Protein AF-0000000072881449 (afdb_homodimer)

Organism: NCBI:txid35525

Secondary structure (DSSP, 8-state):
--------------------------------------------S----GGGTT-----THHHHHHHHHHHT-GGGGGGBBTTTSSB--EE-SSBSSEE-HHHHHHHHHHTT-B-TTSSBSSBTTT----SSEEE--STT---EEEHHHHHHH-S-HHHHHHS--TT---TTTS--TTSSS-B-TTHHHHHHHHTS-GGG-SS---------EEEEEET-TTTHHHHHHHHTT--EEEEEEE--BHHHHHHHHHHH-TTEEEEE-GGG--HHHHHHH---SEEEE----TTT-TT-SSPPPTT-TTSTHHHHHHHHHHHHHHHHHHGGG---EEEEEEETTS-HHHHHHHHHHHTSPPEEEEGGGTSSB--EEEEEE--TTTTTHHHHTTTS-GGGG-GGGGSPTTS-EEESSSSB----SSGGGGSSS-GGG--SHHHHHTT-SEEE---TTT---B-SS-SS----------TT--S--TTS--PPPB-TTTSPEEEPPPHHHHHHHTTPPTTTT--TT--HHHHHHHHHHSPPHHHHHHHHGGGGGG--/--------------------------------------------S----GGGTT-----THHHHHHHHHHHT-GGGGGGBBTTTSSB--EE-SSBSSEE-HHHHHHHHHHTT-B-TTSSBSSBTTT----SSEEE--STT---EEEHHHHHHH-S-HHHHHHS--TT---TTTS--TTSSS-B-TTHHHHHHHHTS-TTT-SS---------EEEEEET-TTTHHHHHHHHTT--EEEEEEE--BHHHHHHHHHHH-TTEEEEE-GGG--HHHHHHH---SEEEE----TTT-TT-SSPPPTT-TTSTHHHHHHHHHHHHHHHHHHGGG---EEEEEEETTS-HHHHHHHHHHHTSPPEEEEGGGTSSB--EEEEEE--TTTTTHHHHTTTS-GGGG-GGGGSPTTS-EEESSSSB----SSGGGGSSS-GGG--SHHHHHTT-SEEE---TTS---B-SS-SS----------TT--S--TTS--PPPB-TTTSPEEEPPPHHHHHHHTTPPTTTT--TT--HHHHHHHHHHSPPHHHHHHHHGGGGGG--

Sequence (1104 aa):
MFLSLLLSRSFSLSKMTTYDREDFYDSDATQFSESDDDNFEGNFGVDPIDDLDQWIPPLFYLAKGSLQCIQNNKSSLENLCLACWEKGMHPHPFFNGGLCHPCKERLLHTMFSKSADGFHLYCTVCGSRSNACVNCTSSNCIKKYCVNCLNIWTDYSDKLVNNKSNDWICFLCLPEPNLLLQANHDWAQKVLFFHEPLSVYGPRALYWKKQPLRVLSLFDGIGTGLVALRKLGIQVEVYYASEVLTAAATVSRTRLGGVLQHIGSVGEVTERRLEEIAPIHLLIGGSPCNDFSAINRFPKDFYDPRGYSRYFFDFVRVLNLMRKINGQYQHLLWLFENVASMPQHYRDTISRHLDCQPAVIDAKNFSPQLRRRLFWGNIPGLFTVHAEQMTMDGELLTLDKSLMPNSGRSAAQAKIRTLTTNTNSLLQGRTENCKSRKDLASLFPVRFSFQQDELRNADVENDVARHSKKGKRDSTSGINATDKPPRTVADEDDNQQTDVLWLQEIEHVFGLPRHFTDVGNMSRTDRQKLLGHAWSVPVIVSIFSNLKSYTVMFLSLLLSRSFSLSKMTTYDREDFYDSDATQFSESDDDNFEGNFGVDPIDDLDQWIPPLFYLAKGSLQCIQNNKSSLENLCLACWEKGMHPHPFFNGGLCHPCKERLLHTMFSKSADGFHLYCTVCGSRSNACVNCTSSNCIKKYCVNCLNIWTDYSDKLVNNKSNDWICFLCLPEPNLLLQANHDWAQKVLFFHEPLSVYGPRALYWKKQPLRVLSLFDGIGTGLVALRKLGIQVEVYYASEVLTAAATVSRTRLGGVLQHIGSVGEVTERRLEEIAPIHLLIGGSPCNDFSAINRFPKDFYDPRGYSRYFFDFVRVLNLMRKINGQYQHLLWLFENVASMPQHYRDTISRHLDCQPAVIDAKNFSPQLRRRLFWGNIPGLFTVHAEQMTMDGELLTLDKSLMPNSGRSAAQAKIRTLTTNTNSLLQGRTENCKSRKDLASLFPVRFSFQQDELRNADVENDVARHSKKGKRDSTSGINATDKPPRTVADEDDNQQTDVLWLQEIEHVFGLPRHFTDVGNMSRTDRQKLLGHAWSVPVIVSIFSNLKSYTV

Nearest PDB structures (foldseek):
  8tdr-assembly2_C  TM=9.293E-01  e=2.393E-29  Homo sapiens
  8eih-assembly1_A  TM=6.155E-01  e=1.174E-37  Homo sapiens
  8eik-assembly1_B  TM=5.943E-01  e=9.498E-36  Homo sapiens
  6pa7-assembly1_P  TM=9.358E-01  e=5.269E-25  Homo sapiens
  8eik-assembly1_E  TM=6.457E-01  e=4.698E-31  Homo sapiens

Radius of gyration: 39.99 Å; Cα contacts (8 Å, |Δi|>4): 1891; chains: 2; bounding box: 77×127×116 Å

InterPro domains:
  IPR001525 C-5 cytosine methyltransferase [PF00145] (214-548)
  IPR001525 C-5 cytosine methyltransferase [PS51679] (213-552)
  IPR025766 ADD domain [PS51533] (69-200)
  IPR029063 S-adenosyl-L-methionine-dependent methyltransferase superfamily [G3DSA:3.40.50.150] (203-436)
  IPR029063 S-adenosyl-L-methionine-dependent methyltransferase superfamily [SSF53335] (212-548)
  IPR040552 DNMT3, cysteine rich ADD domain, GATA1-like zinc finger [PF17980] (70-112)
  IPR050390 DNA Cytosine-5 Methyltransferase [PTHR23068] (80-325)

Foldseek 3Di:
DDDDDDDDDDDDDDDDDDDDDDDPDDDDPPDPPPPPVVPCVVCVVPPPVPCLQVDDQPDPPVLVVVVVVCVVPLVVQQQAALQRRDGFDAAQLWWGHGHDDVQLVLCLQQCCAADPVGAGQAANRRNGRDPAWDAALPPPGRHIHHLSSCVRFHPCNVPVVPPPPSHHHDCRRDPDPVTSIHTDPVSVQSLLVSLAFPVPDDVQLADFAAEAFAEEEAQCFLPLLVVLCVVLVFHHQAYEYEHADPLSVQLNCVQPNDRYDYDYHLVSCDLVNLLVSDDGAEYEYEFDCLLFAPVNPDHDDCPPPVDSNVVLVSSLVNVVSNDVSNGSYHDHWYKYKYAPRGDPVVQVVSCVSSNHHWAWDFCVLQAQEGGIMTMDISQRCRSNLRNNSPPDPLVVHFLQVLADPPQQKGFPDRHAYQQALFLLSLFRDDPVPADDLQSVLSRFGMKGADPPPDDDDPDPPPPDPPDPPPDPPDPDDDPPPRPDRDDWRQDVPPNIIGDGGDLQSLCVRLVHHGCSSVPPVDDRSVSSNSSNSDHRSRSSSSSCNVCVVSYD/DDDDDPDDDDDDDDDDDDPDDDPPDDDDPPPPPPPPVVCCVVCVPPPPVPCLQVDDQPDPVVLVVVVVVCVVPLVVQQQAALQRRPGFDAAQLWWGHGHDPVQLVLCLQQVCAADPVGAGQAANRRNGRDPAWDAALPPPGRHIHHLSSCVRFFVCSVPVVPPPPSHHHDCNRDPDPPTSIHTDPVSVQSLLVSLAFDPDDDVQLADFAFEAFAEEEAQCFLPLLVVLCVVLVFHHQAYEYEHADPLSVQLNCVQVNDRYDYDYHLVSCDLVNLLVSDDGAEYEYEFDCLLFAPVNPDHDDCPPPVDSNVVLVSSLVNVVSNDVSNGSYHDHWYKYKYAPRGDPVVQVVSCVSSNHHWAWDFCVLQAQEGGIMTMDISQRCRSNLRNNSPPDPLVVHFLQVLADPPQQKGFPDRHAYQQALFLLSLFRDDPVPADDLQSVLSRFGMKGADPPPDDDDPDPPDPDPPDPPPDPPDPDDDPPPRPDRDDWRQDVPPNIIGDGGDLQSLCVRLVHHGCSSVPPVDDRSVSSNSSNSDHSSRSSSSSCNVCVVSYD

pLDDT: mean 73.48, std 25.51, range [15.44, 98.75]

Structure (mmCIF, N/CA/C/O backbone):
data_AF-0000000072881449-model_v1
#
loop_
_entity.id
_entity.type
_entity.pdbx_description
1 polymer 'DNA (cytosine-5-)-methyltransferase'
#
loop_
_atom_site.group_PDB
_atom_site.id
_atom_site.type_symbol
_atom_site.label_atom_id
_atom_site.label_alt_id
_atom_site.label_comp_id
_atom_site.label_asym_id
_atom_site.label_entity_id
_atom_site.label_seq_id
_atom_site.pdbx_PDB_ins_code
_atom_site.Cartn_x
_atom_site.Cartn_y
_atom_site.Cartn_z
_atom_site.occupancy
_atom_site.B_iso_or_equiv
_atom_site.auth_seq_id
_atom_site.auth_comp_id
_atom_site.auth_asym_id
_atom_site.auth_atom_id
_atom_site.pdbx_PDB_model_num
ATOM 1 N N . MET A 1 1 ? -39.219 49.5 39.188 1 17.72 1 MET A N 1
ATOM 2 C CA . MET A 1 1 ? -40.344 50.094 38.438 1 17.72 1 MET A CA 1
ATOM 3 C C . MET A 1 1 ? -40.156 49.875 36.938 1 17.72 1 MET A C 1
ATOM 5 O O . MET A 1 1 ? -39.094 50.156 36.406 1 17.72 1 MET A O 1
ATOM 9 N N . PHE A 1 2 ? -41.031 49.156 36.062 1 17.59 2 PHE A N 1
ATOM 10 C CA . PHE A 1 2 ? -41.25 48.219 35 1 17.59 2 PHE A CA 1
ATOM 11 C C . PHE A 1 2 ? -41.25 48.906 33.625 1 17.59 2 PHE A C 1
ATOM 13 O O . PHE A 1 2 ? -41.25 48.25 32.594 1 17.59 2 PHE A O 1
ATOM 20 N N . LEU A 1 3 ? -41.562 50.219 33.531 1 15.96 3 LEU A N 1
ATOM 21 C CA . LEU A 1 3 ? -42.5 50.625 32.5 1 15.96 3 LEU A CA 1
ATOM 22 C C . LEU A 1 3 ? -41.875 50.562 31.109 1 15.96 3 LEU A C 1
ATOM 24 O O . LEU A 1 3 ? -40.656 50.625 30.984 1 15.96 3 LEU A O 1
ATOM 28 N N . SER A 1 4 ? -42.375 51.281 29.953 1 15.72 4 SER A N 1
ATOM 29 C CA . SER A 1 4 ? -43.219 51.219 28.75 1 15.72 4 SER A CA 1
ATOM 30 C C . SER A 1 4 ? -42.438 51.594 27.5 1 15.72 4 SER A C 1
ATOM 32 O O . SER A 1 4 ? -42.688 51.094 26.422 1 15.72 4 SER A O 1
ATOM 34 N N . LEU A 1 5 ? -41.719 52.781 27.281 1 15.99 5 LEU A N 1
ATOM 35 C CA . LEU A 1 5 ? -42.156 53.625 26.172 1 15.99 5 LEU A CA 1
ATOM 36 C C . LEU A 1 5 ? -41.5 53.188 24.875 1 15.99 5 LEU A C 1
ATOM 38 O O . LEU A 1 5 ? -40.281 53.062 24.797 1 15.99 5 LEU A O 1
ATOM 42 N N . LEU A 1 6 ? -42.156 52.875 23.562 1 16.72 6 LEU A N 1
ATOM 43 C CA . LEU A 1 6 ? -42.406 52.188 22.297 1 16.72 6 LEU A CA 1
ATOM 44 C C . LEU A 1 6 ? -41.812 52.969 21.125 1 16.72 6 LEU A C 1
ATOM 46 O O . LEU A 1 6 ? -41.688 52.438 20.016 1 16.72 6 LEU A O 1
ATOM 50 N N . LEU A 1 7 ? -41.469 54.281 21.031 1 16.16 7 LEU A N 1
ATOM 51 C CA . LEU A 1 7 ? -42 55 19.891 1 16.16 7 LEU A CA 1
ATOM 52 C C . LEU A 1 7 ? -41.281 54.625 18.609 1 16.16 7 LEU A C 1
ATOM 54 O O . LEU A 1 7 ? -40.125 54.156 18.641 1 16.16 7 LEU A O 1
ATOM 58 N N . SER A 1 8 ? -41.625 55.156 17.172 1 16.08 8 SER A N 1
ATOM 59 C CA . SER A 1 8 ? -42.188 55.062 15.828 1 16.08 8 SER A CA 1
ATOM 60 C C . SER A 1 8 ? -41.156 55.469 14.781 1 16.08 8 SER A C 1
ATOM 62 O O . SER A 1 8 ? -41.469 55.594 13.594 1 16.08 8 SER A O 1
ATOM 64 N N . ARG A 1 9 ? -39.875 55.812 14.875 1 17.58 9 ARG A N 1
ATOM 65 C CA . ARG A 1 9 ? -39.375 56.781 13.898 1 17.58 9 ARG A CA 1
ATOM 66 C C . ARG A 1 9 ? -39.406 56.188 12.492 1 17.58 9 ARG A C 1
ATOM 68 O O . ARG A 1 9 ? -38.969 55.062 12.281 1 17.58 9 ARG A O 1
ATOM 75 N N . SER A 1 10 ? -39.906 56.875 11.352 1 16.53 10 SER A N 1
ATOM 76 C CA . SER A 1 10 ? -40.5 56.938 10.016 1 16.53 10 SER A CA 1
ATOM 77 C C . SER A 1 10 ? -39.438 56.656 8.938 1 16.53 10 SER A C 1
ATOM 79 O O . SER A 1 10 ? -38.25 56.938 9.133 1 16.53 10 SER A O 1
ATOM 81 N N . PHE A 1 11 ? -39.812 56.125 7.52 1 17.66 11 PHE A N 1
ATOM 82 C CA . PHE A 1 11 ? -39.594 55.281 6.359 1 17.66 11 PHE A CA 1
ATOM 83 C C . PHE A 1 11 ? -39 56.062 5.207 1 17.66 11 PHE A C 1
ATOM 85 O O . PHE A 1 11 ? -38.656 55.469 4.16 1 17.66 11 PHE A O 1
ATOM 92 N N . SER A 1 12 ? -38.469 57.281 5.109 1 16.59 12 SER A N 1
ATOM 93 C CA . SER A 1 12 ? -38.781 57.938 3.84 1 16.59 12 SER A CA 1
ATOM 94 C C . SER A 1 12 ? -38 57.312 2.688 1 16.59 12 SER A C 1
ATOM 96 O O . SER A 1 12 ? -36.781 57.094 2.809 1 16.59 12 SER A O 1
ATOM 98 N N . LEU A 1 13 ? -38.625 56.906 1.37 1 17.16 13 LEU A N 1
ATOM 99 C CA . LEU A 1 13 ? -38.625 56.094 0.159 1 17.16 13 LEU A CA 1
ATOM 100 C C . LEU A 1 13 ? -37.906 56.781 -0.974 1 17.16 13 LEU A C 1
ATOM 102 O O . LEU A 1 13 ? -38.375 56.812 -2.109 1 17.16 13 LEU A O 1
ATOM 106 N N . SER A 1 14 ? -37.062 57.781 -0.81 1 17 14 SER A N 1
ATOM 107 C CA . SER A 1 14 ? -37 58.625 -1.996 1 17 14 SER A CA 1
ATOM 108 C C . SER A 1 14 ? -36.531 57.844 -3.213 1 17 14 SER A C 1
ATOM 110 O O . SER A 1 14 ? -35.812 56.844 -3.076 1 17 14 SER A O 1
ATOM 112 N N . LYS A 1 15 ? -36.781 58.344 -4.574 1 18.14 15 LYS A N 1
ATOM 113 C CA . LYS A 1 15 ? -37.188 58.094 -5.949 1 18.14 15 LYS A CA 1
ATOM 114 C C . LYS A 1 15 ? -36.031 57.625 -6.805 1 18.14 15 LYS A C 1
ATOM 116 O O . LYS A 1 15 ? -34.875 57.906 -6.492 1 18.14 15 LYS A O 1
ATOM 121 N N . MET A 1 16 ? -36.219 57 -8.07 1 18.03 16 MET A N 1
ATOM 122 C CA . MET A 1 16 ? -35.906 56 -9.102 1 18.03 16 MET A CA 1
ATOM 123 C C . MET A 1 16 ? -35.031 56.594 -10.195 1 18.03 16 MET A C 1
ATOM 125 O O . MET A 1 16 ? -34.844 56 -11.242 1 18.03 16 MET A O 1
ATOM 129 N N . THR A 1 17 ? -34.312 57.719 -9.961 1 16.91 17 THR A N 1
ATOM 130 C CA . THR A 1 17 ? -34.094 58.469 -11.188 1 16.91 17 THR A CA 1
ATOM 131 C C . THR A 1 17 ? -33.375 57.625 -12.234 1 16.91 17 THR A C 1
ATOM 133 O O . THR A 1 17 ? -32.656 56.688 -11.891 1 16.91 17 THR A O 1
ATOM 136 N N . THR A 1 18 ? -33.375 58.062 -13.562 1 17.14 18 THR A N 1
ATOM 137 C CA . THR A 1 18 ? -33.469 57.781 -14.992 1 17.14 18 THR A CA 1
ATOM 138 C C . THR A 1 18 ? -32.156 57.281 -15.547 1 17.14 18 THR A C 1
ATOM 140 O O . THR A 1 18 ? -31.109 57.438 -14.914 1 17.14 18 THR A O 1
ATOM 143 N N . TYR A 1 19 ? -31.984 57.25 -16.969 1 17.02 19 TYR A N 1
ATOM 144 C CA . TYR A 1 19 ? -31.734 56.344 -18.078 1 17.02 19 TYR A CA 1
ATOM 145 C C . TYR A 1 19 ? -30.281 56.375 -18.5 1 17.02 19 TYR A C 1
ATOM 147 O O . TYR A 1 19 ? -29.672 55.312 -18.719 1 17.02 19 TYR A O 1
ATOM 155 N N . ASP A 1 20 ? -29.578 57.531 -18.797 1 18.03 20 ASP A N 1
ATOM 156 C CA . ASP A 1 20 ? -29.141 57.688 -20.188 1 18.03 20 ASP A CA 1
ATOM 157 C C . ASP A 1 20 ? -27.812 56.969 -20.438 1 18.03 20 ASP A C 1
ATOM 159 O O . ASP A 1 20 ? -26.906 57.031 -19.594 1 18.03 20 ASP A O 1
ATOM 163 N N . ARG A 1 21 ? -27.672 56.094 -21.547 1 18.45 21 ARG A N 1
ATOM 164 C CA . ARG A 1 21 ? -26.891 55 -22.109 1 18.45 21 ARG A CA 1
ATOM 165 C C . ARG A 1 21 ? -25.578 55.5 -22.672 1 18.45 21 ARG A C 1
ATOM 167 O O . ARG A 1 21 ? -24.953 54.844 -23.5 1 18.45 21 ARG A O 1
ATOM 174 N N . GLU A 1 22 ? -25.078 56.688 -22.281 1 17.78 22 GLU A N 1
ATOM 175 C CA . GLU A 1 22 ? -24.172 57.188 -23.312 1 17.78 22 GLU A CA 1
ATOM 176 C C . GLU A 1 22 ? -23.047 56.188 -23.609 1 17.78 22 GLU A C 1
ATOM 178 O O . GLU A 1 22 ? -22.656 55.438 -22.734 1 17.78 22 GLU A O 1
ATOM 183 N N . ASP A 1 23 ? -22.547 56.125 -24.938 1 19.02 23 ASP A N 1
ATOM 184 C CA . ASP A 1 23 ? -21.859 55.344 -25.969 1 19.02 23 ASP A CA 1
ATOM 185 C C . ASP A 1 23 ? -20.359 55.25 -25.672 1 19.02 23 ASP A C 1
ATOM 187 O O . ASP A 1 23 ? -19.641 56.25 -25.859 1 19.02 23 ASP A O 1
ATOM 191 N N . PHE A 1 24 ? -19.922 54.906 -24.469 1 16.86 24 PHE A N 1
ATOM 192 C CA . PHE A 1 24 ? -18.516 55.094 -24.156 1 16.86 24 PHE A CA 1
ATOM 193 C C . PHE A 1 24 ? -17.641 54.281 -25.125 1 16.86 24 PHE A C 1
ATOM 195 O O . PHE A 1 24 ? -17.781 53.062 -25.234 1 16.86 24 PHE A O 1
ATOM 202 N N . TYR A 1 25 ? -17.203 54.969 -26.156 1 18.14 25 TYR A N 1
ATOM 203 C CA . TYR A 1 25 ? -16.391 54.594 -27.312 1 18.14 25 TYR A CA 1
ATOM 204 C C . TYR A 1 25 ? -15.18 53.781 -26.891 1 18.14 25 TYR A C 1
ATOM 206 O O . TYR A 1 25 ? -14.758 53.844 -25.734 1 18.14 25 TYR A O 1
ATOM 214 N N . ASP A 1 26 ? -14.422 53.094 -27.906 1 17.8 26 ASP A N 1
ATOM 215 C CA . ASP A 1 26 ? -13.664 51.906 -28.328 1 17.8 26 ASP A CA 1
ATOM 216 C C . ASP A 1 26 ? -12.211 52 -27.859 1 17.8 26 ASP A C 1
ATOM 218 O O . ASP A 1 26 ? -11.453 51.031 -27.953 1 17.8 26 ASP A O 1
ATOM 222 N N . SER A 1 27 ? -11.75 53.219 -27.547 1 16.73 27 SER A N 1
ATOM 223 C CA . SER A 1 27 ? -10.445 53.438 -28.156 1 16.73 27 SER A CA 1
ATOM 224 C C . SER A 1 27 ? -9.398 52.5 -27.578 1 16.73 27 SER A C 1
ATOM 226 O O . SER A 1 27 ? -8.703 51.781 -28.328 1 16.73 27 SER A O 1
ATOM 228 N N . ASP A 1 28 ? -8.461 53 -26.719 1 17.22 28 ASP A N 1
ATOM 229 C CA . ASP A 1 28 ? -7.012 53.062 -26.844 1 17.22 28 ASP A CA 1
ATOM 230 C C . ASP A 1 28 ? -6.355 51.812 -26.25 1 17.22 28 ASP A C 1
ATOM 232 O O . ASP A 1 28 ? -6.762 51.344 -25.188 1 17.22 28 ASP A O 1
ATOM 236 N N . ALA A 1 29 ? -5.609 50.969 -27.109 1 18.59 29 ALA A N 1
ATOM 237 C CA . ALA A 1 29 ? -4.785 49.75 -27.141 1 18.59 29 ALA A CA 1
ATOM 238 C C . ALA A 1 29 ? -3.684 49.812 -26.094 1 18.59 29 ALA A C 1
ATOM 240 O O . ALA A 1 29 ? -2.635 50.438 -26.312 1 18.59 29 ALA A O 1
ATOM 241 N N . THR A 1 30 ? -3.973 50.25 -24.844 1 17.83 30 THR A N 1
ATOM 242 C CA . THR A 1 30 ? -2.805 50.562 -24.016 1 17.83 30 THR A CA 1
ATOM 243 C C . THR A 1 30 ? -1.86 49.344 -23.969 1 17.83 30 THR A C 1
ATOM 245 O O . THR A 1 30 ? -2.305 48.219 -23.844 1 17.83 30 THR A O 1
ATOM 248 N N . GLN A 1 31 ? -0.618 49.5 -24.469 1 18.31 31 GLN A N 1
ATOM 249 C CA . GLN A 1 31 ? 0.66 48.812 -24.625 1 18.31 31 GLN A CA 1
ATOM 250 C C . GLN A 1 31 ? 1.118 48.219 -23.297 1 18.31 31 GLN A C 1
ATOM 252 O O . GLN A 1 31 ? 1.381 48.938 -22.344 1 18.31 31 GLN A O 1
ATOM 257 N N . PHE A 1 32 ? 0.524 47.125 -22.875 1 19.72 32 PHE A N 1
ATOM 258 C CA . PHE A 1 32 ? 0.928 46.469 -21.625 1 19.72 32 PHE A CA 1
ATOM 259 C C . PHE A 1 32 ? 2.426 46.188 -21.625 1 19.72 32 PHE A C 1
ATOM 261 O O . PHE A 1 32 ? 2.926 45.438 -22.469 1 19.72 32 PHE A O 1
ATOM 268 N N . SER A 1 33 ? 3.193 47.25 -21.375 1 18.83 33 SER A N 1
ATOM 269 C CA . SER A 1 33 ? 4.629 47.062 -21.172 1 18.83 33 SER A CA 1
ATOM 270 C C . SER A 1 33 ? 4.918 45.875 -20.281 1 18.83 33 SER A C 1
ATOM 272 O O . SER A 1 33 ? 4.172 45.594 -19.328 1 18.83 33 SER A O 1
ATOM 274 N N . GLU A 1 34 ? 5.688 44.906 -20.781 1 20.94 34 GLU A N 1
ATOM 275 C CA . GLU A 1 34 ? 6.223 43.594 -20.406 1 20.94 34 GLU A CA 1
ATOM 276 C C . GLU A 1 34 ? 6.973 43.688 -19.078 1 20.94 34 GLU A C 1
ATOM 278 O O . GLU A 1 34 ? 8.203 43.75 -19.062 1 20.94 34 GLU A O 1
ATOM 283 N N . SER A 1 35 ? 6.648 44.688 -18.141 1 21.67 35 SER A N 1
ATOM 284 C CA . SER A 1 35 ? 7.605 44.75 -17.031 1 21.67 35 SER A CA 1
ATOM 285 C C . SER A 1 35 ? 7.766 43.406 -16.359 1 21.67 35 SER A C 1
ATOM 287 O O . SER A 1 35 ? 6.773 42.719 -16.031 1 21.67 35 SER A O 1
ATOM 289 N N . ASP A 1 36 ? 8.883 42.688 -16.594 1 22.52 36 ASP A N 1
ATOM 290 C CA . ASP A 1 36 ? 9.602 41.531 -16.094 1 22.52 36 ASP A CA 1
ATOM 291 C C . ASP A 1 36 ? 9.625 41.531 -14.57 1 22.52 36 ASP A C 1
ATOM 293 O O . ASP A 1 36 ? 10.656 41.812 -13.953 1 22.52 36 ASP A O 1
ATOM 297 N N . ASP A 1 37 ? 8.648 42.188 -13.93 1 23.16 37 ASP A N 1
ATOM 298 C CA . ASP A 1 37 ? 8.781 42.344 -12.484 1 23.16 37 ASP A CA 1
ATOM 299 C C . ASP A 1 37 ? 8.836 40.969 -11.789 1 23.16 37 ASP A C 1
ATOM 301 O O . ASP A 1 37 ? 7.805 40.438 -11.398 1 23.16 37 ASP A O 1
ATOM 305 N N . ASP A 1 38 ? 9.547 40.031 -12.383 1 24.36 38 ASP A N 1
ATOM 306 C CA . ASP A 1 38 ? 9.828 38.75 -11.742 1 24.36 38 ASP A CA 1
ATOM 307 C C . ASP A 1 38 ? 10.344 38.938 -10.32 1 24.36 38 ASP A C 1
ATOM 309 O O . ASP A 1 38 ? 10.672 37.969 -9.633 1 24.36 38 ASP A O 1
ATOM 313 N N . ASN A 1 39 ? 10.977 40.156 -10.102 1 24.25 39 ASN A N 1
ATOM 314 C CA . ASN A 1 39 ? 11.742 40.25 -8.867 1 24.25 39 ASN A CA 1
ATOM 315 C C . ASN A 1 39 ? 10.828 40.188 -7.641 1 24.25 39 ASN A C 1
ATOM 317 O O . ASN A 1 39 ? 10.75 41.156 -6.879 1 24.25 39 ASN A O 1
ATOM 321 N N . PHE A 1 40 ? 9.664 39.781 -7.754 1 24.48 40 PHE A N 1
ATOM 322 C CA . PHE A 1 40 ? 8.961 39.906 -6.48 1 24.48 40 PHE A CA 1
ATOM 323 C C . PHE A 1 40 ? 9.703 39.125 -5.395 1 24.48 40 PHE A C 1
ATOM 325 O O . PHE A 1 40 ? 9.594 37.906 -5.309 1 24.48 40 PHE A O 1
ATOM 332 N N . GLU A 1 41 ? 11.023 39.469 -5.289 1 25.3 41 GLU A N 1
ATOM 333 C CA . GLU A 1 41 ? 11.727 39.156 -4.051 1 25.3 41 GLU A CA 1
ATOM 334 C C . GLU A 1 41 ? 10.883 39.5 -2.83 1 25.3 41 GLU A C 1
ATOM 336 O O . GLU A 1 41 ? 11.047 40.562 -2.23 1 25.3 41 GLU A O 1
ATOM 341 N N . GLY A 1 42 ? 9.562 39.562 -3.01 1 24.28 42 GLY A N 1
ATOM 342 C CA . GLY A 1 42 ? 8.914 39.969 -1.77 1 24.28 42 GLY A CA 1
ATOM 343 C C . GLY A 1 42 ? 9.406 39.188 -0.563 1 24.28 42 GLY A C 1
ATOM 344 O O . GLY A 1 42 ? 9.352 37.969 -0.539 1 24.28 42 GLY A O 1
ATOM 345 N N . ASN A 1 43 ? 10.562 39.688 -0.063 1 24.98 43 ASN A N 1
ATOM 346 C CA . ASN A 1 43 ? 11.109 39.375 1.256 1 24.98 43 ASN A CA 1
ATOM 347 C C . ASN A 1 43 ? 10 39.219 2.293 1 24.98 43 ASN A C 1
ATOM 349 O O . ASN A 1 43 ? 9.648 40.188 2.98 1 24.98 43 ASN A O 1
ATOM 353 N N . PHE A 1 44 ? 8.977 38.688 1.789 1 26.64 44 PHE A N 1
ATOM 354 C CA . PHE A 1 44 ? 7.891 38.562 2.758 1 26.64 44 PHE A CA 1
ATOM 355 C C . PHE A 1 44 ? 8.359 37.812 4.004 1 26.64 44 PHE A C 1
ATOM 357 O O . PHE A 1 44 ? 7.578 37.094 4.645 1 26.64 44 PHE A O 1
ATOM 364 N N . GLY A 1 45 ? 9.695 37.469 3.936 1 27.17 45 GLY A N 1
ATOM 365 C CA . GLY A 1 45 ? 10.156 36.844 5.16 1 27.17 45 GLY A CA 1
ATOM 366 C C . GLY A 1 45 ? 9.805 37.625 6.41 1 27.17 45 GLY A C 1
ATOM 367 O O . GLY A 1 45 ? 9.805 38.875 6.395 1 27.17 45 GLY A O 1
ATOM 368 N N . VAL A 1 46 ? 8.805 37.281 7 1 28.88 46 VAL A N 1
ATOM 369 C CA . VAL A 1 46 ? 8.828 37.875 8.328 1 28.88 46 VAL A CA 1
ATOM 370 C C . VAL A 1 46 ? 10.273 38.094 8.773 1 28.88 46 VAL A C 1
ATOM 372 O O . VAL A 1 46 ? 11.117 37.219 8.609 1 28.88 46 VAL A O 1
ATOM 375 N N . ASP A 1 47 ? 10.812 39.312 8.586 1 29.3 47 ASP A N 1
ATOM 376 C CA . ASP A 1 47 ? 12.125 39.656 9.109 1 29.3 47 ASP A CA 1
ATOM 377 C C . ASP A 1 47 ? 12.438 38.875 10.383 1 29.3 47 ASP A C 1
ATOM 379 O O . ASP A 1 47 ? 11.633 38.844 11.312 1 29.3 47 ASP A O 1
ATOM 383 N N . PRO A 1 48 ? 13.086 37.75 10.289 1 31.53 48 PRO A N 1
ATOM 384 C CA . PRO A 1 48 ? 13.547 37.375 11.625 1 31.53 48 PRO A CA 1
ATOM 385 C C . PRO A 1 48 ? 13.766 38.562 12.539 1 31.53 48 PRO A C 1
ATOM 387 O O . PRO A 1 48 ? 14.117 39.656 12.062 1 31.53 48 PRO A O 1
ATOM 390 N N . ILE A 1 49 ? 12.945 38.844 13.453 1 34.62 49 ILE A N 1
ATOM 391 C CA . ILE A 1 49 ? 13.477 39.844 14.367 1 34.62 49 ILE A CA 1
ATOM 392 C C . ILE A 1 49 ? 15 39.781 14.375 1 34.62 49 ILE A C 1
ATOM 394 O O . ILE A 1 49 ? 15.586 38.844 14.906 1 34.62 49 ILE A O 1
ATOM 398 N N . ASP A 1 50 ? 15.672 39.906 13.297 1 36.53 50 ASP A N 1
ATOM 399 C CA . ASP A 1 50 ? 17.125 40.062 13.18 1 36.53 50 ASP A CA 1
ATOM 400 C C . ASP A 1 50 ? 17.719 40.594 14.469 1 36.53 50 ASP A C 1
ATOM 402 O O . ASP A 1 50 ? 18.906 40.406 14.75 1 36.53 50 ASP A O 1
ATOM 406 N N . ASP A 1 51 ? 16.891 41.469 15.086 1 38.16 51 ASP A N 1
ATOM 407 C CA . ASP A 1 51 ? 17.422 42.281 16.188 1 38.16 51 ASP A CA 1
ATOM 408 C C . ASP A 1 51 ? 17.406 41.5 17.5 1 38.16 51 ASP A C 1
ATOM 410 O O . ASP A 1 51 ? 17.562 42.062 18.578 1 38.16 51 ASP A O 1
ATOM 414 N N . LEU A 1 52 ? 16.875 40.344 17.391 1 41.84 52 LEU A N 1
ATOM 415 C CA . LEU A 1 52 ? 16.906 39.625 18.656 1 41.84 52 LEU A CA 1
ATOM 416 C C . LEU A 1 52 ? 18.328 39.5 19.188 1 41.84 52 LEU A C 1
ATOM 418 O O . LEU A 1 52 ? 18.547 39.375 20.391 1 41.84 52 LEU A O 1
ATOM 422 N N . ASP A 1 53 ? 19.25 39.375 18.203 1 40.06 53 ASP A N 1
ATOM 423 C CA . ASP A 1 53 ? 20.625 39.219 18.656 1 40.06 53 ASP A CA 1
ATOM 424 C C . ASP A 1 53 ? 21.141 40.469 19.344 1 40.06 53 ASP A C 1
ATOM 426 O O . ASP A 1 53 ? 22.172 40.469 20.016 1 40.06 53 ASP A O 1
ATOM 430 N N . GLN A 1 54 ? 20.562 41.594 18.922 1 40.81 54 GLN A N 1
ATOM 431 C CA . GLN A 1 54 ? 21.219 42.781 19.391 1 40.81 54 GLN A CA 1
ATOM 432 C C . GLN A 1 54 ? 20.703 43.219 20.766 1 40.81 54 GLN A C 1
ATOM 434 O O . GLN A 1 54 ? 20.969 44.312 21.234 1 40.81 54 GLN A O 1
ATOM 439 N N . TRP A 1 55 ? 19.828 42.469 21.219 1 41.56 55 TRP A N 1
ATOM 440 C CA . TRP A 1 55 ? 19.391 43 22.516 1 41.56 55 TRP A CA 1
ATOM 441 C C . TRP A 1 55 ? 20.5 42.875 23.547 1 41.56 55 TRP A C 1
ATOM 443 O O . TRP A 1 55 ? 21.062 41.781 23.75 1 41.56 55 TRP A O 1
ATOM 453 N N . ILE A 1 56 ? 21.219 43.969 23.828 1 42.97 56 ILE A N 1
ATOM 454 C CA . ILE A 1 56 ? 22.125 44.031 24.969 1 42.97 56 ILE A CA 1
ATOM 455 C C . ILE A 1 56 ? 21.344 44.281 26.25 1 42.97 56 ILE A C 1
ATOM 457 O O . ILE A 1 56 ? 20.594 45.281 26.344 1 42.97 56 ILE A O 1
ATOM 461 N N . PRO A 1 57 ? 21.172 43.312 27 1 45.47 57 PRO A N 1
ATOM 462 C CA . PRO A 1 57 ? 20.531 43.594 28.281 1 45.47 57 PRO A CA 1
ATOM 463 C C . PRO A 1 57 ? 21 44.906 28.906 1 45.47 57 PRO A C 1
ATOM 465 O O . PRO A 1 57 ? 22.141 45.312 28.688 1 45.47 57 PRO A O 1
ATOM 468 N N . PRO A 1 58 ? 20.172 45.812 29.219 1 41.72 58 PRO A N 1
ATOM 469 C CA . PRO A 1 58 ? 20.703 46.969 29.938 1 41.72 58 PRO A CA 1
ATOM 470 C C . PRO A 1 58 ? 21.781 46.594 30.938 1 41.72 58 PRO A C 1
ATOM 472 O O . PRO A 1 58 ? 21.812 45.469 31.438 1 41.72 58 PRO A O 1
ATOM 475 N N . LEU A 1 59 ? 22.844 47.438 31.141 1 39.25 59 LEU A N 1
ATOM 476 C CA . LEU A 1 59 ? 24.078 47.375 31.922 1 39.25 59 LEU A CA 1
ATOM 477 C C . LEU A 1 59 ? 23.781 46.906 33.344 1 39.25 59 LEU A C 1
ATOM 479 O O . LEU A 1 59 ? 22.75 47.25 33.906 1 39.25 59 LEU A O 1
ATOM 483 N N . PHE A 1 60 ? 24.484 45.938 33.875 1 41.5 60 PHE A N 1
ATOM 484 C CA . PHE A 1 60 ? 24.656 45.281 35.156 1 41.5 60 PHE A CA 1
ATOM 485 C C . PHE A 1 60 ? 24.438 46.219 36.312 1 41.5 60 PHE A C 1
ATOM 487 O O . PHE A 1 60 ? 23.875 45.844 37.344 1 41.5 60 PHE A O 1
ATOM 494 N N . TYR A 1 61 ? 24.969 47.344 36.188 1 39.25 61 TYR A N 1
ATOM 495 C CA . TYR A 1 61 ? 25.156 48.188 37.344 1 39.25 61 TYR A CA 1
ATOM 496 C C . TYR A 1 61 ? 23.828 48.688 37.875 1 39.25 61 TYR A C 1
ATOM 498 O O . TYR A 1 61 ? 23.688 49 39.062 1 39.25 61 TYR A O 1
ATOM 506 N N . LEU A 1 62 ? 22.953 48.906 37 1 42.91 62 LEU A N 1
ATOM 507 C CA . LEU A 1 62 ? 21.703 49.469 37.5 1 42.91 62 LEU A CA 1
ATOM 508 C C . LEU A 1 62 ? 20.891 48.438 38.25 1 42.91 62 LEU A C 1
ATOM 510 O O . LEU A 1 62 ? 19.953 48.781 38.969 1 42.91 62 LEU A O 1
ATOM 514 N N . ALA A 1 63 ? 21.109 47.188 38 1 46.38 63 ALA A N 1
ATOM 515 C CA . ALA A 1 63 ? 20.328 46.125 38.594 1 46.38 63 ALA A CA 1
ATOM 516 C C . ALA A 1 63 ? 20.625 45.938 40.062 1 46.38 63 ALA A C 1
ATOM 518 O O . ALA A 1 63 ? 19.734 45.625 40.875 1 46.38 63 ALA A O 1
ATOM 519 N N . LYS A 1 64 ? 21.891 46.156 40.406 1 46.91 64 LYS A N 1
ATOM 520 C CA . LYS A 1 64 ? 22.219 45.906 41.781 1 46.91 64 LYS A CA 1
ATOM 521 C C . LYS A 1 64 ? 21.453 46.844 42.719 1 46.91 64 LYS A C 1
ATOM 523 O O . LYS A 1 64 ? 20.984 46.406 43.781 1 46.91 64 LYS A O 1
ATOM 528 N N . GLY A 1 65 ? 21.484 48.062 42.344 1 47.78 65 GLY A N 1
ATOM 529 C CA . GLY A 1 65 ? 20.75 48.969 43.25 1 47.78 65 GLY A CA 1
ATOM 530 C C . GLY A 1 65 ? 19.266 48.656 43.312 1 47.78 65 GLY A C 1
ATOM 531 O O . GLY A 1 65 ? 18.688 48.656 44.406 1 47.78 65 GLY A O 1
ATOM 532 N N . SER A 1 66 ? 18.719 48.344 42.281 1 50 66 SER A N 1
ATOM 533 C CA . SER A 1 66 ? 17.281 48.062 42.25 1 50 66 SER A CA 1
ATOM 534 C C . SER A 1 66 ? 16.984 46.688 42.875 1 50 66 SER A C 1
ATOM 536 O O . SER A 1 66 ? 15.898 46.5 43.438 1 50 66 SER A O 1
ATOM 538 N N . LEU A 1 67 ? 17.906 45.844 42.812 1 54.62 67 LEU A N 1
ATOM 539 C CA . LEU A 1 67 ? 17.719 44.531 43.406 1 54.62 67 LEU A CA 1
ATOM 540 C C . LEU A 1 67 ? 17.625 44.625 44.938 1 54.62 67 LEU A C 1
ATOM 542 O O . LEU A 1 67 ? 16.859 43.906 45.562 1 54.62 67 LEU A O 1
ATOM 546 N N . GLN A 1 68 ? 18.422 45.531 45.469 1 52.75 68 GLN A N 1
ATOM 547 C CA . GLN A 1 68 ? 18.297 45.719 46.906 1 52.75 68 GLN A CA 1
ATOM 548 C C . GLN A 1 68 ? 16.906 46.188 47.281 1 52.75 68 GLN A C 1
ATOM 550 O O . GLN A 1 68 ? 16.359 45.75 48.312 1 52.75 68 GLN A O 1
ATOM 555 N N . CYS A 1 69 ? 16.375 46.969 46.469 1 49.56 69 CYS A N 1
ATOM 556 C CA . CYS A 1 69 ? 15.039 47.469 46.781 1 49.56 69 CYS A CA 1
ATOM 557 C C . CYS A 1 69 ? 14 46.375 46.562 1 49.56 69 CYS A C 1
ATOM 559 O O . CYS A 1 69 ? 13.031 46.25 47.344 1 49.56 69 CYS A O 1
ATOM 561 N N . ILE A 1 70 ? 14.188 45.531 45.625 1 57.06 70 ILE A N 1
ATOM 562 C CA . ILE A 1 70 ? 13.242 44.438 45.312 1 57.06 70 ILE A CA 1
ATOM 563 C C . ILE A 1 70 ? 13.328 43.344 46.344 1 57.06 70 ILE A C 1
ATOM 565 O O . ILE A 1 70 ? 12.305 42.781 46.75 1 57.06 70 ILE A O 1
ATOM 569 N N . GLN A 1 71 ? 14.523 43.031 46.875 1 53.66 71 GLN A N 1
ATOM 570 C CA . GLN A 1 71 ? 14.688 42.031 47.906 1 53.66 71 GLN A CA 1
ATOM 571 C C . GLN A 1 71 ? 13.812 42.312 49.125 1 53.66 71 GLN A C 1
ATOM 573 O O . GLN A 1 71 ? 13.352 41.406 49.812 1 53.66 71 GLN A O 1
ATOM 578 N N . ASN A 1 72 ? 13.586 43.562 49.312 1 51.94 72 ASN A N 1
ATOM 579 C CA . ASN A 1 72 ? 12.836 43.938 50.5 1 51.94 72 ASN A CA 1
ATOM 580 C C . ASN A 1 72 ? 11.328 43.844 50.25 1 51.94 72 ASN A C 1
ATOM 582 O O . ASN A 1 72 ? 10.547 43.875 51.219 1 51.94 72 ASN A O 1
ATOM 586 N N . ASN A 1 73 ? 10.852 43.812 48.875 1 52.97 73 ASN A N 1
ATOM 587 C CA . ASN A 1 73 ? 9.414 43.719 48.625 1 52.97 73 ASN A CA 1
ATOM 588 C C . ASN A 1 73 ? 9.109 42.719 47.531 1 52.97 73 ASN A C 1
ATOM 590 O O . ASN A 1 73 ? 9.117 43.062 46.344 1 52.97 73 ASN A O 1
ATOM 594 N N . LYS A 1 74 ? 8.922 41.469 47.812 1 55.31 74 LYS A N 1
ATOM 595 C CA . LYS A 1 74 ? 8.602 40.375 46.906 1 55.31 74 LYS A CA 1
ATOM 596 C C . LYS A 1 74 ? 7.473 40.75 45.938 1 55.31 74 LYS A C 1
ATOM 598 O O . LYS A 1 74 ? 7.453 40.312 44.812 1 55.31 74 LYS A O 1
ATOM 603 N N . SER A 1 75 ? 6.43 41.344 46.469 1 56.69 75 SER A N 1
ATOM 604 C CA . SER A 1 75 ? 5.285 41.781 45.656 1 56.69 75 SER A CA 1
ATOM 605 C C . SER A 1 75 ? 5.719 42.656 44.5 1 56.69 75 SER A C 1
ATOM 607 O O . SER A 1 75 ? 5.023 42.75 43.5 1 56.69 75 SER A O 1
ATOM 609 N N . SER A 1 76 ? 6.922 43.031 44.594 1 64.75 76 SER A N 1
ATOM 610 C CA . SER A 1 76 ? 7.449 44 43.625 1 64.75 76 SER A CA 1
ATOM 611 C C . SER A 1 76 ? 7.953 43.312 42.375 1 64.75 76 SER A C 1
ATOM 613 O O . SER A 1 76 ? 7.945 43.906 41.281 1 64.75 76 SER A O 1
ATOM 615 N N . LEU A 1 77 ? 8.102 41.969 42.5 1 76.12 77 LEU A N 1
ATOM 616 C CA . LEU A 1 77 ? 8.664 41.281 41.344 1 76.12 77 LEU A CA 1
ATOM 617 C C . LEU A 1 77 ? 7.609 41.094 40.25 1 76.12 77 LEU A C 1
ATOM 619 O O . LEU A 1 77 ? 7.93 41.062 39.062 1 76.12 77 LEU A O 1
ATOM 623 N N . GLU A 1 78 ? 6.387 41.062 40.656 1 78.5 78 GLU A N 1
ATOM 624 C CA . GLU A 1 78 ? 5.305 40.812 39.719 1 78.5 78 GLU A CA 1
ATOM 625 C C . GLU A 1 78 ? 5.156 41.969 38.75 1 78.5 78 GLU A C 1
ATOM 627 O O . GLU A 1 78 ? 4.695 41.812 37.594 1 78.5 78 GLU A O 1
ATOM 632 N N . ASN A 1 79 ? 5.598 43.062 39.188 1 84.31 79 ASN A N 1
ATOM 633 C CA . ASN A 1 79 ? 5.453 44.25 38.344 1 84.31 79 ASN A CA 1
ATOM 634 C C . ASN A 1 79 ? 6.766 44.625 37.688 1 84.31 79 ASN A C 1
ATOM 636 O O . ASN A 1 79 ? 6.898 45.719 37.125 1 84.31 79 ASN A O 1
ATOM 640 N N . LEU A 1 80 ? 7.637 43.688 37.781 1 87.81 80 LEU A N 1
ATOM 641 C CA . LEU A 1 80 ? 8.945 43.938 37.188 1 87.81 80 LEU A CA 1
ATOM 642 C C . LEU A 1 80 ? 9.219 42.906 36.094 1 87.81 80 LEU A C 1
ATOM 644 O O . LEU A 1 80 ? 8.977 41.719 36.25 1 87.81 80 LEU A O 1
ATOM 648 N N . CYS A 1 81 ? 9.656 43.406 34.969 1 91.44 81 CYS A N 1
ATOM 649 C CA . CYS A 1 81 ? 10.062 42.5 33.906 1 91.44 81 CYS A CA 1
ATOM 650 C C . CYS A 1 81 ? 11.367 41.812 34.25 1 91.44 81 CYS A C 1
ATOM 652 O O . CYS A 1 81 ? 12.406 42.438 34.406 1 91.44 81 CYS A O 1
ATOM 654 N N . LEU A 1 82 ? 11.336 40.562 34.312 1 90 82 LEU A N 1
ATOM 655 C CA . LEU A 1 82 ? 12.484 39.75 34.719 1 90 82 LEU A CA 1
ATOM 656 C C . LEU A 1 82 ? 13.57 39.781 33.625 1 90 82 LEU A C 1
ATOM 658 O O . LEU A 1 82 ? 14.727 39.438 33.906 1 90 82 LEU A O 1
ATOM 662 N N . ALA A 1 83 ? 13.227 40.156 32.406 1 90.31 83 ALA A N 1
ATOM 663 C CA . ALA A 1 83 ? 14.164 40.125 31.297 1 90.31 83 ALA A CA 1
ATOM 664 C C . ALA A 1 83 ? 14.906 41.438 31.156 1 90.31 83 ALA A C 1
ATOM 666 O O . ALA A 1 83 ? 16.109 41.469 30.906 1 90.31 83 ALA A O 1
ATOM 667 N N . CYS A 1 84 ? 14.188 42.594 31.344 1 87.19 84 CYS A N 1
ATOM 668 C CA . CYS A 1 84 ? 14.836 43.875 31.062 1 87.19 84 CYS A CA 1
ATOM 669 C C . CYS A 1 84 ? 14.68 44.844 32.25 1 87.19 84 CYS A C 1
ATOM 671 O O . CYS A 1 84 ? 15.164 45.969 32.219 1 87.19 84 CYS A O 1
ATOM 673 N N . TRP A 1 85 ? 13.891 44.531 33.219 1 82.44 85 TRP A N 1
ATOM 674 C CA . TRP A 1 85 ? 13.766 45.25 34.469 1 82.44 85 TRP A CA 1
ATOM 675 C C . TRP A 1 85 ? 12.828 46.438 34.312 1 82.44 85 TRP A C 1
ATOM 677 O O . TRP A 1 85 ? 12.727 47.281 35.219 1 82.44 85 TRP A O 1
ATOM 687 N N . GLU A 1 86 ? 12.219 46.469 33.188 1 86.12 86 GLU A N 1
ATOM 688 C CA . GLU A 1 86 ? 11.164 47.469 33.031 1 86.12 86 GLU A CA 1
ATOM 689 C C . GLU A 1 86 ? 9.867 47.031 33.688 1 86.12 86 GLU A C 1
ATOM 691 O O . GLU A 1 86 ? 9.844 46 34.375 1 86.12 86 GLU A O 1
ATOM 696 N N . LYS A 1 87 ? 8.914 47.844 33.531 1 87.12 87 LYS A N 1
ATOM 697 C CA . LYS A 1 87 ? 7.629 47.5 34.125 1 87.12 87 LYS A CA 1
ATOM 698 C C . LYS A 1 87 ? 7.074 46.219 33.5 1 87.12 87 LYS A C 1
ATOM 700 O O . LYS A 1 87 ? 7.012 46.094 32.281 1 87.12 87 LYS A O 1
ATOM 705 N N . GLY A 1 88 ? 6.762 45.312 34.375 1 88.88 88 GLY A N 1
ATOM 706 C CA . GLY A 1 88 ? 6.152 44.062 33.906 1 88.88 88 GLY A CA 1
ATOM 707 C C . GLY A 1 88 ? 4.648 44.188 33.719 1 88.88 88 GLY A C 1
ATOM 708 O O . GLY A 1 88 ? 3.947 44.719 34.594 1 88.88 88 GLY A O 1
ATOM 709 N N . MET A 1 89 ? 4.172 43.719 32.562 1 86.62 89 MET A N 1
ATOM 710 C CA . MET A 1 89 ? 2.748 43.812 32.281 1 86.62 89 MET A CA 1
ATOM 711 C C . MET A 1 89 ? 2.135 42.438 32.125 1 86.62 89 MET A C 1
ATOM 713 O O . MET A 1 89 ? 0.919 42.25 32.25 1 86.62 89 MET A O 1
ATOM 717 N N . HIS A 1 90 ? 2.955 41.469 31.859 1 89.5 90 HIS A N 1
ATOM 718 C CA . HIS A 1 90 ? 2.527 40.094 31.688 1 89.5 90 HIS A CA 1
ATOM 719 C C . HIS A 1 90 ? 3.27 39.156 32.625 1 89.5 90 HIS A C 1
ATOM 721 O O . HIS A 1 90 ? 4.438 39.375 32.969 1 89.5 90 HIS A O 1
ATOM 727 N N . PRO A 1 91 ? 2.631 38.188 33.062 1 89.81 91 PRO A N 1
ATOM 728 C CA . PRO A 1 91 ? 3.338 37.25 33.938 1 89.81 91 PRO A CA 1
ATOM 729 C C . PRO A 1 91 ? 4.363 36.406 33.188 1 89.81 91 PRO A C 1
ATOM 731 O O . PRO A 1 91 ? 4.113 36 32.062 1 89.81 91 PRO A O 1
ATOM 734 N N . HIS A 1 92 ? 5.477 36.25 33.75 1 92.88 92 HIS A N 1
ATOM 735 C CA . HIS A 1 92 ? 6.438 35.312 33.219 1 92.88 92 HIS A CA 1
ATOM 736 C C . HIS A 1 92 ? 5.926 33.875 33.344 1 92.88 92 HIS A C 1
ATOM 738 O O . HIS A 1 92 ? 5.41 33.5 34.406 1 92.88 92 HIS A O 1
ATOM 744 N N . PRO A 1 93 ? 6.066 33.062 32.344 1 92.81 93 PRO A N 1
ATOM 745 C CA . PRO A 1 93 ? 5.445 31.734 32.375 1 92.81 93 PRO A CA 1
ATOM 746 C C . PRO A 1 93 ? 6.188 30.766 33.312 1 92.81 93 PRO A C 1
ATOM 748 O O . PRO A 1 93 ? 5.566 29.922 33.938 1 92.81 93 PRO A O 1
ATOM 751 N N . PHE A 1 94 ? 7.492 30.875 33.469 1 93.19 94 PHE A N 1
ATOM 752 C CA . PHE A 1 94 ? 8.281 29.922 34.219 1 93.19 94 PHE A CA 1
ATOM 753 C C . PHE A 1 94 ? 8.523 30.422 35.625 1 93.19 94 PHE A C 1
ATOM 755 O O . PHE A 1 94 ? 8.641 29.625 36.562 1 93.19 94 PHE A O 1
ATOM 762 N N . PHE A 1 95 ? 8.602 31.734 35.781 1 92.06 95 PHE A N 1
ATOM 763 C CA . PHE A 1 95 ? 9.062 32.25 37.062 1 92.06 95 PHE A CA 1
ATOM 764 C C . PHE A 1 95 ? 8.086 33.312 37.625 1 92.06 95 PHE A C 1
ATOM 766 O O . PHE A 1 95 ? 7.348 33.906 36.844 1 92.06 95 PHE A O 1
ATOM 773 N N . ASN A 1 96 ? 8.188 33.375 38.938 1 89.62 96 ASN A N 1
ATOM 774 C CA . ASN A 1 96 ? 7.414 34.438 39.562 1 89.62 96 ASN A CA 1
ATOM 775 C C . ASN A 1 96 ? 7.949 35.812 39.219 1 89.62 96 ASN A C 1
ATOM 777 O O . ASN A 1 96 ? 9.047 36.188 39.625 1 89.62 96 ASN A O 1
ATOM 781 N N . GLY A 1 97 ? 7.184 36.5 38.438 1 90.19 97 GLY A N 1
ATOM 782 C CA . GLY A 1 97 ? 7.57 37.812 37.938 1 90.19 97 GLY A CA 1
ATOM 783 C C . GLY A 1 97 ? 6.879 38.188 36.625 1 90.19 97 GLY A C 1
ATOM 784 O O . GLY A 1 97 ? 6.008 37.469 36.156 1 90.19 97 GLY A O 1
ATOM 785 N N . GLY A 1 98 ? 7.27 39.344 36.156 1 89.88 98 GLY A N 1
ATOM 786 C CA . GLY A 1 98 ? 6.574 39.844 35 1 89.88 98 GLY A CA 1
ATOM 787 C C . GLY A 1 98 ? 7.465 39.906 33.75 1 89.88 98 GLY A C 1
ATOM 788 O O . GLY A 1 98 ? 8.633 39.5 33.812 1 89.88 98 GLY A O 1
ATOM 789 N N . LEU A 1 99 ? 6.836 40.25 32.656 1 92.69 99 LEU A N 1
ATOM 790 C CA . LEU A 1 99 ? 7.469 40.562 31.391 1 92.69 99 LEU A CA 1
ATOM 791 C C . LEU A 1 99 ? 6.832 41.812 30.766 1 92.69 99 LEU A C 1
ATOM 793 O O . LEU A 1 99 ? 5.613 42 30.828 1 92.69 99 LEU A O 1
ATOM 797 N N . CYS A 1 100 ? 7.68 42.688 30.281 1 91.06 100 CYS A N 1
ATOM 798 C CA . CYS A 1 100 ? 7.125 43.719 29.438 1 91.06 100 CYS A CA 1
ATOM 799 C C . CYS A 1 100 ? 6.707 43.188 28.078 1 91.06 100 CYS A C 1
ATOM 801 O O . CYS A 1 100 ? 6.977 42 27.781 1 91.06 100 CYS A O 1
ATOM 803 N N . HIS A 1 101 ? 6.043 43.969 27.312 1 89.25 101 HIS A N 1
ATOM 804 C CA . HIS A 1 101 ? 5.445 43.469 26.078 1 89.25 101 HIS A CA 1
ATOM 805 C C . HIS A 1 101 ? 6.512 43 25.094 1 89.25 101 HIS A C 1
ATOM 807 O O . HIS A 1 101 ? 6.441 41.875 24.578 1 89.25 101 HIS A O 1
ATOM 813 N N . PRO A 1 102 ? 7.539 43.719 24.828 1 90.81 102 PRO A N 1
ATOM 814 C CA . PRO A 1 102 ? 8.57 43.281 23.891 1 90.81 102 PRO A CA 1
ATOM 815 C C . PRO A 1 102 ? 9.258 42 24.359 1 90.81 102 PRO A C 1
ATOM 817 O O . PRO A 1 102 ? 9.555 41.125 23.547 1 90.81 102 PRO A O 1
ATOM 820 N N . CYS A 1 103 ? 9.492 41.938 25.672 1 92.25 103 CYS A N 1
ATOM 821 C CA . CYS A 1 103 ? 10.164 40.75 26.203 1 92.25 103 CYS A CA 1
ATOM 822 C C . CYS A 1 103 ? 9.25 39.531 26.141 1 92.25 103 CYS A C 1
ATOM 824 O O . CYS A 1 103 ? 9.719 38.406 25.938 1 92.25 103 CYS A O 1
ATOM 826 N N . LYS A 1 104 ? 8.016 39.781 26.297 1 91.38 104 LYS A N 1
ATOM 827 C CA . LYS A 1 104 ? 7.051 38.688 26.125 1 91.38 104 LYS A CA 1
ATOM 828 C C . LYS A 1 104 ? 7.105 38.125 24.703 1 91.38 104 LYS A C 1
ATOM 830 O O . LYS A 1 104 ? 7.137 36.906 24.516 1 91.38 104 LYS A O 1
ATOM 835 N N . GLU A 1 105 ? 7.074 39.031 23.734 1 88.56 105 GLU A N 1
ATOM 836 C CA . GLU A 1 105 ? 7.129 38.594 22.344 1 88.56 105 GLU A CA 1
ATOM 837 C C . GLU A 1 105 ? 8.406 37.844 22.047 1 88.56 105 GLU A C 1
ATOM 839 O O . GLU A 1 105 ? 8.383 36.844 21.328 1 88.56 105 GLU A O 1
ATOM 844 N N . ARG A 1 106 ? 9.438 38.25 22.578 1 89.81 106 ARG A N 1
ATOM 845 C CA . ARG A 1 106 ? 10.711 37.562 22.375 1 89.81 106 ARG A CA 1
ATOM 846 C C . ARG A 1 106 ? 10.656 36.156 22.953 1 89.81 106 ARG A C 1
ATOM 848 O O . ARG A 1 106 ? 11.07 35.188 22.297 1 89.81 106 ARG A O 1
ATOM 855 N N . LEU A 1 107 ? 10.203 36.062 24.141 1 91.5 107 LEU A N 1
ATOM 856 C CA . LEU A 1 107 ? 10.141 34.75 24.781 1 91.5 107 LEU A CA 1
ATOM 857 C C . LEU A 1 107 ? 9.195 33.812 24.031 1 91.5 107 LEU A C 1
ATOM 859 O O . LEU A 1 107 ? 9.469 32.625 23.891 1 91.5 107 LEU A O 1
ATOM 863 N N . LEU A 1 108 ? 8.117 34.344 23.547 1 88.69 108 LEU A N 1
ATOM 864 C CA . LEU A 1 108 ? 7.145 33.594 22.781 1 88.69 108 LEU A CA 1
ATOM 865 C C . LEU A 1 108 ? 7.789 32.969 21.547 1 88.69 108 LEU A C 1
ATOM 867 O O . LEU A 1 108 ? 7.457 31.844 21.156 1 88.69 108 LEU A O 1
ATOM 871 N N . HIS A 1 109 ? 8.734 33.625 20.969 1 88.56 109 HIS A N 1
ATOM 872 C CA . HIS A 1 109 ? 9.344 33.219 19.703 1 88.56 109 HIS A CA 1
ATOM 873 C C . HIS A 1 109 ? 10.586 32.375 19.938 1 88.56 109 HIS A C 1
ATOM 875 O O . HIS A 1 109 ? 11.156 31.812 19 1 88.56 109 HIS A O 1
ATOM 881 N N . THR A 1 110 ? 10.977 32.219 21.297 1 88.56 110 THR A N 1
ATOM 882 C CA . THR A 1 110 ? 12.281 31.594 21.5 1 88.56 110 THR A CA 1
ATOM 883 C C . THR A 1 110 ? 12.195 30.469 22.516 1 88.56 110 THR A C 1
ATOM 885 O O . THR A 1 110 ? 13.078 29.609 22.578 1 88.56 110 THR A O 1
ATOM 888 N N . MET A 1 111 ? 11.234 30.422 23.281 1 88.69 111 MET A N 1
ATOM 889 C CA . MET A 1 111 ? 11.219 29.594 24.484 1 88.69 111 MET A CA 1
ATOM 890 C C . MET A 1 111 ? 11.289 28.109 24.125 1 88.69 111 MET A C 1
ATOM 892 O O . MET A 1 111 ? 11.703 27.281 24.938 1 88.69 111 MET A O 1
ATOM 896 N N . PHE A 1 112 ? 10.898 27.75 22.859 1 87.88 112 PHE A N 1
ATOM 897 C CA . PHE A 1 112 ? 10.922 26.344 22.5 1 87.88 112 PHE A CA 1
ATOM 898 C C . PHE A 1 112 ? 11.969 26.078 21.422 1 87.88 112 PHE A C 1
ATOM 900 O O . PHE A 1 112 ? 12 25 20.828 1 87.88 112 PHE A O 1
ATOM 907 N N . SER A 1 113 ? 12.75 26.969 21.156 1 83.44 113 SER A N 1
ATOM 908 C CA . SER A 1 113 ? 13.797 26.797 20.156 1 83.44 113 SER A CA 1
ATOM 909 C C . SER A 1 113 ? 14.906 25.891 20.656 1 83.44 113 SER A C 1
ATOM 911 O O . SER A 1 113 ? 15.422 26.078 21.766 1 83.44 113 SER A O 1
ATOM 913 N N . LYS A 1 114 ? 15.219 24.891 19.828 1 79 114 LYS A N 1
ATOM 914 C CA . LYS A 1 114 ? 16.234 23.906 20.234 1 79 114 LYS A CA 1
ATOM 915 C C . LYS A 1 114 ? 17.406 23.891 19.266 1 79 114 LYS A C 1
ATOM 917 O O . LYS A 1 114 ? 17.234 24.188 18.078 1 79 114 LYS A O 1
ATOM 922 N N . SER A 1 115 ? 18.5 23.547 19.875 1 72 115 SER A N 1
ATOM 923 C CA . SER A 1 115 ? 19.688 23.312 19.062 1 72 115 SER A CA 1
ATOM 924 C C . SER A 1 115 ? 19.703 21.891 18.5 1 72 115 SER A C 1
ATOM 926 O O . SER A 1 115 ? 18.812 21.078 18.812 1 72 115 SER A O 1
ATOM 928 N N . ALA A 1 116 ? 20.688 21.625 17.609 1 67.06 116 ALA A N 1
ATOM 929 C CA . ALA A 1 116 ? 20.844 20.312 16.984 1 67.06 116 ALA A CA 1
ATOM 930 C C . ALA A 1 116 ? 21.062 19.234 18.031 1 67.06 116 ALA A C 1
ATOM 932 O O . ALA A 1 116 ? 20.641 18.094 17.844 1 67.06 116 ALA A O 1
ATOM 933 N N . ASP A 1 117 ? 21.609 19.672 19.172 1 66.25 117 ASP A N 1
ATOM 934 C CA . ASP A 1 117 ? 21.906 18.719 20.234 1 66.25 117 ASP A CA 1
ATOM 935 C C . ASP A 1 117 ? 20.688 18.484 21.125 1 66.25 117 ASP A C 1
ATOM 937 O O . ASP A 1 117 ? 20.719 17.641 22.016 1 66.25 117 ASP A O 1
ATOM 941 N N . GLY A 1 118 ? 19.656 19.281 20.875 1 72.81 118 GLY A N 1
ATOM 942 C CA . GLY A 1 118 ? 18.406 19.031 21.578 1 72.81 118 GLY A CA 1
ATOM 943 C C . GLY A 1 118 ? 18.172 19.984 22.75 1 72.81 118 GLY A C 1
ATOM 944 O O . GLY A 1 118 ? 17.141 19.922 23.406 1 72.81 118 GLY A O 1
ATOM 945 N N . PHE A 1 119 ? 19.109 20.844 23.031 1 75.56 119 PHE A N 1
ATOM 946 C CA . PHE A 1 119 ? 18.969 21.781 24.141 1 75.56 119 PHE A CA 1
ATOM 947 C C . PHE A 1 119 ? 18.359 23.094 23.656 1 75.56 119 PHE A C 1
ATOM 949 O O . PHE A 1 119 ? 18.391 23.391 22.469 1 75.56 119 PHE A O 1
ATOM 956 N N . HIS A 1 120 ? 17.875 23.828 24.672 1 83.69 120 HIS A N 1
ATOM 957 C CA . HIS A 1 120 ? 17.328 25.125 24.328 1 83.69 120 HIS A CA 1
ATOM 958 C C . HIS A 1 120 ? 18.406 26.047 23.766 1 83.69 120 HIS A C 1
ATOM 960 O O . HIS A 1 120 ? 19.562 25.984 24.203 1 83.69 120 HIS A O 1
ATOM 966 N N . LEU A 1 121 ? 18.094 26.875 22.891 1 82.62 121 LEU A N 1
ATOM 967 C CA . LEU A 1 121 ? 19.016 27.812 22.266 1 82.62 121 LEU A CA 1
ATOM 968 C C . LEU A 1 121 ? 19.031 29.141 23.031 1 82.62 121 LEU A C 1
ATOM 970 O O . LEU A 1 121 ? 20.016 29.875 22.984 1 82.62 121 LEU A O 1
ATOM 974 N N . TYR A 1 122 ? 17.953 29.375 23.766 1 88.69 122 TYR A N 1
ATOM 975 C CA . TYR A 1 122 ? 17.781 30.688 24.391 1 88.69 122 TYR A CA 1
ATOM 976 C C . TYR A 1 122 ? 17.578 30.562 25.891 1 88.69 122 TYR A C 1
ATOM 978 O O . TYR A 1 122 ? 17.219 29.5 26.391 1 88.69 122 TYR A O 1
ATOM 986 N N . CYS A 1 123 ? 17.906 31.672 26.547 1 90.75 123 CYS A N 1
ATOM 987 C CA . CYS A 1 123 ? 17.75 31.734 28 1 90.75 123 CYS A CA 1
ATOM 988 C C . CYS A 1 123 ? 16.297 31.547 28.406 1 90.75 123 CYS A C 1
ATOM 990 O O . CYS A 1 123 ? 15.406 32.188 27.844 1 90.75 123 CYS A O 1
ATOM 992 N N . THR A 1 124 ? 16.062 30.766 29.406 1 92.75 124 THR A N 1
ATOM 993 C CA . THR A 1 124 ? 14.719 30.438 29.875 1 92.75 124 THR A CA 1
ATOM 994 C C . THR A 1 124 ? 14.094 31.641 30.578 1 92.75 124 THR A C 1
ATOM 996 O O . THR A 1 124 ? 12.867 31.766 30.656 1 92.75 124 THR A O 1
ATOM 999 N N . VAL A 1 125 ? 14.883 32.562 31.031 1 91.44 125 VAL A N 1
ATOM 1000 C CA . VAL A 1 125 ? 14.398 33.688 31.797 1 91.44 125 VAL A CA 1
ATOM 1001 C C . VAL A 1 125 ? 14.094 34.844 30.844 1 91.44 125 VAL A C 1
ATOM 1003 O O . VAL A 1 125 ? 12.961 35.312 30.781 1 91.44 125 VAL A O 1
ATOM 1006 N N . CYS A 1 126 ? 15.039 35.219 30.109 1 91.31 126 CYS A N 1
ATOM 1007 C CA . CYS A 1 126 ? 14.914 36.469 29.359 1 91.31 126 CYS A CA 1
ATOM 1008 C C . CYS A 1 126 ? 14.664 36.188 27.875 1 91.31 126 CYS A C 1
ATOM 1010 O O . CYS A 1 126 ? 14.367 37.094 27.109 1 91.31 126 CYS A O 1
ATOM 1012 N N . GLY A 1 127 ? 14.844 35 27.375 1 91.12 127 GLY A N 1
ATOM 1013 C CA . GLY A 1 127 ? 14.594 34.656 25.984 1 91.12 127 GLY A CA 1
ATOM 1014 C C . GLY A 1 127 ? 15.68 35.156 25.047 1 91.12 127 GLY A C 1
ATOM 1015 O O . GLY A 1 127 ? 15.516 35.094 23.812 1 91.12 127 GLY A O 1
ATOM 1016 N N . SER A 1 128 ? 16.797 35.562 25.562 1 87.56 128 SER A N 1
ATOM 1017 C CA . SER A 1 128 ? 17.875 36.062 24.719 1 87.56 128 SER A CA 1
ATOM 1018 C C . SER A 1 128 ? 18.891 34.969 24.406 1 87.56 128 SER A C 1
ATOM 1020 O O . SER A 1 128 ? 19.031 34 25.156 1 87.56 128 SER A O 1
ATOM 1022 N N . ARG A 1 129 ? 19.453 35.25 23.172 1 84.25 129 ARG A N 1
ATOM 1023 C CA . ARG A 1 129 ? 20.562 34.375 22.797 1 84.25 129 ARG A CA 1
ATOM 1024 C C . ARG A 1 129 ? 21.875 34.875 23.391 1 84.25 129 ARG A C 1
ATOM 1026 O O . ARG A 1 129 ? 22.172 36.062 23.312 1 84.25 129 ARG A O 1
ATOM 1033 N N . SER A 1 130 ? 22.391 34.156 24.328 1 74.75 130 SER A N 1
ATOM 1034 C CA . SER A 1 130 ? 23.656 34.562 24.938 1 74.75 130 SER A CA 1
ATOM 1035 C C . SER A 1 130 ? 24.766 33.531 24.641 1 74.75 130 SER A C 1
ATOM 1037 O O . SER A 1 130 ? 24.484 32.344 24.469 1 74.75 130 SER A O 1
ATOM 1039 N N . ASN A 1 131 ? 25.891 34.156 24.375 1 71.19 131 ASN A N 1
ATOM 1040 C CA . ASN A 1 131 ? 27.047 33.281 24.172 1 71.19 131 ASN A CA 1
ATOM 1041 C C . ASN A 1 131 ? 27.484 32.594 25.453 1 71.19 131 ASN A C 1
ATOM 1043 O O . ASN A 1 131 ? 28.188 31.578 25.406 1 71.19 131 ASN A O 1
ATOM 1047 N N . ALA A 1 132 ? 27.156 33.156 26.531 1 79.81 132 ALA A N 1
ATOM 1048 C CA . ALA A 1 132 ? 27.5 32.562 27.828 1 79.81 132 ALA A CA 1
ATOM 1049 C C . ALA A 1 132 ? 26.266 32.031 28.531 1 79.81 132 ALA A C 1
ATOM 1051 O O . ALA A 1 132 ? 25.516 32.781 29.141 1 79.81 132 ALA A O 1
ATOM 1052 N N . CYS A 1 133 ? 26.016 30.766 28.312 1 83.81 133 CYS A N 1
ATOM 1053 C CA . CYS A 1 133 ? 24.844 30.141 28.922 1 83.81 133 CYS A CA 1
ATOM 1054 C C . CYS A 1 133 ? 25.25 28.891 29.703 1 83.81 133 CYS A C 1
ATOM 1056 O O . CYS A 1 133 ? 26.312 28.328 29.484 1 83.81 133 CYS A O 1
ATOM 1058 N N . VAL A 1 134 ? 24.469 28.594 30.688 1 83.25 134 VAL A N 1
ATOM 1059 C CA . VAL A 1 134 ? 24.625 27.391 31.484 1 83.25 134 VAL A CA 1
ATOM 1060 C C . VAL A 1 134 ? 23.422 26.469 31.25 1 83.25 134 VAL A C 1
ATOM 1062 O O . VAL A 1 134 ? 22.281 26.922 31.188 1 83.25 134 VAL A O 1
ATOM 1065 N N . ASN A 1 135 ? 23.703 25.141 31.109 1 85.88 135 ASN A N 1
ATOM 1066 C CA . ASN A 1 135 ? 22.656 24.141 30.922 1 85.88 135 ASN A CA 1
ATOM 1067 C C . ASN A 1 135 ? 22.328 23.422 32.219 1 85.88 135 ASN A C 1
ATOM 1069 O O . ASN A 1 135 ? 23.219 23.172 33.031 1 85.88 135 ASN A O 1
ATOM 1073 N N . CYS A 1 136 ? 21.078 23.188 32.344 1 86.38 136 CYS A N 1
ATOM 1074 C CA . CYS A 1 136 ? 20.688 22.312 33.469 1 86.38 136 CYS A CA 1
ATOM 1075 C C . CYS A 1 136 ? 21.234 20.906 33.281 1 86.38 136 CYS A C 1
ATOM 1077 O O . CYS A 1 136 ? 21.203 20.375 32.156 1 86.38 136 CYS A O 1
ATOM 1079 N N . THR A 1 137 ? 21.703 20.172 34.281 1 81.62 137 THR A N 1
ATOM 1080 C CA . THR A 1 137 ? 22.328 18.859 34.156 1 81.62 137 THR A CA 1
ATOM 1081 C C . THR A 1 137 ? 21.328 17.766 34.531 1 81.62 137 THR A C 1
ATOM 1083 O O . THR A 1 137 ? 21.656 16.578 34.438 1 81.62 137 THR A O 1
ATOM 1086 N N . SER A 1 138 ? 20.156 18.188 34.938 1 84.19 138 SER A N 1
ATOM 1087 C CA . SER A 1 138 ? 19.141 17.172 35.188 1 84.19 138 SER A CA 1
ATOM 1088 C C . SER A 1 138 ? 18.828 16.359 33.938 1 84.19 138 SER A C 1
ATOM 1090 O O . SER A 1 138 ? 18.797 16.906 32.844 1 84.19 138 SER A O 1
ATOM 1092 N N . SER A 1 139 ? 18.703 15.07 34.031 1 79.75 139 SER A N 1
ATOM 1093 C CA . SER A 1 139 ? 18.609 14.125 32.906 1 79.75 139 SER A CA 1
ATOM 1094 C C . SER A 1 139 ? 17.406 14.43 32.031 1 79.75 139 SER A C 1
ATOM 1096 O O . SER A 1 139 ? 17.438 14.211 30.812 1 79.75 139 SER A O 1
ATOM 1098 N N . ASN A 1 140 ? 16.359 15.039 32.531 1 80.06 140 ASN A N 1
ATOM 1099 C CA . ASN A 1 140 ? 15.164 15.234 31.703 1 80.06 140 ASN A CA 1
ATOM 1100 C C . ASN A 1 140 ? 14.906 16.719 31.438 1 80.06 140 ASN A C 1
ATOM 1102 O O . ASN A 1 140 ? 13.812 17.094 31.016 1 80.06 140 ASN A O 1
ATOM 1106 N N . CYS A 1 141 ? 16.031 17.484 31.656 1 87.25 141 CYS A N 1
ATOM 1107 C CA . CYS A 1 141 ? 15.836 18.922 31.469 1 87.25 141 CYS A CA 1
ATOM 1108 C C . CYS A 1 141 ? 16.719 19.453 30.344 1 87.25 141 CYS A C 1
ATOM 1110 O O . CYS A 1 141 ? 17.891 19.062 30.25 1 87.25 141 CYS A O 1
ATOM 1112 N N . ILE A 1 142 ? 16.078 20.328 29.469 1 86.19 142 ILE A N 1
ATOM 1113 C CA . ILE A 1 142 ? 16.844 20.828 28.328 1 86.19 142 ILE A CA 1
ATOM 1114 C C . ILE A 1 142 ? 16.938 22.359 28.406 1 86.19 142 ILE A C 1
ATOM 1116 O O . ILE A 1 142 ? 17.297 23.016 27.422 1 86.19 142 ILE A O 1
ATOM 1120 N N . LYS A 1 143 ? 16.734 22.938 29.531 1 89.12 143 LYS A N 1
ATOM 1121 C CA . LYS A 1 143 ? 16.656 24.391 29.672 1 89.12 143 LYS A CA 1
ATOM 1122 C C . LYS A 1 143 ? 18.047 25 29.812 1 89.12 143 LYS A C 1
ATOM 1124 O O . LYS A 1 143 ? 18.953 24.359 30.344 1 89.12 143 LYS A O 1
ATOM 1129 N N . LYS A 1 144 ? 18.109 26.234 29.359 1 88 144 LYS A N 1
ATOM 1130 C CA . LYS A 1 144 ? 19.344 27.016 29.391 1 88 144 LYS A CA 1
ATOM 1131 C C . LYS A 1 144 ? 19.125 28.375 30.031 1 88 144 LYS A C 1
ATOM 1133 O O . LYS A 1 144 ? 18.047 28.953 29.922 1 88 144 LYS A O 1
ATOM 1138 N N . TYR A 1 145 ? 20.203 28.859 30.688 1 89.38 145 TYR A N 1
ATOM 1139 C CA . TYR A 1 145 ? 20.156 30.156 31.359 1 89.38 145 TYR A CA 1
ATOM 1140 C C . TYR A 1 145 ? 21.391 30.984 31.031 1 89.38 145 TYR A C 1
ATOM 1142 O O . TYR A 1 145 ? 22.516 30.484 31.078 1 89.38 145 TYR A O 1
ATOM 1150 N N . CYS A 1 146 ? 21.156 32.219 30.656 1 87.5 146 CYS A N 1
ATOM 1151 C CA . CYS A 1 146 ? 22.312 33.062 30.375 1 87.5 146 CYS A CA 1
ATOM 1152 C C . CYS A 1 146 ? 22.969 33.531 31.672 1 87.5 146 CYS A C 1
ATOM 1154 O O . CYS A 1 146 ? 22.297 33.719 32.688 1 87.5 146 CYS A O 1
ATOM 1156 N N . VAL A 1 147 ? 24.25 33.781 31.625 1 83 147 VAL A N 1
ATOM 1157 C CA . VAL A 1 147 ? 25.031 34.125 32.781 1 83 147 VAL A CA 1
ATOM 1158 C C . VAL A 1 147 ? 24.531 35.469 33.344 1 83 147 VAL A C 1
ATOM 1160 O O . VAL A 1 147 ? 24.531 35.688 34.562 1 83 147 VAL A O 1
ATOM 1163 N N . ASN A 1 148 ? 24.094 36.281 32.531 1 83.06 148 ASN A N 1
ATOM 1164 C CA . ASN A 1 148 ? 23.578 37.562 32.969 1 83.06 148 ASN A CA 1
ATOM 1165 C C . ASN A 1 148 ? 22.359 37.406 33.875 1 83.06 148 ASN A C 1
ATOM 1167 O O . ASN A 1 148 ? 22.297 38 34.938 1 83.06 148 ASN A O 1
ATOM 1171 N N . CYS A 1 149 ? 21.422 36.625 33.469 1 86.56 149 CYS A N 1
ATOM 1172 C CA . CYS A 1 149 ? 20.234 36.375 34.281 1 86.56 149 CYS A CA 1
ATOM 1173 C C . CYS A 1 149 ? 20.609 35.688 35.562 1 86.56 149 CYS A C 1
ATOM 1175 O O . CYS A 1 149 ? 20.047 35.969 36.625 1 86.56 149 CYS A O 1
ATOM 1177 N N . LEU A 1 150 ? 21.516 34.812 35.5 1 83.38 150 LEU A N 1
ATOM 1178 C CA . LEU A 1 150 ? 21.953 34.094 36.688 1 83.38 150 LEU A CA 1
ATOM 1179 C C . LEU A 1 150 ? 22.609 35.062 37.688 1 83.38 150 LEU A C 1
ATOM 1181 O O . LEU A 1 150 ? 22.406 34.938 38.906 1 83.38 150 LEU A O 1
ATOM 1185 N N . ASN A 1 151 ? 23.406 35.875 37.188 1 77.31 151 ASN A N 1
ATOM 1186 C CA . ASN A 1 151 ? 24.078 36.844 38.031 1 77.31 151 ASN A CA 1
ATOM 1187 C C . ASN A 1 151 ? 23.094 37.781 38.688 1 77.31 151 ASN A C 1
ATOM 1189 O O . ASN A 1 151 ? 23.281 38.156 39.875 1 77.31 151 ASN A O 1
ATOM 1193 N N . ILE A 1 152 ? 22.141 38.031 38.031 1 78.06 152 ILE A N 1
ATOM 1194 C CA . ILE A 1 152 ? 21.203 39.031 38.531 1 78.06 152 ILE A CA 1
ATOM 1195 C C . ILE A 1 152 ? 20.25 38.375 39.531 1 78.06 152 ILE A C 1
ATOM 1197 O O . ILE A 1 152 ? 19.984 38.969 40.594 1 78.06 152 ILE A O 1
ATOM 1201 N N . TRP A 1 153 ? 19.828 37.281 39.219 1 77.75 153 TRP A N 1
ATOM 1202 C CA . TRP A 1 153 ? 18.703 36.781 39.969 1 77.75 153 TRP A CA 1
ATOM 1203 C C . TRP A 1 153 ? 19.156 35.719 41 1 77.75 153 TRP A C 1
ATOM 1205 O O . TRP A 1 153 ? 18.359 35.281 41.812 1 77.75 153 TRP A O 1
ATOM 1215 N N . THR A 1 154 ? 20.375 35.406 40.844 1 71.31 154 THR A N 1
ATOM 1216 C CA . THR A 1 154 ? 20.859 34.406 41.781 1 71.31 154 THR A CA 1
ATOM 1217 C C . THR A 1 154 ? 22.172 34.875 42.406 1 71.31 154 THR A C 1
ATOM 1219 O O . THR A 1 154 ? 22.781 35.844 41.969 1 71.31 154 THR A O 1
ATOM 1222 N N . ASP A 1 155 ? 22.375 34.344 43.594 1 61.25 155 ASP A N 1
ATOM 1223 C CA . ASP A 1 155 ? 23.672 34.625 44.219 1 61.25 155 ASP A CA 1
ATOM 1224 C C . ASP A 1 155 ? 24.75 33.688 43.688 1 61.25 155 ASP A C 1
ATOM 1226 O O . ASP A 1 155 ? 25.875 33.688 44.156 1 61.25 155 ASP A O 1
ATOM 1230 N N . TYR A 1 156 ? 24.359 32.844 42.688 1 55.91 156 TYR A N 1
ATOM 1231 C CA . TYR A 1 156 ? 25.203 31.719 42.312 1 55.91 156 TYR A CA 1
ATOM 1232 C C . TYR A 1 156 ? 26.203 32.125 41.25 1 55.91 156 TYR A C 1
ATOM 1234 O O . TYR A 1 156 ? 27.078 31.359 40.844 1 55.91 156 TYR A O 1
ATOM 1242 N N . SER A 1 157 ? 26.188 33.344 40.688 1 52.41 157 SER A N 1
ATOM 1243 C CA . SER A 1 157 ? 26.922 33.594 39.438 1 52.41 157 SER A CA 1
ATOM 1244 C C . SER A 1 157 ? 28.391 33.219 39.594 1 52.41 157 SER A C 1
ATOM 1246 O O . SER A 1 157 ? 28.969 32.594 38.719 1 52.41 157 SER A O 1
ATOM 1248 N N . ASP A 1 158 ? 28.953 33.781 40.594 1 51.03 158 ASP A N 1
ATOM 1249 C CA . ASP A 1 158 ? 30.406 33.594 40.688 1 51.03 158 ASP A CA 1
ATOM 1250 C C . ASP A 1 158 ? 30.75 32.125 40.812 1 51.03 158 ASP A C 1
ATOM 1252 O O . ASP A 1 158 ? 31.766 31.672 40.25 1 51.03 158 ASP A O 1
ATOM 1256 N N . LYS A 1 159 ? 29.922 31.375 41.438 1 50.66 159 LYS A N 1
ATOM 1257 C CA . LYS A 1 159 ? 30.25 29.969 41.656 1 50.66 159 LYS A CA 1
ATOM 1258 C C . LYS A 1 159 ? 29.938 29.141 40.438 1 50.66 159 LYS A C 1
ATOM 1260 O O . LYS A 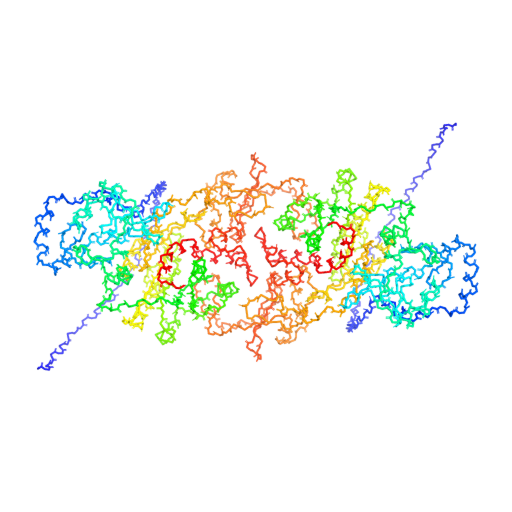1 159 ? 30.641 28.172 40.125 1 50.66 159 LYS A O 1
ATOM 1265 N N . LEU A 1 160 ? 28.906 29.469 39.75 1 53.56 160 LEU A N 1
ATOM 1266 C CA . LEU A 1 160 ? 28.438 28.625 38.656 1 53.56 160 LEU A CA 1
ATOM 1267 C C . LEU A 1 160 ? 29.328 28.797 37.406 1 53.56 160 LEU A C 1
ATOM 1269 O O . LEU A 1 160 ? 29.578 27.828 36.688 1 53.56 160 LEU A O 1
ATOM 1273 N N . VAL A 1 161 ? 29.719 30.062 37.188 1 50.84 161 VAL A N 1
ATOM 1274 C CA . VAL A 1 161 ? 30.609 30.328 36.062 1 50.84 161 VAL A CA 1
ATOM 1275 C C . VAL A 1 161 ? 32 29.797 36.344 1 50.84 161 VAL A C 1
ATOM 1277 O O . VAL A 1 161 ? 32.688 29.281 35.469 1 50.84 161 VAL A O 1
ATOM 1280 N N . ASN A 1 162 ? 32.5 30.172 37.5 1 46.81 162 ASN A N 1
ATOM 1281 C CA . ASN A 1 162 ? 33.844 29.766 37.844 1 46.81 162 ASN A CA 1
ATOM 1282 C C . ASN A 1 162 ? 33.938 28.266 38.094 1 46.81 162 ASN A C 1
ATOM 1284 O O . ASN A 1 162 ? 35.031 27.672 38 1 46.81 162 ASN A O 1
ATOM 1288 N N . ASN A 1 163 ? 33.031 27.781 39 1 44.03 163 ASN A N 1
ATOM 1289 C CA . ASN A 1 163 ? 33.188 26.344 39.281 1 44.03 163 ASN A CA 1
ATOM 1290 C C . ASN A 1 163 ? 32.625 25.5 38.156 1 44.03 163 ASN A C 1
ATOM 1292 O O . ASN A 1 163 ? 31.484 25.688 37.719 1 44.03 163 ASN A O 1
ATOM 1296 N N . LYS A 1 164 ? 33.344 25.172 37.188 1 43.91 164 LYS A N 1
ATOM 1297 C CA . LYS A 1 164 ? 33.125 24.078 36.25 1 43.91 164 LYS A CA 1
ATOM 1298 C C . LYS A 1 164 ? 32.156 23.047 36.812 1 43.91 164 LYS A C 1
ATOM 1300 O O . LYS A 1 164 ? 32.281 21.844 36.594 1 43.91 164 LYS A O 1
ATOM 1305 N N . SER A 1 165 ? 31.438 23.281 37.812 1 47.59 165 SER A N 1
ATOM 1306 C CA . SER A 1 165 ? 30.719 22.172 38.406 1 47.59 165 SER A CA 1
ATOM 1307 C C . SER A 1 165 ? 29.625 21.641 37.5 1 47.59 165 SER A C 1
ATOM 1309 O O . SER A 1 165 ? 28.75 22.391 37.062 1 47.59 165 SER A O 1
ATOM 1311 N N . ASN A 1 166 ? 29.891 20.719 36.688 1 57 166 ASN A N 1
ATOM 1312 C CA . ASN A 1 166 ? 29.234 19.75 35.812 1 57 166 ASN A CA 1
ATOM 1313 C C . ASN A 1 166 ? 27.891 19.297 36.406 1 57 166 ASN A C 1
ATOM 1315 O O . ASN A 1 166 ? 27.172 18.531 35.75 1 57 166 ASN A O 1
ATOM 1319 N N . ASP A 1 167 ? 27.484 19.797 37.594 1 69.62 167 ASP A N 1
ATOM 1320 C CA . ASP A 1 167 ? 26.297 19.156 38.156 1 69.62 167 ASP A CA 1
ATOM 1321 C C . ASP A 1 167 ? 25.25 20.188 38.531 1 69.62 167 ASP A C 1
ATOM 1323 O O . ASP A 1 167 ? 24.578 20.062 39.562 1 69.62 167 ASP A O 1
ATOM 1327 N N . TRP A 1 168 ? 25.016 21.281 37.781 1 78.31 168 TRP A N 1
ATOM 1328 C CA . TRP A 1 168 ? 24.031 22.297 38.156 1 78.31 168 TRP A CA 1
ATOM 1329 C C . TRP A 1 168 ? 22.625 21.906 37.719 1 78.31 168 TRP A C 1
ATOM 1331 O O . TRP A 1 168 ? 22.422 21.5 36.594 1 78.31 168 TRP A O 1
ATOM 1341 N N . ILE A 1 169 ? 21.656 22.062 38.75 1 84.38 169 ILE A N 1
ATOM 1342 C CA . ILE A 1 169 ? 20.25 21.812 38.469 1 84.38 169 ILE A CA 1
ATOM 1343 C C . ILE A 1 169 ? 19.469 23.125 38.5 1 84.38 169 ILE A C 1
ATOM 1345 O O . ILE A 1 169 ? 19.625 23.938 39.406 1 84.38 169 ILE A O 1
ATOM 1349 N N . CYS A 1 170 ? 18.703 23.375 37.5 1 86.12 170 CYS A N 1
ATOM 1350 C CA . CYS A 1 170 ? 18.094 24.672 37.312 1 86.12 170 CYS A CA 1
ATOM 1351 C C . CYS A 1 170 ? 16.938 24.891 38.281 1 86.12 170 CYS A C 1
ATOM 1353 O O . CYS A 1 170 ? 16.531 23.969 38.969 1 86.12 170 CYS A O 1
ATOM 1355 N N . PHE A 1 171 ? 16.312 26.094 38.188 1 86 171 PHE A N 1
ATOM 1356 C CA . PHE A 1 171 ? 15.32 26.578 39.125 1 86 171 PHE A CA 1
ATOM 1357 C C . PHE A 1 171 ? 14 25.828 38.969 1 86 171 PHE A C 1
ATOM 1359 O O . PHE A 1 171 ? 13.203 25.734 39.906 1 86 171 PHE A O 1
ATOM 1366 N N . LEU A 1 172 ? 13.812 25.312 37.812 1 87.94 172 LEU A N 1
ATOM 1367 C CA . LEU A 1 172 ? 12.562 24.609 37.531 1 87.94 172 LEU A CA 1
ATOM 1368 C C . LEU A 1 172 ? 12.641 23.172 38.031 1 87.94 172 LEU A C 1
ATOM 1370 O O . LEU A 1 172 ? 11.633 22.609 38.469 1 87.94 172 LEU A O 1
ATOM 1374 N 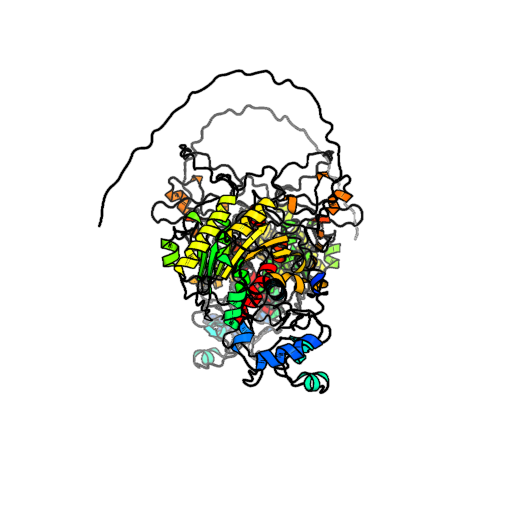N . CYS A 1 173 ? 13.82 22.609 38 1 87.31 173 CYS A N 1
ATOM 1375 C CA . CYS A 1 173 ? 14.031 21.219 38.406 1 87.31 173 CYS A CA 1
ATOM 1376 C C . CYS A 1 173 ? 14.203 21.125 39.906 1 87.31 173 CYS A C 1
ATOM 1378 O O . CYS A 1 173 ? 13.797 20.125 40.531 1 87.31 173 CYS A O 1
ATOM 1380 N N . LEU A 1 174 ? 14.875 22.047 40.406 1 81.38 174 LEU A N 1
ATOM 1381 C CA . LEU A 1 174 ? 15.078 22.094 41.875 1 81.38 174 LEU A CA 1
ATOM 1382 C C . LEU A 1 174 ? 14.758 23.484 42.406 1 81.38 174 LEU A C 1
ATOM 1384 O O . LEU A 1 174 ? 15.656 24.312 42.562 1 81.38 174 LEU A O 1
ATOM 1388 N N . PRO A 1 175 ? 13.438 23.594 42.719 1 79.19 175 PRO A N 1
ATOM 1389 C CA . PRO A 1 175 ? 13.047 24.906 43.25 1 79.19 175 PRO A CA 1
ATOM 1390 C C . PRO A 1 175 ? 13.633 25.188 44.625 1 79.19 175 PRO A C 1
ATOM 1392 O O . PRO A 1 175 ? 13.625 24.312 45.5 1 79.19 175 PRO A O 1
ATOM 1395 N N . GLU A 1 176 ? 14.352 26.297 44.75 1 74.25 176 GLU A N 1
ATOM 1396 C CA . GLU A 1 176 ? 14.891 26.75 46.031 1 74.25 176 GLU A CA 1
ATOM 1397 C C . GLU A 1 176 ? 14.133 27.969 46.562 1 74.25 176 GLU A C 1
ATOM 1399 O O . GLU A 1 176 ? 14.141 29.031 45.938 1 74.25 176 GLU A O 1
ATOM 1404 N N . PRO A 1 177 ? 13.562 27.828 47.688 1 70.62 177 PRO A N 1
ATOM 1405 C CA . PRO A 1 177 ? 12.695 28.891 48.188 1 70.62 177 PRO A CA 1
ATOM 1406 C C . PRO A 1 177 ? 13.469 30.156 48.562 1 70.62 177 PRO A C 1
ATOM 1408 O O . PRO A 1 177 ? 12.883 31.25 48.594 1 70.62 177 PRO A O 1
ATOM 1411 N N . ASN A 1 178 ? 14.734 30.047 48.812 1 70.75 178 ASN A N 1
ATOM 1412 C CA . ASN A 1 178 ? 15.453 31.203 49.312 1 70.75 178 ASN A CA 1
ATOM 1413 C C . ASN A 1 178 ? 16.031 32.062 48.188 1 70.75 178 ASN A C 1
ATOM 1415 O O . ASN A 1 178 ? 16.625 33.094 48.406 1 70.75 178 ASN A O 1
ATOM 1419 N N . LEU A 1 179 ? 15.711 31.656 47 1 75.19 179 LEU A N 1
ATOM 1420 C CA . LEU A 1 179 ? 16.234 32.406 45.875 1 75.19 179 LEU A CA 1
ATOM 1421 C C . LEU A 1 179 ? 15.25 33.5 45.469 1 75.19 179 LEU A C 1
ATOM 1423 O O . LEU A 1 179 ? 14.047 33.375 45.688 1 75.19 179 LEU A O 1
ATOM 1427 N N . LEU A 1 180 ? 15.789 34.562 44.906 1 75.5 180 LEU A N 1
ATOM 1428 C CA . LEU A 1 180 ? 14.945 35.625 44.406 1 75.5 180 LEU A CA 1
ATOM 1429 C C . LEU A 1 180 ? 14.094 35.156 43.219 1 75.5 180 LEU A C 1
ATOM 1431 O O . LEU A 1 180 ? 12.891 35.438 43.156 1 75.5 180 LEU A O 1
ATOM 1435 N N . LEU A 1 181 ? 14.812 34.5 42.375 1 83.31 181 LEU A N 1
ATOM 1436 C CA . LEU A 1 181 ? 14.094 33.906 41.25 1 83.31 181 LEU A CA 1
ATOM 1437 C C . LEU A 1 181 ? 13.375 32.625 41.656 1 83.31 181 LEU A C 1
ATOM 1439 O O . LEU A 1 181 ? 14.023 31.641 41.969 1 83.31 181 LEU A O 1
ATOM 1443 N N . GLN A 1 182 ? 12.109 32.719 41.656 1 86.06 182 GLN A N 1
ATOM 1444 C CA . GLN A 1 182 ? 11.32 31.562 42.062 1 86.06 182 GLN A CA 1
ATOM 1445 C C . GLN A 1 182 ? 10.516 31 40.875 1 86.06 182 GLN A C 1
ATOM 1447 O O . GLN A 1 182 ? 9.859 31.766 40.156 1 86.06 182 GLN A O 1
ATOM 1452 N N . ALA A 1 183 ? 10.617 29.734 40.781 1 90 183 ALA A N 1
ATOM 1453 C CA . ALA A 1 183 ? 9.859 29.062 39.719 1 90 183 ALA A CA 1
ATOM 1454 C C . ALA A 1 183 ? 8.367 29.031 40.031 1 90 183 ALA A C 1
ATOM 1456 O O . ALA A 1 183 ? 7.988 28.844 41.219 1 90 183 ALA A O 1
ATOM 1457 N N . ASN A 1 184 ? 7.574 29.219 39.031 1 89.31 184 ASN A N 1
ATOM 1458 C CA . ASN A 1 184 ? 6.145 28.984 39.188 1 89.31 184 ASN A CA 1
ATOM 1459 C C . ASN A 1 184 ? 5.855 27.5 39.438 1 89.31 184 ASN A C 1
ATOM 1461 O O . ASN A 1 184 ? 6.383 26.641 38.719 1 89.31 184 ASN A O 1
ATOM 1465 N N . HIS A 1 185 ? 5.031 27.172 40.375 1 85.94 185 HIS A N 1
ATOM 1466 C CA . HIS A 1 185 ? 4.695 25.781 40.688 1 85.94 185 HIS A CA 1
ATOM 1467 C C . HIS A 1 185 ? 3.863 25.188 39.562 1 85.94 185 HIS A C 1
ATOM 1469 O O . HIS A 1 185 ? 3.9 23.969 39.344 1 85.94 185 HIS A O 1
ATOM 1475 N N . ASP A 1 186 ? 3.123 25.984 38.844 1 87.44 186 ASP A N 1
ATOM 1476 C CA . ASP A 1 186 ? 2.275 25.516 37.75 1 87.44 186 ASP A CA 1
ATOM 1477 C C . ASP A 1 186 ? 2.762 26.062 36.406 1 87.44 186 ASP A C 1
ATOM 1479 O O . ASP A 1 186 ? 1.956 26.453 35.562 1 87.44 186 ASP A O 1
ATOM 1483 N N . TRP A 1 187 ? 4.105 26.125 36.25 1 87.75 187 TRP A N 1
ATOM 1484 C CA . TRP A 1 187 ? 4.668 26.766 35.062 1 87.75 187 TRP A CA 1
ATOM 1485 C C . TRP A 1 187 ? 4.191 26.062 33.781 1 87.75 187 TRP A C 1
ATOM 1487 O O . TRP A 1 187 ? 4.008 26.703 32.75 1 87.75 187 TRP A O 1
ATOM 1497 N N . ALA A 1 188 ? 3.924 24.781 33.875 1 84.62 188 ALA A N 1
ATOM 1498 C CA . ALA A 1 188 ? 3.465 24.062 32.719 1 84.62 188 ALA A CA 1
ATOM 1499 C C . ALA A 1 188 ? 2.119 24.594 32.219 1 84.62 188 ALA A C 1
ATOM 1501 O O . ALA A 1 188 ? 1.904 24.75 31.016 1 84.62 188 ALA A O 1
ATOM 1502 N N . GLN A 1 189 ? 1.308 24.891 33.156 1 85.31 189 GLN A N 1
ATOM 1503 C CA . GLN A 1 189 ? 0.009 25.484 32.812 1 85.31 189 GLN A CA 1
ATOM 1504 C C . GLN A 1 189 ? 0.153 26.922 32.344 1 85.31 189 GLN A C 1
ATOM 1506 O O . GLN A 1 189 ? -0.513 27.328 31.391 1 85.31 189 GLN A O 1
ATOM 1511 N N . LYS A 1 190 ? 1.011 27.594 32.969 1 87.94 190 LYS A N 1
ATOM 1512 C CA . LYS A 1 190 ? 1.205 29 32.625 1 87.94 190 LYS A CA 1
ATOM 1513 C C . LYS A 1 190 ? 1.792 29.156 31.234 1 87.94 190 LYS A C 1
ATOM 1515 O O . LYS A 1 190 ? 1.503 30.141 30.547 1 87.94 190 LYS A O 1
ATOM 1520 N N . VAL A 1 191 ? 2.545 28.188 30.859 1 89.38 191 VAL A N 1
ATOM 1521 C CA . VAL A 1 191 ? 3.104 28.219 29.516 1 89.38 191 VAL A CA 1
ATOM 1522 C C . VAL A 1 191 ? 1.978 28.141 28.484 1 89.38 191 VAL A C 1
ATOM 1524 O O . VAL A 1 191 ? 2.006 28.844 27.469 1 89.38 191 VAL A O 1
ATOM 1527 N N . LEU A 1 192 ? 0.965 27.312 28.703 1 87.56 192 LEU A N 1
ATOM 1528 C CA . LEU A 1 192 ? -0.173 27.219 27.797 1 87.56 192 LEU A CA 1
ATOM 1529 C C . LEU A 1 192 ? -0.912 28.547 27.719 1 87.56 192 LEU A C 1
ATOM 1531 O O . LEU A 1 192 ? -1.241 29.016 26.609 1 87.56 192 LEU A O 1
ATOM 1535 N N . PHE A 1 193 ? -0.989 29.156 28.812 1 83.88 193 PHE A N 1
ATOM 1536 C CA . PHE A 1 193 ? -1.688 30.438 28.875 1 83.88 193 PHE A CA 1
ATOM 1537 C C . PHE A 1 193 ? -0.882 31.531 28.188 1 83.88 193 PHE A C 1
ATOM 1539 O O . PHE A 1 193 ? -1.452 32.438 27.594 1 83.88 193 PHE A O 1
ATOM 1546 N N . PHE A 1 194 ? 0.391 31.391 28.328 1 88.25 194 PHE A N 1
ATOM 1547 C CA . PHE A 1 194 ? 1.319 32.344 27.75 1 88.25 194 PHE A CA 1
ATOM 1548 C C . PHE A 1 194 ? 1.146 32.438 26.234 1 88.25 194 PHE A C 1
ATOM 1550 O O . PHE A 1 194 ? 1.41 33.469 25.641 1 88.25 194 PHE A O 1
ATOM 1557 N N . HIS A 1 195 ? 0.584 31.406 25.641 1 89.25 195 HIS A N 1
ATOM 1558 C CA . HIS A 1 195 ? 0.454 31.344 24.188 1 89.25 195 HIS A CA 1
ATOM 1559 C C . HIS A 1 195 ? -0.943 31.75 23.75 1 89.25 195 HIS A C 1
ATOM 1561 O O . HIS A 1 195 ? -1.214 31.844 22.547 1 89.25 195 HIS A O 1
ATOM 1567 N N . GLU A 1 196 ? -1.804 32.031 24.672 1 86.12 196 GLU A N 1
ATOM 1568 C CA . GLU A 1 196 ? -3.146 32.5 24.344 1 86.12 196 GLU A CA 1
ATOM 1569 C C . GLU A 1 196 ? -3.127 33.938 23.844 1 86.12 196 GLU A C 1
ATOM 1571 O O . GLU A 1 196 ? -2.449 34.781 24.422 1 86.12 196 GLU A O 1
ATOM 1576 N N . PRO A 1 197 ? -3.924 34.125 22.734 1 78 197 PRO A N 1
ATOM 1577 C CA . PRO A 1 197 ? -4.012 35.5 22.297 1 78 197 PRO A CA 1
ATOM 1578 C C . PRO A 1 197 ? -4.672 36.406 23.328 1 78 197 PRO A C 1
ATOM 1580 O O . PRO A 1 197 ? -5.453 35.938 24.156 1 78 197 PRO A O 1
ATOM 1583 N N . LEU A 1 198 ? -4.258 37.625 23.484 1 61.22 198 LEU A N 1
ATOM 1584 C CA . LEU A 1 198 ? -4.547 38.625 24.531 1 61.22 198 LEU A CA 1
ATOM 1585 C C . LEU A 1 198 ? -6.051 38.781 24.719 1 61.22 198 LEU A C 1
ATOM 1587 O O . LEU A 1 198 ? -6.52 39 25.844 1 61.22 198 LEU A O 1
ATOM 1591 N N . SER A 1 199 ? -6.793 38.875 23.594 1 52.78 199 SER A N 1
ATOM 1592 C CA . SER A 1 199 ? -8.18 39.312 23.734 1 52.78 199 SER A CA 1
ATOM 1593 C C . SER A 1 199 ? -9.008 38.281 24.484 1 52.78 199 SER A C 1
ATOM 1595 O O . SER A 1 199 ? -10.125 38.562 24.938 1 52.78 199 SER A O 1
ATOM 1597 N N . VAL A 1 200 ? -8.578 37.062 24.422 1 54.47 200 VAL A N 1
ATOM 1598 C CA . VAL A 1 200 ? -9.484 36.031 24.875 1 54.47 200 VAL A CA 1
ATOM 1599 C C . VAL A 1 200 ? -9.477 35.969 26.406 1 54.47 200 VAL A C 1
ATOM 1601 O O . VAL A 1 200 ? -10.25 35.219 27.016 1 54.47 200 VAL A O 1
ATOM 1604 N N . TYR A 1 201 ? -8.352 36.438 27.172 1 50.88 201 TYR A N 1
ATOM 1605 C CA . TYR A 1 201 ? -8.023 35.938 28.5 1 50.88 201 TYR A CA 1
ATOM 1606 C C . TYR A 1 201 ? -8.875 36.594 29.562 1 50.88 201 TYR A C 1
ATOM 1608 O O . TYR A 1 201 ? -8.57 37.719 30 1 50.88 201 TYR A O 1
ATOM 1616 N N . GLY A 1 202 ? -10.055 36.75 29.484 1 48.72 202 GLY A N 1
ATOM 1617 C CA . GLY A 1 202 ? -10.383 36.969 30.875 1 48.72 202 GLY A CA 1
ATOM 1618 C C . GLY A 1 202 ? -9.742 35.969 31.812 1 48.72 202 GLY A C 1
ATOM 1619 O O . GLY A 1 202 ? -9.273 34.906 31.391 1 48.72 202 GLY A O 1
ATOM 1620 N N . PRO A 1 203 ? -9.305 36.312 33.094 1 48.94 203 PRO A N 1
ATOM 1621 C CA . PRO A 1 203 ? -8.656 35.469 34.125 1 48.94 203 PRO A CA 1
ATOM 1622 C C . PRO A 1 203 ? -9.18 34.031 34.125 1 48.94 203 PRO A C 1
ATOM 1624 O O . PRO A 1 203 ? -9.711 33.594 35.156 1 48.94 203 PRO A O 1
ATOM 1627 N N . ARG A 1 204 ? -9.336 33.438 33.031 1 53.66 204 ARG A N 1
ATOM 1628 C CA . ARG A 1 204 ? -9.875 32.094 33.094 1 53.66 204 ARG A CA 1
ATOM 1629 C C . ARG A 1 204 ? -8.828 31.109 33.594 1 53.66 204 ARG A C 1
ATOM 1631 O O . ARG A 1 204 ? -7.637 31.281 33.344 1 53.66 204 ARG A O 1
ATOM 1638 N N . ALA A 1 205 ? -9.133 30.531 34.875 1 53.78 205 ALA A N 1
ATOM 1639 C CA . ALA A 1 205 ? -8.32 29.453 35.406 1 53.78 205 ALA A CA 1
ATOM 1640 C C . ALA A 1 205 ? -8.211 28.297 34.406 1 53.78 205 ALA A C 1
ATOM 1642 O O . ALA A 1 205 ? -8.977 27.344 34.469 1 53.78 205 ALA A O 1
ATOM 1643 N N . LEU A 1 206 ? -7.457 28.5 33.25 1 62 206 LEU A N 1
ATOM 1644 C CA . LEU A 1 206 ? -7.348 27.438 32.281 1 62 206 LEU A CA 1
ATOM 1645 C C . LEU A 1 206 ? -6.48 26.297 32.812 1 62 206 LEU A C 1
ATOM 1647 O O . LEU A 1 206 ? -5.398 26.531 33.344 1 62 206 LEU A O 1
ATOM 1651 N N . TYR A 1 207 ? -7.207 25.25 33.156 1 70.19 207 TYR A N 1
ATOM 1652 C CA . TYR A 1 207 ? -6.543 24.031 33.625 1 70.19 207 TYR A CA 1
ATOM 1653 C C . TYR A 1 207 ? -6.367 23.031 32.5 1 70.19 207 TYR A C 1
ATOM 1655 O O . TYR A 1 207 ? -7.23 22.922 31.609 1 70.19 207 TYR A O 1
ATOM 1663 N N . TRP A 1 208 ? -5.117 22.531 32.344 1 82.06 208 TRP A N 1
ATOM 1664 C CA . TRP A 1 208 ? -4.816 21.469 31.406 1 82.06 208 TRP A CA 1
ATOM 1665 C C . TRP A 1 208 ? -4.457 20.172 32.125 1 82.06 208 TRP A C 1
ATOM 1667 O O . TRP A 1 208 ? -3.574 20.156 33 1 82.06 208 TRP A O 1
ATOM 1677 N N . LYS A 1 209 ? -5.285 19.203 31.875 1 82.5 209 LYS A N 1
ATOM 1678 C CA . LYS A 1 209 ? -5.008 17.875 32.406 1 82.5 209 LYS A CA 1
ATOM 1679 C C . LYS A 1 209 ? -4.43 16.969 31.328 1 82.5 209 LYS A C 1
ATOM 1681 O O . LYS A 1 209 ? -4.922 16.938 30.203 1 82.5 209 LYS A O 1
ATOM 1686 N N . LYS A 1 210 ? -3.348 16.266 31.734 1 87.5 210 LYS A N 1
ATOM 1687 C CA . LYS A 1 210 ? -2.773 15.297 30.812 1 87.5 210 LYS A CA 1
ATOM 1688 C C . LYS A 1 210 ? -3.715 14.117 30.594 1 87.5 210 LYS A C 1
ATOM 1690 O O . LYS A 1 210 ? -4 13.367 31.531 1 87.5 210 LYS A O 1
ATOM 1695 N N . GLN A 1 211 ? -4.238 14.008 29.438 1 91.19 211 GLN A N 1
ATOM 1696 C CA . GLN A 1 211 ? -5.219 12.992 29.047 1 91.19 211 GLN A CA 1
ATOM 1697 C C . GLN A 1 211 ? -5.25 12.805 27.547 1 91.19 211 GLN A C 1
ATOM 1699 O O . GLN A 1 211 ? -4.672 13.594 26.797 1 91.19 211 GLN A O 1
ATOM 1704 N N . PRO A 1 212 ? -5.867 11.695 27.109 1 94.62 212 PRO A N 1
ATOM 1705 C CA . PRO A 1 212 ? -6.035 11.57 25.656 1 94.62 212 PRO A CA 1
ATOM 1706 C C . PRO A 1 212 ? -6.836 12.719 25.062 1 94.62 212 PRO A C 1
ATOM 1708 O O . PRO A 1 212 ? -7.797 13.195 25.672 1 94.62 212 PRO A O 1
ATOM 1711 N N . LEU A 1 213 ? -6.488 13.109 23.953 1 96.56 213 LEU A N 1
ATOM 1712 C CA . LEU A 1 213 ? -7.043 14.328 23.375 1 96.56 213 LEU A CA 1
ATOM 1713 C C . LEU A 1 213 ? -8.391 14.047 22.703 1 96.56 213 LEU A C 1
ATOM 1715 O O . LEU A 1 213 ? -8.562 13.016 22.047 1 96.56 213 LEU A O 1
ATOM 1719 N N . ARG A 1 214 ? -9.273 14.859 22.953 1 97.31 214 ARG A N 1
ATOM 1720 C CA . ARG A 1 214 ? -10.469 15 22.125 1 97.31 214 ARG A CA 1
ATOM 1721 C C . ARG A 1 214 ? -10.297 16.109 21.109 1 97.31 214 ARG A C 1
ATOM 1723 O O . ARG A 1 214 ? -10.203 17.281 21.469 1 97.31 214 ARG A O 1
ATOM 1730 N N . VAL A 1 215 ? -10.273 15.711 19.797 1 98.38 215 VAL A N 1
ATOM 1731 C CA . VAL A 1 215 ? -9.875 16.625 18.734 1 98.38 215 VAL A CA 1
ATOM 1732 C C . VAL A 1 215 ? -11.07 16.922 17.828 1 98.38 215 VAL A C 1
ATOM 1734 O O . VAL A 1 215 ? -11.844 16.016 17.5 1 98.38 215 VAL A O 1
ATOM 1737 N N . LEU A 1 216 ? -11.258 18.172 17.531 1 98.56 216 LEU A N 1
ATOM 1738 C CA . LEU A 1 216 ? -12.195 18.594 16.5 1 98.56 216 LEU A CA 1
ATOM 1739 C C . LEU A 1 216 ? -11.453 19.203 15.305 1 98.56 216 LEU A C 1
ATOM 1741 O O . LEU A 1 216 ? -10.781 20.234 15.438 1 98.56 216 LEU A O 1
ATOM 1745 N N . SER A 1 217 ? -11.5 18.5 14.18 1 98.56 217 SER A N 1
ATOM 1746 C CA . SER A 1 217 ? -10.844 18.953 12.961 1 98.56 217 SER A CA 1
ATOM 1747 C C . SER A 1 217 ? -11.859 19.453 11.938 1 98.56 217 SER A C 1
ATOM 1749 O O . SER A 1 217 ? -12.641 18.656 11.398 1 98.56 217 SER A O 1
ATOM 1751 N N . LEU A 1 218 ? -11.828 20.766 11.727 1 97.75 218 LEU A N 1
ATOM 1752 C CA . LEU A 1 218 ? -12.672 21.344 10.688 1 97.75 218 LEU A CA 1
ATOM 1753 C C . LEU A 1 218 ? -11.969 21.328 9.336 1 97.75 218 LEU A C 1
ATOM 1755 O O . LEU A 1 218 ? -10.758 21.547 9.258 1 97.75 218 LEU A O 1
ATOM 1759 N N . PHE A 1 219 ? -12.758 21.078 8.18 1 96.25 219 PHE A N 1
ATOM 1760 C CA . PHE A 1 219 ? -12.156 20.938 6.859 1 96.25 219 PHE A CA 1
ATOM 1761 C C . PHE A 1 219 ? -11.047 19.891 6.883 1 96.25 219 PHE A C 1
ATOM 1763 O O . PHE A 1 219 ? -9.938 20.156 6.406 1 96.25 219 PHE A O 1
ATOM 1770 N N . ASP A 1 220 ? -11.297 18.734 7.352 1 97.06 220 ASP A N 1
ATOM 1771 C CA . ASP A 1 220 ? -10.312 17.766 7.812 1 97.06 220 ASP A CA 1
ATOM 1772 C C . ASP A 1 220 ? -9.508 17.219 6.641 1 97.06 220 ASP A C 1
ATOM 1774 O O . ASP A 1 220 ? -8.336 16.859 6.801 1 97.06 220 ASP A O 1
ATOM 1778 N N . GLY A 1 221 ? -10.133 17.172 5.488 1 96.31 221 GLY A N 1
ATOM 1779 C CA . GLY A 1 221 ? -9.461 16.547 4.363 1 96.31 221 GLY A CA 1
ATOM 1780 C C . GLY A 1 221 ? -9.211 15.055 4.566 1 96.31 221 GLY A C 1
ATOM 1781 O O . GLY A 1 221 ? -10.141 14.305 4.891 1 96.31 221 GLY A O 1
ATOM 1782 N N . ILE A 1 222 ? -7.977 14.656 4.348 1 97.5 222 ILE A N 1
ATOM 1783 C CA . ILE A 1 222 ? -7.691 13.227 4.395 1 97.5 222 ILE A CA 1
ATOM 1784 C C . ILE A 1 222 ? -7.141 12.859 5.773 1 97.5 222 ILE A C 1
ATOM 1786 O O . ILE A 1 222 ? -6.473 11.836 5.926 1 97.5 222 ILE A O 1
ATOM 1790 N N . GLY A 1 223 ? -7.32 13.711 6.801 1 97.88 223 GLY A N 1
ATOM 1791 C CA . GLY A 1 223 ? -7.027 13.367 8.18 1 97.88 223 GLY A CA 1
ATOM 1792 C C . GLY A 1 223 ? -5.566 13.562 8.547 1 97.88 223 GLY A C 1
ATOM 1793 O O . GLY A 1 223 ? -5.043 12.859 9.414 1 97.88 223 GLY A O 1
ATOM 1794 N N . THR A 1 224 ? -4.848 14.484 7.902 1 98.38 224 THR A N 1
ATOM 1795 C CA . THR A 1 224 ? -3.422 14.695 8.133 1 98.38 224 THR A CA 1
ATOM 1796 C C . THR A 1 224 ? -3.164 15.094 9.586 1 98.38 224 THR A C 1
ATOM 1798 O O . THR A 1 224 ? -2.113 14.781 10.141 1 98.38 224 THR A O 1
ATOM 1801 N N . GLY A 1 225 ? -4.121 15.812 10.195 1 98.25 225 GLY A N 1
ATOM 1802 C CA . GLY A 1 225 ? -3.975 16.125 11.602 1 98.25 225 GLY A CA 1
ATOM 1803 C C . GLY A 1 225 ? -3.867 14.906 12.492 1 98.25 225 GLY A C 1
ATOM 1804 O O . GLY A 1 225 ? -2.998 14.836 13.359 1 98.25 225 GLY A O 1
ATOM 1805 N N . LEU A 1 226 ? -4.73 13.945 12.273 1 98.44 226 LEU A N 1
ATOM 1806 C CA . LEU A 1 226 ? -4.711 12.711 13.047 1 98.44 226 LEU A CA 1
ATOM 1807 C C . LEU A 1 226 ? -3.445 11.906 12.766 1 98.44 226 LEU A C 1
ATOM 1809 O O . LEU A 1 226 ? -2.855 11.328 13.68 1 98.44 226 LEU A O 1
ATOM 1813 N N . VAL A 1 227 ? -3.016 11.906 11.477 1 98.06 227 VAL A N 1
ATOM 1814 C CA . VAL A 1 227 ? -1.781 11.211 11.117 1 98.06 227 VAL A CA 1
ATOM 1815 C C . VAL A 1 227 ? -0.614 11.789 11.914 1 98.06 227 VAL A C 1
ATOM 1817 O O . VAL A 1 227 ? 0.208 11.039 12.453 1 98.06 227 VAL A O 1
ATOM 1820 N N . ALA A 1 228 ? -0.558 13.125 12.039 1 97.38 228 ALA A N 1
ATOM 1821 C CA . ALA A 1 228 ? 0.529 13.781 12.758 1 97.38 228 ALA A CA 1
ATOM 1822 C C . ALA A 1 228 ? 0.502 13.422 14.242 1 97.38 228 ALA A C 1
ATOM 1824 O O . ALA A 1 228 ? 1.544 13.133 14.836 1 97.38 228 ALA A O 1
ATOM 1825 N N . LEU A 1 229 ? -0.666 13.422 14.844 1 97.81 229 LEU A N 1
ATOM 1826 C CA . LEU A 1 229 ? -0.793 13.086 16.266 1 97.81 229 LEU A CA 1
ATOM 1827 C C . LEU A 1 229 ? -0.353 11.648 16.516 1 97.81 229 LEU A C 1
ATOM 1829 O O . LEU A 1 229 ? 0.352 11.375 17.484 1 97.81 229 LEU A O 1
ATOM 1833 N N . ARG A 1 230 ? -0.7 10.766 15.625 1 97.12 230 ARG A N 1
ATOM 1834 C CA . ARG A 1 230 ? -0.325 9.367 15.766 1 97.12 230 ARG A CA 1
ATOM 1835 C C . ARG A 1 230 ? 1.182 9.18 15.617 1 97.12 230 ARG A C 1
ATOM 1837 O O . ARG A 1 230 ? 1.796 8.414 16.359 1 97.12 230 ARG A O 1
ATOM 1844 N N . LYS A 1 231 ? 1.734 9.875 14.703 1 95.38 231 LYS A N 1
ATOM 1845 C CA . LYS A 1 231 ? 3.178 9.789 14.5 1 95.38 231 LYS A CA 1
ATOM 1846 C C . LYS A 1 231 ? 3.938 10.242 15.742 1 95.38 231 LYS A C 1
ATOM 1848 O O . LYS A 1 231 ? 5.031 9.742 16.016 1 95.38 231 LYS A O 1
ATOM 1853 N N . LEU A 1 232 ? 3.328 11.148 16.469 1 95.12 232 LEU A N 1
ATOM 1854 C CA . LEU A 1 232 ? 3.961 11.68 17.672 1 95.12 232 LEU A CA 1
ATOM 1855 C C . LEU A 1 232 ? 3.686 10.781 18.875 1 95.12 232 LEU A C 1
ATOM 1857 O O . LEU A 1 232 ? 4.211 11.016 19.969 1 95.12 232 LEU A O 1
ATOM 1861 N N . GLY A 1 233 ? 2.826 9.797 18.672 1 95.12 233 GLY A N 1
ATOM 1862 C CA . GLY A 1 233 ? 2.467 8.906 19.766 1 95.12 233 GLY A CA 1
ATOM 1863 C C . GLY A 1 233 ? 1.511 9.547 20.75 1 95.12 233 GLY A C 1
ATOM 1864 O O . GLY A 1 233 ? 1.431 9.117 21.906 1 95.12 233 GLY A O 1
ATOM 1865 N N . ILE A 1 234 ? 0.837 10.609 20.375 1 96.5 234 ILE A N 1
ATOM 1866 C CA . ILE A 1 234 ? -0.127 11.266 21.25 1 96.5 234 ILE A CA 1
ATOM 1867 C C . ILE A 1 234 ? -1.453 10.516 21.219 1 96.5 234 ILE A C 1
ATOM 1869 O O . ILE A 1 234 ? -2.002 10.25 20.141 1 96.5 234 ILE A O 1
ATOM 1873 N N . GLN A 1 235 ? -1.945 10.172 22.328 1 96.38 235 GLN A N 1
ATOM 1874 C CA . GLN A 1 235 ? -3.188 9.414 22.406 1 96.38 235 GLN A CA 1
ATOM 1875 C C . GLN A 1 235 ? -4.395 10.297 22.125 1 96.38 235 GLN A C 1
ATOM 1877 O O . GLN A 1 235 ? -4.52 11.391 22.688 1 96.38 235 GLN A O 1
ATOM 1882 N N . VAL A 1 236 ? -5.191 9.812 21.234 1 97.5 236 VAL A N 1
ATOM 1883 C CA . VAL A 1 236 ? -6.422 10.508 20.875 1 97.5 236 VAL A CA 1
ATOM 1884 C C . VAL A 1 236 ? -7.629 9.672 21.281 1 97.5 236 VAL A C 1
ATOM 1886 O O . VAL A 1 236 ? -7.766 8.516 20.891 1 97.5 236 VAL A O 1
ATOM 1889 N N . GLU A 1 237 ? -8.414 10.234 22.156 1 97.12 237 GLU A N 1
ATOM 1890 C CA . GLU A 1 237 ? -9.633 9.547 22.578 1 97.12 237 GLU A CA 1
ATOM 1891 C C . GLU A 1 237 ? -10.664 9.516 21.453 1 97.12 237 GLU A C 1
ATOM 1893 O O . GLU A 1 237 ? -11.281 8.477 21.188 1 97.12 237 GLU A O 1
ATOM 1898 N N . VAL A 1 238 ? -10.867 10.633 20.859 1 97.75 238 VAL A N 1
ATOM 1899 C CA . VAL A 1 238 ? -11.805 10.758 19.75 1 97.75 238 VAL A CA 1
ATOM 1900 C C . VAL A 1 238 ? -11.352 11.875 18.812 1 97.75 238 VAL A C 1
ATOM 1902 O O . VAL A 1 238 ? -10.797 12.883 19.266 1 97.75 238 VAL A O 1
ATOM 1905 N N . TYR A 1 239 ? -11.492 11.633 17.562 1 98 239 TYR A N 1
ATOM 1906 C CA . TYR A 1 239 ? -11.18 12.586 16.516 1 98 239 TYR A CA 1
ATOM 1907 C C . TYR A 1 239 ? -12.406 12.891 15.664 1 98 239 TYR A C 1
ATOM 1909 O O . TYR A 1 239 ? -12.766 12.102 14.781 1 98 239 TYR A O 1
ATOM 1917 N N . TYR A 1 240 ? -13.062 14.023 15.945 1 97.44 240 TYR A N 1
ATOM 1918 C CA . TYR A 1 240 ? -14.211 14.453 15.148 1 97.44 240 TYR A CA 1
ATOM 1919 C C . TYR A 1 240 ? -13.75 15.188 13.891 1 97.44 240 TYR A C 1
ATOM 1921 O O . TYR A 1 240 ? -13.094 16.219 13.969 1 97.44 240 TYR A O 1
ATOM 1929 N N . ALA A 1 241 ? -14.102 14.625 12.734 1 96.81 241 ALA A N 1
ATOM 1930 C CA . ALA A 1 241 ? -13.672 15.195 11.453 1 96.81 241 ALA A CA 1
ATOM 1931 C C . ALA A 1 241 ? -14.859 15.797 10.703 1 96.81 241 ALA A C 1
ATOM 1933 O O . ALA A 1 241 ? -15.789 15.078 10.32 1 96.81 241 ALA A O 1
ATOM 1934 N N . SER A 1 242 ? -14.875 17.094 10.555 1 96.38 242 SER A N 1
ATOM 1935 C CA . SER A 1 242 ? -15.828 17.75 9.672 1 96.38 242 SER A CA 1
ATOM 1936 C C . SER A 1 242 ? -15.281 17.844 8.25 1 96.38 242 SER A C 1
ATOM 1938 O O . SER A 1 242 ? -14.305 18.547 8 1 96.38 242 SER A O 1
ATOM 1940 N N . GLU A 1 243 ? -15.812 17.125 7.355 1 93.94 243 GLU A N 1
ATOM 1941 C CA . GLU A 1 243 ? -15.391 17.031 5.961 1 93.94 243 GLU A CA 1
ATOM 1942 C C . GLU A 1 243 ? -16.578 16.75 5.043 1 93.94 243 GLU A C 1
ATOM 1944 O O . GLU A 1 243 ? -17.453 15.953 5.383 1 93.94 243 GLU A O 1
ATOM 1949 N N . VAL A 1 244 ? -16.531 17.438 3.875 1 89.25 244 VAL A N 1
ATOM 1950 C CA . VAL A 1 244 ? -17.703 17.312 3 1 89.25 244 VAL A CA 1
ATOM 1951 C C . VAL A 1 244 ? -17.344 16.438 1.8 1 89.25 244 VAL A C 1
ATOM 1953 O O . VAL A 1 244 ? -18.219 15.859 1.16 1 89.25 244 VAL A O 1
ATOM 1956 N N . LEU A 1 245 ? -16.062 16.422 1.439 1 88.56 245 LEU A N 1
ATOM 1957 C CA . LEU A 1 245 ? -15.656 15.609 0.296 1 88.56 245 LEU A CA 1
ATOM 1958 C C . LEU A 1 245 ? -15.703 14.125 0.637 1 88.56 245 LEU A C 1
ATOM 1960 O O . LEU A 1 245 ? -14.945 13.656 1.49 1 88.56 245 LEU A O 1
ATOM 1964 N N . THR A 1 246 ? -16.547 13.414 -0.045 1 86.94 246 THR A N 1
ATOM 1965 C CA . THR A 1 246 ? -16.703 11.984 0.214 1 86.94 246 THR A CA 1
ATOM 1966 C C . THR A 1 246 ? -15.406 11.234 -0.036 1 86.94 246 THR A C 1
ATOM 1968 O O . THR A 1 246 ? -15.07 10.305 0.698 1 86.94 246 THR A O 1
ATOM 1971 N N . ALA A 1 247 ? -14.695 11.617 -1.084 1 90 247 ALA A N 1
ATOM 1972 C CA . ALA A 1 247 ? -13.422 10.977 -1.403 1 90 247 ALA A CA 1
ATOM 1973 C C . ALA A 1 247 ? -12.43 11.133 -0.254 1 90 247 ALA A C 1
ATOM 1975 O O . ALA A 1 247 ? -11.766 10.164 0.133 1 90 247 ALA A O 1
ATOM 1976 N N . ALA A 1 248 ? -12.383 12.359 0.304 1 94.69 248 ALA A N 1
ATOM 1977 C CA . ALA A 1 248 ? -11.477 12.617 1.416 1 94.69 248 ALA A CA 1
ATOM 1978 C C . ALA A 1 248 ? -11.875 11.812 2.65 1 94.69 248 ALA A C 1
ATOM 1980 O O . ALA A 1 248 ? -11.031 11.195 3.299 1 94.69 248 ALA A O 1
ATOM 1981 N N . ALA A 1 249 ? -13.141 11.805 2.895 1 92 249 ALA A N 1
ATOM 1982 C CA . ALA A 1 249 ? -13.656 11.062 4.043 1 92 249 ALA A CA 1
ATOM 1983 C C . ALA A 1 249 ? -13.391 9.57 3.9 1 92 249 ALA A C 1
ATOM 1985 O O . ALA A 1 249 ? -13.086 8.891 4.883 1 92 249 ALA A O 1
ATOM 1986 N N . THR A 1 250 ? -13.508 9.047 2.707 1 90.75 250 THR A N 1
ATOM 1987 C CA . THR A 1 250 ? -13.25 7.637 2.451 1 90.75 250 THR A CA 1
ATOM 1988 C C . THR A 1 250 ? -11.797 7.285 2.768 1 90.75 250 THR A C 1
ATOM 1990 O O . THR A 1 250 ? -11.523 6.25 3.373 1 90.75 250 THR A O 1
ATOM 1993 N N . VAL A 1 251 ? -10.891 8.133 2.387 1 95.38 251 VAL A N 1
ATOM 1994 C CA . VAL A 1 251 ? -9.477 7.902 2.654 1 95.38 251 VAL A CA 1
ATOM 1995 C C . VAL A 1 251 ? -9.234 7.863 4.16 1 95.38 251 VAL A C 1
ATOM 1997 O O . VAL A 1 251 ? -8.664 6.902 4.68 1 95.38 251 VAL A O 1
ATOM 2000 N N . SER A 1 252 ? -9.711 8.922 4.867 1 95.31 252 SER A N 1
ATOM 2001 C CA . SER A 1 252 ? -9.43 9.008 6.297 1 95.31 252 SER A CA 1
ATOM 2002 C C . SER A 1 252 ? -10.102 7.871 7.062 1 95.31 252 SER A C 1
ATOM 2004 O O . SER A 1 252 ? -9.508 7.301 7.984 1 95.31 252 SER A O 1
ATOM 2006 N N . ARG A 1 253 ? -11.281 7.516 6.691 1 91.62 253 ARG A N 1
ATOM 2007 C CA . ARG A 1 253 ? -11.984 6.422 7.359 1 91.62 253 ARG A CA 1
ATOM 2008 C C . ARG A 1 253 ? -11.25 5.102 7.16 1 91.62 253 ARG A C 1
ATOM 2010 O O . ARG A 1 253 ? -11.062 4.336 8.109 1 91.62 253 ARG A O 1
ATOM 2017 N N . THR A 1 254 ? -10.859 4.832 5.926 1 91.69 254 THR A N 1
ATOM 2018 C CA . THR A 1 254 ? -10.242 3.555 5.574 1 91.69 254 THR A CA 1
ATOM 2019 C C . THR A 1 254 ? -8.852 3.441 6.184 1 91.69 254 THR A C 1
ATOM 2021 O O . THR A 1 254 ? -8.469 2.381 6.688 1 91.69 254 THR A O 1
ATOM 2024 N N . ARG A 1 255 ? -8.086 4.5 6.203 1 94.12 255 ARG A N 1
ATOM 2025 C CA . ARG A 1 255 ? -6.684 4.449 6.605 1 94.12 255 ARG A CA 1
ATOM 2026 C C . ARG A 1 255 ? -6.539 4.633 8.109 1 94.12 255 ARG A C 1
ATOM 2028 O O . ARG A 1 255 ? -5.625 4.078 8.727 1 94.12 255 ARG A O 1
ATOM 2035 N N . LEU A 1 256 ? -7.371 5.465 8.68 1 93.31 256 LEU A N 1
ATOM 2036 C CA . LEU A 1 256 ? -7.148 5.867 10.062 1 93.31 256 LEU A CA 1
ATOM 2037 C C . LEU A 1 256 ? -8.195 5.254 10.984 1 93.31 256 LEU A C 1
ATOM 2039 O O . LEU A 1 256 ? -7.922 4.973 12.156 1 93.31 256 LEU A O 1
ATOM 2043 N N . GLY A 1 257 ? -9.359 4.914 10.414 1 83.06 257 GLY A N 1
ATOM 2044 C CA . GLY A 1 257 ? -10.438 4.316 11.195 1 83.06 257 GLY A CA 1
ATOM 2045 C C . GLY A 1 257 ? -10.281 4.527 12.688 1 83.06 257 GLY A C 1
ATOM 2046 O O . GLY A 1 257 ? -9.672 5.508 13.125 1 83.06 257 GLY A O 1
ATOM 2047 N N . GLY A 1 258 ? -11.031 3.686 13.508 1 83.31 258 GLY A N 1
ATOM 2048 C CA . GLY A 1 258 ? -10.875 3.705 14.953 1 83.31 258 GLY A CA 1
ATOM 2049 C C . GLY A 1 258 ? -11.586 4.875 15.609 1 83.31 258 GLY A C 1
ATOM 2050 O O . GLY A 1 258 ? -12.812 4.973 15.555 1 83.31 258 GLY A O 1
ATOM 2051 N N . VAL A 1 259 ? -10.703 5.875 16.094 1 91.25 259 VAL A N 1
ATOM 2052 C CA . VAL A 1 259 ? -11.164 6.98 16.922 1 91.25 259 VAL A CA 1
ATOM 2053 C C . VAL A 1 259 ? -11.781 8.07 16.062 1 91.25 259 VAL A C 1
ATOM 2055 O O . VAL A 1 259 ? -12.344 9.039 16.562 1 91.25 259 VAL A O 1
ATOM 2058 N N . LEU A 1 260 ? -11.695 7.887 14.75 1 94.5 260 LEU A N 1
ATOM 2059 C CA . LEU A 1 260 ? -12.156 8.914 13.82 1 94.5 260 LEU A CA 1
ATOM 2060 C C . LEU A 1 260 ? -13.672 8.844 13.648 1 94.5 260 LEU A C 1
ATOM 2062 O O . LEU A 1 260 ? -14.227 7.77 13.43 1 94.5 260 LEU A O 1
ATOM 2066 N N . GLN A 1 261 ? -14.383 9.961 13.859 1 93.5 261 GLN A N 1
ATOM 2067 C CA . GLN A 1 261 ? -15.812 10.117 13.633 1 93.5 261 GLN A CA 1
ATOM 2068 C C . GLN A 1 261 ? -16.094 11.297 12.703 1 93.5 261 GLN A C 1
ATOM 2070 O O . GLN A 1 261 ? -15.805 12.445 13.039 1 93.5 261 GLN A O 1
ATOM 2075 N N . HIS A 1 262 ? -16.625 10.977 11.602 1 92.25 262 HIS A N 1
ATOM 2076 C CA . HIS A 1 262 ? -17 12.039 10.68 1 92.25 262 HIS A CA 1
ATOM 2077 C C . HIS A 1 262 ? -18.297 12.719 11.117 1 92.25 262 HIS A C 1
ATOM 2079 O O . HIS A 1 262 ? -19.281 12.039 11.43 1 92.25 262 HIS A O 1
ATOM 2085 N N . ILE A 1 263 ? -18.297 14.039 11.078 1 92.62 263 ILE A N 1
ATOM 2086 C CA . ILE A 1 263 ? -19.484 14.734 11.586 1 92.62 263 ILE A CA 1
ATOM 2087 C C . ILE A 1 263 ? -20.062 15.641 10.508 1 92.62 263 ILE A C 1
ATOM 2089 O O . ILE A 1 263 ? -20.812 16.578 10.805 1 92.62 263 ILE A O 1
ATOM 2093 N N . GLY A 1 264 ? -19.594 15.492 9.273 1 89.06 264 GLY A N 1
ATOM 2094 C CA . GLY A 1 264 ? -20.219 16.156 8.141 1 89.06 264 GLY A CA 1
ATOM 2095 C C . GLY A 1 264 ? -19.688 17.562 7.91 1 89.06 264 GLY A C 1
ATOM 2096 O O . GLY A 1 264 ? -18.5 17.828 8.156 1 89.06 264 GLY A O 1
ATOM 2097 N N . SER A 1 265 ? -20.547 18.438 7.395 1 90.19 265 SER A N 1
ATOM 2098 C CA . SER A 1 265 ? -20.156 19.797 7.008 1 90.19 265 SER A CA 1
ATOM 2099 C C . SER A 1 265 ? -20.016 20.703 8.227 1 90.19 265 SER A C 1
ATOM 2101 O O . SER A 1 265 ? -20.672 20.5 9.242 1 90.19 265 SER A O 1
ATOM 2103 N N . VAL A 1 266 ? -19.141 21.672 8.125 1 92.5 266 VAL A N 1
ATOM 2104 C CA . VAL A 1 266 ? -18.906 22.609 9.219 1 92.5 266 VAL A CA 1
ATOM 2105 C C . VAL A 1 266 ? -20.188 23.359 9.547 1 92.5 266 VAL A C 1
ATOM 2107 O O . VAL A 1 266 ? -20.406 23.766 10.695 1 92.5 266 VAL A O 1
ATOM 2110 N N . GLY A 1 267 ? -21.047 23.516 8.484 1 87.5 267 GLY A N 1
ATOM 2111 C CA . GLY A 1 267 ? -22.344 24.141 8.719 1 87.5 267 GLY A CA 1
ATOM 2112 C C . GLY A 1 267 ? -23.203 23.359 9.695 1 87.5 267 GLY A C 1
ATOM 2113 O O . GLY A 1 267 ? -24.078 23.953 10.352 1 87.5 267 GLY A O 1
ATOM 2114 N N . GLU A 1 268 ? -22.922 22.078 9.828 1 87.44 268 GLU A N 1
ATOM 2115 C CA . GLU A 1 268 ? -23.703 21.203 10.703 1 87.44 268 GLU A CA 1
ATOM 2116 C C . GLU A 1 268 ? -23.109 21.156 12.109 1 87.44 268 GLU A C 1
ATOM 2118 O O . GLU A 1 268 ? -23.688 20.562 13.016 1 87.44 268 GLU A O 1
ATOM 2123 N N . VAL A 1 269 ? -22.016 21.812 12.273 1 93.19 269 VAL A N 1
ATOM 2124 C CA . VAL A 1 269 ? -21.391 21.891 13.594 1 93.19 269 VAL A CA 1
ATOM 2125 C C . VAL A 1 269 ? -22.016 23.047 14.383 1 93.19 269 VAL A C 1
ATOM 2127 O O . VAL A 1 269 ? -21.391 24.109 14.539 1 93.19 269 VAL A O 1
ATOM 2130 N N . THR A 1 270 ? -23.172 22.75 14.945 1 92.62 270 THR A N 1
ATOM 2131 C CA . THR A 1 270 ? -23.953 23.734 15.68 1 92.62 270 THR A CA 1
ATOM 2132 C C . THR A 1 270 ? -23.531 23.766 17.156 1 92.62 270 THR A C 1
ATOM 2134 O O . THR A 1 270 ? -22.719 22.953 17.594 1 92.62 270 THR A O 1
ATOM 2137 N N . GLU A 1 271 ? -24.109 24.781 17.844 1 94.62 271 GLU A N 1
ATOM 2138 C CA . GLU A 1 271 ? -23.844 24.891 19.281 1 94.62 271 GLU A CA 1
ATOM 2139 C C . GLU A 1 271 ? -24.281 23.625 20.016 1 94.62 271 GLU A C 1
ATOM 2141 O O . GLU A 1 271 ? -23.562 23.125 20.875 1 94.62 271 GLU A O 1
ATOM 2146 N N . ARG A 1 272 ? -25.422 23.109 19.594 1 93.81 272 ARG A N 1
ATOM 2147 C CA . ARG A 1 272 ? -25.938 21.891 20.203 1 93.81 272 ARG A CA 1
ATOM 2148 C C . ARG A 1 272 ? -25 20.719 19.984 1 93.81 272 ARG A C 1
ATOM 2150 O O . ARG A 1 272 ? -24.703 19.953 20.906 1 93.81 272 ARG A O 1
ATOM 2157 N N . ARG A 1 273 ? -24.484 20.578 18.781 1 94.12 273 ARG A N 1
ATOM 2158 C CA . ARG A 1 273 ? -23.562 19.484 18.453 1 94.12 273 ARG A CA 1
ATOM 2159 C C . ARG A 1 273 ? -22.266 19.625 19.25 1 94.12 273 ARG A C 1
ATOM 2161 O O . ARG A 1 273 ? -21.719 18.625 19.734 1 94.12 273 ARG A O 1
ATOM 2168 N N . LEU A 1 274 ? -21.812 20.844 19.344 1 96.12 274 LEU A N 1
ATOM 2169 C CA . LEU A 1 274 ? -20.578 21.094 20.094 1 96.12 274 LEU A CA 1
ATOM 2170 C C . LEU A 1 274 ? -20.75 20.734 21.562 1 96.12 274 LEU A C 1
ATOM 2172 O O . LEU A 1 274 ? -19.812 20.219 22.188 1 96.12 274 LEU A O 1
ATOM 2176 N N . GLU A 1 275 ? -21.938 21.016 22.109 1 95.31 275 GLU A N 1
ATOM 2177 C CA . GLU A 1 275 ? -22.219 20.641 23.5 1 95.31 275 GLU A CA 1
ATOM 2178 C C . GLU A 1 275 ? -22.219 19.125 23.688 1 95.31 275 GLU A C 1
ATOM 2180 O O . GLU A 1 275 ? -21.766 18.625 24.719 1 95.31 275 GLU A O 1
ATOM 2185 N N . GLU A 1 276 ? -22.625 18.469 22.656 1 94.94 276 GLU A N 1
ATOM 2186 C CA . GLU A 1 276 ? -22.703 17.016 22.719 1 94.94 276 GLU A CA 1
ATOM 2187 C C . GLU A 1 276 ? -21.297 16.391 22.703 1 94.94 276 GLU A C 1
ATOM 2189 O O . GLU A 1 276 ? -21.078 15.359 23.344 1 94.94 276 GLU A O 1
ATOM 2194 N N . ILE A 1 277 ? -20.375 17.047 22.016 1 95.19 277 ILE A N 1
ATOM 2195 C CA . ILE A 1 277 ? -19.078 16.391 21.844 1 95.19 277 ILE A CA 1
ATOM 2196 C C . ILE A 1 277 ? -18.047 17 22.781 1 95.19 277 ILE A C 1
ATOM 2198 O O . ILE A 1 277 ? -16.891 16.547 22.828 1 95.19 277 ILE A O 1
ATOM 2202 N N . ALA A 1 278 ? -18.406 18.031 23.531 1 94.31 278 ALA A N 1
ATOM 2203 C CA . ALA A 1 278 ? -17.5 18.672 24.469 1 94.31 278 ALA A CA 1
ATOM 2204 C C . ALA A 1 278 ? -17.094 17.719 25.594 1 94.31 278 ALA A C 1
ATOM 2206 O O . ALA A 1 278 ? -17.844 16.781 25.922 1 94.31 278 ALA A O 1
ATOM 2207 N N . PRO A 1 279 ? -15.938 17.969 26.188 1 94.19 279 PRO A N 1
ATOM 2208 C CA . PRO A 1 279 ? -14.977 19.031 25.891 1 94.19 279 PRO A CA 1
ATOM 2209 C C . PRO A 1 279 ? -14.086 18.703 24.688 1 94.19 279 PRO A C 1
ATOM 2211 O O . PRO A 1 279 ? -13.945 17.531 24.312 1 94.19 279 PRO A O 1
ATOM 2214 N N . ILE A 1 280 ? -13.602 19.656 24.016 1 96.12 280 ILE A N 1
ATOM 2215 C CA . ILE A 1 280 ? -12.586 19.547 22.969 1 96.12 280 ILE A CA 1
ATOM 2216 C C . ILE A 1 280 ? -11.266 20.141 23.469 1 96.12 280 ILE A C 1
ATOM 2218 O O . ILE A 1 280 ? -11.25 21.219 24.078 1 96.12 280 ILE A O 1
ATOM 2222 N N . HIS A 1 281 ? -10.219 19.391 23.266 1 95.06 281 HIS A N 1
ATOM 2223 C CA . HIS A 1 281 ? -8.914 19.828 23.734 1 95.06 281 HIS A CA 1
ATOM 2224 C C . HIS A 1 281 ? -8.141 20.531 22.625 1 95.06 281 HIS A C 1
ATOM 2226 O O . HIS A 1 281 ? -7.312 21.406 22.891 1 95.06 281 HIS A O 1
ATOM 2232 N N . LEU A 1 282 ? -8.383 20.109 21.406 1 97.19 282 LEU A N 1
ATOM 2233 C CA . LEU A 1 282 ? -7.637 20.625 20.266 1 97.19 282 LEU A CA 1
ATOM 2234 C C . LEU A 1 282 ? -8.562 20.859 19.078 1 97.19 282 LEU A C 1
ATOM 2236 O O . LEU A 1 282 ? -9.195 19.922 18.578 1 97.19 282 LEU A O 1
ATOM 2240 N N . LEU A 1 283 ? -8.672 22.094 18.672 1 98 283 LEU A N 1
ATOM 2241 C CA . LEU A 1 283 ? -9.422 22.5 17.484 1 98 283 LEU A CA 1
ATOM 2242 C C . LEU A 1 283 ? -8.469 22.859 16.344 1 98 283 LEU A C 1
ATOM 2244 O O . LEU A 1 283 ? -7.629 23.75 16.5 1 98 283 LEU A O 1
ATOM 2248 N N . ILE A 1 284 ? -8.586 22.125 15.234 1 98.75 284 ILE A N 1
ATOM 2249 C CA . ILE A 1 284 ? -7.699 22.422 14.117 1 98.75 284 ILE A CA 1
ATOM 2250 C C . ILE A 1 284 ? -8.516 22.594 12.836 1 98.75 284 ILE A C 1
ATOM 2252 O O . ILE A 1 284 ? -9.633 22.078 12.727 1 98.75 284 ILE A O 1
ATOM 2256 N N . GLY A 1 285 ? -7.965 23.359 11.875 1 97.94 285 GLY A N 1
ATOM 2257 C CA . GLY A 1 285 ? -8.648 23.531 10.602 1 97.94 285 GLY A CA 1
ATOM 2258 C C . GLY A 1 285 ? -7.863 24.359 9.609 1 97.94 285 GLY A C 1
ATOM 2259 O O . GLY A 1 285 ? -7.102 25.234 9.992 1 97.94 285 GLY A O 1
ATOM 2260 N N . GLY A 1 286 ? -8 24.047 8.398 1 94.81 286 GLY A N 1
ATOM 2261 C CA . GLY A 1 286 ? -7.562 24.828 7.246 1 94.81 286 GLY A CA 1
ATOM 2262 C C . GLY A 1 286 ? -8.633 24.969 6.18 1 94.81 286 GLY A C 1
ATOM 2263 O O . GLY A 1 286 ? -8.906 24.016 5.434 1 94.81 286 GLY A O 1
ATOM 2264 N N . SER A 1 287 ? -9.219 26.109 6.117 1 90.69 287 SER A N 1
ATOM 2265 C CA . SER A 1 287 ? -10.336 26.312 5.195 1 90.69 287 SER A CA 1
ATOM 2266 C C . SER A 1 287 ? -9.859 26.359 3.748 1 90.69 287 SER A C 1
ATOM 2268 O O . SER A 1 287 ? -8.688 26.656 3.486 1 90.69 287 SER A O 1
ATOM 2270 N N . PRO A 1 288 ? -10.742 25.984 2.855 1 84.75 288 PRO A N 1
ATOM 2271 C CA . PRO A 1 288 ? -10.367 26.047 1.441 1 84.75 288 PRO A CA 1
ATOM 2272 C C . PRO A 1 288 ? -9.891 27.438 1.031 1 84.75 288 PRO A C 1
ATOM 2274 O O . PRO A 1 288 ? -10.438 28.453 1.489 1 84.75 288 PRO A O 1
ATOM 2277 N N . CYS A 1 289 ? -8.805 27.547 0.274 1 71.88 289 CYS A N 1
ATOM 2278 C CA . CYS A 1 289 ? -8.109 28.797 -0.003 1 71.88 289 CYS A CA 1
ATOM 2279 C C . CYS A 1 289 ? -8.266 29.188 -1.467 1 71.88 289 CYS A C 1
ATOM 2281 O O . CYS A 1 289 ? -7.605 30.125 -1.935 1 71.88 289 CYS A O 1
ATOM 2283 N N . ASN A 1 290 ? -9.094 28.594 -2.195 1 63.69 290 ASN A N 1
ATOM 2284 C CA . ASN A 1 290 ? -9.141 28.797 -3.639 1 63.69 290 ASN A CA 1
ATOM 2285 C C . ASN A 1 290 ? -9.367 30.266 -3.988 1 63.69 290 ASN A C 1
ATOM 2287 O O . ASN A 1 290 ? -8.906 30.734 -5.035 1 63.69 290 ASN A O 1
ATOM 2291 N N . ASP A 1 291 ? -10.031 30.953 -3.018 1 58.22 291 ASP A N 1
ATOM 2292 C CA . ASP A 1 291 ? -10.289 32.344 -3.297 1 58.22 291 ASP A CA 1
ATOM 2293 C C . ASP A 1 291 ? -9.117 33.219 -2.85 1 58.22 291 ASP A C 1
ATOM 2295 O O . ASP A 1 291 ? -9.023 34.406 -3.23 1 58.22 291 ASP A O 1
ATOM 2299 N N . PHE A 1 292 ? -8.219 32.625 -2.162 1 59.31 292 PHE A N 1
ATOM 2300 C CA . PHE A 1 292 ? -7.219 33.438 -1.496 1 59.31 292 PHE A CA 1
ATOM 2301 C C . PHE A 1 292 ? -5.875 33.344 -2.211 1 59.31 292 PHE A C 1
ATOM 2303 O O . PHE A 1 292 ? -4.953 34.125 -1.914 1 59.31 292 PHE A O 1
ATOM 2310 N N . SER A 1 293 ? -5.77 32.344 -3.139 1 55.78 293 SER A N 1
ATOM 2311 C CA . SER A 1 293 ? -4.457 32.062 -3.721 1 55.78 293 SER A CA 1
ATOM 2312 C C . SER A 1 293 ? -4.164 33 -4.891 1 55.78 293 SER A C 1
ATOM 2314 O O . SER A 1 293 ? -5.074 33.375 -5.629 1 55.78 293 SER A O 1
ATOM 2316 N N . ALA A 1 294 ? -3.006 33.531 -4.793 1 50.47 294 ALA A N 1
ATOM 2317 C CA . ALA A 1 294 ? -2.559 34.375 -5.883 1 50.47 294 ALA A CA 1
ATOM 2318 C C . ALA A 1 294 ? -2.688 33.688 -7.23 1 50.47 294 ALA A C 1
ATOM 2320 O O . ALA A 1 294 ? -2.768 34.344 -8.273 1 50.47 294 ALA A O 1
ATOM 2321 N N . ILE A 1 295 ? -2.738 32.344 -7.129 1 46.44 295 ILE A N 1
ATOM 2322 C CA . ILE A 1 295 ? -2.746 31.594 -8.375 1 46.44 295 ILE A CA 1
ATOM 2323 C C . ILE A 1 295 ? -4.16 31.547 -8.945 1 46.44 295 ILE A C 1
ATOM 2325 O O . ILE A 1 295 ? -4.348 31.312 -10.141 1 46.44 295 ILE A O 1
ATOM 2329 N N . ASN A 1 296 ? -5.09 32.031 -7.992 1 51.16 296 ASN A N 1
ATOM 2330 C CA . ASN A 1 296 ? -6.473 32 -8.461 1 51.16 296 ASN A CA 1
ATOM 2331 C C . ASN A 1 296 ? -6.762 33.094 -9.461 1 51.16 296 ASN A C 1
ATOM 2333 O O . ASN A 1 296 ? -6.582 34.281 -9.148 1 51.16 296 ASN A O 1
ATOM 2337 N N . ARG A 1 297 ? -7.055 32.844 -10.602 1 47.31 297 ARG A N 1
ATOM 2338 C CA . ARG A 1 297 ? -7.281 33.781 -11.703 1 47.31 297 ARG A CA 1
ATOM 2339 C C . ARG A 1 297 ? -8.492 34.656 -11.43 1 47.31 297 ARG A C 1
ATOM 2341 O O . ARG A 1 297 ? -8.602 35.75 -11.977 1 47.31 297 ARG A O 1
ATOM 2348 N N . PHE A 1 298 ? -9.453 34.156 -10.594 1 51.34 298 PHE A N 1
ATOM 2349 C CA . PHE A 1 298 ? -10.664 34.906 -10.344 1 51.34 298 PHE A CA 1
ATOM 2350 C C . PHE A 1 298 ? -10.898 35.094 -8.852 1 51.34 298 PHE A C 1
ATOM 2352 O O . PHE A 1 298 ? -11.789 34.469 -8.281 1 51.34 298 PHE A O 1
ATOM 2359 N N . PRO A 1 299 ? -10.148 35.938 -8.25 1 53.41 299 PRO A N 1
ATOM 2360 C CA . PRO A 1 299 ? -10.258 36.125 -6.801 1 53.41 299 PRO A CA 1
ATOM 2361 C C . PRO A 1 299 ? -11.555 36.812 -6.395 1 53.41 299 PRO A C 1
ATOM 2363 O O . PRO A 1 299 ? -12.039 37.688 -7.113 1 53.41 299 PRO A O 1
ATOM 2366 N N . LYS A 1 300 ? -12.367 36.125 -5.531 1 56.03 300 LYS A N 1
ATOM 2367 C CA . LYS A 1 300 ? -13.547 36.781 -4.977 1 56.03 300 LYS A CA 1
ATOM 2368 C C . LYS A 1 300 ? -13.195 37.594 -3.729 1 56.03 300 LYS A C 1
ATOM 2370 O O . LYS A 1 300 ? -12.141 37.375 -3.125 1 56.03 300 LYS A O 1
ATOM 2375 N N . ASP A 1 301 ? -14.016 38.625 -3.506 1 53.41 301 ASP A N 1
ATOM 2376 C CA . ASP A 1 301 ? -13.844 39.438 -2.309 1 53.41 301 ASP A CA 1
ATOM 2377 C C . ASP A 1 301 ? -13.984 38.594 -1.043 1 53.41 301 ASP A C 1
ATOM 2379 O O . ASP A 1 301 ? -14.711 37.594 -1.036 1 53.41 301 ASP A O 1
ATOM 2383 N N . PHE A 1 302 ? -13.219 38.906 0.01 1 54.88 302 PHE A N 1
ATOM 2384 C CA . PHE A 1 302 ? -13.148 38.156 1.27 1 54.88 302 PHE A CA 1
ATOM 2385 C C . PHE A 1 302 ? -14.539 38 1.873 1 54.88 302 PHE A C 1
ATOM 2387 O O . PHE A 1 302 ? -14.82 37 2.514 1 54.88 302 PHE A O 1
ATOM 2394 N N . TYR A 1 303 ? -15.359 39.031 1.589 1 54.06 303 TYR A N 1
ATOM 2395 C CA . TYR A 1 303 ? -16.672 39 2.23 1 54.06 303 TYR A CA 1
ATOM 2396 C C . TYR A 1 303 ? -17.75 38.562 1.241 1 54.06 303 TYR A C 1
ATOM 2398 O O . TYR A 1 303 ? -18.938 38.625 1.551 1 54.06 303 TYR A O 1
ATOM 2406 N N . ASP A 1 304 ? -17.25 38.156 0.103 1 58.31 304 ASP A N 1
ATOM 2407 C CA . ASP A 1 304 ? -18.188 37.625 -0.861 1 58.31 304 ASP A CA 1
ATOM 2408 C C . ASP A 1 304 ? -18.766 36.281 -0.364 1 58.31 304 ASP A C 1
ATOM 2410 O O . ASP A 1 304 ? -18.016 35.312 -0.157 1 58.31 304 ASP A O 1
ATOM 2414 N N . PRO A 1 305 ? -20.078 36.375 -0.008 1 54.03 305 PRO A N 1
ATOM 2415 C CA . PRO A 1 305 ? -20.703 35.156 0.546 1 54.03 305 PRO A CA 1
ATOM 2416 C C . PRO A 1 305 ? -20.562 33.938 -0.383 1 54.03 305 PRO A C 1
ATOM 2418 O O . PRO A 1 305 ? -20.766 32.812 0.046 1 54.03 305 PRO A O 1
ATOM 2421 N N . ARG A 1 306 ? -20.219 34.312 -1.64 1 54.34 306 ARG A N 1
ATOM 2422 C CA . ARG A 1 306 ? -20.109 33.219 -2.605 1 54.34 306 ARG A CA 1
ATOM 2423 C C . ARG A 1 306 ? -18.703 32.625 -2.598 1 54.34 306 ARG A C 1
ATOM 2425 O O . ARG A 1 306 ? -18.438 31.625 -3.264 1 54.34 306 ARG A O 1
ATOM 2432 N N . GLY A 1 307 ? -17.922 33.219 -1.67 1 63.12 307 GLY A N 1
ATOM 2433 C CA . GLY A 1 307 ? -16.531 32.844 -1.683 1 63.12 307 GLY A CA 1
ATOM 2434 C C . GLY A 1 307 ? -16.156 31.875 -0.569 1 63.12 307 GLY A C 1
ATOM 2435 O O . GLY A 1 307 ? -17 31.562 0.29 1 63.12 307 GLY A O 1
ATOM 2436 N N . TYR A 1 308 ? -14.961 31.344 -0.653 1 67 308 TYR A N 1
ATOM 2437 C CA . TYR A 1 308 ? -14.461 30.359 0.302 1 67 308 TYR A CA 1
ATOM 2438 C C . TYR A 1 308 ? -14.07 31.031 1.615 1 67 308 TYR A C 1
ATOM 2440 O O . TYR A 1 308 ? -13.844 30.344 2.619 1 67 308 TYR A O 1
ATOM 2448 N N . SER A 1 309 ? -14.195 32.375 1.679 1 74.94 309 SER A N 1
ATOM 2449 C CA . SER A 1 309 ? -13.875 33.094 2.904 1 74.94 309 SER A CA 1
ATOM 2450 C C . SER A 1 309 ? -14.875 32.781 4.012 1 74.94 309 SER A C 1
ATOM 2452 O O . SER A 1 309 ? -14.555 32.906 5.195 1 74.94 309 SER A O 1
ATOM 2454 N N . ARG A 1 310 ? -16.094 32.406 3.607 1 79 310 ARG A N 1
ATOM 2455 C CA . ARG A 1 310 ? -17.125 32.031 4.574 1 79 310 ARG A CA 1
ATOM 2456 C C . ARG A 1 310 ? -16.672 30.906 5.477 1 79 310 ARG A C 1
ATOM 2458 O O . ARG A 1 310 ? -17.031 30.844 6.656 1 79 310 ARG A O 1
ATOM 2465 N N . TYR A 1 311 ? -15.852 30.109 4.957 1 87.88 311 TYR A N 1
ATOM 2466 C CA . TYR A 1 311 ? -15.422 28.953 5.723 1 87.88 311 TYR A CA 1
ATOM 2467 C C . TYR A 1 311 ? -14.461 29.359 6.836 1 87.88 311 TYR A C 1
ATOM 2469 O O . TYR A 1 311 ? -14.438 28.734 7.902 1 87.88 311 TYR A O 1
ATOM 2477 N N . PHE A 1 312 ? -13.742 30.5 6.574 1 90.44 312 PHE A N 1
ATOM 2478 C CA . PHE A 1 312 ? -12.93 31.031 7.66 1 90.44 312 PHE A CA 1
ATOM 2479 C C . PHE A 1 312 ? -13.812 31.5 8.812 1 90.44 312 PHE A C 1
ATOM 2481 O O . PHE A 1 312 ? -13.516 31.219 9.977 1 90.44 312 PHE A O 1
ATOM 2488 N N . PHE A 1 313 ? -14.852 32.094 8.508 1 89.44 313 PHE A N 1
ATOM 2489 C CA . PHE A 1 313 ? -15.742 32.625 9.547 1 89.44 313 PHE A CA 1
ATOM 2490 C C . PHE A 1 313 ? -16.438 31.469 10.273 1 89.44 313 PHE A C 1
ATOM 2492 O O . PHE A 1 313 ? -16.75 31.594 11.461 1 89.44 313 PHE A O 1
ATOM 2499 N N . ASP A 1 314 ? -16.641 30.375 9.547 1 92.12 314 ASP A N 1
ATOM 2500 C CA . ASP A 1 314 ? -17.141 29.172 10.227 1 92.12 314 ASP A CA 1
ATOM 2501 C C . ASP A 1 314 ? -16.141 28.688 11.273 1 92.12 314 ASP A C 1
ATOM 2503 O O . ASP A 1 314 ? -16.547 28.25 12.352 1 92.12 314 ASP A O 1
ATOM 2507 N N . PHE A 1 315 ? -14.883 28.766 10.938 1 95.38 315 PHE A N 1
ATOM 2508 C CA . PHE A 1 315 ? -13.875 28.391 11.914 1 95.38 315 PHE A CA 1
ATOM 2509 C C . PHE A 1 315 ? -13.945 29.281 13.148 1 95.38 315 PHE A C 1
ATOM 2511 O O . PHE A 1 315 ? -13.938 28.797 14.281 1 95.38 315 PHE A O 1
ATOM 2518 N N . VAL A 1 316 ? -14.023 30.609 12.883 1 93.56 316 VAL A N 1
ATOM 2519 C CA . VAL A 1 316 ? -14.078 31.594 13.969 1 93.56 316 VAL A CA 1
ATOM 2520 C C . VAL A 1 316 ? -15.312 31.344 14.836 1 93.56 316 VAL A C 1
ATOM 2522 O O . VAL A 1 316 ? -15.227 31.359 16.062 1 93.56 316 VAL A O 1
ATOM 2525 N N . ARG A 1 317 ? 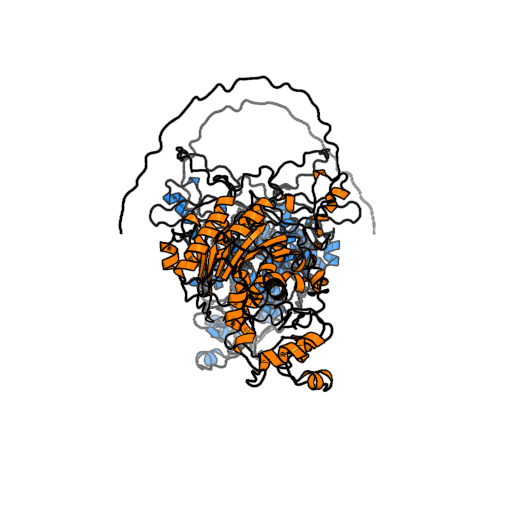-16.359 31.047 14.18 1 92.81 317 ARG A N 1
ATOM 2526 C CA . ARG A 1 317 ? -17.609 30.75 14.891 1 92.81 317 ARG A CA 1
ATOM 2527 C C . ARG A 1 317 ? -17.438 29.547 15.812 1 92.81 317 ARG A C 1
ATOM 2529 O O . ARG A 1 317 ? -17.766 29.625 17 1 92.81 317 ARG A O 1
ATOM 2536 N N . VAL A 1 318 ? -16.906 28.469 15.312 1 96.06 318 VAL A N 1
ATOM 2537 C CA . VAL A 1 318 ? -16.75 27.25 16.078 1 96.06 318 VAL A CA 1
ATOM 2538 C C . VAL A 1 318 ? -15.742 27.469 17.219 1 96.06 318 VAL A C 1
ATOM 2540 O O . VAL A 1 318 ? -15.945 27 18.344 1 96.06 318 VAL A O 1
ATOM 2543 N N . LEU A 1 319 ? -14.656 28.219 16.922 1 95.19 319 LEU A N 1
ATOM 2544 C CA . LEU A 1 319 ? -13.648 28.531 17.922 1 95.19 319 LEU A CA 1
ATOM 2545 C C . LEU A 1 319 ? -14.273 29.266 19.109 1 95.19 319 LEU A C 1
ATOM 2547 O O . LEU A 1 319 ? -14.07 28.891 20.266 1 95.19 319 LEU A O 1
ATOM 2551 N N . ASN A 1 320 ? -15.078 30.281 18.797 1 91.44 320 ASN A N 1
ATOM 2552 C CA . ASN A 1 320 ? -15.703 31.094 19.844 1 91.44 320 ASN A CA 1
ATOM 2553 C C . ASN A 1 320 ? -16.703 30.281 20.656 1 91.44 320 ASN A C 1
ATOM 2555 O O . ASN A 1 320 ? -16.734 30.375 21.875 1 91.44 320 ASN A O 1
ATOM 2559 N N . LEU A 1 321 ? -17.484 29.484 19.984 1 92.88 321 LEU A N 1
ATOM 2560 C CA . LEU A 1 321 ? -18.469 28.641 20.656 1 92.88 321 LEU A CA 1
ATOM 2561 C C . LEU A 1 321 ? -17.766 27.609 21.547 1 92.88 321 LEU A C 1
ATOM 2563 O O . LEU A 1 321 ? -18.203 27.375 22.688 1 92.88 321 LEU A O 1
ATOM 2567 N N . MET A 1 322 ? -16.703 27.031 21.078 1 93.38 322 MET A N 1
ATOM 2568 C CA . MET A 1 322 ? -16.016 26 21.844 1 93.38 322 MET A CA 1
ATOM 2569 C C . MET A 1 322 ? -15.336 26.594 23.078 1 93.38 322 MET A C 1
ATOM 2571 O O . MET A 1 322 ? -15.289 25.953 24.125 1 93.38 322 MET A O 1
ATOM 2575 N N . ARG A 1 323 ? -14.805 27.812 22.922 1 89 323 ARG A N 1
ATOM 2576 C CA . ARG A 1 323 ? -14.234 28.5 24.062 1 89 323 ARG A CA 1
ATOM 2577 C C . ARG A 1 323 ? -15.273 28.688 25.172 1 89 323 ARG A C 1
ATOM 2579 O O . ARG A 1 323 ? -14.984 28.5 26.344 1 89 323 ARG A O 1
ATOM 2586 N N . LYS A 1 324 ? -16.453 29.016 24.734 1 87.62 324 LYS A N 1
ATOM 2587 C CA . LYS A 1 324 ? -17.547 29.234 25.672 1 87.62 324 LYS A CA 1
ATOM 2588 C C . LYS A 1 324 ? -17.984 27.922 26.312 1 87.62 324 LYS A C 1
ATOM 2590 O O . LYS A 1 324 ? -18.141 27.844 27.531 1 87.62 324 LYS A O 1
ATOM 2595 N N . ILE A 1 325 ? -18.125 26.938 25.547 1 91.25 325 ILE A N 1
ATOM 2596 C CA . ILE A 1 325 ? -18.656 25.656 26 1 91.25 325 ILE A CA 1
ATOM 2597 C C . ILE A 1 325 ? -17.641 24.953 26.891 1 91.25 325 ILE A C 1
ATOM 2599 O O . ILE A 1 325 ? -18 24.391 27.938 1 91.25 325 ILE A O 1
ATOM 2603 N N . ASN A 1 326 ? -16.359 24.938 26.469 1 89 326 ASN A N 1
ATOM 2604 C CA . ASN A 1 326 ? -15.312 24.375 27.312 1 89 326 ASN A CA 1
ATOM 2605 C C . ASN A 1 326 ? -15.234 25.062 28.672 1 89 326 ASN A C 1
ATOM 2607 O O . ASN A 1 326 ? -14.953 24.422 29.688 1 89 326 ASN A O 1
ATOM 2611 N N . GLY A 1 327 ? -15.625 26.234 28.625 1 76 327 GLY A N 1
ATOM 2612 C CA . GLY A 1 327 ? -15.688 27.016 29.844 1 76 327 GLY A CA 1
ATOM 2613 C C . GLY A 1 327 ? -14.32 27.312 30.438 1 76 327 GLY A C 1
ATOM 2614 O O . GLY A 1 327 ? -13.32 27.344 29.703 1 76 327 GLY A O 1
ATOM 2615 N N . GLN A 1 328 ? -14.438 27.625 31.766 1 64.5 328 GLN A N 1
ATOM 2616 C CA . GLN A 1 328 ? -13.266 28.125 32.469 1 64.5 328 GLN A CA 1
ATOM 2617 C C . GLN A 1 328 ? -12.344 26.969 32.875 1 64.5 328 GLN A C 1
ATOM 2619 O O . GLN A 1 328 ? -11.172 27.203 33.219 1 64.5 328 GLN A O 1
ATOM 2624 N N . TYR A 1 329 ? -12.875 25.906 32.594 1 66.62 329 TYR A N 1
ATOM 2625 C CA . TYR A 1 329 ? -12.07 24.891 33.281 1 66.62 329 TYR A CA 1
ATOM 2626 C C . TYR A 1 329 ? -11.359 24.016 32.25 1 66.62 329 TYR A C 1
ATOM 2628 O O . TYR A 1 329 ? -10.664 23.062 32.625 1 66.62 329 TYR A O 1
ATOM 2636 N N . GLN A 1 330 ? -11.477 24.391 31.031 1 79.19 330 GLN A N 1
ATOM 2637 C CA . GLN A 1 330 ? -10.766 23.562 30.062 1 79.19 330 GLN A CA 1
ATOM 2638 C C . GLN A 1 330 ? -10.109 24.406 28.984 1 79.19 330 GLN A C 1
ATOM 2640 O O . GLN A 1 330 ? -10.789 25.109 28.234 1 79.19 330 GLN A O 1
ATOM 2645 N N . HIS A 1 331 ? -8.773 24.328 28.953 1 86.38 331 HIS A N 1
ATOM 2646 C CA . HIS A 1 331 ? -8 25.016 27.938 1 86.38 331 HIS A CA 1
ATOM 2647 C C . HIS A 1 331 ? -8.258 24.422 26.547 1 86.38 331 HIS A C 1
ATOM 2649 O O . HIS A 1 331 ? -8.391 23.203 26.406 1 86.38 331 HIS A O 1
ATOM 2655 N N . LEU A 1 332 ? -8.453 25.328 25.609 1 92.44 332 LEU A N 1
ATOM 2656 C CA . LEU A 1 332 ? -8.641 24.906 24.219 1 92.44 332 LEU A CA 1
ATOM 2657 C C . LEU A 1 332 ? -7.434 25.297 23.375 1 92.44 332 LEU A C 1
ATOM 2659 O O . LEU A 1 332 ? -7.164 26.484 23.172 1 92.44 332 LEU A O 1
ATOM 2663 N N . LEU A 1 333 ? -6.742 24.312 22.984 1 94.62 333 LEU A N 1
ATOM 2664 C CA . LEU A 1 333 ? -5.715 24.547 21.969 1 94.62 333 LEU A CA 1
ATOM 2665 C C . LEU A 1 333 ? -6.336 24.609 20.578 1 94.62 333 LEU A C 1
ATOM 2667 O O . LEU A 1 333 ? -7.305 23.906 20.281 1 94.62 333 LEU A O 1
ATOM 2671 N N . TRP A 1 334 ? -5.75 25.484 19.719 1 96.44 334 TRP A N 1
ATOM 2672 C CA . TRP A 1 334 ? -6.332 25.578 18.391 1 96.44 334 TRP A CA 1
ATOM 2673 C C . TRP A 1 334 ? -5.277 25.984 17.359 1 96.44 334 TRP A C 1
ATOM 2675 O O . TRP A 1 334 ? -4.25 26.562 17.719 1 96.44 334 TRP A O 1
ATOM 2685 N N . LEU A 1 335 ? -5.473 25.578 16.125 1 97.88 335 LEU A N 1
ATOM 2686 C CA . LEU A 1 335 ? -4.594 25.844 14.992 1 97.88 335 LEU A CA 1
ATOM 2687 C C . LEU A 1 335 ? -5.402 26.078 13.719 1 97.88 335 LEU A C 1
ATOM 2689 O O . LEU A 1 335 ? -6.289 25.281 13.391 1 97.88 335 LEU A O 1
ATOM 2693 N N . PHE A 1 336 ? -5.117 27.188 13.039 1 97.44 336 PHE A N 1
ATOM 2694 C CA . PHE A 1 336 ? -5.723 27.5 11.75 1 97.44 336 PHE A CA 1
ATOM 2695 C C . PHE A 1 336 ? -4.652 27.719 10.688 1 97.44 336 PHE A C 1
ATOM 2697 O O . PHE A 1 336 ? -3.641 28.375 10.945 1 97.44 336 PHE A O 1
ATOM 2704 N N . GLU A 1 337 ? -4.816 27.109 9.539 1 96.56 337 GLU A N 1
ATOM 2705 C CA . GLU A 1 337 ? -3.824 27.156 8.477 1 96.56 337 GLU A CA 1
ATOM 2706 C C . GLU A 1 337 ? -4.43 27.719 7.188 1 96.56 337 GLU A C 1
ATOM 2708 O O . GLU A 1 337 ? -5.578 27.422 6.855 1 96.56 337 GLU A O 1
ATOM 2713 N N . ASN A 1 338 ? -3.672 28.516 6.453 1 93.62 338 ASN A N 1
ATOM 2714 C CA . ASN A 1 338 ? -4.047 28.938 5.109 1 93.62 338 ASN A CA 1
ATOM 2715 C C . ASN A 1 338 ? -2.822 29.266 4.262 1 93.62 338 ASN A C 1
ATOM 2717 O O . ASN A 1 338 ? -1.691 29.203 4.75 1 93.62 338 ASN A O 1
ATOM 2721 N N . VAL A 1 339 ? -3.02 29.594 2.998 1 91.19 339 VAL A N 1
ATOM 2722 C CA . VAL A 1 339 ? -1.945 29.781 2.029 1 91.19 339 VAL A CA 1
ATOM 2723 C C . VAL A 1 339 ? -1.202 31.078 2.326 1 91.19 339 VAL A C 1
ATOM 2725 O O . VAL A 1 339 ? -1.814 32.094 2.707 1 91.19 339 VAL A O 1
ATOM 2728 N N . ALA A 1 340 ? 0.079 31.031 2.129 1 91.19 340 ALA A N 1
ATOM 2729 C CA . ALA A 1 340 ? 0.918 32.219 2.389 1 91.19 340 ALA A CA 1
ATOM 2730 C C . ALA A 1 340 ? 0.831 33.219 1.244 1 91.19 340 ALA A C 1
ATOM 2732 O O . ALA A 1 340 ? 1.212 34.375 1.4 1 91.19 340 ALA A O 1
ATOM 2733 N N . SER A 1 341 ? 0.358 32.781 0.148 1 86.5 341 SER A N 1
ATOM 2734 C CA . SER A 1 341 ? 0.308 33.656 -1.029 1 86.5 341 SER A CA 1
ATOM 2735 C C . SER A 1 341 ? -0.932 34.531 -1.013 1 86.5 341 SER A C 1
ATOM 2737 O O . SER A 1 341 ? -1.166 35.312 -1.95 1 86.5 341 SER A O 1
ATOM 2739 N N . MET A 1 342 ? -1.693 34.5 0.043 1 86.56 342 MET A N 1
ATOM 2740 C CA . MET A 1 342 ? -2.895 35.344 0.118 1 86.56 342 MET A CA 1
ATOM 2741 C C . MET A 1 342 ? -2.535 36.812 0.198 1 86.56 342 MET A C 1
ATOM 2743 O O . MET A 1 342 ? -1.471 37.156 0.708 1 86.56 342 MET A O 1
ATOM 2747 N N . PRO A 1 343 ? -3.484 37.688 -0.257 1 84.5 343 PRO A N 1
ATOM 2748 C CA . PRO A 1 343 ? -3.238 39.125 -0.113 1 84.5 343 PRO A CA 1
ATOM 2749 C C . PRO A 1 343 ? -3.115 39.562 1.347 1 84.5 343 PRO A C 1
ATOM 2751 O O . PRO A 1 343 ? -3.752 38.969 2.225 1 84.5 343 PRO A O 1
ATOM 2754 N N . GLN A 1 344 ? -2.393 40.594 1.519 1 87.69 344 GLN A N 1
ATOM 2755 C CA . GLN A 1 344 ? -2.096 41.062 2.863 1 87.69 344 GLN A CA 1
ATOM 2756 C C . GLN A 1 344 ? -3.371 41.438 3.605 1 87.69 344 GLN A C 1
ATOM 2758 O O . GLN A 1 344 ? -3.494 41.219 4.809 1 87.69 344 GLN A O 1
ATOM 2763 N N . HIS A 1 345 ? -4.258 42.031 2.949 1 84.19 345 HIS A N 1
ATOM 2764 C CA . HIS A 1 345 ? -5.469 42.5 3.623 1 84.19 345 HIS A CA 1
ATOM 2765 C C . HIS A 1 345 ? -6.285 41.312 4.148 1 84.19 345 HIS A C 1
ATOM 2767 O O . HIS A 1 345 ? -6.945 41.438 5.184 1 84.19 345 HIS A O 1
ATOM 2773 N N . TYR A 1 346 ? -6.199 40.188 3.434 1 84.94 346 TYR A N 1
ATOM 2774 C CA . TYR A 1 346 ? -6.844 38.969 3.949 1 84.94 346 TYR A CA 1
ATOM 2775 C C . TYR A 1 346 ? -6.121 38.469 5.191 1 84.94 346 TYR A C 1
ATOM 2777 O O . TYR A 1 346 ? -6.762 38.094 6.176 1 84.94 346 TYR A O 1
ATOM 2785 N N . ARG A 1 347 ? -4.855 38.469 5.113 1 89.38 347 ARG A N 1
ATOM 2786 C CA . ARG A 1 347 ? -4.043 38.062 6.25 1 89.38 347 ARG A CA 1
ATOM 2787 C C . ARG A 1 347 ? -4.352 38.906 7.477 1 89.38 347 ARG A C 1
ATOM 2789 O O . ARG A 1 347 ? -4.496 38.406 8.586 1 89.38 347 ARG A O 1
ATOM 2796 N N . ASP A 1 348 ? -4.504 40.156 7.215 1 90.31 348 ASP A N 1
ATOM 2797 C CA . ASP A 1 348 ? -4.801 41.094 8.297 1 90.31 348 ASP A CA 1
ATOM 2798 C C . ASP A 1 348 ? -6.184 40.812 8.891 1 90.31 348 ASP A C 1
ATOM 2800 O O . ASP A 1 348 ? -6.367 40.906 10.109 1 90.31 348 ASP A O 1
ATOM 2804 N N . THR A 1 349 ? -7.086 40.594 8 1 86.31 349 THR A N 1
ATOM 2805 C CA . THR A 1 349 ? -8.445 40.281 8.445 1 86.31 349 THR A CA 1
ATOM 2806 C C . THR A 1 349 ? -8.477 39.031 9.305 1 86.31 349 THR A C 1
ATOM 2808 O O . THR A 1 349 ? -9.086 39.031 10.375 1 86.31 349 THR A O 1
ATOM 2811 N N . ILE A 1 350 ? -7.801 38 8.867 1 91.5 350 ILE A N 1
ATOM 2812 C CA . ILE A 1 350 ? -7.742 36.75 9.617 1 91.5 350 ILE A CA 1
ATOM 2813 C C . ILE A 1 350 ? -7.074 37 10.969 1 91.5 350 ILE A C 1
ATOM 2815 O O . ILE A 1 350 ? -7.59 36.562 12 1 91.5 350 ILE A O 1
ATOM 2819 N N . SER A 1 351 ? -5.992 37.719 11.008 1 92.5 351 SER A N 1
ATOM 2820 C CA . SER A 1 351 ? -5.234 37.969 12.219 1 92.5 351 SER A CA 1
ATOM 2821 C C . SER A 1 351 ? -6.051 38.781 13.211 1 92.5 351 SER A C 1
ATOM 2823 O O . SER A 1 351 ? -5.949 38.594 14.43 1 92.5 351 SER A O 1
ATOM 2825 N N . ARG A 1 352 ? -6.883 39.656 12.703 1 89.94 352 ARG A N 1
ATOM 2826 C CA . ARG A 1 352 ? -7.734 40.469 13.562 1 89.94 352 ARG A CA 1
ATOM 2827 C C . ARG A 1 352 ? -8.812 39.625 14.234 1 89.94 352 ARG A C 1
ATOM 2829 O O . ARG A 1 352 ? -9.055 39.75 15.43 1 89.94 352 ARG A O 1
ATOM 2836 N N . HIS A 1 353 ? -9.398 38.781 13.43 1 88.25 353 HIS A N 1
ATOM 2837 C CA . HIS A 1 353 ? -10.492 37.969 13.953 1 88.25 353 HIS A CA 1
ATOM 2838 C C . HIS A 1 353 ? -9.961 36.906 14.914 1 88.25 353 HIS A C 1
ATOM 2840 O O . HIS A 1 353 ? -10.656 36.5 15.852 1 88.25 353 HIS A O 1
ATOM 2846 N N . LEU A 1 354 ? -8.758 36.5 14.711 1 92.5 354 LEU A N 1
ATOM 2847 C CA . LEU A 1 354 ? -8.18 35.5 15.57 1 92.5 354 LEU A CA 1
ATOM 2848 C C . LEU A 1 354 ? -7.309 36.125 16.656 1 92.5 354 LEU A C 1
ATOM 2850 O O . LEU A 1 354 ? -6.812 35.406 17.547 1 92.5 354 LEU A O 1
ATOM 2854 N N . ASP A 1 355 ? -7.047 37.406 16.547 1 89.06 355 ASP A N 1
ATOM 2855 C CA . ASP A 1 355 ? -6.324 38.219 17.516 1 89.06 355 ASP A CA 1
ATOM 2856 C C . ASP A 1 355 ? -4.887 37.719 17.688 1 89.06 355 ASP A C 1
ATOM 2858 O O . ASP A 1 355 ? -4.395 37.625 18.812 1 89.06 355 ASP A O 1
ATOM 2862 N N . CYS A 1 356 ? -4.285 37.25 16.641 1 88.12 356 CYS A N 1
ATOM 2863 C CA . CYS A 1 356 ? -2.875 36.875 16.672 1 88.12 356 CYS A CA 1
ATOM 2864 C C . CYS A 1 356 ? -2.283 36.875 15.266 1 88.12 356 CYS A C 1
ATOM 2866 O O . CYS A 1 356 ? -3.008 36.719 14.273 1 88.12 356 CYS A O 1
ATOM 2868 N N . GLN A 1 357 ? -0.993 37.094 15.18 1 89.5 357 GLN A N 1
ATOM 2869 C CA . GLN A 1 357 ? -0.271 37.031 13.914 1 89.5 357 GLN A CA 1
ATOM 2870 C C . GLN A 1 357 ? 0.111 35.594 13.578 1 89.5 357 GLN A C 1
ATOM 2872 O O . GLN A 1 357 ? 0.297 34.781 14.477 1 89.5 357 GLN A O 1
ATOM 2877 N N . PRO A 1 358 ? 0.213 35.281 12.281 1 93.25 358 PRO A N 1
ATOM 2878 C CA . PRO A 1 358 ? 0.543 33.906 11.898 1 93.25 358 PRO A CA 1
ATOM 2879 C C . PRO A 1 358 ? 2.045 33.656 11.906 1 93.25 358 PRO A C 1
ATOM 2881 O O . PRO A 1 358 ? 2.846 34.562 11.734 1 93.25 358 PRO A O 1
ATOM 2884 N N . ALA A 1 359 ? 2.344 32.375 12.18 1 91.75 359 ALA A N 1
ATOM 2885 C CA . ALA A 1 359 ? 3.672 31.859 11.852 1 91.75 359 ALA A CA 1
ATOM 2886 C C . ALA A 1 359 ? 3.756 31.438 10.391 1 91.75 359 ALA A C 1
ATOM 2888 O O . ALA A 1 359 ? 2.814 30.859 9.852 1 91.75 359 ALA A O 1
ATOM 2889 N N . VAL A 1 360 ? 4.809 31.812 9.703 1 91.94 360 VAL A N 1
ATOM 2890 C CA . VAL A 1 360 ? 5.047 31.375 8.336 1 91.94 360 VAL A CA 1
ATOM 2891 C C . VAL A 1 360 ? 5.961 30.156 8.336 1 91.94 360 VAL A C 1
ATOM 2893 O O . VAL A 1 360 ? 7.117 30.234 8.758 1 91.94 360 VAL A O 1
ATOM 2896 N N . ILE A 1 361 ? 5.453 29.062 7.906 1 91.75 361 ILE A N 1
ATOM 2897 C CA . ILE A 1 361 ? 6.23 27.828 7.906 1 91.75 361 ILE A CA 1
ATOM 2898 C C . ILE A 1 361 ? 6.242 27.219 6.504 1 91.75 361 ILE A C 1
ATOM 2900 O O . ILE A 1 361 ? 5.191 27.078 5.875 1 91.75 361 ILE A O 1
ATOM 2904 N N . ASP A 1 362 ? 7.473 26.953 6.031 1 91.44 362 ASP A N 1
ATOM 2905 C CA . ASP A 1 362 ? 7.645 26.297 4.734 1 91.44 362 ASP A CA 1
ATOM 2906 C C . ASP A 1 362 ? 8.016 24.828 4.906 1 91.44 362 ASP A C 1
ATOM 2908 O O . ASP A 1 362 ? 8.961 24.5 5.625 1 91.44 362 ASP A O 1
ATOM 2912 N N . ALA A 1 363 ? 7.348 24 4.16 1 91.56 363 ALA A N 1
ATOM 2913 C CA . ALA A 1 363 ? 7.59 22.562 4.262 1 91.56 363 ALA A CA 1
ATOM 2914 C C . ALA A 1 363 ? 9 22.219 3.793 1 91.56 363 ALA A C 1
ATOM 2916 O O . ALA A 1 363 ? 9.5 21.125 4.066 1 91.56 363 ALA A O 1
ATOM 2917 N N . LYS A 1 364 ? 9.703 23.109 3.066 1 89.06 364 LYS A N 1
ATOM 2918 C CA . LYS A 1 364 ? 11.023 22.844 2.492 1 89.06 364 LYS A CA 1
ATOM 2919 C C . LYS A 1 364 ? 12.031 22.469 3.574 1 89.06 364 LYS A C 1
ATOM 2921 O O . LYS A 1 364 ? 13.039 21.828 3.289 1 89.06 364 LYS A O 1
ATOM 2926 N N . ASN A 1 365 ? 11.688 22.828 4.785 1 84.25 365 ASN A N 1
ATOM 2927 C CA . ASN A 1 365 ? 12.594 22.547 5.891 1 84.25 365 ASN A CA 1
ATOM 2928 C C . ASN A 1 365 ? 12.328 21.188 6.508 1 84.25 365 ASN A C 1
ATOM 2930 O O . ASN A 1 365 ? 13.094 20.703 7.348 1 84.25 365 ASN A O 1
ATOM 2934 N N . PHE A 1 366 ? 11.25 20.562 6.059 1 88.62 366 PHE A N 1
ATOM 2935 C CA . PHE A 1 366 ? 10.836 19.312 6.684 1 88.62 366 PHE A CA 1
ATOM 2936 C C . PHE A 1 366 ? 10.656 18.219 5.637 1 88.62 366 PHE A C 1
ATOM 2938 O O . PHE A 1 366 ? 10.617 17.031 5.977 1 88.62 366 PHE A O 1
ATOM 2945 N N . SER A 1 367 ? 10.508 18.5 4.43 1 90.56 367 SER A N 1
ATOM 2946 C CA . SER A 1 367 ? 10.273 17.594 3.318 1 90.56 367 SER A CA 1
ATOM 2947 C C . SER A 1 367 ? 10.789 18.172 2.006 1 90.56 367 SER A C 1
ATOM 2949 O O . SER A 1 367 ? 11.109 19.359 1.928 1 90.56 367 SER A O 1
ATOM 2951 N N . PRO A 1 368 ? 10.945 17.359 0.996 1 92.5 368 PRO A N 1
ATOM 2952 C CA . PRO A 1 368 ? 11.5 17.859 -0.264 1 92.5 368 PRO A CA 1
ATOM 2953 C C . PRO A 1 368 ? 10.461 18.562 -1.129 1 92.5 368 PRO A C 1
ATOM 2955 O O . PRO A 1 368 ? 10.328 18.266 -2.314 1 92.5 368 PRO A O 1
ATOM 2958 N N . GLN A 1 369 ? 9.789 19.547 -0.583 1 93.56 369 GLN A N 1
ATOM 2959 C CA . GLN A 1 369 ? 8.812 20.344 -1.321 1 93.56 369 GLN A CA 1
ATOM 2960 C C . GLN A 1 369 ? 8.758 21.766 -0.802 1 93.56 369 GLN A C 1
ATOM 2962 O O . GLN A 1 369 ? 8.891 22 0.401 1 93.56 369 GLN A O 1
ATOM 2967 N N . LEU A 1 370 ? 8.578 22.656 -1.692 1 92.44 370 LEU A N 1
ATOM 2968 C CA . LEU A 1 370 ? 8.219 24.016 -1.313 1 92.44 370 LEU A CA 1
ATOM 2969 C C . LEU A 1 370 ? 6.719 24.125 -1.048 1 92.44 370 LEU A C 1
ATOM 2971 O O . LEU A 1 370 ? 5.906 23.781 -1.91 1 92.44 370 LEU A O 1
ATOM 2975 N N . ARG A 1 371 ? 6.406 24.516 0.118 1 93.25 371 ARG A N 1
ATOM 2976 C CA . ARG A 1 371 ? 5.012 24.688 0.513 1 93.25 371 ARG A CA 1
ATOM 2977 C C . ARG A 1 371 ? 4.891 25.609 1.721 1 93.25 371 ARG A C 1
ATOM 2979 O O . ARG A 1 371 ? 4.816 25.141 2.859 1 93.25 371 ARG A O 1
ATOM 2986 N N . ARG A 1 372 ? 4.84 26.844 1.443 1 92.69 372 ARG A N 1
ATOM 2987 C CA . ARG A 1 372 ? 4.766 27.875 2.471 1 92.69 372 ARG A CA 1
ATOM 2988 C C . ARG A 1 372 ? 3.32 28.141 2.889 1 92.69 372 ARG A C 1
ATOM 2990 O O . ARG A 1 372 ? 2.451 28.344 2.039 1 92.69 372 ARG A O 1
ATOM 2997 N N . ARG A 1 373 ? 3.068 28.078 4.176 1 93.75 373 ARG A N 1
ATOM 2998 C CA . ARG A 1 373 ? 1.73 28.312 4.711 1 93.75 373 ARG A CA 1
ATOM 2999 C C . ARG A 1 373 ? 1.777 29.219 5.934 1 93.75 373 ARG A C 1
ATOM 3001 O O . ARG A 1 373 ? 2.844 29.438 6.512 1 93.75 373 ARG A O 1
ATOM 3008 N N . LEU A 1 374 ? 0.615 29.844 6.203 1 94.62 374 LEU A N 1
ATOM 3009 C CA . LEU A 1 374 ? 0.403 30.641 7.406 1 94.62 374 LEU A CA 1
ATOM 3010 C C . LEU A 1 374 ? -0.338 29.828 8.469 1 94.62 374 LEU A C 1
ATOM 3012 O O . LEU A 1 374 ? -1.321 29.156 8.164 1 94.62 374 LEU A O 1
ATOM 3016 N N . PHE A 1 375 ? 0.192 29.875 9.688 1 96.12 375 PHE A N 1
ATOM 3017 C CA . PHE A 1 375 ? -0.417 29.156 10.797 1 96.12 375 PHE A CA 1
ATOM 3018 C C . PHE A 1 375 ? -0.741 30.094 11.945 1 96.12 375 PHE A C 1
ATOM 3020 O O . PHE A 1 375 ? 0.151 30.766 12.484 1 96.12 375 PHE A O 1
ATOM 3027 N N . TRP A 1 376 ? -2.023 30.219 12.266 1 96 376 TRP A N 1
ATOM 3028 C CA . TRP A 1 376 ? -2.484 30.938 13.453 1 96 376 TRP A CA 1
ATOM 3029 C C . TRP A 1 376 ? -2.844 29.953 14.57 1 96 376 TRP A C 1
ATOM 3031 O O . TRP A 1 376 ? -3.389 28.875 14.312 1 96 376 TRP A O 1
ATOM 3041 N N . GLY A 1 377 ? -2.506 30.281 15.812 1 95.38 377 GLY A N 1
ATOM 3042 C CA . GLY A 1 377 ? -2.947 29.406 16.891 1 95.38 377 GLY A CA 1
ATOM 3043 C C . GLY A 1 377 ? -2.225 29.656 18.188 1 95.38 377 GLY A C 1
ATOM 3044 O O . GLY A 1 377 ? -1.384 30.562 18.281 1 95.38 377 GLY A O 1
ATOM 3045 N N . ASN A 1 378 ? -2.568 28.922 19.234 1 92.88 378 ASN A N 1
ATOM 3046 C CA . ASN A 1 378 ? -1.98 29.062 20.562 1 92.88 378 ASN A CA 1
ATOM 3047 C C . ASN A 1 378 ? -1.199 27.812 20.953 1 92.88 378 ASN A C 1
ATOM 3049 O O . ASN A 1 378 ? -1.065 27.516 22.141 1 92.88 378 ASN A O 1
ATOM 3053 N N . ILE A 1 379 ? -0.755 27.062 19.906 1 94.12 379 ILE A N 1
ATOM 3054 C CA . ILE A 1 379 ? 0.054 25.875 20.172 1 94.12 379 ILE A CA 1
ATOM 3055 C C . ILE A 1 379 ? 1.437 26.297 20.656 1 94.12 379 ILE A C 1
ATOM 3057 O O . ILE A 1 379 ? 2.107 27.125 20.031 1 94.12 379 ILE A O 1
ATOM 3061 N N . PRO A 1 380 ? 1.851 25.703 21.75 1 90.88 380 PRO A N 1
ATOM 3062 C CA . PRO A 1 380 ? 3.182 26.062 22.25 1 90.88 380 PRO A CA 1
ATOM 3063 C C . PRO A 1 380 ? 4.285 25.797 21.234 1 90.88 380 PRO A C 1
ATOM 3065 O O . PRO A 1 380 ? 4.371 24.703 20.672 1 90.88 380 PRO A O 1
ATOM 3068 N N . GLY A 1 381 ? 5.027 26.828 20.969 1 88.56 381 GLY A N 1
ATOM 3069 C CA . GLY A 1 381 ? 6.168 26.672 20.094 1 88.56 381 GLY A CA 1
ATOM 3070 C C . GLY A 1 381 ? 5.832 26.891 18.625 1 88.56 381 GLY A C 1
ATOM 3071 O O . GLY A 1 381 ? 6.652 26.625 17.75 1 88.56 381 GLY A O 1
ATOM 3072 N N . LEU A 1 382 ? 4.664 27.344 18.297 1 90.88 382 LEU A N 1
ATOM 3073 C CA . LEU A 1 382 ? 4.23 27.547 16.922 1 90.88 382 LEU A CA 1
ATOM 3074 C C . LEU A 1 382 ? 5.207 28.453 16.188 1 90.88 382 LEU A C 1
ATOM 3076 O O . LEU A 1 382 ? 5.527 28.219 15.023 1 90.88 382 LEU A O 1
ATOM 3080 N N . PHE A 1 383 ? 5.766 29.422 16.891 1 85.06 383 PHE A N 1
ATOM 3081 C CA . PHE A 1 383 ? 6.617 30.422 16.25 1 85.06 383 PHE A CA 1
ATOM 3082 C C . PHE A 1 383 ? 8.078 29.969 16.266 1 85.06 383 PHE A C 1
ATOM 3084 O O . PHE A 1 383 ? 8.938 30.625 15.672 1 85.06 383 PHE A O 1
ATOM 3091 N N . THR A 1 384 ? 8.367 28.891 16.984 1 78.88 384 THR A N 1
ATOM 3092 C CA . THR A 1 384 ? 9.742 28.406 17.094 1 78.88 384 THR A CA 1
ATOM 3093 C C . THR A 1 384 ? 10.031 27.344 16.031 1 78.88 384 THR A C 1
ATOM 3095 O O . THR A 1 384 ? 11.188 27.031 15.758 1 78.88 384 THR A O 1
ATOM 3098 N N . VAL A 1 385 ? 9.016 26.641 15.492 1 67.75 385 VAL A N 1
ATOM 3099 C CA . VAL A 1 385 ? 9.172 25.578 14.5 1 67.75 385 VAL A CA 1
ATOM 3100 C C . VAL A 1 385 ? 10.102 26.047 13.391 1 67.75 385 VAL A C 1
ATOM 3102 O O . VAL A 1 385 ? 10.875 25.25 12.844 1 67.75 385 VAL A O 1
ATOM 3105 N N . HIS A 1 386 ? 10.102 27.25 13.055 1 55.91 386 HIS A N 1
ATOM 3106 C CA . HIS A 1 386 ? 10.844 27.844 11.953 1 55.91 386 HIS A CA 1
ATOM 3107 C C . HIS A 1 386 ? 12.344 27.672 12.141 1 55.91 386 HIS A C 1
ATOM 3109 O O . HIS A 1 386 ? 13.062 27.359 11.18 1 55.91 386 HIS A O 1
ATOM 3115 N N . ALA A 1 387 ? 12.812 27.766 13.375 1 51.16 387 ALA A N 1
ATOM 3116 C CA . ALA A 1 387 ? 14.242 27.859 13.68 1 51.16 387 ALA A CA 1
ATOM 3117 C C . ALA A 1 387 ? 14.906 26.5 13.648 1 51.16 387 ALA A C 1
ATOM 3119 O O . ALA A 1 387 ? 16.078 26.375 13.297 1 51.16 387 ALA A O 1
ATOM 3120 N N . GLU A 1 388 ? 14.273 25.484 14.086 1 52.06 388 GLU A N 1
ATOM 3121 C CA . GLU A 1 388 ? 14.766 24.109 14.148 1 52.06 388 GLU A CA 1
ATOM 3122 C C . GLU A 1 388 ? 14.922 23.516 12.742 1 52.06 388 GLU A C 1
ATOM 3124 O O . GLU A 1 388 ? 15.648 22.531 12.555 1 52.06 388 GLU A O 1
ATOM 3129 N N . GLN A 1 389 ? 14.25 24.031 11.852 1 51.53 389 GLN A N 1
ATOM 3130 C CA . GLN A 1 389 ? 14.305 23.734 10.422 1 51.53 389 GLN A CA 1
ATOM 3131 C C . GLN A 1 389 ? 15.75 23.609 9.953 1 51.53 389 GLN A C 1
ATOM 3133 O O . GLN A 1 389 ? 16.047 22.812 9.055 1 51.53 389 GLN A O 1
ATOM 3138 N N . MET A 1 390 ? 16.594 24.359 10.656 1 45.47 390 MET A N 1
ATOM 3139 C CA . MET A 1 390 ? 17.922 24.547 10.055 1 45.47 390 MET A CA 1
ATOM 3140 C C . MET A 1 390 ? 18.797 23.312 10.273 1 45.47 390 MET A C 1
ATOM 3142 O O . MET A 1 390 ? 19.859 23.188 9.664 1 45.47 390 MET A O 1
ATOM 3146 N N . THR A 1 391 ? 18.484 22.531 11.328 1 43.41 391 THR A N 1
ATOM 3147 C CA . THR A 1 391 ? 19.531 21.562 11.625 1 43.41 391 THR A CA 1
ATOM 3148 C C . THR A 1 391 ? 19.203 20.203 11.016 1 43.41 391 THR A C 1
ATOM 3150 O O . THR A 1 391 ? 19.984 19.266 11.109 1 43.41 391 THR A O 1
ATOM 3153 N N . MET A 1 392 ? 18.047 19.875 10.727 1 47.09 392 MET A N 1
ATOM 3154 C CA . MET A 1 392 ? 17.859 18.484 10.305 1 47.09 392 MET A CA 1
ATOM 3155 C C . MET A 1 392 ? 18.594 18.203 9 1 47.09 392 MET A C 1
ATOM 3157 O O . MET A 1 392 ? 18.688 19.078 8.133 1 47.09 392 MET A O 1
ATOM 3161 N N . ASP A 1 393 ? 19.531 17.359 9.062 1 48.53 393 ASP A N 1
ATOM 3162 C CA . ASP A 1 393 ? 20.453 16.953 8 1 48.53 393 ASP A CA 1
ATOM 3163 C C . ASP A 1 393 ? 19.766 17 6.641 1 48.53 393 ASP A C 1
ATOM 3165 O O . ASP A 1 393 ? 18.688 16.422 6.465 1 48.53 393 ASP A O 1
ATOM 3169 N N . GLY A 1 394 ? 20.016 18.031 5.918 1 51 394 GLY A N 1
ATOM 3170 C CA . GLY A 1 394 ? 19.734 18.375 4.531 1 51 394 GLY A CA 1
ATOM 3171 C C . GLY A 1 394 ? 19.688 17.156 3.615 1 51 394 GLY A C 1
ATOM 3172 O O . GLY A 1 394 ? 18.906 17.125 2.662 1 51 394 GLY A O 1
ATOM 3173 N N . GLU A 1 395 ? 20.641 16.328 3.834 1 52.5 395 GLU A N 1
ATOM 3174 C CA . GLU A 1 395 ? 20.766 15.195 2.926 1 52.5 395 GLU A CA 1
ATOM 3175 C C . GLU A 1 395 ? 19.547 14.281 3.016 1 52.5 395 GLU A C 1
ATOM 3177 O O . GLU A 1 395 ? 19.203 13.594 2.051 1 52.5 395 GLU A O 1
ATOM 3182 N N . LEU A 1 396 ? 18.875 14.484 4.203 1 60 396 LEU A N 1
ATOM 3183 C CA . LEU A 1 396 ? 17.797 13.531 4.48 1 60 396 LEU A CA 1
ATOM 3184 C C . LEU A 1 396 ? 16.5 13.977 3.84 1 60 396 LEU A C 1
ATOM 3186 O O . LEU A 1 396 ? 15.555 13.188 3.709 1 60 396 LEU A O 1
ATOM 3190 N N . LEU A 1 397 ? 16.625 15.297 3.295 1 79.62 397 LEU A N 1
ATOM 3191 C CA . LEU A 1 397 ? 15.359 15.797 2.766 1 79.62 397 LEU A CA 1
ATOM 3192 C C . LEU A 1 397 ? 15.438 15.969 1.253 1 79.62 397 LEU A C 1
ATOM 3194 O O . LEU A 1 397 ? 15.211 17.062 0.737 1 79.62 397 LEU A O 1
ATOM 3198 N N . THR A 1 398 ? 15.938 14.961 0.639 1 88.12 398 THR A N 1
ATOM 3199 C CA . THR A 1 398 ? 16.031 15.047 -0.814 1 88.12 398 THR A CA 1
ATOM 3200 C C . THR A 1 398 ? 14.906 14.234 -1.47 1 88.12 398 THR A C 1
ATOM 3202 O O . THR A 1 398 ? 14.453 13.234 -0.916 1 88.12 398 THR A O 1
ATOM 3205 N N . LEU A 1 399 ? 14.648 14.75 -2.631 1 94.69 399 LEU A N 1
ATOM 3206 C CA . LEU A 1 399 ? 13.562 14.133 -3.379 1 94.69 399 LEU A CA 1
ATOM 3207 C C . LEU A 1 399 ? 13.883 12.68 -3.721 1 94.69 399 LEU A C 1
ATOM 3209 O O . LEU A 1 399 ? 12.984 11.844 -3.811 1 94.69 399 LEU A O 1
ATOM 3213 N N . ASP A 1 400 ? 15.164 12.312 -3.838 1 93.31 400 ASP A N 1
ATOM 3214 C CA . ASP A 1 400 ? 15.594 10.969 -4.219 1 93.31 400 ASP A CA 1
ATOM 3215 C C . ASP A 1 400 ? 15.094 9.938 -3.215 1 93.31 400 ASP A C 1
ATOM 3217 O O . ASP A 1 400 ? 14.742 8.82 -3.594 1 93.31 400 ASP A O 1
ATOM 3221 N N . LYS A 1 401 ? 15.031 10.352 -2.01 1 91.75 401 LYS A N 1
ATOM 3222 C CA . LYS A 1 401 ? 14.625 9.43 -0.956 1 91.75 401 LYS A CA 1
ATOM 3223 C C . LYS A 1 401 ? 13.133 9.133 -1.03 1 91.75 401 LYS A C 1
ATOM 3225 O O . LYS A 1 401 ? 12.656 8.164 -0.438 1 91.75 401 LYS A O 1
ATOM 3230 N N . SER A 1 402 ? 12.414 10 -1.749 1 94.44 402 SER A N 1
ATOM 3231 C CA . SER A 1 402 ? 10.969 9.836 -1.832 1 94.44 402 SER A CA 1
ATOM 3232 C C . SER A 1 402 ? 10.57 9.047 -3.076 1 94.44 402 SER A C 1
ATOM 3234 O O . SER A 1 402 ? 9.391 8.719 -3.258 1 94.44 402 SER A O 1
ATOM 3236 N N . LEU A 1 403 ? 11.523 8.797 -3.965 1 94.5 403 LEU A N 1
ATOM 3237 C CA . LEU A 1 403 ? 11.219 8.055 -5.184 1 94.5 403 LEU A CA 1
ATOM 3238 C C . LEU A 1 403 ? 11.07 6.566 -4.895 1 94.5 403 LEU A C 1
ATOM 3240 O O . LEU A 1 403 ? 11.648 6.055 -3.934 1 94.5 403 LEU A O 1
ATOM 3244 N N . MET A 1 404 ? 10.227 5.844 -5.684 1 91.56 404 MET A N 1
ATOM 3245 C CA . MET A 1 404 ? 9.969 4.422 -5.484 1 91.56 404 MET A CA 1
ATOM 3246 C C . MET A 1 404 ? 11.242 3.605 -5.684 1 91.56 404 MET A C 1
ATOM 3248 O O . MET A 1 404 ? 11.984 3.832 -6.641 1 91.56 404 MET A O 1
ATOM 3252 N N . PRO A 1 405 ? 11.469 2.648 -4.801 1 86.19 405 PRO A N 1
ATOM 3253 C CA . PRO A 1 405 ? 12.648 1.798 -4.973 1 86.19 405 PRO A CA 1
ATOM 3254 C C . PRO A 1 405 ? 12.539 0.876 -6.184 1 86.19 405 PRO A C 1
ATOM 3256 O O . PRO A 1 405 ? 11.438 0.562 -6.629 1 86.19 405 PRO A O 1
ATOM 3259 N N . ASN A 1 406 ? 13.672 0.494 -6.789 1 81.94 406 ASN A N 1
ATOM 3260 C CA . ASN A 1 406 ? 13.789 -0.473 -7.875 1 81.94 406 ASN A CA 1
ATOM 3261 C C . ASN A 1 406 ? 13.047 -0.001 -9.125 1 81.94 406 ASN A C 1
ATOM 3263 O O . ASN A 1 406 ? 12.555 -0.816 -9.906 1 81.94 406 ASN A O 1
ATOM 3267 N N . SER A 1 407 ? 12.859 1.294 -9.203 1 85.25 407 SER A N 1
ATOM 3268 C CA . SER A 1 407 ? 12.086 1.813 -10.32 1 85.25 407 SER A CA 1
ATOM 3269 C C . SER A 1 407 ? 12.992 2.463 -11.367 1 85.25 407 SER A C 1
ATOM 3271 O O . SER A 1 407 ? 12.516 2.902 -12.414 1 85.25 407 SER A O 1
ATOM 3273 N N . GLY A 1 408 ? 14.281 2.512 -11.125 1 83.62 408 GLY A N 1
ATOM 3274 C CA . GLY A 1 408 ? 15.211 3.162 -12.031 1 83.62 408 GLY A CA 1
ATOM 3275 C C . GLY A 1 408 ? 15.039 4.668 -12.086 1 83.62 408 GLY A C 1
ATOM 3276 O O . GLY A 1 408 ? 15.508 5.32 -13.023 1 83.62 408 GLY A O 1
ATOM 3277 N N . ARG A 1 409 ? 14.352 5.223 -11.094 1 90.12 409 ARG A N 1
ATOM 3278 C CA . ARG A 1 409 ? 14.016 6.641 -11.07 1 90.12 409 ARG A CA 1
ATOM 3279 C C . ARG A 1 409 ? 15.008 7.426 -10.211 1 90.12 409 ARG A C 1
ATOM 3281 O O . ARG A 1 409 ? 15.453 6.934 -9.172 1 90.12 409 ARG A O 1
ATOM 3288 N N . SER A 1 410 ? 15.391 8.609 -10.68 1 92.62 410 SER A N 1
ATOM 3289 C CA . SER A 1 410 ? 16.25 9.516 -9.938 1 92.62 410 SER A CA 1
ATOM 3290 C C . SER A 1 410 ? 15.727 10.945 -9.984 1 92.62 410 SER A C 1
ATOM 3292 O O . SER A 1 410 ? 15.047 11.336 -10.938 1 92.62 410 SER A O 1
ATOM 3294 N N . ALA A 1 411 ? 16.031 11.688 -8.961 1 94.56 411 ALA A N 1
ATOM 3295 C CA . ALA A 1 411 ? 15.531 13.055 -8.867 1 94.56 411 ALA A CA 1
ATOM 3296 C C . ALA A 1 411 ? 16.344 14 -9.742 1 94.56 411 ALA A C 1
ATOM 3298 O O . ALA A 1 411 ? 17.578 13.938 -9.766 1 94.56 411 ALA A O 1
ATOM 3299 N N . ALA A 1 412 ? 15.672 14.883 -10.477 1 93.19 412 ALA A N 1
ATOM 3300 C CA . ALA A 1 412 ? 16.312 15.906 -11.297 1 93.19 412 ALA A CA 1
ATOM 3301 C C . ALA A 1 412 ? 16.562 17.172 -10.492 1 93.19 412 ALA A C 1
ATOM 3303 O O . ALA A 1 412 ? 17.312 18.062 -10.93 1 93.19 412 ALA A O 1
ATOM 3304 N N . GLN A 1 413 ? 15.945 17.328 -9.352 1 92.19 413 GLN A N 1
ATOM 3305 C CA . GLN A 1 413 ? 16.078 18.453 -8.43 1 92.19 413 GLN A CA 1
ATOM 3306 C C . GLN A 1 413 ? 15.938 18 -6.977 1 92.19 413 GLN A C 1
ATOM 3308 O O . GLN A 1 413 ? 15.43 16.906 -6.719 1 92.19 413 GLN A O 1
ATOM 3313 N N . ALA A 1 414 ? 16.328 18.75 -6.105 1 89.81 414 ALA A N 1
ATOM 3314 C CA . ALA A 1 414 ? 16.375 18.359 -4.703 1 89.81 414 ALA A CA 1
ATOM 3315 C C . ALA A 1 414 ? 14.984 18.438 -4.074 1 89.81 414 ALA A C 1
ATOM 3317 O O . ALA A 1 414 ? 14.641 17.625 -3.211 1 89.81 414 ALA A O 1
ATOM 3318 N N . LYS A 1 415 ? 14.258 19.469 -4.52 1 92.38 415 LYS A N 1
ATOM 3319 C CA . LYS A 1 415 ? 12.93 19.703 -3.963 1 92.38 415 LYS A CA 1
ATOM 3320 C C . LYS A 1 415 ? 11.938 20.094 -5.055 1 92.38 415 LYS A C 1
ATOM 3322 O O . LYS A 1 415 ? 12.32 20.719 -6.051 1 92.38 415 LYS A O 1
ATOM 3327 N N . ILE A 1 416 ? 10.734 19.703 -4.82 1 94.12 416 ILE A N 1
ATOM 3328 C CA . ILE A 1 416 ? 9.719 20.062 -5.812 1 94.12 416 ILE A CA 1
ATOM 3329 C C . ILE A 1 416 ? 9.008 21.344 -5.387 1 94.12 416 ILE A C 1
ATOM 3331 O O . ILE A 1 416 ? 9.039 21.719 -4.215 1 94.12 416 ILE A O 1
ATOM 3335 N N . ARG A 1 417 ? 8.305 21.953 -6.336 1 92.44 417 ARG A N 1
ATOM 3336 C CA . ARG A 1 417 ? 7.477 23.141 -6.074 1 92.44 417 ARG A CA 1
ATOM 3337 C C . ARG A 1 417 ? 6.164 22.734 -5.41 1 92.44 417 ARG A C 1
ATOM 3339 O O . ARG A 1 417 ? 5.906 21.562 -5.184 1 92.44 417 ARG A O 1
ATOM 3346 N N . THR A 1 418 ? 5.395 23.766 -5.148 1 91.88 418 THR A N 1
ATOM 3347 C CA . THR A 1 418 ? 4.156 23.531 -4.414 1 91.88 418 THR A CA 1
ATOM 3348 C C . THR A 1 418 ? 3.154 22.766 -5.27 1 91.88 418 THR A C 1
ATOM 3350 O O . THR A 1 418 ? 2.816 23.188 -6.375 1 91.88 418 THR A O 1
ATOM 3353 N N . LEU A 1 419 ? 2.801 21.641 -4.723 1 91 419 LEU A N 1
ATOM 3354 C CA . LEU A 1 419 ? 1.748 20.859 -5.359 1 91 419 LEU A CA 1
ATOM 3355 C C . LEU A 1 419 ? 0.373 21.453 -5.055 1 91 419 LEU A C 1
ATOM 3357 O O . LEU A 1 419 ? 0.055 21.719 -3.895 1 91 419 LEU A O 1
ATOM 3361 N N . THR A 1 420 ? -0.419 21.734 -6.086 1 87.19 420 THR A N 1
ATOM 3362 C CA . THR A 1 420 ? -1.8 22.172 -5.941 1 87.19 420 THR A CA 1
ATOM 3363 C C . THR A 1 420 ? -2.766 21.141 -6.512 1 87.19 420 THR A C 1
ATOM 3365 O O . THR A 1 420 ? -2.379 20 -6.777 1 87.19 420 THR A O 1
ATOM 3368 N N . THR A 1 421 ? -4.02 21.484 -6.617 1 86.25 421 THR A N 1
ATOM 3369 C CA . THR A 1 421 ? -5.023 20.578 -7.168 1 86.25 421 THR A CA 1
ATOM 3370 C C . THR A 1 421 ? -4.922 20.531 -8.688 1 86.25 421 THR A C 1
ATOM 3372 O O . THR A 1 421 ? -5.492 19.641 -9.32 1 86.25 421 THR A O 1
ATOM 3375 N N . ASN A 1 422 ? -4.141 21.422 -9.18 1 85.38 422 ASN A N 1
ATOM 3376 C CA . ASN A 1 422 ? -3.936 21.453 -10.625 1 85.38 422 ASN A CA 1
ATOM 3377 C C . ASN A 1 422 ? -2.812 20.516 -11.055 1 85.38 422 ASN A C 1
ATOM 3379 O O . ASN A 1 422 ? -1.71 20.578 -10.5 1 85.38 422 ASN A O 1
ATOM 3383 N N . THR A 1 423 ? -3.088 19.719 -12.094 1 86.19 423 THR A N 1
ATOM 3384 C CA . THR A 1 423 ? -2.135 18.719 -12.555 1 86.19 423 THR A CA 1
ATOM 3385 C C . THR A 1 423 ? -0.865 19.391 -13.078 1 86.19 423 THR A C 1
ATOM 3387 O O . THR A 1 423 ? 0.207 18.781 -13.078 1 86.19 423 THR A O 1
ATOM 3390 N N . ASN A 1 424 ? -0.936 20.625 -13.5 1 84.25 424 ASN A N 1
ATOM 3391 C CA . ASN A 1 424 ? 0.225 21.344 -14.016 1 84.25 424 ASN A CA 1
ATOM 3392 C C . ASN A 1 424 ? 1.27 21.578 -12.922 1 84.25 424 ASN A C 1
ATOM 3394 O O . ASN A 1 424 ? 2.438 21.828 -13.227 1 84.25 424 ASN A O 1
ATOM 3398 N N . SER A 1 425 ? 0.802 21.5 -11.734 1 88.12 425 SER A N 1
ATOM 3399 C CA . SER A 1 425 ? 1.716 21.766 -10.625 1 88.12 425 SER A CA 1
ATOM 3400 C C . SER A 1 425 ? 2.705 20.609 -10.453 1 88.12 425 SER A C 1
ATOM 3402 O O . SER A 1 425 ? 3.676 20.734 -9.703 1 88.12 425 SER A O 1
ATOM 3404 N N . LEU A 1 426 ? 2.461 19.578 -11.133 1 87.31 426 LEU A N 1
ATOM 3405 C CA . LEU A 1 426 ? 3.404 18.469 -11.109 1 87.31 426 LEU A CA 1
ATOM 3406 C C . LEU A 1 426 ? 4.695 18.828 -11.836 1 87.31 426 LEU A C 1
ATOM 3408 O O . LEU A 1 426 ? 5.734 18.203 -11.617 1 87.31 426 LEU A O 1
ATOM 3412 N N . LEU A 1 427 ? 4.574 19.781 -12.648 1 90.12 427 LEU A N 1
ATOM 3413 C CA . LEU A 1 427 ? 5.742 20.297 -13.352 1 90.12 427 LEU A CA 1
ATOM 3414 C C . LEU A 1 427 ? 6.414 21.406 -12.547 1 90.12 427 LEU A C 1
ATOM 3416 O O . LEU A 1 427 ? 5.785 22.031 -11.688 1 90.12 427 LEU A O 1
ATOM 3420 N N . GLN A 1 428 ? 7.641 21.625 -12.805 1 90.69 428 GLN A N 1
ATOM 3421 C CA . GLN A 1 428 ? 8.43 22.562 -12.008 1 90.69 428 GLN A CA 1
ATOM 3422 C C . GLN A 1 428 ? 8.5 23.922 -12.68 1 90.69 428 GLN A C 1
ATOM 3424 O O . GLN A 1 428 ? 9.43 24.703 -12.438 1 90.69 428 GLN A O 1
ATOM 3429 N N . GLY A 1 429 ? 7.605 24.156 -13.547 1 87.19 429 GLY A N 1
ATOM 3430 C CA . GLY A 1 429 ? 7.504 25.422 -14.258 1 87.19 429 GLY A CA 1
ATOM 3431 C C . GLY A 1 429 ? 6.367 25.453 -15.266 1 87.19 429 GLY A C 1
ATOM 3432 O O . GLY A 1 429 ? 5.574 24.516 -15.344 1 87.19 429 GLY A O 1
ATOM 3433 N N . ARG A 1 430 ? 6.305 26.516 -15.953 1 86 430 ARG A N 1
ATOM 3434 C CA . ARG A 1 430 ? 5.25 26.672 -16.938 1 86 430 ARG A CA 1
ATOM 3435 C C . ARG A 1 430 ? 5.727 26.234 -18.328 1 86 430 ARG A C 1
ATOM 3437 O O . ARG A 1 430 ? 6.785 26.672 -18.781 1 86 430 ARG A O 1
ATOM 3444 N N . THR A 1 431 ? 4.922 25.406 -18.875 1 84 431 THR A N 1
ATOM 3445 C CA . THR A 1 431 ? 5.273 24.875 -20.188 1 84 431 THR A CA 1
ATOM 3446 C C . THR A 1 431 ? 5.336 26 -21.219 1 84 431 THR A C 1
ATOM 3448 O O . THR A 1 431 ? 6.094 25.922 -22.188 1 84 431 THR A O 1
ATOM 3451 N N . GLU A 1 432 ? 4.555 27.062 -21.031 1 83.12 432 GLU A N 1
ATOM 3452 C CA . GLU A 1 432 ? 4.469 28.172 -21.969 1 83.12 432 GLU A CA 1
ATOM 3453 C C . GLU A 1 432 ? 5.801 28.906 -22.062 1 83.12 432 GLU A C 1
ATOM 3455 O O . GLU A 1 432 ? 6.082 29.562 -23.078 1 83.12 432 GLU A O 1
ATOM 3460 N N . ASN A 1 433 ? 6.57 28.766 -21.078 1 85 433 ASN A N 1
ATOM 3461 C CA . ASN A 1 433 ? 7.844 29.484 -21.016 1 85 433 ASN A CA 1
ATOM 3462 C C . ASN A 1 433 ? 8.961 28.672 -21.672 1 85 433 ASN A C 1
ATOM 3464 O O . ASN A 1 433 ? 10.102 29.141 -21.75 1 85 433 ASN A O 1
ATOM 3468 N N . CYS A 1 434 ? 8.617 27.453 -22.141 1 83.81 434 CYS A N 1
ATOM 3469 C CA . CYS A 1 434 ? 9.648 26.578 -22.672 1 83.81 434 CYS A CA 1
ATOM 3470 C C . CYS A 1 434 ? 9.883 26.875 -24.156 1 83.81 434 CYS A C 1
ATOM 3472 O O . CYS A 1 434 ? 8.93 26.953 -24.938 1 83.81 434 CYS A O 1
ATOM 3474 N N . LYS A 1 435 ? 11.141 27.078 -24.547 1 85.25 435 LYS A N 1
ATOM 3475 C CA . LYS A 1 435 ? 11.508 27.406 -25.922 1 85.25 435 LYS A CA 1
ATOM 3476 C C . LYS A 1 435 ? 12.078 26.203 -26.641 1 85.25 435 LYS A C 1
ATOM 3478 O O . LYS A 1 435 ? 12.234 26.234 -27.875 1 85.25 435 LYS A O 1
ATOM 3483 N N . SER A 1 436 ? 12.523 25.188 -25.969 1 83.06 436 SER A N 1
ATOM 3484 C CA . SER A 1 436 ? 13.141 24 -26.547 1 83.06 436 SER A CA 1
ATOM 3485 C C . SER A 1 436 ? 12.695 22.734 -25.828 1 83.06 436 SER A C 1
ATOM 3487 O O . SER A 1 436 ? 12.047 22.812 -24.781 1 83.06 436 SER A O 1
ATOM 3489 N N . ARG A 1 437 ? 13.016 21.656 -26.484 1 80.44 437 ARG A N 1
ATOM 3490 C CA . ARG A 1 437 ? 12.75 20.359 -25.859 1 80.44 437 ARG A CA 1
ATOM 3491 C C . ARG A 1 437 ? 13.523 20.203 -24.562 1 80.44 437 ARG A C 1
ATOM 3493 O O . ARG A 1 437 ? 13.047 19.562 -23.625 1 80.44 437 ARG A O 1
ATOM 3500 N N . LYS A 1 438 ? 14.594 20.781 -24.641 1 82.56 438 LYS A N 1
ATOM 3501 C CA . LYS A 1 438 ? 15.422 20.719 -23.438 1 82.56 438 LYS A CA 1
ATOM 3502 C C . LYS A 1 438 ? 14.789 21.5 -22.297 1 82.56 438 LYS A C 1
ATOM 3504 O O . LYS A 1 438 ? 14.812 21.047 -21.141 1 82.56 438 LYS A O 1
ATOM 3509 N N . ASP A 1 439 ? 14.188 22.625 -22.609 1 85.31 439 ASP A N 1
ATOM 3510 C CA . ASP A 1 439 ? 13.484 23.422 -21.594 1 85.31 439 ASP A CA 1
ATOM 3511 C C . ASP A 1 439 ? 12.297 22.656 -21.016 1 85.31 439 ASP A C 1
ATOM 3513 O O . ASP A 1 439 ? 12.07 22.672 -19.812 1 85.31 439 ASP A O 1
ATOM 3517 N N . LEU A 1 440 ? 11.695 22.047 -21.938 1 86.56 440 LEU A N 1
ATOM 3518 C CA . LEU A 1 440 ? 10.531 21.281 -21.516 1 86.56 440 LEU A CA 1
ATOM 3519 C C . LEU A 1 440 ? 10.945 20.125 -20.594 1 86.56 440 LEU A C 1
ATOM 3521 O O . LEU A 1 440 ? 10.297 19.875 -19.578 1 86.56 440 LEU A O 1
ATOM 3525 N N . ALA A 1 441 ? 11.992 19.422 -20.922 1 86.94 441 ALA A N 1
ATOM 3526 C CA . ALA A 1 441 ? 12.492 18.297 -20.125 1 86.94 441 ALA A CA 1
ATOM 3527 C C . ALA A 1 441 ? 12.906 18.75 -18.734 1 86.94 441 ALA A C 1
ATOM 3529 O O . ALA A 1 441 ? 12.766 18 -17.766 1 86.94 441 ALA A O 1
ATOM 3530 N N . SER A 1 442 ? 13.281 19.953 -18.641 1 88.44 442 SER A N 1
ATOM 3531 C CA . SER A 1 442 ? 13.781 20.484 -17.359 1 88.44 442 SER A CA 1
ATOM 3532 C C . SER A 1 442 ? 12.641 20.719 -16.375 1 88.44 442 SER A C 1
ATOM 3534 O O . SER A 1 442 ? 12.875 20.891 -15.18 1 88.44 442 SER A O 1
ATOM 3536 N N . LEU A 1 443 ? 11.406 20.719 -16.922 1 91.81 443 LEU A N 1
ATOM 3537 C CA . LEU A 1 443 ? 10.258 20.953 -16.047 1 91.81 443 LEU A CA 1
ATOM 3538 C C . LEU A 1 443 ? 9.883 19.703 -15.281 1 91.81 443 LEU A C 1
ATOM 3540 O O . LEU A 1 443 ? 9.117 19.75 -14.328 1 91.81 443 LEU A O 1
ATOM 3544 N N . PHE A 1 444 ? 10.445 18.578 -15.711 1 92.94 444 PHE A N 1
ATOM 3545 C CA . PHE A 1 444 ? 10.125 17.312 -15.062 1 92.94 444 PHE A CA 1
ATOM 3546 C C . PHE A 1 444 ? 11.078 17.031 -13.906 1 92.94 444 PHE A C 1
ATOM 3548 O O . PHE A 1 444 ? 12.297 17.047 -14.086 1 92.94 444 PHE A O 1
ATOM 3555 N N . PRO A 1 445 ? 10.547 16.719 -12.758 1 94.69 445 PRO A N 1
ATOM 3556 C CA . PRO A 1 445 ? 11.398 16.594 -11.578 1 94.69 445 PRO A CA 1
ATOM 3557 C C . PRO A 1 445 ? 12.094 15.234 -11.5 1 94.69 445 PRO A C 1
ATOM 3559 O O . PRO A 1 445 ? 12.945 15.023 -10.633 1 94.69 445 PRO A O 1
ATOM 3562 N N . VAL A 1 446 ? 11.773 14.242 -12.375 1 94.25 446 VAL A N 1
ATOM 3563 C CA . VAL A 1 446 ? 12.297 12.891 -12.25 1 94.25 446 VAL A CA 1
ATOM 3564 C C . VAL A 1 446 ? 12.883 12.438 -13.586 1 94.25 446 VAL A C 1
ATOM 3566 O O . VAL A 1 446 ? 12.328 12.742 -14.648 1 94.25 446 VAL A O 1
ATOM 3569 N N . ARG A 1 447 ? 14.016 11.805 -13.5 1 91.62 447 ARG A N 1
ATOM 3570 C CA . ARG A 1 447 ? 14.633 11.109 -14.625 1 91.62 447 ARG A CA 1
ATOM 3571 C C . ARG A 1 447 ? 14.578 9.602 -14.43 1 91.62 447 ARG A C 1
ATOM 3573 O O . ARG A 1 447 ? 14.578 9.117 -13.297 1 91.62 447 ARG A O 1
ATOM 3580 N N . PHE A 1 448 ? 14.352 8.875 -15.5 1 85.38 448 PHE A N 1
ATOM 3581 C CA . PHE A 1 448 ? 14.391 7.426 -15.359 1 85.38 448 PHE A CA 1
ATOM 3582 C C . PHE A 1 448 ? 15.023 6.777 -16.578 1 85.38 448 PHE A C 1
ATOM 3584 O O . PHE A 1 448 ? 15.055 7.375 -17.656 1 85.38 448 PHE A O 1
ATOM 3591 N N . SER A 1 449 ? 15.875 5.73 -16.328 1 73.81 449 SER A N 1
ATOM 3592 C CA . SER A 1 449 ? 16.5 4.945 -17.391 1 73.81 449 SER A CA 1
ATOM 3593 C C . SER A 1 449 ? 16.016 3.498 -17.359 1 73.81 449 SER A C 1
ATOM 3595 O O . SER A 1 449 ? 15.781 2.943 -16.297 1 73.81 449 SER A O 1
ATOM 3597 N N . PHE A 1 450 ? 15.188 3.137 -18.422 1 57.94 450 PHE A N 1
ATOM 3598 C CA . PHE A 1 450 ? 14.93 1.703 -18.484 1 57.94 450 PHE A CA 1
ATOM 3599 C C . PHE A 1 450 ? 16.109 0.971 -19.125 1 57.94 450 PHE A C 1
ATOM 3601 O O . PHE A 1 450 ? 16.766 1.497 -20.031 1 57.94 450 PHE A O 1
ATOM 3608 N N . GLN A 1 451 ? 16.906 0.332 -18.672 1 48.56 451 GLN A N 1
ATOM 3609 C CA . GLN A 1 451 ? 17.844 -0.47 -19.438 1 48.56 451 GLN A CA 1
ATOM 3610 C C . GLN A 1 451 ? 17.188 -1.061 -20.672 1 48.56 451 GLN A C 1
ATOM 3612 O O . GLN A 1 451 ? 16.047 -1.548 -20.609 1 48.56 451 GLN A O 1
ATOM 3617 N N . GLN A 1 452 ? 17.453 -0.488 -21.875 1 42.09 452 GLN A N 1
ATOM 3618 C CA . GLN A 1 452 ? 17.078 -0.709 -23.266 1 42.09 452 GLN A CA 1
ATOM 3619 C C . GLN A 1 452 ? 16.578 -2.139 -23.484 1 42.09 452 GLN A C 1
ATOM 3621 O O . GLN A 1 452 ? 15.727 -2.385 -24.344 1 42.09 452 GLN A O 1
ATOM 3626 N N . ASP A 1 453 ? 17.422 -3.092 -23.156 1 39.41 453 ASP A N 1
ATOM 3627 C CA . ASP A 1 453 ? 17.016 -4.309 -23.859 1 39.41 453 ASP A CA 1
ATOM 3628 C C . ASP A 1 453 ? 15.523 -4.574 -23.672 1 39.41 453 ASP A C 1
ATOM 3630 O O . ASP A 1 453 ? 14.953 -5.438 -24.344 1 39.41 453 ASP A O 1
ATOM 3634 N N . GLU A 1 454 ? 14.891 -4.172 -22.562 1 42.34 454 GLU A N 1
ATOM 3635 C CA . GLU A 1 454 ? 13.711 -4.953 -22.188 1 42.34 454 GLU A CA 1
ATOM 3636 C C . GLU A 1 454 ? 12.445 -4.348 -22.766 1 42.34 454 GLU A C 1
ATOM 3638 O O . GLU A 1 454 ? 11.625 -5.059 -23.359 1 42.34 454 GLU A O 1
ATOM 3643 N N . LEU A 1 455 ? 11.68 -3.266 -22.109 1 43.75 455 LEU A N 1
ATOM 3644 C CA . LEU A 1 455 ? 10.234 -3.117 -22.234 1 43.75 455 LEU A CA 1
ATOM 3645 C C . LEU A 1 455 ? 9.883 -2.188 -23.391 1 43.75 455 LEU A C 1
ATOM 3647 O O . LEU A 1 455 ? 10.102 -0.976 -23.312 1 43.75 455 LEU A O 1
ATOM 3651 N N . ARG A 1 456 ? 10.289 -2.414 -24.594 1 36.28 456 ARG A N 1
ATOM 3652 C CA . ARG A 1 456 ? 9.656 -1.595 -25.625 1 36.28 456 ARG A CA 1
ATOM 3653 C C . ARG A 1 456 ? 8.172 -1.398 -25.344 1 36.28 456 ARG A C 1
ATOM 3655 O O . ARG A 1 456 ? 7.543 -2.234 -24.688 1 36.28 456 ARG A O 1
ATOM 3662 N N . ASN A 1 457 ? 7.453 -0.166 -25.656 1 36.81 457 ASN A N 1
ATOM 3663 C CA . ASN A 1 457 ? 6.23 0.587 -25.406 1 36.81 457 ASN A CA 1
ATOM 3664 C C . ASN A 1 457 ? 4.988 -0.233 -25.734 1 36.81 457 ASN A C 1
ATOM 3666 O O . ASN A 1 457 ? 4.426 -0.105 -26.828 1 36.81 457 ASN A O 1
ATOM 3670 N N . ALA A 1 458 ? 4.852 -1.444 -25.672 1 35.94 458 ALA A N 1
ATOM 3671 C CA . ALA A 1 458 ? 3.52 -1.872 -26.094 1 35.94 458 ALA A CA 1
ATOM 3672 C C . ALA A 1 458 ? 2.457 -1.417 -25.109 1 35.94 458 ALA A C 1
ATOM 3674 O O . ALA A 1 458 ? 2.598 -1.629 -23.891 1 35.94 458 ALA A O 1
ATOM 3675 N N . ASP A 1 459 ? 1.723 -0.316 -25.281 1 35.28 459 ASP A N 1
ATOM 3676 C CA . ASP A 1 459 ? 0.605 0.224 -24.516 1 35.28 459 ASP A CA 1
ATOM 3677 C C . ASP A 1 459 ? -0.438 -0.855 -24.219 1 35.28 459 ASP A C 1
ATOM 3679 O O . ASP A 1 459 ? -0.606 -1.786 -25.016 1 35.28 459 ASP A O 1
ATOM 3683 N N . VAL A 1 460 ? -0.854 -0.969 -23.016 1 37.53 460 VAL A N 1
ATOM 3684 C CA . VAL A 1 460 ? -1.904 -1.867 -22.547 1 37.53 460 VAL A CA 1
ATOM 3685 C C . VAL A 1 460 ? -3.082 -1.834 -23.531 1 37.53 460 VAL A C 1
ATOM 3687 O O . VAL A 1 460 ? -3.945 -2.715 -23.5 1 37.53 460 VAL A O 1
ATOM 3690 N N . GLU A 1 461 ? -3.439 -0.714 -24.172 1 30.86 461 GLU A N 1
ATOM 3691 C CA . GLU A 1 461 ? -4.68 -0.627 -24.938 1 30.86 461 GLU A CA 1
ATOM 3692 C C . GLU A 1 461 ? -4.703 -1.651 -26.062 1 30.86 461 GLU A C 1
ATOM 3694 O O . GLU A 1 461 ? -5.738 -2.262 -26.344 1 30.86 461 GLU A O 1
ATOM 3699 N N . ASN A 1 462 ? -3.781 -1.438 -27.297 1 29.08 462 ASN A N 1
ATOM 3700 C CA . ASN A 1 462 ? -3.992 -2.145 -28.547 1 29.08 462 ASN A CA 1
ATOM 3701 C C . ASN A 1 462 ? -3.459 -3.572 -28.484 1 29.08 462 ASN A C 1
ATOM 3703 O O . ASN A 1 462 ? -2.26 -3.783 -28.297 1 29.08 462 ASN A O 1
ATOM 3707 N N . ASP A 1 463 ? -4.043 -4.578 -27.938 1 31.84 463 ASP A N 1
ATOM 3708 C CA . ASP A 1 463 ? -3.643 -5.965 -28.141 1 31.84 463 ASP A CA 1
ATOM 3709 C C . ASP A 1 463 ? -2.668 -6.102 -29.297 1 31.84 463 ASP A C 1
ATOM 3711 O O . ASP A 1 463 ? -2.01 -7.133 -29.453 1 31.84 463 ASP A O 1
ATOM 3715 N N . VAL A 1 464 ? -3.125 -5.66 -30.797 1 27 464 VAL A N 1
ATOM 3716 C CA . VAL A 1 464 ? -2.404 -5.73 -32.062 1 27 464 VAL A CA 1
ATOM 3717 C C . VAL A 1 464 ? -1.28 -4.695 -32.062 1 27 464 VAL A C 1
ATOM 3719 O O . VAL A 1 464 ? -1.484 -3.543 -31.688 1 27 464 VAL A O 1
ATOM 3722 N N . ALA A 1 465 ? -0.039 -5.07 -32 1 29.02 465 ALA A N 1
ATOM 3723 C CA . ALA A 1 465 ? 1.106 -4.266 -32.406 1 29.02 465 ALA A CA 1
ATOM 3724 C C . ALA A 1 465 ? 0.718 -3.289 -33.531 1 29.02 465 ALA A C 1
ATOM 3726 O O . ALA A 1 465 ? 0.492 -3.693 -34.656 1 29.02 465 ALA A O 1
ATOM 3727 N N . ARG A 1 466 ? -0.179 -2.311 -33.531 1 25.8 466 ARG A N 1
ATOM 3728 C CA . ARG A 1 466 ? -0.191 -1.396 -34.688 1 25.8 466 ARG A CA 1
ATOM 3729 C C . ARG A 1 466 ? 1.201 -0.83 -34.938 1 25.8 466 ARG A C 1
ATOM 3731 O O . ARG A 1 466 ? 1.918 -0.472 -34 1 25.8 466 ARG A O 1
ATOM 3738 N N . HIS A 1 467 ? 1.797 -1.271 -36.031 1 24.81 467 HIS A N 1
ATOM 3739 C CA . HIS A 1 467 ? 2.898 -0.543 -36.656 1 24.81 467 HIS A CA 1
ATOM 3740 C C . HIS A 1 467 ? 2.732 0.962 -36.469 1 24.81 467 HIS A C 1
ATOM 3742 O O . HIS A 1 467 ? 1.637 1.496 -36.656 1 24.81 467 HIS A O 1
ATOM 3748 N N . SER A 1 468 ? 3.572 1.505 -35.812 1 26.45 468 SER A N 1
ATOM 3749 C CA . SER A 1 468 ? 3.664 2.961 -35.875 1 26.45 468 SER A CA 1
ATOM 3750 C C . SER A 1 468 ? 3.498 3.459 -37.312 1 26.45 468 SER A C 1
ATOM 3752 O O . SER A 1 468 ? 4.238 3.047 -38.188 1 26.45 468 SER A O 1
ATOM 3754 N N . LYS A 1 469 ? 2.371 3.678 -37.906 1 26.28 469 LYS A N 1
ATOM 3755 C CA . LYS A 1 469 ? 2.473 4.527 -39.094 1 26.28 469 LYS A CA 1
ATOM 3756 C C . LYS A 1 469 ? 3.439 5.688 -38.844 1 26.28 469 LYS A C 1
ATOM 3758 O O . LYS A 1 469 ? 3.314 6.414 -37.875 1 26.28 469 LYS A O 1
ATOM 3763 N N . LYS A 1 470 ? 4.664 5.715 -39.438 1 25.81 470 LYS A N 1
ATOM 3764 C CA . LYS A 1 470 ? 5.539 6.859 -39.688 1 25.81 470 LYS A CA 1
ATOM 3765 C C . LYS A 1 470 ? 4.727 8.125 -39.969 1 25.81 470 LYS A C 1
ATOM 3767 O O . LYS A 1 470 ? 5.25 9.102 -40.5 1 25.81 470 LYS A O 1
ATOM 3772 N N . GLY A 1 471 ? 3.486 8.18 -40.125 1 23.75 471 GLY A N 1
ATOM 3773 C CA . GLY A 1 471 ? 3.197 9.539 -40.562 1 23.75 471 GLY A CA 1
ATOM 3774 C C . GLY A 1 471 ? 3.764 10.602 -39.625 1 23.75 471 GLY A C 1
ATOM 3775 O O . GLY A 1 471 ? 4.078 10.312 -38.469 1 23.75 471 GLY A O 1
ATOM 3776 N N . LYS A 1 472 ? 4.285 11.773 -40.25 1 23.12 472 LYS A N 1
ATOM 3777 C CA . LYS A 1 472 ? 4.699 13.07 -39.719 1 23.12 472 LYS A CA 1
ATOM 3778 C C . LYS A 1 472 ? 3.809 13.492 -38.562 1 23.12 472 LYS A C 1
ATOM 3780 O O . LYS A 1 472 ? 2.729 14.047 -38.75 1 23.12 472 LYS A O 1
ATOM 3785 N N . ARG A 1 473 ? 3.502 12.703 -37.719 1 24.64 473 ARG A N 1
ATOM 3786 C CA . ARG A 1 473 ? 2.738 13.508 -36.781 1 24.64 473 ARG A CA 1
ATOM 3787 C C . ARG A 1 473 ? 3.496 14.781 -36.406 1 24.64 473 ARG A C 1
ATOM 3789 O O . ARG A 1 473 ? 4.648 14.719 -35.969 1 24.64 473 ARG A O 1
ATOM 3796 N N . ASP A 1 474 ? 3.199 15.844 -37.094 1 23.16 474 ASP A N 1
ATOM 3797 C CA . ASP A 1 474 ? 3.465 17.25 -36.812 1 23.16 474 ASP A CA 1
ATOM 3798 C C . ASP A 1 474 ? 3.523 17.5 -35.281 1 23.16 474 ASP A C 1
ATOM 3800 O O . ASP A 1 474 ? 2.73 16.938 -34.531 1 23.16 474 ASP A O 1
ATOM 3804 N N . SER A 1 475 ? 4.715 17.891 -34.75 1 27.23 475 SER A N 1
ATOM 3805 C CA . SER A 1 475 ? 5.25 18.516 -33.562 1 27.23 475 SER A CA 1
ATOM 3806 C C . SER A 1 475 ? 4.168 19.297 -32.812 1 27.23 475 SER A C 1
ATOM 3808 O O . SER A 1 475 ? 4.375 19.719 -31.656 1 27.23 475 SER A O 1
ATOM 3810 N N . THR A 1 476 ? 3.266 19.984 -33.531 1 24.8 476 THR A N 1
ATOM 3811 C CA . THR A 1 476 ? 2.521 21.141 -33.031 1 24.8 476 THR A CA 1
ATOM 3812 C C . THR A 1 476 ? 1.335 20.672 -32.188 1 24.8 476 THR A C 1
ATOM 3814 O O . THR A 1 476 ? 0.432 21.469 -31.891 1 24.8 476 THR A O 1
ATOM 3817 N N . SER A 1 477 ? 0.974 19.516 -32.281 1 28.94 477 SER A N 1
ATOM 3818 C CA . SER A 1 477 ? -0.383 19.5 -31.734 1 28.94 477 SER A CA 1
ATOM 3819 C C . SER A 1 477 ? -0.403 19.969 -30.281 1 28.94 477 SER A C 1
ATOM 3821 O O . SER A 1 477 ? 0.518 19.656 -29.516 1 28.94 477 SER A O 1
ATOM 3823 N N . GLY A 1 478 ? -1.166 21 -29.938 1 26.7 478 GLY A N 1
ATOM 3824 C CA . GLY A 1 478 ? -1.407 21.906 -28.828 1 26.7 478 GLY A CA 1
ATOM 3825 C C . GLY A 1 478 ? -1.604 21.172 -27.5 1 26.7 478 GLY A C 1
ATOM 3826 O O . GLY A 1 478 ? -2.092 20.047 -27.469 1 26.7 478 GLY A O 1
ATOM 3827 N N . ILE A 1 479 ? -0.814 21.531 -26.453 1 30.77 479 ILE A N 1
ATOM 3828 C CA . ILE A 1 479 ? -0.659 21.531 -25 1 30.77 479 ILE A CA 1
ATOM 3829 C C . ILE A 1 479 ? -2.029 21.406 -24.344 1 30.77 479 ILE A C 1
ATOM 3831 O O . ILE A 1 479 ? -2.127 21.344 -23.109 1 30.77 479 ILE A O 1
ATOM 3835 N N . ASN A 1 480 ? -3.104 21.547 -25 1 28.3 480 ASN A N 1
ATOM 3836 C CA . ASN A 1 480 ? -4.258 21.984 -24.219 1 28.3 480 ASN A CA 1
ATOM 3837 C C . ASN A 1 480 ? -4.945 20.812 -23.547 1 28.3 480 ASN A C 1
ATOM 3839 O O . ASN A 1 480 ? -6.094 20.922 -23.109 1 28.3 480 ASN A O 1
ATOM 3843 N N . ALA A 1 481 ? -4.801 19.547 -24.125 1 32.59 481 ALA A N 1
ATOM 3844 C CA . ALA A 1 481 ? -5.875 18.766 -23.5 1 32.59 481 ALA A CA 1
ATOM 3845 C C . ALA A 1 481 ? -5.598 18.547 -22.016 1 32.59 481 ALA A C 1
ATOM 3847 O O . ALA A 1 481 ? -4.559 18 -21.641 1 32.59 481 ALA A O 1
ATOM 3848 N N . THR A 1 482 ? -6.227 19.172 -21.016 1 35.69 482 THR A N 1
ATOM 3849 C CA . THR A 1 482 ? -6.172 19.516 -19.609 1 35.69 482 THR A CA 1
ATOM 3850 C C . THR A 1 482 ? -5.922 18.266 -18.766 1 35.69 482 THR A C 1
ATOM 3852 O O . THR A 1 482 ? -5.305 18.344 -17.688 1 35.69 482 THR A O 1
ATOM 3855 N N . ASP A 1 483 ? -6.652 17.047 -18.984 1 38.69 483 ASP A N 1
ATOM 3856 C CA . ASP A 1 483 ? -6.766 16.062 -17.922 1 38.69 483 ASP A CA 1
ATOM 3857 C C . ASP A 1 483 ? -5.676 15 -18.047 1 38.69 483 ASP A C 1
ATOM 3859 O O . ASP A 1 483 ? -5.719 13.977 -17.359 1 38.69 483 ASP A O 1
ATOM 3863 N N . LYS A 1 484 ? -4.883 14.977 -19.219 1 45.31 484 LYS A N 1
ATOM 3864 C CA . LYS A 1 484 ? -3.938 13.867 -19.281 1 45.31 484 LYS A CA 1
ATOM 3865 C C . LYS A 1 484 ? -2.592 14.25 -18.688 1 45.31 484 LYS A C 1
ATOM 3867 O O . LYS A 1 484 ? -2.105 15.367 -18.891 1 45.31 484 LYS A O 1
ATOM 3872 N N . PRO A 1 485 ? -1.992 13.445 -17.766 1 49.44 485 PRO A N 1
ATOM 3873 C CA . PRO A 1 485 ? -0.667 13.719 -17.203 1 49.44 485 PRO A CA 1
ATOM 3874 C C . PRO A 1 485 ? 0.374 14.039 -18.281 1 49.44 485 PRO A C 1
ATOM 3876 O O . PRO A 1 485 ? 0.271 13.555 -19.406 1 49.44 485 PRO A O 1
ATOM 3879 N N . PRO A 1 486 ? 1.171 15.141 -18.156 1 52.16 486 PRO A N 1
ATOM 3880 C CA . PRO A 1 486 ? 2.223 15.523 -19.094 1 52.16 486 PRO A CA 1
ATOM 3881 C C . PRO A 1 486 ? 3.068 14.336 -19.562 1 52.16 486 PRO A C 1
ATOM 3883 O O . PRO A 1 486 ? 3.361 13.438 -18.766 1 52.16 486 PRO A O 1
ATOM 3886 N N . ARG A 1 487 ? 3.168 14.102 -20.891 1 54.66 487 ARG A N 1
ATOM 3887 C CA . ARG A 1 487 ? 3.859 12.992 -21.547 1 54.66 487 ARG A CA 1
ATOM 3888 C C . ARG A 1 487 ? 5.371 13.117 -21.391 1 54.66 487 ARG A C 1
ATOM 3890 O O . ARG A 1 487 ? 5.902 14.227 -21.297 1 54.66 487 ARG A O 1
ATOM 3897 N N . THR A 1 488 ? 6.043 11.992 -21.031 1 61.75 488 THR A N 1
ATOM 3898 C CA . THR A 1 488 ? 7.488 11.828 -20.922 1 61.75 488 THR A CA 1
ATOM 3899 C C . THR A 1 488 ? 8.188 12.344 -22.172 1 61.75 488 THR A C 1
ATOM 3901 O O . THR A 1 488 ? 7.645 12.258 -23.281 1 61.75 488 THR A O 1
ATOM 3904 N N . VAL A 1 489 ? 9.094 13.312 -22.109 1 56.22 489 VAL A N 1
ATOM 3905 C CA . VAL A 1 489 ? 9.922 13.797 -23.219 1 56.22 489 VAL A CA 1
ATOM 3906 C C . VAL A 1 489 ? 11.32 13.195 -23.109 1 56.22 489 VAL A C 1
ATOM 3908 O O . VAL A 1 489 ? 11.852 13.031 -22.016 1 56.22 489 VAL A O 1
ATOM 3911 N N . ALA A 1 490 ? 11.758 12.391 -24.188 1 55.91 490 ALA A N 1
ATOM 3912 C CA . ALA A 1 490 ? 13.133 11.906 -24.234 1 55.91 490 ALA A CA 1
ATOM 3913 C C . ALA A 1 490 ? 14.125 13.062 -24.219 1 55.91 490 ALA A C 1
ATOM 3915 O O . ALA A 1 490 ? 13.922 14.078 -24.891 1 55.91 490 ALA A O 1
ATOM 3916 N N . ASP A 1 491 ? 14.953 13.062 -23.109 1 50.34 491 ASP A N 1
ATOM 3917 C CA . ASP A 1 491 ? 16.047 14.023 -23.125 1 50.34 491 ASP A CA 1
ATOM 3918 C C . ASP A 1 491 ? 17.125 13.633 -24.125 1 50.34 491 ASP A C 1
ATOM 3920 O O . ASP A 1 491 ? 17.609 12.5 -24.125 1 50.34 491 ASP A O 1
ATOM 3924 N N . GLU A 1 492 ? 17.281 14.242 -25.297 1 50.56 492 GLU A N 1
ATOM 3925 C CA . GLU A 1 492 ? 18.219 13.969 -26.375 1 50.56 492 GLU A CA 1
ATOM 3926 C C . GLU A 1 492 ? 19.609 13.625 -25.844 1 50.56 492 GLU A C 1
ATOM 3928 O O . GLU A 1 492 ? 20.297 12.789 -26.406 1 50.56 492 GLU A O 1
ATOM 3933 N N . ASP A 1 493 ? 20.109 14.305 -24.828 1 52.31 493 ASP A N 1
ATOM 3934 C CA . ASP A 1 493 ? 21.547 14.219 -24.578 1 52.31 493 ASP A CA 1
ATOM 3935 C C . ASP A 1 493 ? 21.891 12.953 -23.797 1 52.31 493 ASP A C 1
ATOM 3937 O O . ASP A 1 493 ? 22.984 12.406 -23.938 1 52.31 493 ASP A O 1
ATOM 3941 N N . ASP A 1 494 ? 21.109 12.484 -22.781 1 54.84 494 ASP A N 1
ATOM 3942 C CA . ASP A 1 494 ? 21.641 11.492 -21.859 1 54.84 494 ASP A CA 1
ATOM 3943 C C . ASP A 1 494 ? 20.766 10.242 -21.812 1 54.84 494 ASP A C 1
ATOM 3945 O O . ASP A 1 494 ? 20.891 9.414 -20.922 1 54.84 494 ASP A O 1
ATOM 3949 N N . ASN A 1 495 ? 20.125 9.812 -22.891 1 61.78 495 ASN A N 1
ATOM 3950 C CA . ASN A 1 495 ? 19.359 8.578 -22.984 1 61.78 495 ASN A CA 1
ATOM 3951 C C . ASN A 1 495 ? 18.438 8.406 -21.781 1 61.78 495 ASN A C 1
ATOM 3953 O O . ASN A 1 495 ? 18.156 7.285 -21.344 1 61.78 495 ASN A O 1
ATOM 3957 N N . GLN A 1 496 ? 18.219 9.523 -21.078 1 74.94 496 GLN A N 1
ATOM 3958 C CA . GLN A 1 496 ? 17.312 9.422 -19.938 1 74.94 496 GLN A CA 1
ATOM 3959 C C . GLN A 1 496 ? 15.93 9.977 -20.297 1 74.94 496 GLN A C 1
ATOM 3961 O O . GLN A 1 496 ? 15.82 10.906 -21.094 1 74.94 496 GLN A O 1
ATOM 3966 N N . GLN A 1 497 ? 14.922 9.297 -19.812 1 85.75 497 GLN A N 1
ATOM 3967 C CA . GLN A 1 497 ? 13.539 9.742 -19.938 1 85.75 497 GLN A CA 1
ATOM 3968 C C . GLN A 1 497 ? 13.102 10.562 -18.734 1 85.75 497 GLN A C 1
ATOM 3970 O O . GLN A 1 497 ? 13.773 10.547 -17.703 1 85.75 497 GLN A O 1
ATOM 3975 N N . THR A 1 498 ? 12.156 11.531 -19 1 89.56 498 THR A N 1
ATOM 3976 C CA . THR A 1 498 ? 11.672 12.383 -17.922 1 89.56 498 THR A CA 1
ATOM 3977 C C . THR A 1 498 ? 10.297 11.922 -17.453 1 89.56 498 THR A C 1
ATOM 3979 O O . THR A 1 498 ? 9.57 11.242 -18.188 1 89.56 498 THR A O 1
ATOM 3982 N N . ASP A 1 499 ? 10 12.172 -16.219 1 91.19 499 ASP A N 1
ATOM 3983 C CA . ASP A 1 499 ? 8.703 11.812 -15.656 1 91.19 499 ASP A CA 1
ATOM 3984 C C . ASP A 1 499 ? 8.32 12.75 -14.516 1 91.19 499 ASP A C 1
ATOM 3986 O O . ASP A 1 499 ? 9.172 13.469 -13.977 1 91.19 499 ASP A O 1
ATOM 3990 N N . VAL A 1 500 ? 7.023 12.844 -14.258 1 93.69 500 VAL A N 1
ATOM 3991 C CA . VAL A 1 500 ? 6.539 13.5 -13.047 1 93.69 500 VAL A CA 1
ATOM 3992 C C . VAL A 1 500 ? 6.57 12.516 -11.883 1 93.69 500 VAL A C 1
ATOM 3994 O O . VAL A 1 500 ? 6.859 11.328 -12.07 1 93.69 500 VAL A O 1
ATOM 3997 N N . LEU A 1 501 ? 6.324 13.039 -10.727 1 95.44 501 LEU A N 1
ATOM 3998 C CA . LEU A 1 501 ? 6.27 12.156 -9.57 1 95.44 501 LEU A CA 1
ATOM 3999 C C . LEU A 1 501 ? 5.043 11.25 -9.641 1 95.44 501 LEU A C 1
ATOM 4001 O O . LEU A 1 501 ? 3.965 11.68 -10.039 1 95.44 501 LEU A O 1
ATOM 4005 N N . TRP A 1 502 ? 5.285 9.992 -9.234 1 94.88 502 TRP A N 1
ATOM 4006 C CA . TRP A 1 502 ? 4.148 9.109 -8.992 1 94.88 502 TRP A CA 1
ATOM 4007 C C . TRP A 1 502 ? 3.396 9.523 -7.73 1 94.88 502 TRP A C 1
ATOM 4009 O O . TRP A 1 502 ? 3.967 10.164 -6.844 1 94.88 502 TRP A O 1
ATOM 4019 N N . LEU A 1 503 ? 2.104 9.18 -7.633 1 95.81 503 LEU A N 1
ATOM 4020 C CA . LEU A 1 503 ? 1.281 9.562 -6.492 1 95.81 503 LEU A CA 1
ATOM 4021 C C . LEU A 1 503 ? 1.862 9.016 -5.191 1 95.81 503 LEU A C 1
ATOM 4023 O O . LEU A 1 503 ? 1.816 9.68 -4.156 1 95.81 503 LEU A O 1
ATOM 4027 N N . GLN A 1 504 ? 2.43 7.801 -5.234 1 95.5 504 GLN A N 1
ATOM 4028 C CA . GLN A 1 504 ? 3.039 7.207 -4.051 1 95.5 504 GLN A CA 1
ATOM 4029 C C . GLN A 1 504 ? 4.242 8.023 -3.584 1 95.5 504 GLN A C 1
ATOM 4031 O O . GLN A 1 504 ? 4.523 8.094 -2.385 1 95.5 504 GLN A O 1
ATOM 4036 N N . GLU A 1 505 ? 4.941 8.562 -4.551 1 96.5 505 GLU A N 1
ATOM 4037 C CA . GLU A 1 505 ? 6.094 9.406 -4.234 1 96.5 505 GLU A CA 1
ATOM 4038 C C . GLU A 1 505 ? 5.656 10.734 -3.631 1 96.5 505 GLU A C 1
ATOM 4040 O O . GLU A 1 505 ? 6.277 11.227 -2.686 1 96.5 505 GLU A O 1
ATOM 4045 N N . ILE A 1 506 ? 4.555 11.305 -4.141 1 97.25 506 ILE A N 1
ATOM 4046 C CA . ILE A 1 506 ? 3.996 12.539 -3.602 1 97.25 506 ILE A CA 1
ATOM 4047 C C . ILE A 1 506 ? 3.502 12.305 -2.176 1 97.25 506 ILE A C 1
ATOM 4049 O O . ILE A 1 506 ? 3.717 13.133 -1.292 1 97.25 506 ILE A O 1
ATOM 4053 N N . GLU A 1 507 ? 2.803 11.148 -2 1 97.69 507 GLU A N 1
ATOM 4054 C CA . GLU A 1 507 ? 2.363 10.789 -0.657 1 97.69 507 GLU A CA 1
ATOM 4055 C C . GLU A 1 507 ? 3.533 10.766 0.323 1 97.69 507 GLU A C 1
ATOM 4057 O O . GLU A 1 507 ? 3.43 11.305 1.429 1 97.69 507 GLU A O 1
ATOM 4062 N N . HIS A 1 508 ? 4.656 10.25 -0.11 1 96.44 508 HIS A N 1
ATOM 4063 C CA . HIS A 1 508 ? 5.848 10.195 0.729 1 96.44 508 HIS A CA 1
ATOM 4064 C C . HIS A 1 508 ? 6.391 11.594 1.006 1 96.44 508 HIS A C 1
ATOM 4066 O O . HIS A 1 508 ? 6.801 11.891 2.129 1 96.44 508 HIS A O 1
ATOM 4072 N N . VAL A 1 509 ? 6.371 12.445 0.036 1 95.81 509 VAL A N 1
ATOM 4073 C CA . VAL A 1 509 ? 6.82 13.828 0.185 1 95.81 509 VAL A CA 1
ATOM 4074 C C . VAL A 1 509 ? 5.961 14.539 1.229 1 95.81 509 VAL A C 1
ATOM 4076 O O . VAL A 1 509 ? 6.473 15.32 2.031 1 95.81 509 VAL A O 1
ATOM 4079 N N . PHE A 1 510 ? 4.68 14.258 1.279 1 96.75 510 PHE A N 1
ATOM 4080 C CA . PHE A 1 510 ? 3.752 14.883 2.213 1 96.75 510 PHE A CA 1
ATOM 4081 C C . PHE A 1 510 ? 3.846 14.234 3.588 1 96.75 510 PHE A C 1
ATOM 4083 O O . PHE A 1 510 ? 3.145 14.633 4.52 1 96.75 510 PHE A O 1
ATOM 4090 N N . GLY A 1 511 ? 4.703 13.234 3.719 1 95.94 511 GLY A N 1
ATOM 4091 C CA . GLY A 1 511 ? 4.887 12.555 4.988 1 95.94 511 GLY A CA 1
ATOM 4092 C C . GLY A 1 511 ? 3.814 11.516 5.273 1 95.94 511 GLY A C 1
ATOM 4093 O O . GLY A 1 511 ? 3.611 11.125 6.422 1 95.94 511 GLY A O 1
ATOM 4094 N N . LEU A 1 512 ? 3.051 11.078 4.23 1 97.44 512 LEU A N 1
ATOM 4095 C CA . LEU A 1 512 ? 2.031 10.039 4.328 1 97.44 512 LEU A CA 1
ATOM 4096 C C . LEU A 1 512 ? 2.598 8.68 3.92 1 97.44 512 LEU A C 1
ATOM 4098 O O . LEU A 1 512 ? 3.564 8.609 3.158 1 97.44 512 LEU A O 1
ATOM 4102 N N . PRO A 1 513 ? 2.027 7.629 4.539 1 95.75 513 PRO A N 1
ATOM 4103 C CA . PRO A 1 513 ? 2.418 6.328 3.992 1 95.75 513 PRO A CA 1
ATOM 4104 C C . PRO A 1 513 ? 2.129 6.203 2.498 1 95.75 513 PRO A C 1
ATOM 4106 O O . PRO A 1 513 ? 1.142 6.754 2.008 1 95.75 513 PRO A O 1
ATOM 4109 N N . ARG A 1 514 ? 3.037 5.488 1.806 1 95.81 514 ARG A N 1
ATOM 4110 C CA . ARG A 1 514 ? 2.768 5.223 0.396 1 95.81 514 ARG A CA 1
ATOM 4111 C C . ARG A 1 514 ? 1.431 4.512 0.218 1 95.81 514 ARG A C 1
ATOM 4113 O O . ARG A 1 514 ? 1.047 3.684 1.048 1 95.81 514 ARG A O 1
ATOM 4120 N N . HIS A 1 515 ? 0.705 4.844 -0.87 1 96.19 515 HIS A N 1
ATOM 4121 C CA . HIS A 1 515 ? -0.58 4.266 -1.25 1 96.19 515 HIS A CA 1
ATOM 4122 C C . HIS A 1 515 ? -1.691 4.734 -0.316 1 96.19 515 HIS A C 1
ATOM 4124 O O . HIS A 1 515 ? -2.748 4.105 -0.239 1 96.19 515 HIS A O 1
ATOM 4130 N N . PHE A 1 516 ? -1.457 5.789 0.38 1 97.56 516 PHE A N 1
ATOM 4131 C CA . PHE A 1 516 ? -2.404 6.289 1.37 1 97.56 516 PHE A CA 1
ATOM 4132 C C . PHE A 1 516 ? -3.732 6.648 0.715 1 97.56 516 PHE A C 1
ATOM 4134 O O . PHE A 1 516 ? -4.797 6.422 1.294 1 97.56 516 PHE A O 1
ATOM 4141 N N . THR A 1 517 ? -3.734 7.219 -0.45 1 96.88 517 THR A N 1
ATOM 4142 C CA . THR A 1 517 ? -4.941 7.699 -1.11 1 96.88 517 THR A CA 1
ATOM 4143 C C . THR A 1 517 ? -5.48 6.652 -2.082 1 96.88 517 THR A C 1
ATOM 4145 O O . THR A 1 517 ? -6.426 6.918 -2.826 1 96.88 517 THR A O 1
ATOM 4148 N N . ASP A 1 518 ? -4.809 5.488 -2.168 1 95.69 518 ASP A N 1
ATOM 4149 C CA . ASP A 1 518 ? -5.277 4.402 -3.029 1 95.69 518 ASP A CA 1
ATOM 4150 C C . ASP A 1 518 ? -6.445 3.66 -2.391 1 95.69 518 ASP A C 1
ATOM 4152 O O . ASP A 1 518 ? -6.293 2.52 -1.945 1 95.69 518 ASP A O 1
ATOM 4156 N N . VAL A 1 519 ? -7.629 4.328 -2.42 1 92.75 519 VAL A N 1
ATOM 4157 C CA . VAL A 1 519 ? -8.852 3.777 -1.848 1 92.75 519 VAL A CA 1
ATOM 4158 C C . VAL A 1 519 ? -10.047 4.133 -2.734 1 92.75 519 VAL A C 1
ATOM 4160 O O . VAL A 1 519 ? -10 5.109 -3.482 1 92.75 519 VAL A O 1
ATOM 4163 N N . GLY A 1 520 ? -11.062 3.277 -2.717 1 89.12 520 GLY A N 1
ATOM 4164 C CA . GLY A 1 520 ? -12.352 3.604 -3.299 1 89.12 520 GLY A CA 1
ATOM 4165 C C . GLY A 1 520 ? -12.32 3.688 -4.812 1 89.12 520 GLY A C 1
ATOM 4166 O O . GLY A 1 520 ? -13.141 4.383 -5.418 1 89.12 520 GLY A O 1
ATOM 4167 N N . ASN A 1 521 ? -11.273 3.131 -5.449 1 88.56 521 ASN A N 1
ATOM 4168 C CA . ASN A 1 521 ? -11.102 3.186 -6.898 1 88.56 521 ASN A CA 1
ATOM 4169 C C . ASN A 1 521 ? -11.055 4.625 -7.406 1 88.56 521 ASN A C 1
ATOM 4171 O O . ASN A 1 521 ? -11.617 4.938 -8.453 1 88.56 521 ASN A O 1
ATOM 4175 N N . MET A 1 522 ? -10.469 5.465 -6.637 1 90.19 522 MET A N 1
ATOM 4176 C CA . MET A 1 522 ? -10.336 6.871 -7.008 1 90.19 522 MET A CA 1
ATOM 4177 C C . MET A 1 522 ? -9.391 7.031 -8.195 1 90.19 522 MET A C 1
ATOM 4179 O O . MET A 1 522 ? -8.398 6.312 -8.305 1 90.19 522 MET A O 1
ATOM 4183 N N . SER A 1 523 ? -9.727 8.047 -9.016 1 89.12 523 SER A N 1
ATOM 4184 C CA . SER A 1 523 ? -8.859 8.344 -10.148 1 89.12 523 SER A CA 1
ATOM 4185 C C . SER A 1 523 ? -7.543 8.977 -9.695 1 89.12 523 SER A C 1
ATOM 4187 O O . SER A 1 523 ? -7.449 9.477 -8.578 1 89.12 523 SER A O 1
ATOM 4189 N N . ARG A 1 524 ? -6.629 8.984 -10.586 1 89.62 524 ARG A N 1
ATOM 4190 C CA . ARG A 1 524 ? -5.344 9.617 -10.312 1 89.62 524 ARG A CA 1
ATOM 4191 C C . ARG A 1 524 ? -5.52 11.109 -10.039 1 89.62 524 ARG A C 1
ATOM 4193 O O . ARG A 1 524 ? -4.887 11.656 -9.125 1 89.62 524 ARG A O 1
ATOM 4200 N N . THR A 1 525 ? -6.336 11.711 -10.797 1 89.88 525 THR A N 1
ATOM 4201 C CA . THR A 1 525 ? -6.566 13.141 -10.656 1 89.88 525 THR A CA 1
ATOM 4202 C C . THR A 1 525 ? -7.207 13.461 -9.312 1 89.88 525 THR A C 1
ATOM 4204 O O . THR A 1 525 ? -6.809 14.414 -8.633 1 89.88 525 THR A O 1
ATOM 4207 N N . ASP A 1 526 ? -8.156 12.625 -8.922 1 91.94 526 ASP A N 1
ATOM 4208 C CA . ASP A 1 526 ? -8.805 12.844 -7.637 1 91.94 526 ASP A CA 1
ATOM 4209 C C . ASP A 1 526 ? -7.816 12.672 -6.484 1 91.94 526 ASP A C 1
ATOM 4211 O O . ASP A 1 526 ? -7.82 13.453 -5.535 1 91.94 526 ASP A O 1
ATOM 4215 N N . ARG A 1 527 ? -7 11.656 -6.602 1 95.38 527 ARG A N 1
ATOM 4216 C CA . ARG A 1 527 ? -5.984 11.414 -5.582 1 95.38 527 ARG A CA 1
ATOM 4217 C C . ARG A 1 527 ? -5.02 12.586 -5.484 1 95.38 527 ARG A C 1
ATOM 4219 O O . ARG A 1 527 ? -4.66 13.016 -4.383 1 95.38 527 ARG A O 1
ATOM 4226 N N . GLN A 1 528 ? -4.609 13.133 -6.605 1 94.19 528 GLN A N 1
ATOM 4227 C CA . GLN A 1 528 ? -3.715 14.289 -6.637 1 94.19 528 GLN A CA 1
ATOM 4228 C C . GLN A 1 528 ? -4.371 15.508 -6 1 94.19 528 GLN A C 1
ATOM 4230 O O . GLN A 1 528 ? -3.725 16.25 -5.25 1 94.19 528 GLN A O 1
ATOM 4235 N N . LYS A 1 529 ? -5.648 15.711 -6.273 1 93.62 529 LYS A N 1
ATOM 4236 C CA . LYS A 1 529 ? -6.375 16.844 -5.707 1 93.62 529 LYS A CA 1
ATOM 4237 C C . LYS A 1 529 ? -6.441 16.75 -4.188 1 93.62 529 LYS A C 1
ATOM 4239 O O . LYS A 1 529 ? -6.258 17.75 -3.49 1 93.62 529 LYS A O 1
ATOM 4244 N N . LEU A 1 530 ? -6.703 15.547 -3.701 1 96.38 530 LEU A N 1
ATOM 4245 C CA . LEU A 1 530 ? -6.746 15.352 -2.256 1 96.38 530 LEU A CA 1
ATOM 4246 C C . LEU A 1 530 ? -5.406 15.711 -1.618 1 96.38 530 LEU A C 1
ATOM 4248 O O . LEU A 1 530 ? -5.371 16.328 -0.557 1 96.38 530 LEU A O 1
ATOM 4252 N N . LEU A 1 531 ? -4.312 15.344 -2.283 1 96.62 531 LEU A N 1
ATOM 4253 C CA . LEU A 1 531 ? -2.982 15.656 -1.769 1 96.62 531 LEU A CA 1
ATOM 4254 C C . LEU A 1 531 ? -2.699 17.156 -1.854 1 96.62 531 LEU A C 1
ATOM 4256 O O . LEU A 1 531 ? -2.084 17.719 -0.952 1 96.62 531 LEU A O 1
ATOM 4260 N N . GLY A 1 532 ? -3.18 17.781 -2.873 1 94.06 532 GLY A N 1
ATOM 4261 C CA . GLY A 1 532 ? -3.027 19.219 -3.01 1 94.06 532 GLY A CA 1
ATOM 4262 C C . GLY A 1 532 ? -3.705 20 -1.897 1 94.06 532 GLY A C 1
ATOM 4263 O O . GLY A 1 532 ? -3.25 21.078 -1.522 1 94.06 532 GLY A O 1
ATOM 4264 N N . HIS A 1 533 ? -4.742 19.391 -1.31 1 93.5 533 HIS A N 1
ATOM 4265 C CA . HIS A 1 533 ? -5.5 20.031 -0.242 1 93.5 533 HIS A CA 1
ATOM 4266 C C . HIS A 1 533 ? -4.93 19.688 1.128 1 93.5 533 HIS A C 1
ATOM 4268 O O . HIS A 1 533 ? -5.27 20.312 2.129 1 93.5 533 HIS A O 1
ATOM 4274 N N . ALA A 1 534 ? -4.043 18.766 1.165 1 96.5 534 ALA A N 1
ATOM 4275 C CA . ALA A 1 534 ? -3.623 18.188 2.441 1 96.5 534 ALA A CA 1
ATOM 4276 C C . ALA A 1 534 ? -2.523 19.031 3.086 1 96.5 534 ALA A C 1
ATOM 4278 O O . ALA A 1 534 ? -1.771 19.719 2.393 1 96.5 534 ALA A O 1
ATOM 4279 N N . TRP A 1 535 ? -2.484 18.969 4.398 1 97.38 535 TRP A N 1
ATOM 4280 C CA . TRP A 1 535 ? -1.35 19.531 5.121 1 97.38 535 TRP A CA 1
ATOM 4281 C C . TRP A 1 535 ? -0.106 18.656 4.941 1 97.38 535 TRP A C 1
ATOM 4283 O O . TRP A 1 535 ? -0.207 17.438 4.793 1 97.38 535 TRP A O 1
ATOM 4293 N N . SER A 1 536 ? 1.074 19.344 4.883 1 96.12 536 SER A N 1
ATOM 4294 C CA . SER A 1 536 ? 2.314 18.594 5.043 1 96.12 536 SER A CA 1
ATOM 4295 C C . SER A 1 536 ? 2.418 17.984 6.438 1 96.12 536 SER A C 1
ATOM 4297 O O . SER A 1 536 ? 2.51 18.719 7.43 1 96.12 536 SER A O 1
ATOM 4299 N N . VAL A 1 537 ? 2.488 16.672 6.523 1 96.94 537 VAL A N 1
ATOM 4300 C CA . VAL A 1 537 ? 2.473 15.969 7.805 1 96.94 537 VAL A CA 1
ATOM 4301 C C . VAL A 1 537 ? 3.734 16.312 8.594 1 96.94 537 VAL A C 1
ATOM 4303 O O . VAL A 1 537 ? 3.666 16.609 9.789 1 96.94 537 VAL A O 1
ATOM 4306 N N . PRO A 1 538 ? 4.879 16.406 7.965 1 93.56 538 PRO A N 1
ATOM 4307 C CA . PRO A 1 538 ? 6.074 16.75 8.734 1 93.56 538 PRO A CA 1
ATOM 4308 C C . PRO A 1 538 ? 5.973 18.125 9.383 1 93.56 538 PRO A C 1
ATOM 4310 O O . PRO A 1 538 ? 6.473 18.328 10.5 1 93.56 538 PRO A O 1
ATOM 4313 N N . VAL A 1 539 ? 5.34 19.031 8.719 1 93.62 539 VAL A N 1
ATOM 4314 C CA . VAL A 1 539 ? 5.16 20.359 9.289 1 93.62 539 VAL A CA 1
ATOM 4315 C C . VAL A 1 539 ? 4.238 20.281 10.508 1 93.62 539 VAL A C 1
ATOM 4317 O O . VAL A 1 539 ? 4.559 20.828 11.57 1 93.62 539 VAL A O 1
ATOM 4320 N N . ILE A 1 540 ? 3.156 19.594 10.383 1 96.38 540 ILE A N 1
ATOM 4321 C CA . ILE A 1 540 ? 2.182 19.5 11.461 1 96.38 540 ILE A CA 1
ATOM 4322 C C . ILE A 1 540 ? 2.785 18.734 12.641 1 96.38 540 ILE A C 1
ATOM 4324 O O . ILE A 1 540 ? 2.549 19.078 13.797 1 96.38 540 ILE A O 1
ATOM 4328 N N . VAL A 1 541 ? 3.584 17.719 12.375 1 94.56 541 VAL A N 1
ATOM 4329 C CA . VAL A 1 541 ? 4.281 16.984 13.422 1 94.56 541 VAL A CA 1
ATOM 4330 C C . VAL A 1 541 ? 5.199 17.938 14.195 1 94.56 541 VAL A C 1
ATOM 4332 O O . VAL A 1 541 ? 5.242 17.891 15.43 1 94.56 541 VAL A O 1
ATOM 4335 N N . SER A 1 542 ? 5.848 18.766 13.469 1 91.69 542 SER A N 1
ATOM 4336 C CA . SER A 1 542 ? 6.746 19.703 14.117 1 91.69 542 SER A CA 1
ATOM 4337 C C . SER A 1 542 ? 5.977 20.703 14.977 1 91.69 542 SER A C 1
ATOM 4339 O O . SER A 1 542 ? 6.387 21 16.109 1 91.69 542 SER A O 1
ATOM 4341 N N . ILE A 1 543 ? 4.883 21.141 14.484 1 93.88 543 ILE A N 1
ATOM 4342 C CA . ILE A 1 543 ? 4.059 22.094 15.211 1 93.88 543 ILE A CA 1
ATOM 4343 C C . ILE A 1 543 ? 3.512 21.453 16.484 1 93.88 543 ILE A C 1
ATOM 4345 O O . ILE A 1 543 ? 3.533 22.062 17.562 1 93.88 543 ILE A O 1
ATOM 4349 N N . PHE A 1 544 ? 3.094 20.188 16.422 1 95.25 544 PHE A N 1
ATOM 4350 C CA . PHE A 1 544 ? 2.439 19.5 17.531 1 95.25 544 PHE A CA 1
ATOM 4351 C C . PHE A 1 544 ? 3.469 18.875 18.469 1 95.25 544 PHE A C 1
ATOM 4353 O O . PHE A 1 544 ? 3.115 18.328 19.516 1 95.25 544 PHE A O 1
ATOM 4360 N N . SER A 1 545 ? 4.723 18.922 18.172 1 90.94 545 SER A N 1
ATOM 4361 C CA . SER A 1 545 ? 5.754 18.188 18.891 1 90.94 545 SER A CA 1
ATOM 4362 C C . SER A 1 545 ? 5.789 18.594 20.359 1 90.94 545 SER A C 1
ATOM 4364 O O . SER A 1 545 ? 6 17.75 21.234 1 90.94 545 SER A O 1
ATOM 4366 N N . ASN A 1 546 ? 5.547 19.844 20.656 1 87.62 546 ASN A N 1
ATOM 4367 C CA . ASN A 1 546 ? 5.633 20.312 22.031 1 87.62 546 ASN A CA 1
ATOM 4368 C C . ASN A 1 546 ? 4.406 19.922 22.844 1 87.62 546 ASN A C 1
ATOM 4370 O O . ASN A 1 546 ? 4.418 20 24.078 1 87.62 546 ASN A O 1
ATOM 4374 N N . LEU A 1 547 ? 3.391 19.422 22.156 1 91.31 547 LEU A N 1
ATOM 4375 C CA . LEU A 1 547 ? 2.201 18.953 22.875 1 91.31 547 LEU A CA 1
ATOM 4376 C C . LEU A 1 547 ? 2.48 17.656 23.609 1 91.31 547 LEU A C 1
ATOM 4378 O O . LEU A 1 547 ? 1.706 17.266 24.484 1 91.31 547 LEU A O 1
ATOM 4382 N N . LYS A 1 548 ? 3.539 17.016 23.281 1 88.31 548 LYS A N 1
ATOM 4383 C CA . LYS A 1 548 ? 3.877 15.742 23.906 1 88.31 548 LYS A CA 1
ATOM 4384 C C . LYS A 1 548 ? 4.027 15.898 25.406 1 88.31 548 LYS A C 1
ATOM 4386 O O . LYS A 1 548 ? 3.674 14.992 26.172 1 88.31 548 LYS A O 1
ATOM 4391 N N . SER A 1 549 ? 4.512 17.031 25.797 1 84.06 549 SER A N 1
ATOM 4392 C CA . SER A 1 549 ? 4.73 17.266 27.219 1 84.06 549 SER A CA 1
ATOM 4393 C C . SER A 1 549 ? 3.41 17.5 27.938 1 84.06 549 SER A C 1
ATOM 4395 O O . SER A 1 549 ? 3.357 17.453 29.172 1 84.06 549 SER A O 1
ATOM 4397 N N . TYR A 1 550 ? 2.379 17.734 27.188 1 85.19 550 TYR A N 1
ATOM 4398 C CA . TYR A 1 550 ? 1.093 18.062 27.797 1 85.19 550 TYR A CA 1
ATOM 4399 C C . TYR A 1 550 ? 0.072 16.969 27.547 1 85.19 550 TYR A C 1
ATOM 4401 O O . TYR A 1 550 ? -1.095 17.094 27.938 1 85.19 550 TYR A O 1
ATOM 4409 N N . THR A 1 551 ? 0.523 15.93 26.969 1 84.19 551 THR A N 1
ATOM 4410 C CA . THR A 1 551 ? -0.405 14.875 26.594 1 84.19 551 THR A CA 1
ATOM 4411 C C . THR A 1 551 ? 0.116 13.516 27.047 1 84.19 551 THR A C 1
ATOM 4413 O O . THR A 1 551 ? 1.229 13.414 27.562 1 84.19 551 THR A O 1
ATOM 4416 N N . VAL A 1 552 ? -0.811 12.531 27 1 83.75 552 VAL A N 1
ATOM 4417 C CA . VAL A 1 552 ? -0.438 11.148 27.281 1 83.75 552 VAL A CA 1
ATOM 4418 C C . VAL A 1 552 ? -0.065 10.43 25.984 1 83.75 552 VAL A C 1
ATOM 4420 O O . VAL A 1 552 ? -0.608 10.734 24.922 1 83.75 552 VAL A O 1
ATOM 4423 N N . MET B 1 1 ? 26.984 -49.375 -50.719 1 17.23 1 MET B N 1
ATOM 4424 C CA . MET B 1 1 ? 26.719 -49.156 -52.125 1 17.23 1 MET B CA 1
ATOM 4425 C C . MET B 1 1 ? 25.703 -48.031 -52.344 1 17.23 1 MET B C 1
ATOM 4427 O O . MET B 1 1 ? 24.625 -48.031 -51.75 1 17.23 1 MET B O 1
ATOM 4431 N N . PHE B 1 2 ? 26.016 -46.719 -52.938 1 17.08 2 PHE B N 1
ATOM 4432 C CA . PHE B 1 2 ? 25.906 -45.25 -53.031 1 17.08 2 PHE B CA 1
ATOM 4433 C C . PHE B 1 2 ? 24.641 -44.844 -53.812 1 17.08 2 PHE B C 1
ATOM 4435 O O . PHE B 1 2 ? 24.328 -43.656 -53.906 1 17.08 2 PHE B O 1
ATOM 4442 N N . LEU B 1 3 ? 24.016 -45.719 -54.594 1 16.27 3 LEU B N 1
ATOM 4443 C CA . LEU B 1 3 ? 23.625 -45.281 -55.938 1 16.27 3 LEU B CA 1
ATOM 4444 C C . LEU B 1 3 ? 22.438 -44.312 -55.844 1 16.27 3 LEU B C 1
ATOM 4446 O O . LEU B 1 3 ? 21.672 -44.344 -54.875 1 16.27 3 LEU B O 1
ATOM 4450 N N . SER B 1 4 ? 21.609 -43.906 -56.938 1 15.56 4 SER B N 1
ATOM 4451 C CA . SER B 1 4 ? 21.312 -42.938 -58 1 15.56 4 SER B CA 1
ATOM 4452 C C . SER B 1 4 ? 19.875 -42.469 -57.906 1 15.56 4 SER B C 1
ATOM 4454 O O . SER B 1 4 ? 19.578 -41.312 -58.281 1 15.56 4 SER B O 1
ATOM 4456 N N . LEU B 1 5 ? 18.719 -43.219 -57.875 1 15.73 5 LEU B N 1
ATOM 4457 C CA . LEU B 1 5 ? 17.734 -43 -58.938 1 15.73 5 LEU B CA 1
ATOM 4458 C C . LEU B 1 5 ? 16.781 -41.875 -58.562 1 15.73 5 LEU B C 1
ATOM 4460 O O . LEU B 1 5 ? 16.062 -41.969 -57.562 1 15.73 5 LEU B O 1
ATOM 4464 N N . LEU B 1 6 ? 16.812 -40.5 -59.062 1 17 6 LEU B N 1
ATOM 4465 C CA . LEU B 1 6 ? 16.453 -39.094 -59.031 1 17 6 LEU B CA 1
ATOM 4466 C C . LEU B 1 6 ? 15.055 -38.875 -59.594 1 17 6 LEU B C 1
ATOM 4468 O O . LEU B 1 6 ? 14.641 -37.719 -59.844 1 17 6 LEU B O 1
ATOM 4472 N N . LEU B 1 7 ? 14.117 -39.844 -59.75 1 16.34 7 LEU B N 1
ATOM 4473 C CA . LEU B 1 7 ? 13.219 -39.656 -60.875 1 16.34 7 LEU B CA 1
ATOM 4474 C C . LEU B 1 7 ? 12.32 -38.438 -60.656 1 16.34 7 LEU B C 1
ATOM 4476 O O . LEU B 1 7 ? 11.922 -38.156 -59.531 1 16.34 7 LEU B O 1
ATOM 4480 N N . SER B 1 8 ? 11.695 -37.656 -61.719 1 16.38 8 SER B N 1
ATOM 4481 C CA . SER B 1 8 ? 11.375 -36.469 -62.5 1 16.38 8 SER B CA 1
ATOM 4482 C C . SER B 1 8 ? 9.898 -36.094 -62.344 1 16.38 8 SER B C 1
ATOM 4484 O O . SER B 1 8 ? 9.422 -35.156 -63 1 16.38 8 SER B O 1
ATOM 4486 N N . ARG B 1 9 ? 8.977 -36.75 -61.594 1 17.42 9 ARG B N 1
ATOM 4487 C CA . ARG B 1 9 ? 7.668 -36.719 -62.219 1 17.42 9 ARG B CA 1
ATOM 4488 C C . ARG B 1 9 ? 7.086 -35.312 -62.25 1 17.42 9 ARG B C 1
ATOM 4490 O O . ARG B 1 9 ? 7.164 -34.594 -61.25 1 17.42 9 ARG B O 1
ATOM 4497 N N . SER B 1 10 ? 6.488 -34.812 -63.312 1 16.38 10 SER B N 1
ATOM 4498 C CA . SER B 1 10 ? 6.129 -33.688 -64.188 1 16.38 10 SER B CA 1
ATOM 4499 C C . SER B 1 10 ? 4.969 -32.906 -63.594 1 16.38 10 SER B C 1
ATOM 4501 O O . SER B 1 10 ? 4.328 -33.344 -62.656 1 16.38 10 SER B O 1
ATOM 4503 N N . PHE B 1 11 ? 3.861 -32.625 -64.438 1 16.02 11 PHE B N 1
ATOM 4504 C CA . PHE B 1 11 ? 3.428 -31.406 -65.125 1 16.02 11 PHE B CA 1
ATOM 4505 C C . PHE B 1 11 ? 2.25 -30.766 -64.375 1 16.02 11 PHE B C 1
ATOM 4507 O O . PHE B 1 11 ? 2.277 -29.562 -64.062 1 16.02 11 PHE B O 1
ATOM 4514 N N . SER B 1 12 ? 0.857 -31.141 -64.438 1 16.31 12 SER B N 1
ATOM 4515 C CA . SER B 1 12 ? -0.032 -30.328 -65.25 1 16.31 12 SER B CA 1
ATOM 4516 C C . SER B 1 12 ? -0.851 -29.359 -64.438 1 16.31 12 SER B C 1
ATOM 4518 O O . SER B 1 12 ? -1.419 -29.75 -63.375 1 16.31 12 SER B O 1
ATOM 4520 N N . LEU B 1 13 ? -0.896 -27.953 -64.625 1 16.44 13 LEU B N 1
ATOM 4521 C CA . LEU B 1 13 ? -1.143 -26.641 -64 1 16.44 13 LEU B CA 1
ATOM 4522 C C . LEU B 1 13 ? -2.617 -26.266 -64.125 1 16.44 13 LEU B C 1
ATOM 4524 O O . LEU B 1 13 ? -3.006 -25.156 -63.75 1 16.44 13 LEU B O 1
ATOM 4528 N N . SER B 1 14 ? -3.502 -27.172 -64.562 1 15.44 14 SER B N 1
ATOM 4529 C CA . SER B 1 14 ? -4.531 -26.469 -65.312 1 15.44 14 SER B CA 1
ATOM 4530 C C . SER B 1 14 ? -5.285 -25.469 -64.438 1 15.44 14 SER B C 1
ATOM 4532 O O . SER B 1 14 ? -5.234 -25.547 -63.188 1 15.44 14 SER B O 1
ATOM 4534 N N . LYS B 1 15 ? -6.535 -24.906 -65.062 1 16.64 15 LYS B N 1
ATOM 4535 C CA . LYS B 1 15 ? -7.246 -23.672 -65.375 1 16.64 15 LYS B CA 1
ATOM 4536 C C . LYS B 1 15 ? -8.141 -23.234 -64.25 1 16.64 15 LYS B C 1
ATOM 4538 O O . LYS B 1 15 ? -8.703 -24.078 -63.531 1 16.64 15 LYS B O 1
ATOM 4543 N N . MET B 1 16 ? -8.258 -21.953 -63.844 1 16.56 16 MET B N 1
ATOM 4544 C CA . MET B 1 16 ? -8.609 -20.906 -62.906 1 16.56 16 MET B CA 1
ATOM 4545 C C . MET B 1 16 ? -10.117 -20.672 -62.875 1 16.56 16 MET B C 1
ATOM 4547 O O . MET B 1 16 ? -10.578 -19.672 -62.344 1 16.56 16 MET B O 1
ATOM 4551 N N . THR B 1 17 ? -10.898 -21.766 -63.25 1 16.92 17 THR B N 1
ATOM 4552 C CA . THR B 1 17 ? -12.172 -21.281 -63.75 1 16.92 17 THR B CA 1
ATOM 4553 C C . THR B 1 17 ? -12.867 -20.391 -62.75 1 16.92 17 THR B C 1
ATOM 4555 O O . THR B 1 17 ? -12.609 -20.484 -61.531 1 16.92 17 THR B O 1
ATOM 4558 N N . THR B 1 18 ? -14 -19.625 -63.281 1 17.41 18 THR B N 1
ATOM 4559 C CA . THR B 1 18 ? -14.789 -18.406 -63.25 1 17.41 18 THR B CA 1
ATOM 4560 C C . THR B 1 18 ? -15.773 -18.406 -62.094 1 17.41 18 THR B C 1
ATOM 4562 O O . THR B 1 18 ? -16.438 -19.406 -61.844 1 17.41 18 THR B O 1
ATOM 4565 N N . TYR B 1 19 ? -15.633 -17.5 -61.125 1 17.69 19 TYR B N 1
ATOM 4566 C CA . TYR B 1 19 ? -16.125 -17.141 -59.812 1 17.69 19 TYR B CA 1
ATOM 4567 C C . TYR B 1 19 ? -17.578 -16.703 -59.844 1 17.69 19 TYR B C 1
ATOM 4569 O O . TYR B 1 19 ? -17.875 -15.5 -59.875 1 17.69 19 TYR B O 1
ATOM 4577 N N . ASP B 1 20 ? -18.359 -17.375 -60.812 1 16.92 20 ASP B N 1
ATOM 4578 C CA . ASP B 1 20 ? -19.5 -16.531 -61.094 1 16.92 20 ASP B CA 1
ATOM 4579 C C . ASP B 1 20 ? -20.25 -16.188 -59.812 1 16.92 20 ASP B C 1
ATOM 4581 O O . ASP B 1 20 ? -20.141 -16.906 -58.812 1 16.92 20 ASP B O 1
ATOM 4585 N N . ARG B 1 21 ? -21.234 -15.156 -59.969 1 18.02 21 ARG B N 1
ATOM 4586 C CA . ARG B 1 21 ? -21.875 -13.992 -59.375 1 18.02 21 ARG B CA 1
ATOM 4587 C C . ARG B 1 21 ? -23.031 -14.406 -58.469 1 18.02 21 ARG B C 1
ATOM 4589 O O . ARG B 1 21 ? -23.594 -13.57 -57.75 1 18.02 21 ARG B O 1
ATOM 4596 N N . GLU B 1 22 ? -23.531 -15.734 -58.531 1 17.8 22 GLU B N 1
ATOM 4597 C CA . GLU B 1 22 ? -24.984 -15.633 -58.469 1 17.8 22 GLU B CA 1
ATOM 4598 C C . GLU B 1 22 ? -25.422 -15.141 -57.094 1 17.8 22 GLU B C 1
ATOM 4600 O O . GLU B 1 22 ? -24.766 -15.406 -56.062 1 17.8 22 GLU B O 1
ATOM 4605 N N . ASP B 1 23 ? -26.547 -14.273 -57.062 1 18.42 23 ASP B N 1
ATOM 4606 C CA . ASP B 1 23 ? -27.312 -13.289 -56.312 1 18.42 23 ASP B CA 1
ATOM 4607 C C . ASP B 1 23 ? -28.047 -13.938 -55.156 1 18.42 23 ASP B C 1
ATOM 4609 O O . ASP B 1 23 ? -28.969 -13.344 -54.562 1 18.42 23 ASP B O 1
ATOM 4613 N N . PHE B 1 24 ? -27.391 -14.867 -54.406 1 16.95 24 PHE B N 1
ATOM 4614 C CA . PHE B 1 24 ? -28.234 -15.664 -53.531 1 16.95 24 PHE B CA 1
ATOM 4615 C C . PHE B 1 24 ? -29.031 -14.766 -52.594 1 16.95 24 PHE B C 1
ATOM 4617 O O . PHE B 1 24 ? -28.469 -13.891 -51.938 1 16.95 24 PHE B O 1
ATOM 4624 N N . TYR B 1 25 ? -30.344 -14.695 -52.844 1 17.8 25 TYR B N 1
ATOM 4625 C CA . TYR B 1 25 ? -31.516 -13.992 -52.312 1 17.8 25 TYR B CA 1
ATOM 4626 C C . TYR B 1 25 ? -31.578 -14.109 -50.812 1 17.8 25 TYR B C 1
ATOM 4628 O O . TYR B 1 25 ? -31.016 -15.039 -50.219 1 17.8 25 TYR B O 1
ATOM 4636 N N . ASP B 1 26 ? -32.406 -13.188 -50.125 1 17.75 26 ASP B N 1
ATOM 4637 C CA . ASP B 1 26 ? -32.688 -12.359 -48.969 1 17.75 26 ASP B CA 1
ATOM 4638 C C . ASP B 1 26 ? -33.281 -13.195 -47.844 1 17.75 26 ASP B C 1
ATOM 4640 O O . ASP B 1 26 ? -33.438 -12.703 -46.719 1 17.75 26 ASP B O 1
ATOM 4644 N N . SER B 1 27 ? -33.844 -14.391 -48.188 1 16.86 27 SER B N 1
ATOM 4645 C CA . SER B 1 27 ? -35.094 -14.594 -47.5 1 16.86 27 SER B CA 1
ATOM 4646 C C . SER B 1 27 ? -34.906 -14.742 -46 1 16.86 27 SER B C 1
ATOM 4648 O O . SER B 1 27 ? -35.594 -14.094 -45.219 1 16.86 27 SER B O 1
ATOM 4650 N N . ASP B 1 28 ? -34.625 -15.953 -45.531 1 16.31 28 ASP B N 1
ATOM 4651 C CA . ASP B 1 28 ? -35.438 -16.641 -44.531 1 16.31 28 ASP B CA 1
ATOM 4652 C C . ASP B 1 28 ? -35.062 -16.219 -43.094 1 16.31 28 ASP B C 1
ATOM 4654 O O . ASP B 1 28 ? -33.875 -16.234 -42.75 1 16.31 28 ASP B O 1
ATOM 4658 N N . ALA B 1 29 ? -35.969 -15.406 -42.406 1 18.03 29 ALA B N 1
ATOM 4659 C CA . ALA B 1 29 ? -36.125 -14.852 -41.062 1 18.03 29 ALA B CA 1
ATOM 4660 C C . ALA B 1 29 ? -35.938 -15.93 -40 1 18.03 29 ALA B C 1
ATOM 4662 O O . ALA B 1 29 ? -36.875 -16.688 -39.719 1 18.03 29 ALA B O 1
ATOM 4663 N N . THR B 1 30 ? -34.906 -16.875 -40.125 1 16.81 30 THR B N 1
ATOM 4664 C CA . THR B 1 30 ? -35 -18.016 -39.219 1 16.81 30 THR B CA 1
ATOM 4665 C C . THR B 1 30 ? -35.125 -17.547 -37.75 1 16.81 30 THR B C 1
ATOM 4667 O O . THR B 1 30 ? -34.406 -16.641 -37.344 1 16.81 30 THR B O 1
ATOM 4670 N N . GLN B 1 31 ? -36.25 -17.781 -37.125 1 18.47 31 GLN B N 1
ATOM 4671 C CA . GLN B 1 31 ? -36.844 -17.672 -35.781 1 18.47 31 GLN B CA 1
ATOM 4672 C C . GLN B 1 31 ? -35.875 -18.25 -34.719 1 18.47 31 GLN B C 1
ATOM 4674 O O . GLN B 1 31 ? -35.594 -19.438 -34.75 1 18.47 31 GLN B O 1
ATOM 4679 N N . PHE B 1 32 ? -34.844 -17.547 -34.375 1 19.66 32 PHE B N 1
ATOM 4680 C CA . PHE B 1 32 ? -33.906 -18 -33.344 1 19.66 32 PHE B CA 1
ATOM 4681 C C . PHE B 1 32 ? -34.625 -18.344 -32.062 1 19.66 32 PHE B C 1
ATOM 4683 O O . PHE B 1 32 ? -35.281 -17.484 -31.469 1 19.66 32 PHE B O 1
ATOM 4690 N N . SER B 1 33 ? -35.281 -19.5 -32.062 1 19 33 SER B N 1
ATOM 4691 C CA . SER B 1 33 ? -35.812 -20.047 -30.828 1 19 33 SER B CA 1
ATOM 4692 C C . SER B 1 33 ? -34.844 -19.859 -29.656 1 19 33 SER B C 1
ATOM 4694 O O . SER B 1 33 ? -33.625 -19.984 -29.844 1 19 33 SER B O 1
ATOM 4696 N N . GLU B 1 34 ? -35.281 -19.125 -28.625 1 21.5 34 GLU B N 1
ATOM 4697 C CA . GLU B 1 34 ? -34.75 -18.656 -27.344 1 21.5 34 GLU B CA 1
ATOM 4698 C C . GLU B 1 34 ? -34.25 -19.812 -26.5 1 21.5 34 GLU B C 1
ATOM 4700 O O . GLU B 1 34 ? -34.906 -20.297 -25.594 1 21.5 34 GLU B O 1
ATOM 4705 N N . SER B 1 35 ? -33.75 -21 -27.141 1 21.67 35 SER B N 1
ATOM 4706 C CA . SER B 1 35 ? -33.469 -22.094 -26.203 1 21.67 35 SER B CA 1
ATOM 4707 C C . SER B 1 35 ? -32.5 -21.641 -25.125 1 21.67 35 SER B C 1
ATOM 4709 O O . SER B 1 35 ? -31.453 -21.047 -25.422 1 21.67 35 SER B O 1
ATOM 4711 N N . ASP B 1 36 ? -32.969 -21.375 -23.891 1 23.05 36 ASP B N 1
ATOM 4712 C CA . ASP B 1 36 ? -32.5 -21.156 -22.531 1 23.05 36 ASP B CA 1
ATOM 4713 C C . ASP B 1 36 ? -31.391 -22.156 -22.188 1 23.05 36 ASP B C 1
ATOM 4715 O O . ASP B 1 36 ? -31.625 -23.109 -21.438 1 23.05 36 ASP B O 1
ATOM 4719 N N . ASP B 1 37 ? -30.672 -22.656 -23.203 1 23.5 37 ASP B N 1
ATOM 4720 C CA . ASP B 1 37 ? -29.719 -23.703 -22.875 1 23.5 37 ASP B CA 1
ATOM 4721 C C . ASP B 1 37 ? -28.688 -23.234 -21.859 1 23.5 37 ASP B C 1
ATOM 4723 O O . ASP B 1 37 ? -27.625 -22.719 -22.234 1 23.5 37 ASP B O 1
ATOM 4727 N N . ASP B 1 38 ? -29.125 -22.438 -20.891 1 24.81 38 ASP B N 1
ATOM 4728 C CA . ASP B 1 38 ? -28.281 -22.078 -19.766 1 24.81 38 ASP B CA 1
ATOM 4729 C C . ASP B 1 38 ? -27.609 -23.297 -19.156 1 24.81 38 ASP B C 1
ATOM 4731 O O . ASP B 1 38 ? -26.906 -23.188 -18.141 1 24.81 38 ASP B O 1
ATOM 4735 N N . ASN B 1 39 ? -28.281 -24.469 -19.406 1 24.91 39 ASN B N 1
ATOM 4736 C CA . ASN B 1 39 ? -27.797 -25.609 -18.625 1 24.91 39 ASN B CA 1
ATOM 4737 C C . ASN B 1 39 ? -26.359 -25.984 -19.016 1 24.91 39 ASN B C 1
ATOM 4739 O O . ASN B 1 39 ? -26.141 -27.031 -19.625 1 24.91 39 ASN B O 1
ATOM 4743 N N . PHE B 1 40 ? -25.672 -25.141 -19.609 1 24.61 40 PHE B N 1
ATOM 4744 C CA . PHE B 1 40 ? -24.344 -25.672 -19.938 1 24.61 40 PHE B CA 1
ATOM 4745 C C . PHE B 1 40 ? -23.672 -26.203 -18.688 1 24.61 40 PHE B C 1
ATOM 4747 O O . PHE B 1 40 ? -23.062 -25.453 -17.922 1 24.61 40 PHE B O 1
ATOM 4754 N N . GLU B 1 41 ? -24.5 -27 -17.922 1 25.47 41 GLU B N 1
ATOM 4755 C CA . GLU B 1 41 ? -23.828 -27.875 -16.953 1 25.47 41 GLU B CA 1
ATOM 4756 C C . GLU B 1 41 ? -22.641 -28.594 -17.578 1 25.47 41 GLU B C 1
ATOM 4758 O O . GLU B 1 41 ? -22.75 -29.75 -18 1 25.47 41 GLU B O 1
ATOM 4763 N N . GLY B 1 42 ? -22.109 -28.031 -18.688 1 24.45 42 GLY B N 1
ATOM 4764 C CA . GLY B 1 42 ? -21.016 -28.844 -19.156 1 24.45 42 GLY B CA 1
ATOM 4765 C C . GLY B 1 42 ? -20.078 -29.297 -18.047 1 24.45 42 GLY B C 1
ATOM 4766 O O . GLY B 1 42 ? -19.531 -28.453 -17.312 1 24.45 42 GLY B O 1
ATOM 4767 N N . ASN B 1 43 ? -20.531 -30.359 -17.375 1 25.12 43 ASN B N 1
ATOM 4768 C CA . ASN B 1 43 ? -19.719 -31.188 -16.5 1 25.12 43 ASN B CA 1
ATOM 4769 C C . ASN B 1 43 ? -18.297 -31.328 -17 1 25.12 43 ASN B C 1
ATOM 4771 O O . ASN B 1 43 ? -17.969 -32.281 -17.719 1 25.12 43 ASN B O 1
ATOM 4775 N N . PHE B 1 44 ? -17.906 -30.234 -17.531 1 26.98 44 PHE B N 1
ATOM 4776 C CA . PHE B 1 44 ? -16.562 -30.344 -18.094 1 26.98 44 PHE B CA 1
ATOM 4777 C C . PHE B 1 44 ? -15.57 -30.812 -17.031 1 26.98 44 PHE B C 1
ATOM 4779 O O . PHE B 1 44 ? -14.391 -30.453 -17.078 1 26.98 44 PHE B O 1
ATOM 4786 N N . GLY B 1 45 ? -16.188 -30.969 -15.805 1 27.52 45 GLY B N 1
ATOM 4787 C CA . GLY B 1 45 ? -15.242 -31.5 -14.828 1 27.52 45 GLY B CA 1
ATOM 4788 C C . GLY B 1 45 ? -14.484 -32.719 -15.32 1 27.52 45 GLY B C 1
ATOM 4789 O O . GLY B 1 45 ? -15.016 -33.5 -16.094 1 27.52 45 GLY B O 1
ATOM 4790 N N . VAL B 1 46 ? -13.336 -32.531 -15.68 1 29.19 46 VAL B N 1
ATOM 4791 C CA . VAL B 1 46 ? -12.648 -33.812 -15.773 1 29.19 46 VAL B CA 1
ATOM 4792 C C . VAL B 1 46 ? -13.281 -34.781 -14.789 1 29.19 46 VAL B C 1
ATOM 4794 O O . VAL B 1 46 ? -13.555 -34.438 -13.641 1 29.19 46 VAL B O 1
ATOM 4797 N N . ASP B 1 47 ? -14.211 -35.625 -15.273 1 29.23 47 ASP B N 1
ATOM 4798 C CA . ASP B 1 47 ? -14.734 -36.719 -14.445 1 29.23 47 ASP B CA 1
ATOM 4799 C C . ASP B 1 47 ? -13.695 -37.188 -13.422 1 29.23 47 ASP B C 1
ATOM 4801 O O . ASP B 1 47 ? -12.555 -37.469 -13.781 1 29.23 47 ASP B O 1
ATOM 4805 N N . PRO B 1 48 ? -13.68 -36.625 -12.227 1 31.61 48 PRO B N 1
ATOM 4806 C CA . PRO B 1 48 ? -12.836 -37.438 -11.359 1 31.61 48 PRO B CA 1
ATOM 4807 C C . PRO B 1 48 ? -12.773 -38.906 -11.812 1 31.61 48 PRO B C 1
ATOM 4809 O O . PRO B 1 48 ? -13.727 -39.406 -12.391 1 31.61 48 PRO B O 1
ATOM 4812 N N . ILE B 1 49 ? -11.742 -39.375 -12.383 1 34.56 49 ILE B N 1
ATOM 4813 C CA . ILE B 1 49 ? -11.797 -40.812 -12.445 1 34.56 49 ILE B CA 1
ATOM 4814 C C . ILE B 1 49 ? -12.672 -41.344 -11.32 1 34.56 49 ILE B C 1
ATOM 4816 O O . ILE B 1 49 ? -12.281 -41.312 -10.148 1 34.56 49 ILE B O 1
ATOM 4820 N N . ASP B 1 50 ? -13.883 -40.969 -11.188 1 37 50 ASP B N 1
ATOM 4821 C CA . ASP B 1 50 ? -14.883 -41.531 -10.281 1 37 50 ASP B CA 1
ATOM 4822 C C . ASP B 1 50 ? -14.508 -42.938 -9.867 1 37 50 ASP B C 1
ATOM 4824 O O . ASP B 1 50 ? -14.898 -43.406 -8.789 1 37 50 ASP B O 1
ATOM 4828 N N . ASP B 1 51 ? -13.883 -43.625 -10.875 1 38.59 51 ASP B N 1
ATOM 4829 C CA . ASP B 1 51 ? -13.688 -45.062 -10.719 1 38.59 51 ASP B CA 1
ATOM 4830 C C . ASP B 1 51 ? -12.43 -45.375 -9.914 1 38.59 51 ASP B C 1
ATOM 4832 O O . ASP B 1 51 ? -11.945 -46.5 -9.906 1 38.59 51 ASP B O 1
ATOM 4836 N N . LEU B 1 52 ? -11.766 -44.312 -9.594 1 42.31 52 LEU B N 1
ATOM 4837 C CA . LEU B 1 52 ? -10.578 -44.656 -8.82 1 42.31 52 LEU B CA 1
ATOM 4838 C C . LEU B 1 52 ? -10.953 -45.469 -7.574 1 42.31 52 LEU B C 1
ATOM 4840 O O . LEU B 1 52 ? -10.156 -46.25 -7.074 1 42.31 52 LEU B O 1
ATOM 4844 N N . ASP B 1 53 ? -12.141 -45.094 -7.035 1 40.41 53 ASP B N 1
ATOM 4845 C CA . ASP B 1 53 ? -12.531 -45.812 -5.828 1 40.41 53 ASP B CA 1
ATOM 4846 C C . ASP B 1 53 ? -12.805 -47.281 -6.133 1 40.41 53 ASP B C 1
ATOM 4848 O O . ASP B 1 53 ? -12.844 -48.125 -5.223 1 40.41 53 ASP B O 1
ATOM 4852 N N . GLN B 1 54 ? -13.195 -47.531 -7.387 1 41.06 54 GLN B N 1
ATOM 4853 C CA . GLN B 1 54 ? -13.688 -48.875 -7.586 1 41.06 54 GLN B CA 1
ATOM 4854 C C . GLN B 1 54 ? -12.547 -49.844 -7.906 1 41.06 54 GLN B C 1
ATOM 4856 O O . GLN B 1 54 ? -12.781 -50.969 -8.305 1 41.06 54 GLN B O 1
ATOM 4861 N N . TRP B 1 55 ? -11.445 -49.312 -7.973 1 41.91 55 TRP B N 1
ATOM 4862 C CA . TRP B 1 55 ? -10.445 -50.312 -8.312 1 41.91 55 TRP B CA 1
ATOM 4863 C C . TRP B 1 55 ? -10.266 -51.312 -7.168 1 41.91 55 TRP B C 1
ATOM 4865 O O . TRP B 1 55 ? -10.016 -50.906 -6.027 1 41.91 55 TRP B O 1
ATOM 4875 N N . ILE B 1 56 ? -10.891 -52.5 -7.297 1 43.03 56 ILE B N 1
ATOM 4876 C CA . ILE B 1 56 ? -10.602 -53.594 -6.402 1 43.03 56 ILE B CA 1
ATOM 4877 C C . ILE B 1 56 ? -9.312 -54.312 -6.844 1 43.03 56 ILE B C 1
ATOM 4879 O O . ILE B 1 56 ? -9.203 -54.75 -7.988 1 43.03 56 ILE B O 1
ATOM 4883 N N . PRO B 1 57 ? -8.289 -54.062 -6.164 1 45.66 57 PRO B N 1
ATOM 4884 C CA . PRO B 1 57 ? -7.098 -54.812 -6.523 1 45.66 57 PRO B CA 1
ATOM 4885 C C . PRO B 1 57 ? -7.422 -56.281 -6.863 1 45.66 57 PRO B C 1
ATOM 4887 O O . PRO B 1 57 ? -8.383 -56.844 -6.336 1 45.66 57 PRO B O 1
ATOM 4890 N N . PRO B 1 58 ? -7.086 -56.781 -8 1 41.97 58 PRO B N 1
ATOM 4891 C CA . PRO B 1 58 ? -7.32 -58.219 -8.18 1 41.97 58 PRO B CA 1
ATOM 4892 C C . PRO B 1 58 ? -7.043 -59.031 -6.91 1 41.97 58 PRO B C 1
ATOM 4894 O O . PRO B 1 58 ? -6.254 -58.594 -6.062 1 41.97 58 PRO B O 1
ATOM 4897 N N . LEU B 1 59 ? -7.828 -60.125 -6.594 1 39.78 59 LEU B N 1
ATOM 4898 C CA . LEU B 1 59 ? -7.922 -61.031 -5.465 1 39.78 59 LEU B CA 1
ATOM 4899 C C . LEU B 1 59 ? -6.539 -61.531 -5.055 1 39.78 59 LEU B C 1
ATOM 4901 O O . LEU B 1 59 ? -5.668 -61.719 -5.902 1 39.78 59 LEU B O 1
ATOM 4905 N N . PHE B 1 60 ? -6.156 -61.5 -3.797 1 41.75 60 PHE B N 1
ATOM 4906 C CA . PHE B 1 60 ? -5.055 -61.906 -2.943 1 41.75 60 PHE B CA 1
ATOM 4907 C C . PHE B 1 60 ? -4.457 -63.219 -3.447 1 41.75 60 PHE B C 1
ATOM 4909 O O . PHE B 1 60 ? -3.24 -63.406 -3.395 1 41.75 60 PHE B O 1
ATOM 4916 N N . TYR B 1 61 ? -5.277 -64.062 -3.773 1 39.25 61 TYR B N 1
ATOM 4917 C CA . TYR B 1 61 ? -4.875 -65.438 -3.922 1 39.25 61 TYR B CA 1
ATOM 4918 C C . TYR B 1 61 ? -3.938 -65.625 -5.113 1 39.25 61 TYR B C 1
ATOM 4920 O O . TYR B 1 61 ? -3.098 -66.562 -5.125 1 39.25 61 TYR B O 1
ATOM 4928 N N . LEU B 1 62 ? -4.172 -64.875 -6.086 1 42.88 62 LEU B N 1
ATOM 4929 C CA . LEU B 1 62 ? -3.336 -65.125 -7.258 1 42.88 62 LEU B CA 1
ATOM 4930 C C . LEU B 1 62 ? -1.92 -64.625 -7.035 1 42.88 62 LEU B C 1
ATOM 4932 O O . LEU B 1 62 ? -0.997 -65 -7.766 1 42.88 62 LEU B O 1
ATOM 4936 N N . ALA B 1 63 ? -1.725 -63.719 -6.145 1 46.25 63 ALA B N 1
ATOM 4937 C CA . ALA B 1 63 ? -0.433 -63.062 -5.91 1 46.25 63 ALA B CA 1
ATOM 4938 C C . ALA B 1 63 ? 0.541 -64 -5.238 1 46.25 63 ALA B C 1
ATOM 4940 O O . ALA B 1 63 ? 1.745 -64 -5.5 1 46.25 63 ALA B O 1
ATOM 4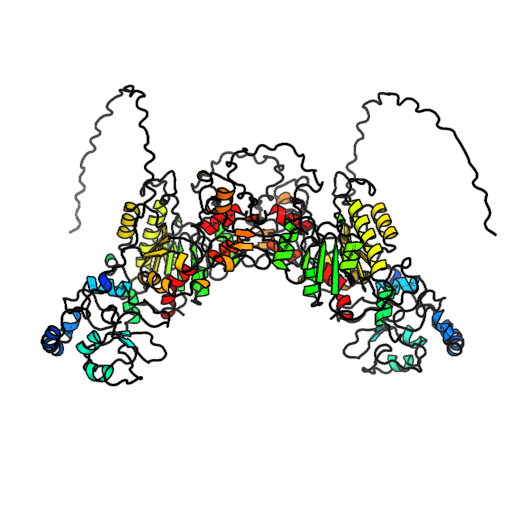941 N N . LYS B 1 64 ? -0.015 -64.812 -4.371 1 46.78 64 LYS B N 1
ATOM 4942 C CA . LYS B 1 64 ? 0.914 -65.688 -3.631 1 46.78 64 LYS B CA 1
ATOM 4943 C C . LYS B 1 64 ? 1.656 -66.625 -4.566 1 46.78 64 LYS B C 1
ATOM 4945 O O . LYS B 1 64 ? 2.855 -66.875 -4.402 1 46.78 64 LYS B O 1
ATOM 4950 N N . GLY B 1 65 ? 0.886 -67.25 -5.418 1 47.56 65 GLY B N 1
ATOM 4951 C CA . GLY B 1 65 ? 1.599 -68.125 -6.309 1 47.56 65 GLY B CA 1
ATOM 4952 C C . GLY B 1 65 ? 2.619 -67.438 -7.18 1 47.56 65 GLY B C 1
ATOM 4953 O O . GLY B 1 65 ? 3.727 -67.938 -7.383 1 47.56 65 GLY B O 1
ATOM 4954 N N . SER B 1 66 ? 2.307 -66.312 -7.629 1 49.59 66 SER B N 1
ATOM 4955 C CA . SER B 1 66 ? 3.203 -65.562 -8.508 1 49.59 66 SER B CA 1
ATOM 4956 C C . SER B 1 66 ? 4.363 -64.938 -7.723 1 49.59 66 SER B C 1
ATOM 4958 O O . SER B 1 66 ? 5.461 -64.812 -8.258 1 49.59 66 SER B O 1
ATOM 4960 N N . LEU B 1 67 ? 4.117 -64.688 -6.504 1 54.31 67 LEU B N 1
ATOM 4961 C CA . LEU B 1 67 ? 5.172 -64.125 -5.656 1 54.31 67 LEU B CA 1
ATOM 4962 C C . LEU B 1 67 ? 6.289 -65.125 -5.453 1 54.31 67 LEU B C 1
ATOM 4964 O O . LEU B 1 67 ? 7.465 -64.812 -5.402 1 54.31 67 LEU B O 1
ATOM 4968 N N . GLN B 1 68 ? 5.883 -66.375 -5.305 1 52.44 68 GLN B N 1
ATOM 4969 C CA . GLN B 1 68 ? 6.922 -67.375 -5.168 1 52.44 68 GLN B CA 1
ATOM 4970 C C . GLN B 1 68 ? 7.82 -67.438 -6.402 1 52.44 68 GLN B C 1
ATOM 4972 O O . GLN B 1 68 ? 9.039 -67.562 -6.289 1 52.44 68 GLN B O 1
ATOM 4977 N N . CYS B 1 69 ? 7.207 -67.25 -7.496 1 49.22 69 CYS B N 1
ATOM 4978 C CA . CYS B 1 69 ? 8.016 -67.25 -8.711 1 49.22 69 CYS B CA 1
ATOM 4979 C C . CYS B 1 69 ? 8.867 -66 -8.82 1 49.22 69 CYS B C 1
ATOM 4981 O O . CYS B 1 69 ? 10.008 -66.062 -9.297 1 49.22 69 CYS B O 1
ATOM 4983 N N . ILE B 1 70 ? 8.422 -64.875 -8.352 1 56.75 70 ILE B N 1
ATOM 4984 C CA . ILE B 1 70 ? 9.125 -63.625 -8.43 1 56.75 70 ILE B CA 1
ATOM 4985 C C . ILE B 1 70 ? 10.266 -63.594 -7.422 1 56.75 70 ILE B C 1
ATOM 4987 O O . ILE B 1 70 ? 11.344 -63.062 -7.707 1 56.75 70 ILE B O 1
ATOM 4991 N N . GLN B 1 71 ? 10.086 -64.125 -6.215 1 53.5 71 GLN B N 1
ATOM 4992 C CA . GLN B 1 71 ? 11.141 -64.188 -5.207 1 53.5 71 GLN B CA 1
ATOM 4993 C C . GLN B 1 71 ? 12.406 -64.812 -5.758 1 53.5 71 GLN B C 1
ATOM 4995 O O . GLN B 1 71 ? 13.516 -64.5 -5.352 1 53.5 71 GLN B O 1
ATOM 5000 N N . ASN B 1 72 ? 12.211 -65.688 -6.664 1 51.5 72 ASN B N 1
ATOM 5001 C CA . ASN B 1 72 ? 13.375 -66.438 -7.172 1 51.5 72 ASN B CA 1
ATOM 5002 C C . ASN B 1 72 ? 14.086 -65.625 -8.281 1 51.5 72 ASN B C 1
ATOM 5004 O O . ASN B 1 72 ? 15.203 -66 -8.664 1 51.5 72 ASN B O 1
ATOM 5008 N N . ASN B 1 73 ? 13.398 -64.562 -8.914 1 52.88 73 ASN B N 1
ATOM 5009 C CA . ASN B 1 73 ? 14.055 -63.781 -9.977 1 52.88 73 ASN B CA 1
ATOM 5010 C C . ASN B 1 73 ? 13.82 -62.281 -9.812 1 52.88 73 ASN B C 1
ATOM 5012 O O . ASN B 1 73 ? 12.836 -61.75 -10.312 1 52.88 73 ASN B O 1
ATOM 5016 N N . LYS B 1 74 ? 14.633 -61.531 -9.07 1 54.97 74 LYS B N 1
ATOM 5017 C CA . LYS B 1 74 ? 14.586 -60.094 -8.812 1 54.97 74 LYS B CA 1
ATOM 5018 C C . LYS B 1 74 ? 14.375 -59.312 -10.109 1 54.97 74 LYS B C 1
ATOM 5020 O O . LYS B 1 74 ? 13.719 -58.281 -10.109 1 54.97 74 LYS B O 1
ATOM 5025 N N . SER B 1 75 ? 15.125 -59.688 -11.117 1 56.47 75 SER B N 1
ATOM 5026 C CA . SER B 1 75 ? 15.031 -59 -12.414 1 56.47 75 SER B CA 1
ATOM 5027 C C . SER B 1 75 ? 13.602 -59 -12.93 1 56.47 75 SER B C 1
ATOM 5029 O O . SER B 1 75 ? 13.227 -58.156 -13.727 1 56.47 75 SER B O 1
ATOM 5031 N N . SER B 1 76 ? 12.828 -59.781 -12.273 1 65 76 SER B N 1
ATOM 5032 C CA . SER B 1 76 ? 11.461 -60.031 -12.727 1 65 76 SER B CA 1
ATOM 5033 C C . SER B 1 76 ? 10.516 -58.938 -12.211 1 65 76 SER B C 1
ATOM 5035 O O . SER B 1 76 ? 9.5 -58.625 -12.844 1 65 76 SER B O 1
ATOM 5037 N N . LEU B 1 77 ? 11.008 -58.156 -11.234 1 76.31 77 LEU B N 1
ATOM 5038 C CA . LEU B 1 77 ? 10.094 -57.188 -10.656 1 76.31 77 LEU B CA 1
ATOM 5039 C C . LEU B 1 77 ? 9.969 -55.969 -11.562 1 76.31 77 LEU B C 1
ATOM 5041 O O . LEU B 1 77 ? 8.922 -55.312 -11.586 1 76.31 77 LEU B O 1
ATOM 5045 N N . GLU B 1 78 ? 10.984 -55.719 -12.328 1 78.75 78 GLU B N 1
ATOM 5046 C CA . GLU B 1 78 ? 10.992 -54.531 -13.188 1 78.75 78 GLU B CA 1
ATOM 5047 C C . GLU B 1 78 ? 9.914 -54.656 -14.266 1 78.75 78 GLU B C 1
ATOM 5049 O O . GLU B 1 78 ? 9.414 -53.625 -14.75 1 78.75 78 GLU B O 1
ATOM 5054 N N . ASN B 1 79 ? 9.578 -55.812 -14.539 1 84.62 79 ASN B N 1
ATOM 5055 C CA . ASN B 1 79 ? 8.594 -56.031 -15.602 1 84.62 79 ASN B CA 1
ATOM 5056 C C . ASN B 1 79 ? 7.215 -56.344 -15.031 1 84.62 79 ASN B C 1
ATOM 5058 O O . ASN B 1 79 ? 6.32 -56.781 -15.758 1 84.62 79 ASN B O 1
ATOM 5062 N N . LEU B 1 80 ? 7.168 -56.125 -13.773 1 87.94 80 LEU B N 1
ATOM 5063 C CA . LEU B 1 80 ? 5.902 -56.406 -13.102 1 87.94 80 LEU B CA 1
ATOM 5064 C C . LEU B 1 80 ? 5.324 -55.125 -12.508 1 87.94 80 LEU B C 1
ATOM 5066 O O . LEU B 1 80 ? 6.043 -54.344 -11.867 1 87.94 80 LEU B O 1
ATOM 5070 N N . CYS B 1 81 ? 4.078 -54.906 -12.758 1 91.5 81 CYS B N 1
ATOM 5071 C CA . CYS B 1 81 ? 3.389 -53.781 -12.141 1 91.5 81 CYS B CA 1
ATOM 5072 C C . CYS B 1 81 ? 3.178 -54.031 -10.648 1 91.5 81 CYS B C 1
ATOM 5074 O O . CYS B 1 81 ? 2.463 -54.938 -10.258 1 91.5 81 CYS B O 1
ATOM 5076 N N . LEU B 1 82 ? 3.719 -53.219 -9.852 1 90.06 82 LEU B N 1
ATOM 5077 C CA . LEU B 1 82 ? 3.668 -53.375 -8.406 1 90.06 82 LEU B CA 1
ATOM 5078 C C . LEU B 1 82 ? 2.258 -53.125 -7.879 1 90.06 82 LEU B C 1
ATOM 5080 O O . LEU B 1 82 ? 1.935 -53.531 -6.75 1 90.06 82 LEU B O 1
ATOM 5084 N N . ALA B 1 83 ? 1.423 -52.469 -8.664 1 90.38 83 ALA B N 1
ATOM 5085 C CA . ALA B 1 83 ? 0.091 -52.094 -8.211 1 90.38 83 ALA B CA 1
ATOM 5086 C C . ALA B 1 83 ? -0.938 -53.156 -8.547 1 90.38 83 ALA B C 1
ATOM 5088 O O . ALA B 1 83 ? -1.814 -53.469 -7.738 1 90.38 83 ALA B O 1
ATOM 5089 N N . CYS B 1 84 ? -0.845 -53.781 -9.766 1 87.19 84 CYS B N 1
ATOM 5090 C CA . CYS B 1 84 ? -1.896 -54.688 -10.18 1 87.19 84 CYS B CA 1
ATOM 5091 C C . CYS B 1 84 ? -1.305 -56.031 -10.625 1 87.19 84 CYS B C 1
ATOM 5093 O O . CYS B 1 84 ? -2.039 -56.938 -11.008 1 87.19 84 CYS B O 1
ATOM 5095 N N . TRP B 1 85 ? -0.032 -56.156 -10.773 1 82.5 85 TRP B N 1
ATOM 5096 C CA . TRP B 1 85 ? 0.688 -57.406 -11.031 1 82.5 85 TRP B CA 1
ATOM 5097 C C . TRP B 1 85 ? 0.656 -57.75 -12.516 1 82.5 85 TRP B C 1
ATOM 5099 O O . TRP B 1 85 ? 1.062 -58.844 -12.914 1 82.5 85 TRP B O 1
ATOM 5109 N N . GLU B 1 86 ? 0.135 -56.812 -13.258 1 86.12 86 GLU B N 1
ATOM 5110 C CA . GLU B 1 86 ? 0.23 -56.969 -14.711 1 86.12 86 GLU B CA 1
ATOM 5111 C C . GLU B 1 86 ? 1.62 -56.594 -15.219 1 86.12 86 GLU B C 1
ATOM 5113 O O . GLU B 1 86 ? 2.533 -56.344 -14.422 1 86.12 86 GLU B O 1
ATOM 5118 N N . LYS B 1 87 ? 1.743 -56.688 -16.469 1 87.19 87 LYS B N 1
ATOM 5119 C CA . LYS B 1 87 ? 3.035 -56.344 -17.047 1 87.19 87 LYS B CA 1
ATOM 5120 C C . LYS B 1 87 ? 3.375 -54.875 -16.797 1 87.19 87 LYS B C 1
ATOM 5122 O O . LYS B 1 87 ? 2.559 -54 -17.047 1 87.19 87 LYS B O 1
ATOM 5127 N N . GLY B 1 88 ? 4.523 -54.719 -16.219 1 88.94 88 GLY B N 1
ATOM 5128 C CA . GLY B 1 88 ? 5.016 -53.375 -15.984 1 88.94 88 GLY B CA 1
ATOM 5129 C C . GLY B 1 88 ? 5.68 -52.75 -17.203 1 88.94 88 GLY B C 1
ATOM 5130 O O . GLY B 1 88 ? 6.504 -53.375 -17.859 1 88.94 88 GLY B O 1
ATOM 5131 N N . MET B 1 89 ? 5.27 -51.5 -17.547 1 86.62 89 MET B N 1
ATOM 5132 C CA . MET B 1 89 ? 5.812 -50.844 -18.719 1 86.62 89 MET B CA 1
ATOM 5133 C C . MET B 1 89 ? 6.59 -49.594 -18.297 1 86.62 89 MET B C 1
ATOM 5135 O O . MET B 1 89 ? 7.422 -49.094 -19.062 1 86.62 89 MET B O 1
ATOM 5139 N N . HIS B 1 90 ? 6.305 -49.094 -17.156 1 89.5 90 HIS B N 1
ATOM 5140 C CA . HIS B 1 90 ? 6.945 -47.906 -16.625 1 89.5 90 HIS B CA 1
ATOM 5141 C C . HIS B 1 90 ? 7.578 -48.156 -15.266 1 89.5 90 HIS B C 1
ATOM 5143 O O . HIS B 1 90 ? 7.066 -48.969 -14.484 1 89.5 90 HIS B O 1
ATOM 5149 N N . PRO B 1 91 ? 8.641 -47.562 -15.016 1 89.81 91 PRO B N 1
ATOM 5150 C CA . PRO B 1 91 ? 9.234 -47.75 -13.695 1 89.81 91 PRO B CA 1
ATOM 5151 C C . PRO B 1 91 ? 8.422 -47.094 -12.578 1 89.81 91 PRO B C 1
ATOM 5153 O O . PRO B 1 91 ? 7.895 -46 -12.758 1 89.81 91 PRO B O 1
ATOM 5156 N N . HIS B 1 92 ? 8.258 -47.781 -11.523 1 92.88 92 HIS B N 1
ATOM 5157 C CA . HIS B 1 92 ? 7.684 -47.188 -10.328 1 92.88 92 HIS B CA 1
ATOM 5158 C C . HIS B 1 92 ? 8.609 -46.125 -9.766 1 92.88 92 HIS B C 1
ATOM 5160 O O . HIS B 1 92 ? 9.82 -46.344 -9.641 1 92.88 92 HIS B O 1
ATOM 5166 N N . PRO B 1 93 ? 8.094 -44.938 -9.383 1 92.94 93 PRO B N 1
ATOM 5167 C CA . PRO B 1 93 ? 8.984 -43.875 -8.977 1 92.94 93 PRO B CA 1
ATOM 5168 C C . PRO B 1 93 ? 9.609 -44.094 -7.598 1 92.94 93 PRO B C 1
ATOM 5170 O O . PRO B 1 93 ? 10.75 -43.688 -7.363 1 92.94 93 PRO B O 1
ATOM 5173 N N . PHE B 1 94 ? 8.938 -44.781 -6.688 1 93.25 94 PHE B N 1
ATOM 5174 C CA . PHE B 1 94 ? 9.414 -44.906 -5.312 1 93.25 94 PHE B CA 1
ATOM 5175 C C . PHE B 1 94 ? 10.133 -46.25 -5.125 1 93.25 94 PHE B C 1
ATOM 5177 O O . PHE B 1 94 ? 11.047 -46.344 -4.312 1 93.25 94 PHE B O 1
ATOM 5184 N N . PHE B 1 95 ? 9.711 -47.25 -5.867 1 92.19 95 PHE B N 1
ATOM 5185 C CA . PHE B 1 95 ? 10.18 -48.594 -5.57 1 92.19 95 PHE B CA 1
ATOM 5186 C C . PHE B 1 95 ? 10.734 -49.281 -6.824 1 92.19 95 PHE B C 1
ATOM 5188 O O . PHE B 1 95 ? 10.352 -48.906 -7.941 1 92.19 95 PHE B O 1
ATOM 5195 N N . ASN B 1 96 ? 11.633 -50.188 -6.48 1 89.69 96 ASN B N 1
ATOM 5196 C CA . ASN B 1 96 ? 12.141 -51 -7.57 1 89.69 96 ASN B CA 1
ATOM 5197 C C . ASN B 1 96 ? 11.047 -51.906 -8.148 1 89.69 96 ASN B C 1
ATOM 5199 O O . ASN B 1 96 ? 10.586 -52.844 -7.484 1 89.69 96 ASN B O 1
ATOM 5203 N N . GLY B 1 97 ? 10.633 -51.594 -9.336 1 90.31 97 GLY B N 1
ATOM 5204 C CA . GLY B 1 97 ? 9.555 -52.281 -10.008 1 90.31 97 GLY B CA 1
ATOM 5205 C C . GLY B 1 97 ? 8.852 -51.438 -11.055 1 90.31 97 GLY B C 1
ATOM 5206 O O . GLY B 1 97 ? 9.273 -50.312 -11.336 1 90.31 97 GLY B O 1
ATOM 5207 N N . GLY B 1 98 ? 7.848 -52.062 -11.617 1 89.88 98 GLY B N 1
ATOM 5208 C CA . GLY B 1 98 ? 7.191 -51.375 -12.719 1 89.88 98 GLY B CA 1
ATOM 5209 C C . GLY B 1 98 ? 5.762 -50.969 -12.406 1 89.88 98 GLY B C 1
ATOM 5210 O O . GLY B 1 98 ? 5.289 -51.188 -11.281 1 89.88 98 GLY B O 1
ATOM 5211 N N . LEU B 1 99 ? 5.184 -50.281 -13.344 1 92.75 99 LEU B N 1
ATOM 5212 C CA . LEU B 1 99 ? 3.773 -49.906 -13.375 1 92.75 99 LEU B CA 1
ATOM 5213 C C . LEU B 1 99 ? 3.199 -50.094 -14.773 1 92.75 99 LEU B C 1
ATOM 5215 O O . LEU B 1 99 ? 3.865 -49.781 -15.773 1 92.75 99 LEU B O 1
ATOM 5219 N N . CYS B 1 100 ? 2.037 -50.688 -14.828 1 91.06 100 CYS B N 1
ATOM 5220 C CA . CYS B 1 100 ? 1.329 -50.625 -16.109 1 91.06 100 CYS B CA 1
ATOM 5221 C C . CYS B 1 100 ? 0.785 -49.25 -16.375 1 91.06 100 CYS B C 1
ATOM 5223 O O . CYS B 1 100 ? 0.845 -48.375 -15.5 1 91.06 100 CYS B O 1
ATOM 5225 N N . HIS B 1 101 ? 0.298 -49.031 -17.547 1 89.19 101 HIS B N 1
ATOM 5226 C CA . HIS B 1 101 ? -0.08 -47.656 -17.953 1 89.19 101 HIS B CA 1
ATOM 5227 C C . HIS B 1 101 ? -1.229 -47.125 -17.109 1 89.19 101 HIS B C 1
ATOM 5229 O O . HIS B 1 101 ? -1.143 -46.031 -16.562 1 89.19 101 HIS B O 1
ATOM 5235 N N . PRO B 1 102 ? -2.275 -47.844 -16.875 1 90.69 102 PRO B N 1
ATOM 5236 C CA . PRO B 1 102 ? -3.369 -47.344 -16.047 1 90.69 102 PRO B CA 1
ATOM 5237 C C . PRO B 1 102 ? -2.934 -47.031 -14.617 1 90.69 102 PRO B C 1
ATOM 5239 O O . PRO B 1 102 ? -3.363 -46.031 -14.031 1 90.69 102 PRO B O 1
ATOM 5242 N N . CYS B 1 103 ? -2.08 -47.938 -14.086 1 92 103 CYS B N 1
ATOM 5243 C CA . CYS B 1 103 ? -1.619 -47.719 -12.719 1 92 103 CYS B CA 1
ATOM 5244 C C . CYS B 1 103 ? -0.688 -46.531 -12.625 1 92 103 CYS B C 1
ATOM 5246 O O . CYS B 1 103 ? -0.669 -45.844 -11.609 1 92 103 CYS B O 1
ATOM 5248 N N . LYS B 1 104 ? 0.038 -46.312 -13.664 1 91.31 104 LYS B N 1
ATOM 5249 C CA . LYS B 1 104 ? 0.865 -45.125 -13.711 1 91.31 104 LYS B CA 1
ATOM 5250 C C . LYS B 1 104 ? 0.008 -43.875 -13.648 1 91.31 104 LYS B C 1
ATOM 5252 O O . LYS B 1 104 ? 0.311 -42.938 -12.891 1 91.31 104 LYS B O 1
ATOM 5257 N N . GLU B 1 105 ? -1.03 -43.844 -14.469 1 88.5 105 GLU B N 1
ATOM 5258 C CA . GLU B 1 105 ? -1.929 -42.688 -14.492 1 88.5 105 GLU B CA 1
ATOM 5259 C C . GLU B 1 105 ? -2.574 -42.469 -13.133 1 88.5 105 GLU B C 1
ATOM 5261 O O . GLU B 1 105 ? -2.695 -41.312 -12.672 1 88.5 105 GLU B O 1
ATOM 5266 N N . ARG B 1 106 ? -2.918 -43.469 -12.516 1 89.81 106 ARG B N 1
ATOM 5267 C CA . ARG B 1 106 ? -3.518 -43.375 -11.195 1 89.81 106 ARG B CA 1
ATOM 5268 C C . ARG B 1 106 ? -2.535 -42.781 -10.188 1 89.81 106 ARG B C 1
ATOM 5270 O O . ARG B 1 106 ? -2.885 -41.875 -9.43 1 89.81 106 ARG B O 1
ATOM 5277 N N . LEU B 1 107 ? -1.364 -43.312 -10.188 1 91.5 107 LEU B N 1
ATOM 5278 C CA . LEU B 1 107 ? -0.364 -42.812 -9.242 1 91.5 107 LEU B CA 1
ATOM 5279 C C . LEU B 1 107 ? -0.027 -41.375 -9.523 1 91.5 107 LEU B C 1
ATOM 5281 O O . LEU B 1 107 ? 0.162 -40.562 -8.586 1 91.5 107 LEU B O 1
ATOM 5285 N N . LEU B 1 108 ? 0.026 -41 -10.758 1 88.81 108 LEU B N 1
ATOM 5286 C CA . LEU B 1 108 ? 0.305 -39.625 -11.164 1 88.81 108 LEU B CA 1
ATOM 5287 C C . LEU B 1 108 ? -0.733 -38.656 -10.586 1 88.81 108 LEU B C 1
ATOM 5289 O O . LEU B 1 108 ? -0.401 -37.531 -10.195 1 88.81 108 LEU B O 1
ATOM 5293 N N . HIS B 1 109 ? -1.938 -39.094 -10.438 1 88.62 109 HIS B N 1
ATOM 5294 C CA . HIS B 1 109 ? -3.045 -38.25 -10.023 1 88.62 109 HIS B CA 1
ATOM 5295 C C . HIS B 1 109 ? -3.256 -38.312 -8.516 1 88.62 109 HIS B C 1
ATOM 5297 O O . HIS B 1 109 ? -4.051 -37.562 -7.961 1 88.62 109 HIS B O 1
ATOM 5303 N N . THR B 1 110 ? -2.428 -39.219 -7.816 1 88.69 110 THR B N 1
ATOM 5304 C CA . THR B 1 110 ? -2.785 -39.438 -6.418 1 88.69 110 THR B CA 1
ATOM 5305 C C . THR B 1 110 ? -1.557 -39.281 -5.523 1 88.69 110 THR B C 1
ATOM 5307 O O . THR B 1 110 ? -1.685 -39.094 -4.312 1 88.69 110 THR B O 1
ATOM 5310 N N . MET B 1 111 ? -0.437 -39.406 -6.027 1 88.81 111 MET B N 1
ATOM 5311 C CA . MET B 1 111 ? 0.764 -39.594 -5.223 1 88.81 111 MET B CA 1
ATOM 5312 C C . MET B 1 111 ? 1.027 -38.406 -4.316 1 88.81 111 MET B C 1
ATOM 5314 O O . MET B 1 111 ? 1.708 -38.531 -3.297 1 88.81 111 MET B O 1
ATOM 5318 N N . PHE B 1 112 ? 0.473 -37.188 -4.652 1 88 112 PHE B N 1
ATOM 5319 C CA . PHE B 1 112 ? 0.727 -36.031 -3.814 1 88 112 PHE B CA 1
ATOM 5320 C C . PHE B 1 112 ? -0.555 -35.562 -3.137 1 88 112 PHE B C 1
ATOM 5322 O O . PHE B 1 112 ? -0.597 -34.469 -2.561 1 88 112 PHE B O 1
ATOM 5329 N N . SER B 1 113 ? -1.537 -36.312 -3.195 1 83.62 113 SER B N 1
ATOM 5330 C CA . SER B 1 113 ? -2.799 -35.938 -2.559 1 83.62 113 SER B CA 1
ATOM 5331 C C . SER B 1 113 ? -2.715 -36.062 -1.042 1 83.62 113 SER B C 1
ATOM 5333 O O . SER B 1 113 ? -2.268 -37.094 -0.531 1 83.62 113 SER B O 1
ATOM 5335 N N . LYS B 1 114 ? -3.107 -35 -0.361 1 79.06 114 LYS B N 1
ATOM 5336 C CA . LYS B 1 114 ? -3.01 -34.969 1.096 1 79.06 114 LYS B CA 1
ATOM 5337 C C . LYS B 1 114 ? -4.383 -34.812 1.738 1 79.06 114 LYS B C 1
ATOM 5339 O O . LYS B 1 114 ? -5.27 -34.188 1.151 1 79.06 114 LYS B O 1
ATOM 5344 N N . SER B 1 115 ? -4.41 -35.375 2.918 1 72 115 SER B N 1
ATOM 5345 C CA . SER B 1 115 ? -5.59 -35.156 3.746 1 72 115 SER B CA 1
ATOM 5346 C C . SER B 1 115 ? -5.477 -33.844 4.527 1 72 115 SER B C 1
ATOM 5348 O O . SER B 1 115 ? -4.461 -33.156 4.445 1 72 115 SER B O 1
ATOM 5350 N N . ALA B 1 116 ? -6.59 -33.469 5.203 1 67 116 ALA B N 1
ATOM 5351 C CA . ALA B 1 116 ? -6.645 -32.281 6.012 1 67 116 ALA B CA 1
ATOM 5352 C C . ALA B 1 116 ? -5.578 -32.281 7.105 1 67 116 ALA B C 1
ATOM 5354 O O . ALA B 1 116 ? -5.055 -31.234 7.492 1 67 116 ALA B O 1
ATOM 5355 N N . ASP B 1 117 ? -5.223 -33.531 7.5 1 66.44 117 ASP B N 1
ATOM 5356 C CA . ASP B 1 117 ? -4.25 -33.656 8.578 1 66.44 117 ASP B CA 1
ATOM 5357 C C . ASP B 1 117 ? -2.822 -33.594 8.039 1 66.44 117 ASP B C 1
ATOM 5359 O O . ASP B 1 117 ? -1.859 -33.625 8.805 1 66.44 117 ASP B O 1
ATOM 5363 N N . GLY B 1 118 ? -2.723 -33.594 6.699 1 72.88 118 GLY B N 1
ATOM 5364 C CA . GLY B 1 118 ? -1.412 -33.406 6.102 1 72.88 118 GLY B CA 1
ATOM 5365 C C . GLY B 1 118 ? -0.784 -34.688 5.605 1 72.88 118 GLY B C 1
ATOM 5366 O O . GLY B 1 118 ? 0.309 -34.688 5.035 1 72.88 118 GLY B O 1
ATOM 5367 N N . PHE B 1 119 ? -1.423 -35.812 5.824 1 75.5 119 PHE B N 1
ATOM 5368 C CA . PHE B 1 119 ? -0.883 -37.062 5.375 1 75.5 119 PHE B CA 1
ATOM 5369 C C . PHE B 1 119 ? -1.391 -37.406 3.977 1 75.5 119 PHE B C 1
ATOM 5371 O O . PHE B 1 119 ? -2.408 -36.875 3.533 1 75.5 119 PHE B O 1
ATOM 5378 N N . HIS B 1 120 ? -0.655 -38.375 3.385 1 83.69 120 HIS B N 1
ATOM 5379 C CA . HIS B 1 120 ? -1.101 -38.812 2.066 1 83.69 120 HIS B CA 1
ATOM 5380 C C . HIS B 1 120 ? -2.467 -39.5 2.141 1 83.69 120 HIS B C 1
ATOM 5382 O O . HIS B 1 120 ? -2.781 -40.156 3.133 1 83.69 120 HIS B O 1
ATOM 5388 N N . LEU B 1 121 ? -3.24 -39.344 1.172 1 82.62 121 LEU B N 1
ATOM 5389 C CA . LEU B 1 121 ? -4.574 -39.938 1.106 1 82.62 121 LEU B CA 1
ATOM 5390 C C . LEU B 1 121 ? -4.527 -41.312 0.448 1 82.62 121 LEU B C 1
ATOM 5392 O O . LEU B 1 121 ? -5.383 -42.156 0.714 1 82.62 121 LEU B O 1
ATOM 5396 N N . TYR B 1 122 ? -3.48 -41.531 -0.334 1 88.62 122 TYR B N 1
ATOM 5397 C CA . TYR B 1 122 ? -3.436 -42.75 -1.147 1 88.62 122 TYR B CA 1
ATOM 5398 C C . TYR B 1 122 ? -2.17 -43.562 -0.867 1 88.62 122 TYR B C 1
ATOM 5400 O O . TYR B 1 122 ? -1.191 -43.031 -0.344 1 88.62 122 TYR B O 1
ATOM 5408 N N . CYS B 1 123 ? -2.283 -44.844 -1.186 1 90.75 123 CYS B N 1
ATOM 5409 C CA . CYS B 1 123 ? -1.158 -45.75 -0.984 1 90.75 123 CYS B CA 1
ATOM 5410 C C . CYS B 1 123 ? 0.033 -45.344 -1.843 1 90.75 123 CYS B C 1
ATOM 5412 O O . CYS B 1 123 ? -0.119 -45.062 -3.035 1 90.75 123 CYS B O 1
ATOM 5414 N N . THR B 1 124 ? 1.188 -45.344 -1.284 1 92.75 124 THR B N 1
ATOM 5415 C CA . THR B 1 124 ? 2.414 -44.938 -1.953 1 92.75 124 THR B CA 1
ATOM 5416 C C . THR B 1 124 ? 2.83 -45.938 -3.01 1 92.75 124 THR B C 1
ATOM 5418 O O . THR B 1 124 ? 3.525 -45.594 -3.971 1 92.75 124 THR B O 1
ATOM 5421 N N . VAL B 1 125 ? 2.369 -47.156 -2.9 1 91.56 125 VAL B N 1
ATOM 5422 C CA . VAL B 1 125 ? 2.766 -48.219 -3.814 1 91.56 125 VAL B CA 1
ATOM 5423 C C . VAL B 1 125 ? 1.8 -48.25 -4.996 1 91.56 125 VAL B C 1
ATOM 5425 O O . VAL B 1 125 ? 2.211 -48.094 -6.148 1 91.56 125 VAL B O 1
ATOM 5428 N N . CYS B 1 126 ? 0.592 -48.375 -4.703 1 91.38 126 CYS B N 1
ATOM 5429 C CA . CYS B 1 126 ? -0.359 -48.688 -5.766 1 91.38 126 CYS B CA 1
ATOM 5430 C C . CYS B 1 126 ? -1.198 -47.469 -6.117 1 91.38 126 CYS B C 1
ATOM 5432 O O . CYS B 1 126 ? -1.951 -47.5 -7.094 1 91.38 126 CYS B O 1
ATOM 5434 N N . GLY B 1 127 ? -1.225 -46.438 -5.363 1 91.12 127 GLY B N 1
ATOM 5435 C CA . GLY B 1 127 ? -1.966 -45.219 -5.648 1 91.12 127 GLY B CA 1
ATOM 5436 C C . GLY B 1 127 ? -3.451 -45.344 -5.371 1 91.12 127 GLY B C 1
ATOM 5437 O O . GLY B 1 127 ? -4.238 -44.469 -5.754 1 91.12 127 GLY B O 1
ATOM 5438 N N . SER B 1 128 ? -3.865 -46.375 -4.699 1 87.62 128 SER B N 1
ATOM 5439 C CA . SER B 1 128 ? -5.285 -46.594 -4.426 1 87.62 128 SER B CA 1
ATOM 5440 C C . SER B 1 128 ? -5.672 -46.031 -3.059 1 87.62 128 SER B C 1
ATOM 5442 O O . SER B 1 128 ? -4.828 -45.938 -2.164 1 87.62 128 SER B O 1
ATOM 5444 N N . ARG B 1 129 ? -6.996 -45.656 -3.125 1 84.38 129 ARG B N 1
ATOM 5445 C CA . ARG B 1 129 ? -7.562 -45.25 -1.84 1 84.38 129 ARG B CA 1
ATOM 5446 C C . ARG B 1 129 ? -8.055 -46.469 -1.059 1 84.38 129 ARG B C 1
ATOM 5448 O O . ARG B 1 129 ? -8.727 -47.344 -1.615 1 84.38 129 ARG B O 1
ATOM 5455 N N . SER B 1 130 ? -7.391 -46.781 0.024 1 75 130 SER B N 1
ATOM 5456 C CA . SER B 1 130 ? -7.805 -47.938 0.837 1 75 130 SER B CA 1
ATOM 5457 C C . SER B 1 130 ? -8.258 -47.469 2.223 1 75 130 SER B C 1
ATOM 5459 O O . SER B 1 130 ? -7.785 -46.469 2.74 1 75 130 SER B O 1
ATOM 5461 N N . ASN B 1 131 ? -9.328 -48.125 2.604 1 72 131 ASN B N 1
ATOM 5462 C CA . ASN B 1 131 ? -9.812 -47.875 3.953 1 72 131 ASN B CA 1
ATOM 5463 C C . ASN B 1 131 ? -8.852 -48.375 5.012 1 72 131 ASN B C 1
ATOM 5465 O O . ASN B 1 131 ? -8.891 -47.938 6.164 1 72 131 ASN B O 1
ATOM 5469 N N . ALA B 1 132 ? -8.086 -49.312 4.664 1 79.94 132 ALA B N 1
ATOM 5470 C CA . ALA B 1 132 ? -7.109 -49.875 5.598 1 79.94 132 ALA B CA 1
ATOM 5471 C C . ALA B 1 132 ? -5.684 -49.5 5.195 1 79.94 132 ALA B C 1
ATOM 5473 O O . ALA B 1 132 ? -5.105 -50.125 4.297 1 79.94 132 ALA B O 1
ATOM 5474 N N . CYS B 1 133 ? -5.238 -48.438 5.75 1 83.88 133 CYS B N 1
ATOM 5475 C CA . CYS B 1 133 ? -3.893 -47.969 5.438 1 83.88 133 CYS B CA 1
ATOM 5476 C C . CYS B 1 133 ? -3.068 -47.781 6.703 1 83.88 133 CYS B C 1
ATOM 5478 O O . CYS B 1 133 ? -3.623 -47.688 7.801 1 83.88 133 CYS B O 1
ATOM 5480 N N . VAL B 1 134 ? -1.793 -47.906 6.562 1 83.31 134 VAL B N 1
ATOM 5481 C CA . VAL B 1 134 ? -0.835 -47.656 7.637 1 83.31 134 VAL B CA 1
ATOM 5482 C C . VAL B 1 134 ? 0.028 -46.438 7.297 1 83.31 134 VAL B C 1
ATOM 5484 O O . VAL B 1 134 ? 0.444 -46.281 6.148 1 83.31 134 VAL B O 1
ATOM 5487 N N . ASN B 1 135 ? 0.257 -45.594 8.312 1 85.94 135 ASN B N 1
ATOM 5488 C CA . ASN B 1 135 ? 1.09 -44.406 8.148 1 85.94 135 ASN B CA 1
ATOM 5489 C C . ASN B 1 135 ? 2.506 -44.625 8.672 1 85.94 135 ASN B C 1
ATOM 5491 O O . ASN B 1 135 ? 2.695 -45.312 9.672 1 85.94 135 ASN B O 1
ATOM 5495 N N . CYS B 1 136 ? 3.416 -44.094 7.922 1 86.44 136 CYS B N 1
ATOM 5496 C CA . CYS B 1 136 ? 4.773 -44.062 8.453 1 86.44 136 CYS B CA 1
ATOM 5497 C C . CYS B 1 136 ? 4.855 -43.219 9.711 1 86.44 136 CYS B C 1
ATOM 5499 O O . CYS B 1 136 ? 4.27 -42.125 9.773 1 86.44 136 CYS B O 1
ATOM 5501 N N . THR B 1 137 ? 5.613 -43.531 10.75 1 81.81 137 THR B N 1
ATOM 5502 C CA . THR B 1 137 ? 5.672 -42.812 12.016 1 81.81 137 THR B CA 1
ATOM 5503 C C . THR B 1 137 ? 6.914 -41.938 12.086 1 81.81 137 THR B C 1
ATOM 5505 O O . THR B 1 137 ? 7.121 -41.219 13.062 1 81.81 137 THR B O 1
ATOM 5508 N N . SER B 1 138 ? 7.73 -42.031 11.039 1 84.38 138 SER B N 1
ATOM 5509 C CA . SER B 1 138 ? 8.883 -41.125 11.008 1 84.38 138 SER B CA 1
ATOM 5510 C C . SER B 1 138 ? 8.438 -39.688 11.016 1 84.38 138 SER B C 1
ATOM 5512 O O . SER B 1 138 ? 7.453 -39.312 10.375 1 84.38 138 SER B O 1
ATOM 5514 N N . SER B 1 139 ? 9.055 -38.812 11.758 1 80 139 SER B N 1
ATOM 5515 C CA . SER B 1 139 ? 8.648 -37.438 12.039 1 80 139 SER B CA 1
ATOM 5516 C C . SER B 1 139 ? 8.562 -36.625 10.758 1 80 139 SER B C 1
ATOM 5518 O O . SER B 1 139 ? 7.73 -35.719 10.648 1 80 139 SER B O 1
ATOM 5520 N N . ASN B 1 140 ? 9.281 -36.938 9.719 1 80.12 140 ASN B N 1
ATOM 5521 C CA . ASN B 1 140 ? 9.289 -36.094 8.523 1 80.12 140 ASN B CA 1
ATOM 5522 C C . ASN B 1 140 ? 8.68 -36.812 7.328 1 80.12 140 ASN B C 1
ATOM 5524 O O . ASN B 1 140 ? 8.852 -36.406 6.184 1 80.12 140 ASN B O 1
ATOM 5528 N N . CYS B 1 141 ? 7.914 -37.906 7.711 1 87.31 141 CYS B N 1
ATOM 5529 C CA . CYS B 1 141 ? 7.34 -38.688 6.609 1 87.31 141 CYS B CA 1
ATOM 5530 C C . CYS B 1 141 ? 5.816 -38.656 6.66 1 87.31 141 CYS B C 1
ATOM 5532 O O . CYS B 1 141 ? 5.23 -38.781 7.738 1 87.31 141 CYS B O 1
ATOM 5534 N N . ILE B 1 142 ? 5.203 -38.406 5.43 1 86.19 142 ILE B N 1
ATOM 5535 C CA . ILE B 1 142 ? 3.748 -38.312 5.398 1 86.19 142 ILE B CA 1
ATOM 5536 C C . ILE B 1 142 ? 3.176 -39.438 4.512 1 86.19 142 ILE B C 1
ATOM 5538 O O . ILE B 1 142 ? 2.006 -39.375 4.125 1 86.19 142 ILE B O 1
ATOM 5542 N N . LYS B 1 143 ? 3.896 -40.469 4.242 1 89.31 143 LYS B N 1
ATOM 5543 C CA . LYS B 1 143 ? 3.49 -41.5 3.291 1 89.31 143 LYS B CA 1
ATOM 5544 C C . LYS B 1 143 ? 2.58 -42.5 3.953 1 89.31 143 LYS B C 1
ATOM 5546 O O . LYS B 1 143 ? 2.701 -42.781 5.152 1 89.31 143 LYS B O 1
ATOM 5551 N N . LYS B 1 144 ? 1.719 -43.062 3.107 1 88.06 144 LYS B N 1
ATOM 5552 C CA . LYS B 1 144 ? 0.744 -44.094 3.523 1 88.06 144 LYS B CA 1
ATOM 5553 C C . LYS B 1 144 ? 0.82 -45.312 2.637 1 88.06 144 LYS B C 1
ATOM 5555 O O . LYS B 1 144 ? 1.13 -45.219 1.448 1 88.06 144 LYS B O 1
ATOM 5560 N N . TYR B 1 145 ? 0.515 -46.469 3.283 1 89.44 145 TYR B N 1
ATOM 5561 C CA . TYR B 1 145 ? 0.544 -47.75 2.568 1 89.44 145 TYR B CA 1
ATOM 5562 C C . TYR B 1 145 ? -0.708 -48.562 2.859 1 89.44 145 TYR B C 1
ATOM 5564 O O . TYR B 1 145 ? -1.118 -48.688 4.016 1 89.44 145 TYR B O 1
ATOM 5572 N N . CYS B 1 146 ? -1.325 -49.062 1.811 1 87.62 146 CYS B N 1
ATOM 5573 C CA . CYS B 1 146 ? -2.5 -49.906 2.049 1 87.62 146 CYS B CA 1
ATOM 5574 C C . CYS B 1 146 ? -2.098 -51.281 2.537 1 87.62 146 CYS B C 1
ATOM 5576 O O . CYS B 1 146 ? -1.053 -51.812 2.146 1 87.62 146 CYS B O 1
ATOM 5578 N N . VAL B 1 147 ? -2.953 -51.875 3.32 1 83.12 147 VAL B N 1
ATOM 5579 C CA . VAL B 1 147 ? -2.686 -53.188 3.93 1 83.12 147 VAL B CA 1
ATOM 5580 C C . VAL B 1 147 ? -2.508 -54.25 2.84 1 83.12 147 VAL B C 1
ATOM 5582 O O . VAL B 1 147 ? -1.689 -55.156 2.979 1 83.12 147 VAL B O 1
ATOM 5585 N N . ASN B 1 148 ? -3.172 -54.094 1.816 1 83.12 148 ASN B N 1
ATOM 5586 C CA . ASN B 1 148 ? -3.059 -55.031 0.711 1 83.12 148 ASN B CA 1
ATOM 5587 C C . ASN B 1 148 ? -1.647 -55.031 0.128 1 83.12 148 ASN B C 1
ATOM 5589 O O . ASN B 1 148 ? -1.056 -56.094 -0.055 1 83.12 148 ASN B O 1
ATOM 5593 N N . CYS B 1 149 ? -1.13 -53.906 -0.171 1 86.69 149 CYS B N 1
ATOM 5594 C CA . CYS B 1 149 ? 0.229 -53.812 -0.691 1 86.69 149 CYS B CA 1
ATOM 5595 C C . CYS B 1 149 ? 1.241 -54.312 0.33 1 86.69 149 CYS B C 1
ATOM 5597 O O . CYS B 1 149 ? 2.205 -55 -0.029 1 86.69 149 CYS B O 1
ATOM 5599 N N . LEU B 1 150 ? 1.005 -54.031 1.537 1 83.44 150 LEU B N 1
ATOM 5600 C CA . LEU B 1 150 ? 1.919 -54.469 2.58 1 83.44 150 LEU B CA 1
ATOM 5601 C C . LEU B 1 150 ? 1.904 -56 2.697 1 83.44 150 LEU B C 1
ATOM 5603 O O . LEU B 1 150 ? 2.953 -56.625 2.883 1 83.44 150 LEU B O 1
ATOM 5607 N N . ASN B 1 151 ? 0.759 -56.531 2.615 1 77.5 151 ASN B N 1
ATOM 5608 C CA . ASN B 1 151 ? 0.625 -57.969 2.697 1 77.5 151 ASN B CA 1
ATOM 5609 C C . ASN B 1 151 ? 1.311 -58.688 1.522 1 77.5 151 ASN B C 1
ATOM 5611 O O . ASN B 1 151 ? 1.914 -59.75 1.689 1 77.5 151 ASN B O 1
ATOM 5615 N N . ILE B 1 152 ? 1.278 -58.031 0.525 1 78.31 152 ILE B N 1
ATOM 5616 C CA . ILE B 1 152 ? 1.79 -58.656 -0.694 1 78.31 152 ILE B CA 1
ATOM 5617 C C . ILE B 1 152 ? 3.311 -58.531 -0.743 1 78.31 152 ILE B C 1
ATOM 5619 O O . ILE B 1 152 ? 4.016 -59.469 -1.062 1 78.31 152 ILE B O 1
ATOM 5623 N N . TRP B 1 153 ? 3.717 -57.406 -0.431 1 78.06 153 TRP B N 1
ATOM 5624 C CA . TRP B 1 153 ? 5.109 -57.125 -0.764 1 78.06 153 TRP B CA 1
ATOM 5625 C C . TRP B 1 153 ? 6 -57.25 0.469 1 78.06 153 TRP B C 1
ATOM 5627 O O . TRP B 1 153 ? 7.223 -57.156 0.369 1 78.06 153 TRP B O 1
ATOM 5637 N N . THR B 1 154 ? 5.328 -57.406 1.542 1 71.69 154 THR B N 1
ATOM 5638 C CA . THR B 1 154 ? 6.129 -57.531 2.75 1 71.69 154 THR B CA 1
ATOM 5639 C C . THR B 1 154 ? 5.66 -58.75 3.566 1 71.69 154 THR B C 1
ATOM 5641 O O . THR B 1 154 ? 4.598 -59.312 3.295 1 71.69 154 THR B O 1
ATOM 5644 N N . ASP B 1 155 ? 6.594 -59.25 4.328 1 61.53 155 ASP B N 1
ATOM 5645 C CA . ASP B 1 155 ? 6.211 -60.312 5.25 1 61.53 155 ASP B CA 1
ATOM 5646 C C . ASP B 1 155 ? 5.594 -59.75 6.523 1 61.53 155 ASP B C 1
ATOM 5648 O O . ASP B 1 155 ? 5.289 -60.469 7.461 1 61.53 155 ASP B O 1
ATOM 5652 N N . TYR B 1 156 ? 5.426 -58.406 6.555 1 55.97 156 TYR B N 1
ATOM 5653 C CA . TYR B 1 156 ? 5.109 -57.719 7.801 1 55.97 156 TYR B CA 1
ATOM 5654 C C . TYR B 1 156 ? 3.605 -57.656 8.031 1 55.97 156 TYR B C 1
ATOM 5656 O O . TYR B 1 156 ? 3.145 -57.219 9.086 1 55.97 156 TYR B O 1
ATOM 5664 N N . SER B 1 157 ? 2.744 -58.094 7.117 1 52.5 157 SER B N 1
ATOM 5665 C CA . SER B 1 157 ? 1.339 -57.719 7.23 1 52.5 157 SER B CA 1
ATOM 5666 C C . SER B 1 157 ? 0.757 -58.156 8.578 1 52.5 157 SER B C 1
ATOM 5668 O O . SER B 1 157 ? 0.02 -57.406 9.211 1 52.5 157 SER B O 1
ATOM 5670 N N . ASP B 1 158 ? 0.938 -59.406 8.812 1 51.16 158 ASP B N 1
ATOM 5671 C CA . ASP B 1 158 ? 0.28 -59.906 10.016 1 51.16 158 ASP B CA 1
ATOM 5672 C C . ASP B 1 158 ? 0.71 -59.125 11.25 1 51.16 158 ASP B C 1
ATOM 5674 O O . ASP B 1 158 ? -0.096 -58.875 12.148 1 51.16 158 ASP B O 1
ATOM 5678 N N . LYS B 1 159 ? 1.918 -58.75 11.281 1 51 159 LYS B N 1
ATOM 5679 C CA . LYS B 1 159 ? 2.426 -58.062 12.477 1 51 159 LYS B CA 1
ATOM 5680 C C . LYS B 1 159 ? 2.02 -56.594 12.5 1 51 159 LYS B C 1
ATOM 5682 O O . LYS B 1 159 ? 1.753 -56.031 13.562 1 51 159 LYS B O 1
ATOM 5687 N N . LEU B 1 160 ? 1.967 -55.969 11.367 1 53.81 160 LEU B N 1
ATOM 5688 C CA . LEU B 1 160 ? 1.743 -54.531 11.32 1 53.81 160 LEU B CA 1
ATOM 5689 C C . LEU B 1 160 ? 0.276 -54.188 11.57 1 53.81 160 LEU B C 1
ATOM 5691 O O . LEU B 1 160 ? -0.039 -53.188 12.211 1 53.81 160 LEU B O 1
ATOM 5695 N N . VAL B 1 161 ? -0.611 -55.031 11 1 50.97 161 VAL B N 1
ATOM 5696 C CA . VAL B 1 161 ? -2.041 -54.844 11.211 1 50.97 161 VAL B CA 1
ATOM 5697 C C . VAL B 1 161 ? -2.402 -55.219 12.648 1 50.97 161 VAL B C 1
ATOM 5699 O O . VAL B 1 161 ? -3.252 -54.594 13.273 1 50.97 161 VAL B O 1
ATOM 5702 N N . ASN B 1 162 ? -1.967 -56.406 13.039 1 47.16 162 ASN B N 1
ATOM 5703 C CA . ASN B 1 162 ? -2.318 -56.844 14.375 1 47.16 162 ASN B CA 1
ATOM 5704 C C . ASN B 1 162 ? -1.613 -56.031 15.453 1 47.16 162 ASN B C 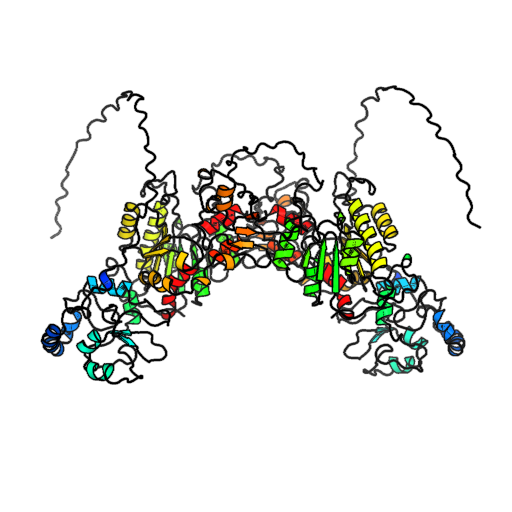1
ATOM 5706 O O . ASN B 1 162 ? -2.068 -56 16.594 1 47.16 162 ASN B O 1
ATOM 5710 N N . ASN B 1 163 ? -0.248 -55.906 15.32 1 44.56 163 ASN B N 1
ATOM 5711 C CA . ASN B 1 163 ? 0.415 -55.188 16.391 1 44.56 163 ASN B CA 1
ATOM 5712 C C . ASN B 1 163 ? 0.223 -53.688 16.266 1 44.56 163 ASN B C 1
ATOM 5714 O O . ASN B 1 163 ? 0.469 -53.125 15.195 1 44.56 163 ASN B O 1
ATOM 5718 N N . LYS B 1 164 ? -0.745 -53.125 16.781 1 44.72 164 LYS B N 1
ATOM 5719 C CA . LYS B 1 164 ? -0.885 -51.719 17.109 1 44.72 164 LYS B CA 1
ATOM 5720 C C . LYS B 1 164 ? 0.475 -51.031 17.156 1 44.72 164 LYS B C 1
ATOM 5722 O O . LYS B 1 164 ? 0.701 -50.156 18 1 44.72 164 LYS B O 1
ATOM 5727 N N . SER B 1 165 ? 1.499 -51.531 16.688 1 47.91 165 SER B N 1
ATOM 5728 C CA . SER B 1 165 ? 2.779 -50.906 17.016 1 47.91 165 SER B CA 1
ATOM 5729 C C . SER B 1 165 ? 2.916 -49.562 16.359 1 47.91 165 SER B C 1
ATOM 5731 O O . SER B 1 165 ? 2.807 -49.438 15.133 1 47.91 165 SER B O 1
ATOM 5733 N N . ASN B 1 166 ? 2.52 -48.531 16.953 1 57.47 166 ASN B N 1
ATOM 5734 C CA . ASN B 1 166 ? 2.635 -47.094 16.891 1 57.47 166 ASN B CA 1
ATOM 5735 C C . ASN B 1 166 ? 3.988 -46.656 16.344 1 57.47 166 ASN B C 1
ATOM 5737 O O . ASN B 1 166 ? 4.238 -45.438 16.156 1 57.47 166 ASN B O 1
ATOM 5741 N N . ASP B 1 167 ? 4.898 -47.594 16 1 69.81 167 ASP B N 1
ATOM 5742 C CA . ASP B 1 167 ? 6.23 -47.094 15.68 1 69.81 167 ASP B CA 1
ATOM 5743 C C . ASP B 1 167 ? 6.711 -47.625 14.336 1 69.81 167 ASP B C 1
ATOM 5745 O O . ASP B 1 167 ? 7.891 -47.906 14.172 1 69.81 167 ASP B O 1
ATOM 5749 N N . TRP B 1 168 ? 5.891 -47.781 13.289 1 78.44 168 TRP B N 1
ATOM 5750 C CA . TRP B 1 168 ? 6.332 -48.344 12.016 1 78.44 168 TRP B CA 1
ATOM 5751 C C . TRP B 1 168 ? 6.953 -47.25 11.141 1 78.44 168 TRP B C 1
ATOM 5753 O O . TRP B 1 168 ? 6.379 -46.156 10.969 1 78.44 168 TRP B O 1
ATOM 5763 N N . ILE B 1 169 ? 8.188 -47.625 10.555 1 84.75 169 ILE B N 1
ATOM 5764 C CA . ILE B 1 169 ? 8.883 -46.75 9.617 1 84.75 169 ILE B CA 1
ATOM 5765 C C . ILE B 1 169 ? 8.828 -47.344 8.211 1 84.75 169 ILE B C 1
ATOM 5767 O O . ILE B 1 169 ? 9.109 -48.531 8.023 1 84.75 169 ILE B O 1
ATOM 5771 N N . CYS B 1 170 ? 8.445 -46.594 7.27 1 86.38 170 CYS B N 1
ATOM 5772 C CA . CYS B 1 170 ? 8.141 -47.125 5.941 1 86.38 170 CYS B CA 1
ATOM 5773 C C . CYS B 1 170 ? 9.422 -47.438 5.176 1 86.38 170 CYS B C 1
ATOM 5775 O O . CYS B 1 170 ? 10.516 -47.094 5.633 1 86.38 170 CYS B O 1
ATOM 5777 N N . PHE B 1 171 ? 9.25 -47.938 3.936 1 86.25 171 PHE B N 1
ATOM 5778 C CA . PHE B 1 171 ? 10.328 -48.5 3.117 1 86.25 171 PHE B CA 1
ATOM 5779 C C . PHE B 1 171 ? 11.219 -47.375 2.582 1 86.25 171 PHE B C 1
ATOM 5781 O O . PHE B 1 171 ? 12.391 -47.625 2.271 1 86.25 171 PHE B O 1
ATOM 5788 N N . LEU B 1 172 ? 10.68 -46.219 2.502 1 88.25 172 LEU B N 1
ATOM 5789 C CA . LEU B 1 172 ? 11.453 -45.094 1.976 1 88.25 172 LEU B CA 1
ATOM 5790 C C . LEU B 1 172 ? 12.32 -44.5 3.064 1 88.25 172 LEU B C 1
ATOM 5792 O O . LEU B 1 172 ? 13.422 -44 2.787 1 88.25 172 LEU B O 1
ATOM 5796 N N . CYS B 1 173 ? 11.852 -44.531 4.289 1 87.56 173 CYS B N 1
ATOM 5797 C CA . CYS B 1 173 ? 12.562 -43.969 5.426 1 87.56 173 CYS B CA 1
ATOM 5798 C C . CYS B 1 173 ? 13.609 -44.938 5.965 1 87.56 173 CYS B C 1
ATOM 5800 O O . CYS B 1 173 ? 14.656 -44.5 6.445 1 87.56 173 CYS B O 1
ATOM 5802 N N . LEU B 1 174 ? 13.242 -46.125 5.988 1 81.38 174 LEU B N 1
ATOM 5803 C CA . LEU B 1 174 ? 14.164 -47.156 6.438 1 81.38 174 LEU B CA 1
ATOM 5804 C C . LEU B 1 174 ? 14.211 -48.312 5.441 1 81.38 174 LEU B C 1
ATOM 5806 O O . LEU B 1 174 ? 13.477 -49.281 5.582 1 81.38 174 LEU B O 1
ATOM 5810 N N . PRO B 1 175 ? 15.148 -48.094 4.469 1 79 175 PRO B N 1
ATOM 5811 C CA . PRO B 1 175 ? 15.25 -49.156 3.469 1 79 175 PRO B CA 1
ATOM 5812 C C . PRO B 1 175 ? 15.828 -50.438 4.039 1 79 175 PRO B C 1
ATOM 5814 O O . PRO B 1 175 ? 16.797 -50.406 4.797 1 79 175 PRO B O 1
ATOM 5817 N N . GLU B 1 176 ? 15.086 -51.531 3.895 1 74 176 GLU B N 1
ATOM 5818 C CA . GLU B 1 176 ? 15.539 -52.875 4.305 1 74 176 GLU B CA 1
ATOM 5819 C C . GLU B 1 176 ? 15.898 -53.719 3.094 1 74 176 GLU B C 1
ATOM 5821 O O . GLU B 1 176 ? 15.039 -54.031 2.27 1 74 176 GLU B O 1
ATOM 5826 N N . PRO B 1 177 ? 17.094 -54.125 3.021 1 70.25 177 PRO B N 1
ATOM 5827 C CA . PRO B 1 177 ? 17.562 -54.844 1.829 1 70.25 177 PRO B CA 1
ATOM 5828 C C . PRO B 1 177 ? 16.922 -56.219 1.66 1 70.25 177 PRO B C 1
ATOM 5830 O O . PRO B 1 177 ? 16.859 -56.75 0.547 1 70.25 177 PRO B O 1
ATOM 5833 N N . ASN B 1 178 ? 16.406 -56.781 2.725 1 70.62 178 ASN B N 1
ATOM 5834 C CA . ASN B 1 178 ? 15.938 -58.156 2.627 1 70.62 178 ASN B CA 1
ATOM 5835 C C . ASN B 1 178 ? 14.461 -58.219 2.254 1 70.62 178 ASN B C 1
ATOM 5837 O O . ASN B 1 178 ? 13.906 -59.312 2.074 1 70.62 178 ASN B O 1
ATOM 5841 N N . LEU B 1 179 ? 13.938 -57.062 1.991 1 75.06 179 LEU B N 1
ATOM 5842 C CA . LEU B 1 179 ? 12.523 -57.062 1.629 1 75.06 179 LEU B CA 1
ATOM 5843 C C . LEU B 1 179 ? 12.352 -57.156 0.116 1 75.06 179 LEU B C 1
ATOM 5845 O O . LEU B 1 179 ? 13.242 -56.75 -0.64 1 75.06 179 LEU B O 1
ATOM 5849 N N . LEU B 1 180 ? 11.234 -57.719 -0.297 1 75.5 180 LEU B N 1
ATOM 5850 C CA . LEU B 1 180 ? 10.922 -57.781 -1.721 1 75.5 180 LEU B CA 1
ATOM 5851 C C . LEU B 1 180 ? 10.734 -56.375 -2.305 1 75.5 180 LEU B C 1
ATOM 5853 O O . LEU B 1 180 ? 11.25 -56.062 -3.381 1 75.5 180 LEU B O 1
ATOM 5857 N N . LEU B 1 181 ? 9.938 -55.656 -1.552 1 83.38 181 LEU B N 1
ATOM 5858 C CA . LEU B 1 181 ? 9.742 -54.281 -1.963 1 83.38 181 LEU B CA 1
ATOM 5859 C C . LEU B 1 181 ? 10.945 -53.406 -1.57 1 83.38 181 LEU B C 1
ATOM 5861 O O . LEU B 1 181 ? 11.195 -53.188 -0.383 1 83.38 181 LEU B O 1
ATOM 5865 N N . GLN B 1 182 ? 11.633 -53 -2.555 1 86.19 182 GLN B N 1
ATOM 5866 C CA . GLN B 1 182 ? 12.812 -52.188 -2.295 1 86.19 182 GLN B CA 1
ATOM 5867 C C . GLN B 1 182 ? 12.625 -50.75 -2.809 1 86.19 182 GLN B C 1
ATOM 5869 O O . GLN B 1 182 ? 12.188 -50.531 -3.943 1 86.19 182 GLN B O 1
ATOM 5874 N N . ALA B 1 183 ? 12.953 -49.875 -1.948 1 90.06 183 ALA B N 1
ATOM 5875 C CA . ALA B 1 183 ? 12.859 -48.469 -2.326 1 90.06 183 ALA B CA 1
ATOM 5876 C C . ALA B 1 183 ? 13.961 -48.094 -3.316 1 90.06 183 ALA B C 1
ATOM 5878 O O . ALA B 1 183 ? 15.094 -48.562 -3.207 1 90.06 183 ALA B O 1
ATOM 5879 N N . ASN B 1 184 ? 13.609 -47.25 -4.281 1 89.44 184 ASN B N 1
ATOM 5880 C CA . ASN B 1 184 ? 14.633 -46.656 -5.133 1 89.44 184 ASN B CA 1
ATOM 5881 C C . ASN B 1 184 ? 15.539 -45.719 -4.344 1 89.44 184 ASN B C 1
ATOM 5883 O O . ASN B 1 184 ? 15.055 -44.906 -3.568 1 89.44 184 ASN B O 1
ATOM 5887 N N . HIS B 1 185 ? 16.828 -45.812 -4.52 1 86.12 185 HIS B N 1
ATOM 5888 C CA . HIS B 1 185 ? 17.766 -44.938 -3.809 1 86.12 185 HIS B CA 1
ATOM 5889 C C . HIS B 1 185 ? 17.641 -43.5 -4.281 1 86.12 185 HIS B C 1
ATOM 5891 O O . HIS B 1 185 ? 17.922 -42.562 -3.525 1 86.12 185 HIS B O 1
ATOM 5897 N N . ASP B 1 186 ? 17.234 -43.281 -5.496 1 87.5 186 ASP B N 1
ATOM 5898 C CA . ASP B 1 186 ? 17.094 -41.938 -6.062 1 87.5 186 ASP B CA 1
ATOM 5899 C C . ASP B 1 186 ? 15.625 -41.625 -6.367 1 87.5 186 ASP B C 1
ATOM 5901 O O . ASP B 1 186 ? 15.312 -41.031 -7.398 1 87.5 186 ASP B O 1
ATOM 5905 N N . TRP B 1 187 ? 14.719 -42.125 -5.461 1 87.81 187 TRP B N 1
ATOM 5906 C CA . TRP B 1 187 ? 13.289 -42 -5.738 1 87.81 187 TRP B CA 1
ATOM 5907 C C . TRP B 1 187 ? 12.891 -40.531 -5.93 1 87.81 187 TRP B C 1
ATOM 5909 O O . TRP B 1 187 ? 11.992 -40.219 -6.715 1 87.81 187 TRP B O 1
ATOM 5919 N N . ALA B 1 188 ? 13.602 -39.625 -5.289 1 84.75 188 ALA B N 1
ATOM 5920 C CA . ALA B 1 188 ? 13.273 -38.219 -5.426 1 84.75 188 ALA B CA 1
ATOM 5921 C C . ALA B 1 188 ? 13.484 -37.75 -6.863 1 84.75 188 ALA B C 1
ATOM 5923 O O . ALA B 1 188 ? 12.664 -37 -7.402 1 84.75 188 ALA B O 1
ATOM 5924 N N . GLN B 1 189 ? 14.5 -38.25 -7.441 1 85.25 189 GLN B N 1
ATOM 5925 C CA . GLN B 1 189 ? 14.781 -37.906 -8.836 1 85.25 189 GLN B CA 1
ATOM 5926 C C . GLN B 1 189 ? 13.797 -38.625 -9.766 1 85.25 189 GLN B C 1
ATOM 5928 O O . GLN B 1 189 ? 13.32 -38.031 -10.742 1 85.25 189 GLN B O 1
ATOM 5933 N N . LYS B 1 190 ? 13.508 -39.781 -9.422 1 87.88 190 LYS B N 1
ATOM 5934 C CA . LYS B 1 190 ? 12.625 -40.594 -10.266 1 87.88 190 LYS B CA 1
ATOM 5935 C C . LYS B 1 190 ? 11.203 -40.031 -10.266 1 87.88 190 LYS B C 1
ATOM 5937 O O . LYS B 1 190 ? 10.492 -40.156 -11.258 1 87.88 190 LYS B O 1
ATOM 5942 N N . VAL B 1 191 ? 10.867 -39.438 -9.18 1 89.31 191 VAL B N 1
ATOM 5943 C CA . VAL B 1 191 ? 9.555 -38.812 -9.102 1 89.31 191 VAL B CA 1
ATOM 5944 C C . VAL B 1 191 ? 9.469 -37.688 -10.117 1 89.31 191 VAL B C 1
ATOM 5946 O O . VAL B 1 191 ? 8.445 -37.5 -10.781 1 89.31 191 VAL B O 1
ATOM 5949 N N . LEU B 1 192 ? 10.523 -36.875 -10.281 1 87.38 192 LEU B N 1
ATOM 5950 C CA . LEU B 1 192 ? 10.539 -35.812 -11.266 1 87.38 192 LEU B CA 1
ATOM 5951 C C . LEU B 1 192 ? 10.391 -36.344 -12.68 1 87.38 192 LEU B C 1
ATOM 5953 O O . LEU B 1 192 ? 9.594 -35.844 -13.469 1 87.38 192 LEU B O 1
ATOM 5957 N N . PHE B 1 193 ? 11.016 -37.438 -12.859 1 83.62 193 PHE B N 1
ATOM 5958 C CA . PHE B 1 193 ? 10.969 -38.062 -14.172 1 83.62 193 PHE B CA 1
ATOM 5959 C C . PHE B 1 193 ? 9.586 -38.656 -14.445 1 83.62 193 PHE B C 1
ATOM 5961 O O . PHE B 1 193 ? 9.125 -38.656 -15.586 1 83.62 193 PHE B O 1
ATOM 5968 N N . PHE B 1 194 ? 9.023 -39.125 -13.398 1 88.25 194 PHE B N 1
ATOM 5969 C CA . PHE B 1 194 ? 7.711 -39.75 -13.469 1 88.25 194 PHE B CA 1
ATOM 5970 C C . PHE B 1 194 ? 6.672 -38.781 -14.008 1 88.25 194 PHE B C 1
ATOM 5972 O O . PHE B 1 194 ? 5.688 -39.188 -14.625 1 88.25 194 PHE B O 1
ATOM 5979 N N . HIS B 1 195 ? 6.93 -37.5 -13.914 1 89.25 195 HIS B N 1
ATOM 5980 C CA . HIS B 1 195 ? 5.969 -36.469 -14.297 1 89.25 195 HIS B CA 1
ATOM 5981 C C . HIS B 1 195 ? 6.27 -35.938 -15.695 1 89.25 195 HIS B C 1
ATOM 5983 O O . HIS B 1 195 ? 5.512 -35.125 -16.234 1 89.25 195 HIS B O 1
ATOM 5989 N N . GLU B 1 196 ? 7.332 -36.406 -16.297 1 85.81 196 GLU B N 1
ATOM 5990 C CA . GLU B 1 196 ? 7.664 -35.969 -17.656 1 85.81 196 GLU B CA 1
ATOM 5991 C C . GLU B 1 196 ? 6.738 -36.625 -18.672 1 85.81 196 GLU B C 1
ATOM 5993 O O . GLU B 1 196 ? 6.426 -37.844 -18.562 1 85.81 196 GLU B O 1
ATOM 5998 N N . PRO B 1 197 ? 6.281 -35.781 -19.688 1 77.62 197 PRO B N 1
ATOM 5999 C CA . PRO B 1 197 ? 5.473 -36.406 -20.734 1 77.62 197 PRO B CA 1
ATOM 6000 C C . PRO B 1 197 ? 6.25 -37.438 -21.547 1 77.62 197 PRO B C 1
ATOM 6002 O O . PRO B 1 197 ? 7.48 -37.375 -21.609 1 77.62 197 PRO B O 1
ATOM 6005 N N . LEU B 1 198 ? 5.598 -38.5 -22.016 1 60.91 198 LEU B N 1
ATOM 6006 C CA . LEU B 1 198 ? 6.137 -39.719 -22.594 1 60.91 198 LEU B CA 1
ATOM 6007 C C . LEU B 1 198 ? 7.074 -39.406 -23.766 1 60.91 198 LEU B C 1
ATOM 6009 O O . LEU B 1 198 ? 8.07 -40.094 -23.969 1 60.91 198 LEU B O 1
ATOM 6013 N N . SER B 1 199 ? 6.508 -38.531 -24.703 1 53.09 199 SER B N 1
ATOM 6014 C CA . SER B 1 199 ? 7.215 -38.375 -25.969 1 53.09 199 SER B CA 1
ATOM 6015 C C . SER B 1 199 ? 8.633 -37.844 -25.734 1 53.09 199 SER B C 1
ATOM 6017 O O . SER B 1 199 ? 9.461 -37.875 -26.656 1 53.09 199 SER B O 1
ATOM 6019 N N . VAL B 1 200 ? 8.703 -37.125 -24.781 1 52.56 200 VAL B N 1
ATOM 6020 C CA . VAL B 1 200 ? 9.953 -36.375 -24.734 1 52.56 200 VAL B CA 1
ATOM 6021 C C . VAL B 1 200 ? 11.117 -37.344 -24.5 1 52.56 200 VAL B C 1
ATOM 6023 O O . VAL B 1 200 ? 12.102 -37.344 -25.25 1 52.56 200 VAL B O 1
ATOM 6026 N N . TYR B 1 201 ? 11.797 -37.5 -23.266 1 49.88 201 TYR B N 1
ATOM 6027 C CA . TYR B 1 201 ? 13.211 -37.781 -23.062 1 49.88 201 TYR B CA 1
ATOM 6028 C C . TYR B 1 201 ? 13.492 -39.281 -23.172 1 49.88 201 TYR B C 1
ATOM 6030 O O . TYR B 1 201 ? 12.719 -40.125 -22.672 1 49.88 201 TYR B O 1
ATOM 6038 N N . GLY B 1 202 ? 14.086 -39.656 -24.25 1 48.19 202 GLY B N 1
ATOM 6039 C CA . GLY B 1 202 ? 15.102 -40.688 -24.172 1 48.19 202 GLY B CA 1
ATOM 6040 C C . GLY B 1 202 ? 15.734 -40.781 -22.797 1 48.19 202 GLY B C 1
ATOM 6041 O O . GLY B 1 202 ? 15.578 -39.906 -21.969 1 48.19 202 GLY B O 1
ATOM 6042 N N . PRO B 1 203 ? 16.312 -41.969 -22.375 1 49.12 203 PRO B N 1
ATOM 6043 C CA . PRO B 1 203 ? 16.984 -42.25 -21.109 1 49.12 203 PRO B CA 1
ATOM 6044 C C . PRO B 1 203 ? 17.812 -41.094 -20.594 1 49.12 203 PRO B C 1
ATOM 6046 O O . PRO B 1 203 ? 19.031 -41.062 -20.781 1 49.12 203 PRO B O 1
ATOM 6049 N N . ARG B 1 204 ? 17.281 -39.875 -20.625 1 52.72 204 ARG B N 1
ATOM 6050 C CA . ARG B 1 204 ? 18.109 -38.781 -20.141 1 52.72 204 ARG B CA 1
ATOM 6051 C C . ARG B 1 204 ? 18.281 -38.844 -18.625 1 52.72 204 ARG B C 1
ATOM 6053 O O . ARG B 1 204 ? 17.375 -39.312 -17.922 1 52.72 204 ARG B O 1
ATOM 6060 N N . ALA B 1 205 ? 19.562 -39.188 -18.219 1 53.94 205 ALA B N 1
ATOM 6061 C CA . ALA B 1 205 ? 19.922 -39.094 -16.812 1 53.94 205 ALA B CA 1
ATOM 6062 C C . ALA B 1 205 ? 19.562 -37.75 -16.219 1 53.94 205 ALA B C 1
ATOM 6064 O O . ALA B 1 205 ? 20.391 -36.844 -16.141 1 53.94 205 ALA B O 1
ATOM 6065 N N . LEU B 1 206 ? 18.188 -37.438 -16.094 1 61.91 206 LEU B N 1
ATOM 6066 C CA . LEU B 1 206 ? 17.812 -36.125 -15.555 1 61.91 206 LEU B CA 1
ATOM 6067 C C . LEU B 1 206 ? 18.172 -36.031 -14.078 1 61.91 206 LEU B C 1
ATOM 6069 O O . LEU B 1 206 ? 17.875 -36.938 -13.305 1 61.91 206 LEU B O 1
ATOM 6073 N N . TYR B 1 207 ? 19.234 -35.281 -13.852 1 69.88 207 TYR B N 1
ATOM 6074 C CA . TYR B 1 207 ? 19.672 -35 -12.484 1 69.88 207 TYR B CA 1
ATOM 6075 C C . TYR B 1 207 ? 19.109 -33.656 -11.992 1 69.88 207 TYR B C 1
ATOM 6077 O O . TYR B 1 207 ? 19.016 -32.719 -12.758 1 69.88 207 TYR B O 1
ATOM 6085 N N . TRP B 1 208 ? 18.469 -33.719 -10.812 1 81.62 208 TRP B N 1
ATOM 6086 C CA . TRP B 1 208 ? 18 -32.5 -10.133 1 81.62 208 TRP B CA 1
ATOM 6087 C C . TRP B 1 208 ? 18.812 -32.25 -8.875 1 81.62 208 TRP B C 1
ATOM 6089 O O . TRP B 1 208 ? 18.938 -33.094 -8.016 1 81.62 208 TRP B O 1
ATOM 6099 N N . LYS B 1 209 ? 19.484 -31.125 -8.93 1 82.38 209 LYS B N 1
ATOM 6100 C CA . LYS B 1 209 ? 20.219 -30.672 -7.754 1 82.38 209 LYS B CA 1
ATOM 6101 C C . LYS B 1 209 ? 19.453 -29.594 -7.004 1 82.38 209 LYS B C 1
ATOM 6103 O O . LYS B 1 209 ? 18.922 -28.656 -7.617 1 82.38 209 LYS B O 1
ATOM 6108 N N . LYS B 1 210 ? 19.391 -29.797 -5.672 1 87.5 210 LYS B N 1
ATOM 6109 C CA . LYS B 1 210 ? 18.75 -28.781 -4.852 1 87.5 210 LYS B CA 1
ATOM 6110 C C . LYS B 1 210 ? 19.578 -27.484 -4.836 1 87.5 210 LYS B C 1
ATOM 6112 O O . LYS B 1 210 ? 20.703 -27.484 -4.348 1 87.5 210 LYS B O 1
ATOM 6117 N N . GLN B 1 211 ? 19.078 -26.469 -5.422 1 91.19 211 GLN B N 1
ATOM 6118 C CA . GLN B 1 211 ? 19.734 -25.172 -5.582 1 91.19 211 GLN B CA 1
ATOM 6119 C C . GLN B 1 211 ? 18.719 -24.062 -5.832 1 91.19 211 GLN B C 1
ATOM 6121 O O . GLN B 1 211 ? 17.547 -24.344 -6.09 1 91.19 211 GLN B O 1
ATOM 6126 N N . PRO B 1 212 ? 19.172 -22.828 -5.672 1 94.56 212 PRO B N 1
ATOM 6127 C CA . PRO B 1 212 ? 18.25 -21.75 -6.051 1 94.56 212 PRO B CA 1
ATOM 6128 C C . PRO B 1 212 ? 17.828 -21.828 -7.516 1 94.56 212 PRO B C 1
ATOM 6130 O O . PRO B 1 212 ? 18.641 -22.156 -8.383 1 94.56 212 PRO B O 1
ATOM 6133 N N . LEU B 1 213 ? 16.672 -21.516 -7.762 1 96.56 213 LEU B N 1
ATOM 6134 C CA . LEU B 1 213 ? 16.094 -21.75 -9.078 1 96.56 213 LEU B CA 1
ATOM 6135 C C . LEU B 1 213 ? 16.469 -20.625 -10.047 1 96.56 213 LEU B C 1
ATOM 6137 O O . LEU B 1 213 ? 16.484 -19.453 -9.664 1 96.56 213 LEU B O 1
ATOM 6141 N N . ARG B 1 214 ? 16.844 -21 -11.156 1 97.31 214 ARG B N 1
ATOM 6142 C CA . ARG B 1 214 ? 16.859 -20.109 -12.312 1 97.31 214 ARG B CA 1
ATOM 6143 C C . ARG B 1 214 ? 15.594 -20.266 -13.141 1 97.31 214 ARG B C 1
ATOM 6145 O O . ARG B 1 214 ? 15.352 -21.312 -13.734 1 97.31 214 ARG B O 1
ATOM 6152 N N . VAL B 1 215 ? 14.773 -19.172 -13.172 1 98.38 215 VAL B N 1
ATOM 6153 C CA . VAL B 1 215 ? 13.422 -19.25 -13.711 1 98.38 215 VAL B CA 1
ATOM 6154 C C . VAL B 1 215 ? 13.32 -18.422 -14.984 1 98.38 215 VAL B C 1
ATOM 6156 O O . VAL B 1 215 ? 13.859 -17.312 -15.055 1 98.38 215 VAL B O 1
ATOM 6159 N N . LEU B 1 216 ? 12.719 -18.984 -15.992 1 98.56 216 LEU B N 1
ATOM 6160 C CA . LEU B 1 216 ? 12.336 -18.266 -17.188 1 98.56 216 LEU B CA 1
ATOM 6161 C C . LEU B 1 216 ? 10.812 -18.188 -17.312 1 98.56 216 LEU B C 1
ATOM 6163 O O . LEU B 1 216 ? 10.141 -19.203 -17.453 1 98.56 216 LEU B O 1
ATOM 6167 N N . SER B 1 217 ? 10.289 -16.969 -17.172 1 98.56 217 SER B N 1
ATOM 6168 C CA . SER B 1 217 ? 8.852 -16.734 -17.266 1 98.56 217 SER B CA 1
ATOM 6169 C C . SER B 1 217 ? 8.484 -16.031 -18.562 1 98.56 217 SER B C 1
ATOM 6171 O O . SER B 1 217 ? 8.844 -14.875 -18.766 1 98.56 217 SER B O 1
ATOM 6173 N N . LEU B 1 218 ? 7.812 -16.797 -19.438 1 97.75 218 LEU B N 1
ATOM 6174 C CA . LEU B 1 218 ? 7.309 -16.188 -20.656 1 97.75 218 LEU B CA 1
ATOM 6175 C C . LEU B 1 218 ? 5.93 -15.578 -20.453 1 97.75 218 LEU B C 1
ATOM 6177 O O . LEU B 1 218 ? 5.102 -16.141 -19.719 1 97.75 218 LEU B O 1
ATOM 6181 N N . PHE B 1 219 ? 5.625 -14.391 -21.141 1 96.25 219 PHE B N 1
ATOM 6182 C CA . PHE B 1 219 ? 4.371 -13.672 -20.906 1 96.25 219 PHE B CA 1
ATOM 6183 C C . PHE B 1 219 ? 4.156 -13.414 -19.422 1 96.25 219 PHE B C 1
ATOM 6185 O O . PHE B 1 219 ? 3.086 -13.703 -18.891 1 96.25 219 PHE B O 1
ATOM 6192 N N . ASP B 1 220 ? 5.086 -12.844 -18.766 1 97.06 220 ASP B N 1
ATOM 6193 C CA . ASP B 1 220 ? 5.23 -12.859 -17.312 1 97.06 220 ASP B CA 1
ATOM 6194 C C . ASP B 1 220 ? 4.125 -12.047 -16.641 1 97.06 220 ASP B C 1
ATOM 6196 O O . ASP B 1 220 ? 3.717 -12.352 -15.516 1 97.06 220 ASP B O 1
ATOM 6200 N N . GLY B 1 221 ? 3.648 -11.039 -17.344 1 96.38 221 GLY B N 1
ATOM 6201 C CA . GLY B 1 221 ? 2.68 -10.156 -16.703 1 96.38 221 GLY B CA 1
ATOM 6202 C C . GLY B 1 221 ? 3.25 -9.391 -15.531 1 96.38 221 GLY B C 1
ATOM 6203 O O . GLY B 1 221 ? 4.293 -8.742 -15.656 1 96.38 221 GLY B O 1
ATOM 6204 N N . ILE B 1 222 ? 2.545 -9.453 -14.43 1 97.5 222 ILE B N 1
ATOM 6205 C CA . ILE B 1 222 ? 2.961 -8.641 -13.297 1 97.5 222 ILE B CA 1
ATOM 6206 C C . ILE B 1 222 ? 3.797 -9.477 -12.336 1 97.5 222 ILE B C 1
ATOM 6208 O O . ILE B 1 222 ? 3.92 -9.148 -11.148 1 97.5 222 ILE B O 1
ATOM 6212 N N . GLY B 1 223 ? 4.336 -10.633 -12.766 1 97.94 223 GLY B N 1
ATOM 6213 C CA . GLY B 1 223 ? 5.312 -11.398 -12.008 1 97.94 223 GLY B CA 1
ATOM 6214 C C . GLY B 1 223 ? 4.684 -12.312 -10.977 1 97.94 223 GLY B C 1
ATOM 6215 O O . GLY B 1 223 ? 5.289 -12.602 -9.938 1 97.94 223 GLY B O 1
ATOM 6216 N N . THR B 1 224 ? 3.455 -12.797 -11.188 1 98.38 224 THR B N 1
ATOM 6217 C CA . THR B 1 224 ? 2.746 -13.617 -10.219 1 98.38 224 THR B CA 1
ATOM 6218 C C . THR B 1 224 ? 3.51 -14.914 -9.945 1 98.38 224 THR B C 1
ATOM 6220 O O . THR B 1 224 ? 3.445 -15.461 -8.844 1 98.38 224 THR B O 1
ATOM 6223 N N . GLY B 1 225 ? 4.223 -15.406 -10.969 1 98.25 225 GLY B N 1
ATOM 6224 C CA . GLY B 1 225 ? 5.051 -16.578 -10.742 1 98.25 225 GLY B CA 1
ATOM 6225 C C . GLY B 1 225 ? 6.105 -16.375 -9.672 1 98.25 225 GLY B C 1
ATOM 6226 O O . GLY B 1 225 ? 6.277 -17.219 -8.789 1 98.25 225 GLY B O 1
ATOM 6227 N N . LEU B 1 226 ? 6.805 -15.258 -9.734 1 98.44 226 LEU B N 1
ATOM 6228 C CA . LEU B 1 226 ? 7.836 -14.938 -8.75 1 98.44 226 LEU B CA 1
ATOM 6229 C C . LEU B 1 226 ? 7.219 -14.703 -7.375 1 98.44 226 LEU B C 1
ATOM 6231 O O . LEU B 1 226 ? 7.773 -15.125 -6.359 1 98.44 226 LEU B O 1
ATOM 6235 N N . VAL B 1 227 ? 6.023 -14.039 -7.363 1 98.06 227 VAL B N 1
ATOM 6236 C CA . VAL B 1 227 ? 5.328 -13.812 -6.102 1 98.06 227 VAL B CA 1
ATOM 6237 C C . VAL B 1 227 ? 5.035 -15.156 -5.426 1 98.06 227 VAL B C 1
ATOM 6239 O O . VAL B 1 227 ? 5.246 -15.305 -4.219 1 98.06 227 VAL B O 1
ATOM 6242 N N . ALA B 1 228 ? 4.594 -16.156 -6.199 1 97.25 228 ALA B N 1
ATOM 6243 C CA . ALA B 1 228 ? 4.258 -17.469 -5.656 1 97.25 228 ALA B CA 1
ATOM 6244 C C . ALA B 1 228 ? 5.496 -18.156 -5.102 1 97.25 228 ALA B C 1
ATOM 6246 O O . ALA B 1 228 ? 5.453 -18.734 -4.016 1 97.25 228 ALA B O 1
ATOM 6247 N N . LEU B 1 229 ? 6.594 -18.109 -5.828 1 97.81 229 LEU B N 1
ATOM 6248 C CA . LEU B 1 229 ? 7.828 -18.734 -5.375 1 97.81 229 LEU B CA 1
ATOM 6249 C C . LEU B 1 229 ? 8.312 -18.109 -4.074 1 97.81 229 LEU B C 1
ATOM 6251 O O . LEU B 1 229 ? 8.742 -18.812 -3.156 1 97.81 229 LEU B O 1
ATOM 6255 N N . ARG B 1 230 ? 8.195 -16.812 -3.963 1 97.06 230 ARG B N 1
ATOM 6256 C CA . ARG B 1 230 ? 8.625 -16.094 -2.76 1 97.06 230 ARG B CA 1
ATOM 6257 C C . ARG B 1 230 ? 7.73 -16.453 -1.574 1 97.06 230 ARG B C 1
ATOM 6259 O O . ARG B 1 230 ? 8.219 -16.641 -0.458 1 97.06 230 ARG B O 1
ATOM 6266 N N . LYS B 1 231 ? 6.488 -16.547 -1.826 1 95.31 231 LYS B N 1
ATOM 6267 C CA . LYS B 1 231 ? 5.555 -16.906 -0.762 1 95.31 231 LYS B CA 1
ATOM 6268 C C . LYS B 1 231 ? 5.867 -18.281 -0.202 1 95.31 231 LYS B C 1
ATOM 6270 O O . LYS B 1 231 ? 5.648 -18.547 0.982 1 95.31 231 LYS B O 1
ATOM 6275 N N . LEU B 1 232 ? 6.398 -19.125 -1.06 1 95.06 232 LEU B N 1
ATOM 6276 C CA . LEU B 1 232 ? 6.723 -20.5 -0.651 1 95.06 232 LEU B CA 1
ATOM 6277 C C . LEU B 1 232 ? 8.102 -20.547 0 1 95.06 232 LEU B C 1
ATOM 6279 O O . LEU B 1 232 ? 8.508 -21.609 0.495 1 95.06 232 LEU B O 1
ATOM 6283 N N . GLY B 1 233 ? 8.805 -19.453 -0.051 1 95.12 233 GLY B N 1
ATOM 6284 C CA . GLY B 1 233 ? 10.148 -19.406 0.506 1 95.12 233 GLY B CA 1
ATOM 6285 C C . GLY B 1 233 ? 11.172 -20.109 -0.366 1 95.12 233 GLY B C 1
ATOM 6286 O O . GLY B 1 233 ? 12.227 -20.516 0.118 1 95.12 233 GLY B O 1
ATOM 6287 N N . ILE B 1 234 ? 10.867 -20.328 -1.625 1 96.5 234 ILE B N 1
ATOM 6288 C CA . ILE B 1 234 ? 11.797 -20.969 -2.551 1 96.5 234 ILE B CA 1
ATOM 6289 C C . ILE B 1 234 ? 12.812 -19.938 -3.047 1 96.5 234 ILE B C 1
ATOM 6291 O O . ILE B 1 234 ? 12.438 -18.875 -3.529 1 96.5 234 ILE B O 1
ATOM 6295 N N . GLN B 1 235 ? 14.031 -20.234 -2.932 1 96.44 235 GLN B N 1
ATOM 6296 C CA . GLN B 1 235 ? 15.078 -19.312 -3.338 1 96.44 235 GLN B CA 1
ATOM 6297 C C . GLN B 1 235 ? 15.219 -19.266 -4.855 1 96.44 235 GLN B C 1
ATOM 6299 O O . GLN B 1 235 ? 15.297 -20.312 -5.512 1 96.44 235 GLN B O 1
ATOM 6304 N N . VAL B 1 236 ? 15.203 -18.078 -5.344 1 97.5 236 VAL B N 1
ATOM 6305 C CA . VAL B 1 236 ? 15.359 -17.844 -6.773 1 97.5 236 VAL B CA 1
ATOM 6306 C C . VAL B 1 236 ? 16.672 -17.094 -7.031 1 97.5 236 VAL B C 1
ATOM 6308 O O . VAL B 1 236 ? 16.875 -16 -6.488 1 97.5 236 VAL B O 1
ATOM 6311 N N . GLU B 1 237 ? 17.531 -17.719 -7.758 1 97.12 237 GLU B N 1
ATOM 6312 C CA . GLU B 1 237 ? 18.781 -17.062 -8.117 1 97.12 237 GLU B CA 1
ATOM 6313 C C . GLU B 1 237 ? 18.562 -15.938 -9.117 1 97.12 237 GLU B C 1
ATOM 6315 O O . GLU B 1 237 ? 19.109 -14.844 -8.961 1 97.12 237 GLU B O 1
ATOM 6320 N N . VAL B 1 238 ? 17.812 -16.219 -10.109 1 97.75 238 VAL B N 1
ATOM 6321 C CA . VAL B 1 238 ? 17.484 -15.242 -11.141 1 97.75 238 VAL B CA 1
ATOM 6322 C C . VAL B 1 238 ? 16.125 -15.57 -11.742 1 97.75 238 VAL B C 1
ATOM 6324 O O . VAL B 1 238 ? 15.758 -16.734 -11.883 1 97.75 238 VAL B O 1
ATOM 6327 N N . TYR B 1 239 ? 15.375 -14.539 -11.984 1 98 239 TYR B N 1
ATOM 6328 C CA . TYR B 1 239 ? 14.055 -14.625 -12.609 1 98 239 TYR B CA 1
ATOM 6329 C C . TYR B 1 239 ? 14.016 -13.812 -13.898 1 98 239 TYR B C 1
ATOM 6331 O O . TYR B 1 239 ? 13.875 -12.586 -13.867 1 98 239 TYR B O 1
ATOM 6339 N N . TYR B 1 240 ? 14.164 -14.508 -15.039 1 97.5 240 TYR B N 1
ATOM 6340 C CA . TYR B 1 240 ? 14.055 -13.844 -16.344 1 97.5 240 TYR B CA 1
ATOM 6341 C C . TYR B 1 240 ? 12.602 -13.703 -16.766 1 97.5 240 TYR B C 1
ATOM 6343 O O . TYR B 1 240 ? 11.891 -14.703 -16.922 1 97.5 240 TYR B O 1
ATOM 6351 N N . ALA B 1 241 ? 12.164 -12.453 -16.938 1 96.81 241 ALA B N 1
ATOM 6352 C CA . ALA B 1 241 ? 10.773 -12.18 -17.297 1 96.81 241 ALA B CA 1
ATOM 6353 C C . ALA B 1 241 ? 10.664 -11.656 -18.719 1 96.81 241 ALA B C 1
ATOM 6355 O O . ALA B 1 241 ? 11.172 -10.578 -19.031 1 96.81 241 ALA B O 1
ATOM 6356 N N . SER B 1 242 ? 10.07 -12.43 -19.594 1 96.38 242 SER B N 1
ATOM 6357 C CA . SER B 1 242 ? 9.711 -11.945 -20.922 1 96.38 242 SER B CA 1
ATOM 6358 C C . SER B 1 242 ? 8.32 -11.305 -20.906 1 96.38 242 SER B C 1
ATOM 6360 O O . SER B 1 242 ? 7.32 -11.984 -20.703 1 96.38 242 SER B O 1
ATOM 6362 N N . GLU B 1 243 ? 8.242 -10.047 -21.047 1 94 243 GLU B N 1
ATOM 6363 C CA . GLU B 1 243 ? 7.02 -9.242 -20.984 1 94 243 GLU B CA 1
ATOM 6364 C C . GLU B 1 243 ? 7.125 -8.016 -21.891 1 94 243 GLU B C 1
ATOM 6366 O O . GLU B 1 243 ? 8.172 -7.371 -21.953 1 94 243 GLU B O 1
ATOM 6371 N N . VAL B 1 244 ? 5.992 -7.746 -22.578 1 89.5 244 VAL B N 1
ATOM 6372 C CA . VAL B 1 244 ? 6.062 -6.656 -23.547 1 89.5 244 VAL B CA 1
ATOM 6373 C C . VAL B 1 244 ? 5.312 -5.441 -23.016 1 89.5 244 VAL B C 1
ATOM 6375 O O . VAL B 1 244 ? 5.559 -4.312 -23.438 1 89.5 244 VAL B O 1
ATOM 6378 N N . LEU B 1 245 ? 4.328 -5.691 -22.156 1 88.62 245 LEU B N 1
ATOM 6379 C CA . LEU B 1 245 ? 3.566 -4.574 -21.594 1 88.62 245 LEU B CA 1
ATOM 6380 C C . LEU B 1 245 ? 4.402 -3.783 -20.594 1 88.62 245 LEU B C 1
ATOM 6382 O O . LEU B 1 245 ? 4.773 -4.305 -19.547 1 88.62 245 LEU B O 1
ATOM 6386 N N . THR B 1 246 ? 4.652 -2.547 -20.922 1 87.06 246 THR B N 1
ATOM 6387 C CA . THR B 1 246 ? 5.477 -1.694 -20.062 1 87.06 246 THR B CA 1
ATOM 6388 C C . THR B 1 246 ? 4.844 -1.528 -18.688 1 87.06 246 THR B C 1
ATOM 6390 O O . THR B 1 246 ? 5.547 -1.506 -17.672 1 87.06 246 THR B O 1
ATOM 6393 N N . ALA B 1 247 ? 3.535 -1.388 -18.656 1 90 247 ALA B N 1
ATOM 6394 C CA . ALA B 1 247 ? 2.824 -1.241 -17.391 1 90 247 ALA B CA 1
ATOM 6395 C C . ALA B 1 247 ? 3.049 -2.455 -16.5 1 90 247 ALA B C 1
ATOM 6397 O O . ALA B 1 247 ? 3.324 -2.312 -15.305 1 90 247 ALA B O 1
ATOM 6398 N N . ALA B 1 248 ? 2.969 -3.645 -17.125 1 94.75 248 ALA B N 1
ATOM 6399 C CA . ALA B 1 248 ? 3.17 -4.875 -16.359 1 94.75 248 ALA B CA 1
ATOM 6400 C C . ALA B 1 248 ? 4.605 -4.977 -15.859 1 94.75 248 ALA B C 1
ATOM 6402 O O . ALA B 1 248 ? 4.84 -5.301 -14.695 1 94.75 248 ALA B O 1
ATOM 6403 N N . ALA B 1 249 ? 5.504 -4.645 -16.719 1 92 249 ALA B N 1
ATOM 6404 C CA . ALA B 1 249 ? 6.918 -4.691 -16.359 1 92 249 ALA B CA 1
ATOM 6405 C C . ALA B 1 249 ? 7.23 -3.703 -15.242 1 92 249 ALA B C 1
ATOM 6407 O O . ALA B 1 249 ? 8.039 -3.992 -14.352 1 92 249 ALA B O 1
ATOM 6408 N N . THR B 1 250 ? 6.613 -2.541 -15.266 1 90.75 250 THR B N 1
ATOM 6409 C CA . THR B 1 250 ? 6.82 -1.532 -14.234 1 90.75 250 THR B CA 1
ATOM 6410 C C . THR B 1 250 ? 6.363 -2.053 -12.875 1 90.75 250 THR B C 1
ATOM 6412 O O . THR B 1 250 ? 7.047 -1.853 -11.867 1 90.75 250 THR B O 1
ATOM 6415 N N . VAL B 1 251 ? 5.25 -2.719 -12.844 1 95.38 251 VAL B N 1
ATOM 6416 C CA . VAL B 1 251 ? 4.734 -3.277 -11.594 1 95.38 251 VAL B CA 1
ATOM 6417 C C . VAL B 1 251 ? 5.723 -4.305 -11.039 1 95.38 251 VAL B C 1
ATOM 6419 O O . VAL B 1 251 ? 6.145 -4.207 -9.891 1 95.38 251 VAL B O 1
ATOM 6422 N N . SER B 1 252 ? 6.105 -5.285 -11.898 1 95.31 252 SER B N 1
ATOM 6423 C CA . SER B 1 252 ? 6.961 -6.359 -11.406 1 95.31 252 SER B CA 1
ATOM 6424 C C . SER B 1 252 ? 8.328 -5.832 -11 1 95.31 252 SER B C 1
ATOM 6426 O O . SER B 1 252 ? 8.891 -6.266 -9.992 1 95.31 252 SER B O 1
ATOM 6428 N N . ARG B 1 253 ? 8.859 -4.902 -11.727 1 91.69 253 ARG B N 1
ATOM 6429 C CA . ARG B 1 253 ? 10.156 -4.332 -11.383 1 91.69 253 ARG B CA 1
ATOM 6430 C C . ARG B 1 253 ? 10.102 -3.6 -10.047 1 91.69 253 ARG B C 1
ATOM 6432 O O . ARG B 1 253 ? 10.977 -3.773 -9.203 1 91.69 253 ARG B O 1
ATOM 6439 N N . THR B 1 254 ? 9.078 -2.777 -9.867 1 91.75 254 THR B N 1
ATOM 6440 C CA . THR B 1 254 ? 8.953 -1.935 -8.688 1 91.75 254 THR B CA 1
ATOM 6441 C C . THR B 1 254 ? 8.656 -2.779 -7.449 1 91.75 254 THR B C 1
ATOM 6443 O O . THR B 1 254 ? 9.219 -2.535 -6.375 1 91.75 254 THR B O 1
ATOM 6446 N N . ARG B 1 255 ? 7.844 -3.801 -7.57 1 94.19 255 ARG B N 1
ATOM 6447 C CA . ARG B 1 255 ? 7.367 -4.559 -6.418 1 94.19 255 ARG B CA 1
ATOM 6448 C C . ARG B 1 255 ? 8.32 -5.699 -6.078 1 94.19 255 ARG B C 1
ATOM 6450 O O . ARG B 1 255 ? 8.469 -6.066 -4.914 1 94.19 255 ARG B O 1
ATOM 6457 N N . LEU B 1 256 ? 8.898 -6.297 -7.098 1 93.31 256 LEU B N 1
ATOM 6458 C CA . LEU B 1 256 ? 9.633 -7.539 -6.867 1 93.31 256 LEU B CA 1
ATOM 6459 C C . LEU B 1 256 ? 11.133 -7.324 -7.039 1 93.31 256 LEU B C 1
ATOM 6461 O O . LEU B 1 256 ? 11.938 -8.008 -6.402 1 93.31 256 LEU B O 1
ATOM 6465 N N . GLY B 1 257 ? 11.5 -6.27 -7.781 1 82.94 257 GLY B N 1
ATOM 6466 C CA . GLY B 1 257 ? 12.906 -5.961 -8.008 1 82.94 257 GLY B CA 1
ATOM 6467 C C . GLY B 1 257 ? 13.828 -7.117 -7.672 1 82.94 257 GLY B C 1
ATOM 6468 O O . GLY B 1 257 ? 13.43 -8.281 -7.746 1 82.94 257 GLY B O 1
ATOM 6469 N N . GLY B 1 258 ? 15.172 -6.801 -7.52 1 83.38 258 GLY B N 1
ATOM 6470 C CA . GLY B 1 258 ? 16.141 -7.793 -7.086 1 83.38 258 GLY B CA 1
ATOM 6471 C C . GLY B 1 258 ? 16.578 -8.734 -8.195 1 83.38 258 GLY B C 1
ATOM 6472 O O . GLY B 1 258 ? 17.188 -8.297 -9.172 1 83.38 258 GLY B O 1
ATOM 6473 N N . VAL B 1 259 ? 16.047 -10.047 -8.062 1 91.19 259 VAL B N 1
ATOM 6474 C CA . VAL B 1 259 ? 16.5 -11.148 -8.906 1 91.19 259 VAL B CA 1
ATOM 6475 C C . VAL B 1 259 ? 15.789 -11.086 -10.258 1 91.19 259 VAL B C 1
ATOM 6477 O O . VAL B 1 259 ? 16.109 -11.859 -11.164 1 91.19 259 VAL B O 1
ATOM 6480 N N . LEU B 1 260 ? 14.859 -10.156 -10.391 1 94.44 260 LEU B N 1
ATOM 6481 C CA . LEU B 1 260 ? 14.047 -10.078 -11.602 1 94.44 260 LEU B CA 1
ATOM 6482 C C . LEU B 1 260 ? 14.805 -9.352 -12.711 1 94.44 260 LEU B C 1
ATOM 6484 O O . LEU B 1 260 ? 15.367 -8.273 -12.484 1 94.44 260 LEU B O 1
ATOM 6488 N N . GLN B 1 261 ? 14.938 -9.953 -13.898 1 93.5 261 GLN B N 1
ATOM 6489 C CA . GLN B 1 261 ? 15.516 -9.375 -15.102 1 93.5 261 GLN B CA 1
ATOM 6490 C C . GLN B 1 261 ? 14.547 -9.453 -16.281 1 93.5 261 GLN B C 1
ATOM 6492 O O . GLN B 1 261 ? 14.195 -10.547 -16.719 1 93.5 261 GLN B O 1
ATOM 6497 N N . HIS B 1 262 ? 14.164 -8.336 -16.719 1 92.38 262 HIS B N 1
ATOM 6498 C CA . HIS B 1 262 ? 13.289 -8.32 -17.891 1 92.38 262 HIS B CA 1
ATOM 6499 C C . HIS B 1 262 ? 14.086 -8.555 -19.172 1 92.38 262 HIS B C 1
ATOM 6501 O O . HIS B 1 262 ? 15.125 -7.93 -19.391 1 92.38 262 HIS B O 1
ATOM 6507 N N . ILE B 1 263 ? 13.547 -9.398 -20.031 1 92.75 263 ILE B N 1
ATOM 6508 C CA . ILE B 1 263 ? 14.328 -9.75 -21.219 1 92.75 263 ILE B CA 1
ATOM 6509 C C . ILE B 1 263 ? 13.516 -9.445 -22.469 1 92.75 263 ILE B C 1
ATOM 6511 O O . ILE B 1 263 ? 13.797 -9.977 -23.547 1 92.75 263 ILE B O 1
ATOM 6515 N N . GLY B 1 264 ? 12.414 -8.727 -22.328 1 89.19 264 GLY B N 1
ATOM 6516 C CA . GLY B 1 264 ? 11.68 -8.219 -23.484 1 89.19 264 GLY B CA 1
ATOM 6517 C C . GLY B 1 264 ? 10.68 -9.219 -24.031 1 89.19 264 GLY B C 1
ATOM 6518 O O . GLY B 1 264 ? 10.086 -10 -23.281 1 89.19 264 GLY B O 1
ATOM 6519 N N . SER B 1 265 ? 10.453 -9.156 -25.359 1 90.19 265 SER B N 1
ATOM 6520 C CA . SER B 1 265 ? 9.445 -9.961 -26.031 1 90.19 265 SER B CA 1
ATOM 6521 C C . SER B 1 265 ? 9.906 -11.398 -26.203 1 90.19 265 SER B C 1
ATOM 6523 O O . SER B 1 265 ? 11.109 -11.664 -26.328 1 90.19 265 SER B O 1
ATOM 6525 N N . VAL B 1 266 ? 8.969 -12.312 -26.219 1 92.56 266 VAL B N 1
ATOM 6526 C CA . VAL B 1 266 ? 9.266 -13.727 -26.375 1 92.56 266 VAL B CA 1
ATOM 6527 C C . VAL B 1 266 ? 9.945 -13.961 -27.734 1 92.56 266 VAL B C 1
ATOM 6529 O O . VAL B 1 266 ? 10.75 -14.883 -27.875 1 92.56 266 VAL B O 1
ATOM 6532 N N . GLY B 1 267 ? 9.609 -13.055 -28.703 1 87.5 267 GLY B N 1
ATOM 6533 C CA . GLY B 1 267 ? 10.266 -13.133 -30 1 87.5 267 GLY B CA 1
ATOM 6534 C C . GLY B 1 267 ? 11.766 -12.922 -29.906 1 87.5 267 GLY B C 1
ATOM 6535 O O . GLY B 1 267 ? 12.516 -13.398 -30.766 1 87.5 267 GLY B O 1
ATOM 6536 N N . GLU B 1 268 ? 12.18 -12.242 -28.844 1 87.62 268 GLU B N 1
ATOM 6537 C CA . GLU B 1 268 ? 13.594 -11.93 -28.672 1 87.62 268 GLU B CA 1
ATOM 6538 C C . GLU B 1 268 ? 14.305 -13.016 -27.859 1 87.62 268 GLU B C 1
ATOM 6540 O O . GLU B 1 268 ? 15.523 -12.969 -27.688 1 87.62 268 GLU B O 1
ATOM 6545 N N . VAL B 1 269 ? 13.562 -13.984 -27.453 1 93.12 269 VAL B N 1
ATOM 6546 C CA . VAL B 1 269 ? 14.148 -15.109 -26.734 1 93.12 269 VAL B CA 1
ATOM 6547 C C . VAL B 1 269 ? 14.648 -16.156 -27.734 1 93.12 269 VAL B C 1
ATOM 6549 O O . VAL B 1 269 ? 14.008 -17.188 -27.922 1 93.12 269 VAL B O 1
ATOM 6552 N N . THR B 1 270 ? 15.82 -15.867 -28.266 1 92.5 270 THR B N 1
ATOM 6553 C CA . THR B 1 270 ? 16.422 -16.703 -29.297 1 92.5 270 THR B CA 1
ATOM 6554 C C . THR B 1 270 ? 17.25 -17.828 -28.672 1 92.5 270 THR B C 1
ATOM 6556 O O . THR B 1 270 ? 17.422 -17.859 -27.453 1 92.5 270 THR B O 1
ATOM 6559 N N . GLU B 1 271 ? 17.688 -18.734 -29.578 1 94.69 271 GLU B N 1
ATOM 6560 C CA . GLU B 1 271 ? 18.547 -19.828 -29.125 1 94.69 271 GLU B CA 1
ATOM 6561 C C . GLU B 1 271 ? 19.812 -19.281 -28.469 1 94.69 271 GLU B C 1
ATOM 6563 O O . GLU B 1 271 ? 20.234 -19.766 -27.406 1 94.69 271 GLU B O 1
ATOM 6568 N N . ARG B 1 272 ? 20.344 -18.234 -29.062 1 93.88 272 ARG B N 1
ATOM 6569 C CA . ARG B 1 272 ? 21.562 -17.625 -28.516 1 93.88 272 ARG B CA 1
ATOM 6570 C C . ARG B 1 272 ? 21.312 -17.047 -27.125 1 93.88 272 ARG B C 1
ATOM 6572 O O . ARG B 1 272 ? 22.109 -17.234 -26.219 1 93.88 272 ARG B O 1
ATOM 6579 N N . ARG B 1 273 ? 20.188 -16.359 -26.938 1 94.12 273 ARG B N 1
ATOM 6580 C CA . ARG B 1 273 ? 19.844 -15.781 -25.641 1 94.12 273 ARG B CA 1
ATOM 6581 C C . ARG B 1 273 ? 19.641 -16.875 -24.594 1 94.12 273 ARG B C 1
ATOM 6583 O O . ARG B 1 273 ? 20.062 -16.719 -23.453 1 94.12 273 ARG B O 1
ATOM 6590 N N . LEU B 1 274 ? 19 -17.922 -25.016 1 96.25 274 LEU B N 1
ATOM 6591 C CA . LEU B 1 274 ? 18.75 -19.031 -24.094 1 96.25 274 LEU B CA 1
ATOM 6592 C C . LEU B 1 274 ? 20.062 -19.672 -23.656 1 96.25 274 LEU B C 1
ATOM 6594 O O . LEU B 1 274 ? 20.188 -20.078 -22.5 1 96.25 274 LEU B O 1
ATOM 6598 N N . GLU B 1 275 ? 21.031 -19.75 -24.562 1 95.44 275 GLU B N 1
ATOM 6599 C CA . GLU B 1 275 ? 22.344 -20.297 -24.219 1 95.44 275 GLU B CA 1
ATOM 6600 C C . GLU B 1 275 ? 23.047 -19.406 -23.203 1 95.44 275 GLU B C 1
ATOM 6602 O O . GLU B 1 275 ? 23.734 -19.906 -22.312 1 95.44 275 GLU B O 1
ATOM 6607 N N . GLU B 1 276 ? 22.797 -18.156 -23.328 1 95 276 GLU B N 1
ATOM 6608 C CA . GLU B 1 276 ? 23.422 -17.188 -22.438 1 95 276 GLU B CA 1
ATOM 6609 C C . GLU B 1 276 ? 22.875 -17.281 -21.016 1 95 276 GLU B C 1
ATOM 6611 O O . GLU B 1 276 ? 23.594 -17.094 -20.047 1 95 276 GLU B O 1
ATOM 6616 N N . ILE B 1 277 ? 21.594 -17.641 -20.906 1 95.19 277 ILE B N 1
ATOM 6617 C CA . ILE B 1 277 ? 20.969 -17.562 -19.578 1 95.19 277 ILE B CA 1
ATOM 6618 C C . ILE B 1 277 ? 20.844 -18.969 -19 1 95.19 277 ILE B C 1
ATOM 6620 O O . ILE B 1 277 ? 20.406 -19.141 -17.859 1 95.19 277 ILE B O 1
ATOM 6624 N N . ALA B 1 278 ? 21.219 -20.016 -19.75 1 94.31 278 ALA B N 1
ATOM 6625 C CA . ALA B 1 278 ? 21.141 -21.391 -19.266 1 94.31 278 ALA B CA 1
ATOM 6626 C C . ALA B 1 278 ? 22.094 -21.625 -18.109 1 94.31 278 ALA B C 1
ATOM 6628 O O . ALA B 1 278 ? 23.109 -20.922 -17.969 1 94.31 278 ALA B O 1
ATOM 6629 N N . PRO B 1 279 ? 21.781 -22.594 -17.266 1 94.19 279 PRO B N 1
ATOM 6630 C CA . PRO B 1 279 ? 20.625 -23.484 -17.312 1 94.19 279 PRO B CA 1
ATOM 6631 C C . PRO B 1 279 ? 19.359 -22.844 -16.734 1 94.19 279 PRO B C 1
ATOM 6633 O O . PRO B 1 279 ? 19.453 -21.875 -15.977 1 94.19 279 PRO B O 1
ATOM 6636 N N . ILE B 1 280 ? 18.234 -23.234 -17.141 1 96.12 280 ILE B N 1
ATOM 6637 C CA . ILE B 1 280 ? 16.938 -22.875 -16.578 1 96.12 280 ILE B CA 1
ATOM 6638 C C . ILE B 1 280 ? 16.344 -24.094 -15.875 1 96.12 280 ILE B C 1
ATOM 6640 O O . ILE B 1 280 ? 16.359 -25.203 -16.422 1 96.12 280 ILE B O 1
ATOM 6644 N N . HIS B 1 281 ? 15.883 -23.859 -14.672 1 95 281 HIS B N 1
ATOM 6645 C CA . HIS B 1 281 ? 15.32 -24.953 -13.891 1 95 281 HIS B CA 1
ATOM 6646 C C . HIS B 1 281 ? 13.805 -25 -14.031 1 95 281 HIS B C 1
ATOM 6648 O O . HIS B 1 281 ? 13.203 -26.078 -13.93 1 95 281 HIS B O 1
ATOM 6654 N N . LEU B 1 282 ? 13.203 -23.859 -14.219 1 97.19 282 LEU B N 1
ATOM 6655 C CA . LEU B 1 282 ? 11.75 -23.75 -14.273 1 97.19 282 LEU B CA 1
ATOM 6656 C C . LEU B 1 282 ? 11.312 -22.797 -15.375 1 97.19 282 LEU B C 1
ATOM 6658 O O . LEU B 1 282 ? 11.672 -21.609 -15.367 1 97.19 282 LEU B O 1
ATOM 6662 N N . LEU B 1 283 ? 10.609 -23.328 -16.344 1 98 283 LEU B N 1
ATOM 6663 C CA . LEU B 1 283 ? 10.008 -22.547 -17.422 1 98 283 LEU B CA 1
ATOM 6664 C C . LEU B 1 283 ? 8.5 -22.422 -17.219 1 98 283 LEU B C 1
ATOM 6666 O O . LEU B 1 283 ? 7.793 -23.438 -17.141 1 98 283 LEU B O 1
ATOM 6670 N N . ILE B 1 284 ? 8.031 -21.172 -17.094 1 98.75 284 ILE B N 1
ATOM 6671 C CA . ILE B 1 284 ? 6.598 -20.984 -16.891 1 98.75 284 ILE B CA 1
ATOM 6672 C C . ILE B 1 284 ? 6.059 -19.984 -17.906 1 98.75 284 ILE B C 1
ATOM 6674 O O . ILE B 1 284 ? 6.809 -19.141 -18.406 1 98.75 284 ILE B O 1
ATOM 6678 N N . GLY B 1 285 ? 4.758 -20.094 -18.219 1 98 285 GLY B N 1
ATOM 6679 C CA . GLY B 1 285 ? 4.148 -19.125 -19.125 1 98 285 GLY B CA 1
ATOM 6680 C C . GLY B 1 285 ? 2.66 -19.344 -19.312 1 98 285 GLY B C 1
ATOM 6681 O O . GLY B 1 285 ? 2.174 -20.469 -19.219 1 98 285 GLY B O 1
ATOM 6682 N N . GLY B 1 286 ? 1.961 -18.312 -19.484 1 94.88 286 GLY B N 1
ATOM 6683 C CA . GLY B 1 286 ? 0.578 -18.25 -19.938 1 94.88 286 GLY B CA 1
ATOM 6684 C C . GLY B 1 286 ? 0.35 -17.266 -21.062 1 94.88 286 GLY B C 1
ATOM 6685 O O . GLY B 1 286 ? 0.324 -16.047 -20.828 1 94.88 286 GLY B O 1
ATOM 6686 N N . SER B 1 287 ? 0.197 -17.766 -22.234 1 90.81 287 SER B N 1
ATOM 6687 C CA . SER B 1 287 ? 0.08 -16.891 -23.391 1 90.81 287 SER B CA 1
ATOM 6688 C C . SER B 1 287 ? -1.271 -16.172 -23.422 1 90.81 287 SER B C 1
ATOM 6690 O O . SER B 1 287 ? -2.236 -16.656 -22.812 1 90.81 287 SER B O 1
ATOM 6692 N N . PRO B 1 288 ? -1.279 -15.016 -24.047 1 84.75 288 PRO B N 1
ATOM 6693 C CA . PRO B 1 288 ? -2.557 -14.305 -24.156 1 84.75 288 PRO B CA 1
ATOM 6694 C C . PRO B 1 288 ? -3.654 -15.156 -24.781 1 84.75 288 PRO B C 1
ATOM 6696 O O . PRO B 1 288 ? -3.389 -15.914 -25.719 1 84.75 288 PRO B O 1
ATOM 6699 N N . CYS B 1 289 ? -4.859 -15.133 -24.234 1 71.81 289 CYS B N 1
ATOM 6700 C CA . CYS B 1 289 ? -5.93 -16.062 -24.594 1 71.81 289 CYS B CA 1
ATOM 6701 C C . CYS B 1 289 ? -7.066 -15.328 -25.297 1 71.81 289 CYS B C 1
ATOM 6703 O O . CYS B 1 289 ? -8.133 -15.906 -25.531 1 71.81 289 CYS B O 1
ATOM 6705 N N . ASN B 1 290 ? -6.891 -14.141 -25.703 1 63.53 290 ASN B N 1
ATOM 6706 C CA . ASN B 1 290 ? -8 -13.336 -26.219 1 63.53 290 ASN B CA 1
ATOM 6707 C C . ASN B 1 290 ? -8.688 -14.016 -27.391 1 63.53 290 ASN B C 1
ATOM 6709 O O . ASN B 1 290 ? -9.883 -13.836 -27.609 1 63.53 290 ASN B O 1
ATOM 6713 N N . ASP B 1 291 ? -7.855 -14.852 -28.094 1 58.34 291 ASP B N 1
ATOM 6714 C CA . ASP B 1 291 ? -8.453 -15.523 -29.234 1 58.34 291 ASP B CA 1
ATOM 6715 C C . ASP B 1 291 ? -9.117 -16.828 -28.812 1 58.34 291 ASP B C 1
ATOM 6717 O O . ASP B 1 291 ? -9.883 -17.422 -29.578 1 58.34 291 ASP B O 1
ATOM 6721 N N . PHE B 1 292 ? -8.906 -17.188 -27.594 1 59.25 292 PHE B N 1
ATOM 6722 C CA . PHE B 1 292 ? -9.297 -18.547 -27.234 1 59.25 292 PHE B CA 1
ATOM 6723 C C . PHE B 1 292 ? -10.539 -18.531 -26.359 1 59.25 292 PHE B C 1
ATOM 6725 O O . PHE B 1 292 ? -11.141 -19.578 -26.109 1 59.25 292 PHE B O 1
ATOM 6732 N N . SER B 1 293 ? -10.891 -17.328 -25.844 1 56.41 293 SER B N 1
ATOM 6733 C CA . SER B 1 293 ? -11.953 -17.266 -24.844 1 56.41 293 SER B CA 1
ATOM 6734 C C . SER B 1 293 ? -13.328 -17.25 -25.5 1 56.41 293 SER B C 1
ATOM 6736 O O . SER B 1 293 ? -13.508 -16.703 -26.578 1 56.41 293 SER B O 1
ATOM 6738 N N . ALA B 1 294 ? -14.125 -18.109 -24.953 1 50.69 294 ALA B N 1
ATOM 6739 C CA . ALA B 1 294 ? -15.5 -18.156 -25.422 1 50.69 294 ALA B CA 1
ATOM 6740 C C . ALA B 1 294 ? -16.141 -16.781 -25.391 1 50.69 294 ALA B C 1
ATOM 6742 O O . ALA B 1 294 ? -17.109 -16.516 -26.109 1 50.69 294 ALA B O 1
ATOM 6743 N N . ILE B 1 295 ? -15.523 -15.914 -24.562 1 46.44 295 ILE B N 1
ATOM 6744 C CA . ILE B 1 295 ? -16.141 -14.609 -24.375 1 46.44 295 ILE B CA 1
ATOM 6745 C C . ILE B 1 295 ? -15.742 -13.68 -25.531 1 46.44 295 ILE B C 1
ATOM 6747 O O . ILE B 1 295 ? -16.422 -12.68 -25.781 1 46.44 295 ILE B O 1
ATOM 6751 N N . ASN B 1 296 ? -14.703 -14.273 -26.297 1 51.44 296 ASN B N 1
ATOM 6752 C CA . ASN B 1 296 ? -14.242 -13.414 -27.391 1 51.44 296 ASN B CA 1
ATOM 6753 C C . ASN B 1 296 ? -15.234 -13.406 -28.547 1 51.44 296 ASN B C 1
ATOM 6755 O O . ASN B 1 296 ? -15.562 -14.461 -29.109 1 51.44 296 ASN B O 1
ATOM 6759 N N . ARG B 1 297 ? -15.797 -12.383 -28.859 1 47.47 297 ARG B N 1
ATOM 6760 C CA . ARG B 1 297 ? -16.828 -12.211 -29.875 1 47.47 297 ARG B CA 1
ATOM 6761 C C . ARG B 1 297 ? -16.281 -12.508 -31.266 1 47.47 297 ARG B C 1
ATOM 6763 O O . ARG B 1 297 ? -17.047 -12.852 -32.188 1 47.47 297 ARG B O 1
ATOM 6770 N N . PHE B 1 298 ? -14.938 -12.336 -31.438 1 51.56 298 PHE B N 1
ATOM 6771 C CA . PHE B 1 298 ? -14.359 -12.547 -32.75 1 51.56 298 PHE B CA 1
ATOM 6772 C C . PHE B 1 298 ? -13.203 -13.531 -32.688 1 51.56 298 PHE B C 1
ATOM 6774 O O . PHE B 1 298 ? -12.039 -13.148 -32.844 1 51.56 298 PHE B O 1
ATOM 6781 N N . PRO B 1 299 ? -13.523 -14.766 -32.562 1 53.75 299 PRO B N 1
ATOM 6782 C CA . PRO B 1 299 ? -12.477 -15.781 -32.406 1 53.75 299 PRO B CA 1
ATOM 6783 C C . PRO B 1 299 ? -11.711 -16.016 -33.719 1 53.75 299 PRO B C 1
ATOM 6785 O O . PRO B 1 299 ? -12.289 -15.953 -34.812 1 53.75 299 PRO B O 1
ATOM 6788 N N . LYS B 1 300 ? -10.359 -15.805 -33.688 1 56.28 300 LYS B N 1
ATOM 6789 C CA . LYS B 1 300 ? -9.531 -16.156 -34.812 1 56.28 300 LYS B CA 1
ATOM 6790 C C . LYS B 1 300 ? -9.125 -17.625 -34.781 1 56.28 300 LYS B C 1
ATOM 6792 O O . LYS B 1 300 ? -9.195 -18.266 -33.719 1 56.28 300 LYS B O 1
ATOM 6797 N N . ASP B 1 301 ? -8.906 -18.156 -36 1 53.25 301 ASP B N 1
ATOM 6798 C CA . ASP B 1 301 ? -8.445 -19.547 -36.094 1 53.25 301 ASP B CA 1
ATOM 6799 C C . ASP B 1 301 ? -7.113 -19.734 -35.375 1 53.25 301 ASP B C 1
ATOM 6801 O O . ASP B 1 301 ? -6.312 -18.797 -35.281 1 53.25 301 ASP B O 1
ATOM 6805 N N . PHE B 1 302 ? -6.887 -20.906 -34.75 1 54.88 302 PHE B N 1
ATOM 6806 C CA . PHE B 1 302 ? -5.723 -21.25 -33.969 1 54.88 302 PHE B CA 1
ATOM 6807 C C . PHE B 1 302 ? -4.434 -21 -34.719 1 54.88 302 PHE B C 1
ATOM 6809 O O . PHE B 1 302 ? -3.416 -20.625 -34.156 1 54.88 302 PHE B O 1
ATOM 6816 N N . TYR B 1 303 ? -4.578 -21.203 -36.062 1 53.94 303 TYR B N 1
ATOM 6817 C CA . TYR B 1 303 ? -3.357 -21.094 -36.844 1 53.94 303 TYR B CA 1
ATOM 6818 C C . TYR B 1 303 ? -3.316 -19.766 -37.594 1 53.94 303 TYR B C 1
ATOM 6820 O O . TYR B 1 303 ? -2.443 -19.547 -38.438 1 53.94 303 TYR B O 1
ATOM 6828 N N . ASP B 1 304 ? -4.285 -18.953 -37.25 1 58.12 304 ASP B N 1
ATOM 6829 C CA . ASP B 1 304 ? -4.25 -17.609 -37.812 1 58.12 304 ASP B CA 1
ATOM 6830 C C . ASP B 1 304 ? -3.061 -16.812 -37.281 1 58.12 304 ASP B C 1
ATOM 6832 O O . ASP B 1 304 ? -2.957 -16.578 -36.062 1 58.12 304 ASP B O 1
ATOM 6836 N N . PRO B 1 305 ? -2.059 -16.578 -38.188 1 54.31 305 PRO B N 1
ATOM 6837 C CA . PRO B 1 305 ? -0.849 -15.891 -37.75 1 54.31 305 PRO B CA 1
ATOM 6838 C C . PRO B 1 305 ? -1.149 -14.539 -37.094 1 54.31 305 PRO B C 1
ATOM 6840 O O . PRO B 1 305 ? -0.287 -13.969 -36.438 1 54.31 305 PRO B O 1
ATOM 6843 N N . ARG B 1 306 ? -2.41 -14.117 -37.344 1 53.78 306 ARG B N 1
ATOM 6844 C CA . ARG B 1 306 ? -2.77 -12.82 -36.781 1 53.78 306 ARG B CA 1
ATOM 6845 C C . ARG B 1 306 ? -3.33 -12.969 -35.375 1 53.78 306 ARG B C 1
ATOM 6847 O O . ARG B 1 306 ? -3.596 -11.977 -34.688 1 53.78 306 ARG B O 1
ATOM 6854 N N . GLY B 1 307 ? -3.318 -14.258 -35 1 63.28 307 GLY B N 1
ATOM 6855 C CA . GLY B 1 307 ? -3.965 -14.531 -33.719 1 63.28 307 GLY B CA 1
ATOM 6856 C C . GLY B 1 307 ? -2.982 -14.727 -32.594 1 63.28 307 GLY B C 1
ATOM 6857 O O . GLY B 1 307 ? -1.769 -14.75 -32.812 1 63.28 307 GLY B O 1
ATOM 6858 N N . TYR B 1 308 ? -3.518 -14.781 -31.375 1 66.88 308 TYR B N 1
ATOM 6859 C CA . TYR B 1 308 ? -2.727 -14.922 -30.156 1 66.88 308 TYR B CA 1
ATOM 6860 C C . TYR B 1 308 ? -2.234 -16.359 -29.984 1 66.88 308 TYR B C 1
ATOM 6862 O O . TYR B 1 308 ? -1.373 -16.625 -29.156 1 66.88 308 TYR B O 1
ATOM 6870 N N . SER B 1 309 ? -2.635 -17.266 -30.922 1 74.88 309 SER B N 1
ATOM 6871 C CA . SER B 1 309 ? -2.189 -18.641 -30.875 1 74.88 309 SER B CA 1
ATOM 6872 C C . SER B 1 309 ? -0.693 -18.766 -31.125 1 74.88 309 SER B C 1
ATOM 6874 O O . SER B 1 309 ? -0.051 -19.719 -30.703 1 74.88 309 SER B O 1
ATOM 6876 N N . ARG B 1 310 ? -0.152 -17.781 -31.891 1 78.88 310 ARG B N 1
ATOM 6877 C CA . ARG B 1 310 ? 1.274 -17.766 -32.188 1 78.88 310 ARG B CA 1
ATOM 6878 C C . ARG B 1 310 ? 2.107 -17.75 -30.922 1 78.88 310 ARG B C 1
ATOM 6880 O O . ARG B 1 310 ? 3.191 -18.328 -30.875 1 78.88 310 ARG B O 1
ATOM 6887 N N . TYR B 1 311 ? 1.563 -17.188 -29.938 1 87.88 311 TYR B N 1
ATOM 6888 C CA . TYR B 1 311 ? 2.324 -17.062 -28.703 1 87.88 311 TYR B CA 1
ATOM 6889 C C . TYR B 1 311 ? 2.441 -18.406 -28 1 87.88 311 TYR B C 1
ATOM 6891 O O . TYR B 1 311 ? 3.441 -18.688 -27.328 1 87.88 311 TYR B O 1
ATOM 6899 N N . PHE B 1 312 ? 1.414 -19.281 -28.25 1 90.31 312 PHE B N 1
ATOM 6900 C CA . PHE B 1 312 ? 1.547 -20.641 -27.75 1 90.31 312 PHE B CA 1
ATOM 6901 C C . PHE B 1 312 ? 2.719 -21.359 -28.422 1 90.31 312 PHE B C 1
ATOM 6903 O O . PHE B 1 312 ? 3.512 -22.016 -27.75 1 90.31 312 PHE B O 1
ATOM 6910 N N . PHE B 1 313 ? 2.848 -21.172 -29.641 1 89.38 313 PHE B N 1
ATOM 6911 C CA . PHE B 1 313 ? 3.918 -21.844 -30.391 1 89.38 313 PHE B CA 1
ATOM 6912 C C . PHE B 1 313 ? 5.277 -21.281 -29.984 1 89.38 313 PHE B C 1
ATOM 6914 O O . PHE B 1 313 ? 6.285 -21.984 -30.031 1 89.38 313 PHE B O 1
ATOM 6921 N N . ASP B 1 314 ? 5.27 -19.984 -29.609 1 92.19 314 ASP B N 1
ATOM 6922 C CA . ASP B 1 314 ? 6.5 -19.438 -29.047 1 92.19 314 ASP B CA 1
ATOM 6923 C C . ASP B 1 314 ? 6.895 -20.156 -27.766 1 92.19 314 ASP B C 1
ATOM 6925 O O . ASP B 1 314 ? 8.078 -20.406 -27.516 1 92.19 314 ASP B O 1
ATOM 6929 N N . PHE B 1 315 ? 5.91 -20.484 -26.969 1 95.38 315 PHE B N 1
ATOM 6930 C CA . PHE B 1 315 ? 6.195 -21.234 -25.75 1 95.38 315 PHE B CA 1
ATOM 6931 C C . PHE B 1 315 ? 6.793 -22.594 -26.094 1 95.38 315 PHE B C 1
ATOM 6933 O O . PHE B 1 315 ? 7.809 -23 -25.516 1 95.38 315 PHE B O 1
ATOM 6940 N N . VAL B 1 316 ? 6.148 -23.281 -27.062 1 93.44 316 VAL B N 1
ATOM 6941 C CA . VAL B 1 316 ? 6.602 -24.609 -27.469 1 93.44 316 VAL B CA 1
ATOM 6942 C C . VAL B 1 316 ? 8.023 -24.531 -28 1 93.44 316 VAL B C 1
ATOM 6944 O O . VAL B 1 316 ? 8.875 -25.359 -27.672 1 93.44 316 VAL B O 1
ATOM 6947 N N . ARG B 1 317 ? 8.25 -23.516 -28.75 1 92.94 317 ARG B N 1
ATOM 6948 C CA . ARG B 1 317 ? 9.578 -23.297 -29.312 1 92.94 317 ARG B CA 1
ATOM 6949 C C . ARG B 1 317 ? 10.617 -23.156 -28.203 1 92.94 317 ARG B C 1
ATOM 6951 O O . ARG B 1 317 ? 11.648 -23.828 -28.219 1 92.94 317 ARG B O 1
ATOM 6958 N N . VAL B 1 318 ? 10.367 -22.312 -27.25 1 96.12 318 VAL B N 1
ATOM 6959 C CA . VAL B 1 318 ? 11.305 -22.031 -26.172 1 96.12 318 VAL B CA 1
ATOM 6960 C C . VAL B 1 318 ? 11.484 -23.281 -25.312 1 96.12 318 VAL B C 1
ATOM 6962 O O . VAL B 1 318 ? 12.602 -23.625 -24.906 1 96.12 318 VAL B O 1
ATOM 6965 N N . LEU B 1 319 ? 10.375 -24.016 -25.047 1 95.19 319 LEU B N 1
ATOM 6966 C CA . LEU B 1 319 ? 10.43 -25.266 -24.281 1 95.19 319 LEU B CA 1
ATOM 6967 C C . LEU B 1 319 ? 11.359 -26.266 -24.938 1 95.19 319 LEU B C 1
ATOM 6969 O O . LEU B 1 319 ? 12.234 -26.828 -24.281 1 95.19 319 LEU B O 1
ATOM 6973 N N . ASN B 1 320 ? 11.188 -26.438 -26.25 1 91.31 320 ASN B N 1
ATOM 6974 C CA . ASN B 1 320 ? 11.992 -27.406 -26.984 1 91.31 320 ASN B CA 1
ATOM 6975 C C . ASN B 1 320 ? 13.469 -27 -27 1 91.31 320 ASN B C 1
ATOM 6977 O O . ASN B 1 320 ? 14.344 -27.844 -26.797 1 91.31 320 ASN B O 1
ATOM 6981 N N . LEU B 1 321 ? 13.727 -25.75 -27.234 1 92.81 321 LEU B N 1
ATOM 6982 C CA . LEU B 1 321 ? 15.094 -25.266 -27.25 1 92.81 321 LEU B CA 1
ATOM 6983 C C . LEU B 1 321 ? 15.75 -25.406 -25.875 1 92.81 321 LEU B C 1
ATOM 6985 O O . LEU B 1 321 ? 16.906 -25.797 -25.781 1 92.81 321 LEU B O 1
ATOM 6989 N N . MET B 1 322 ? 15.023 -25.109 -24.828 1 93.38 322 MET B N 1
ATOM 6990 C CA . MET B 1 322 ? 15.578 -25.156 -23.484 1 93.38 322 MET B CA 1
ATOM 6991 C C . MET B 1 322 ? 15.875 -26.594 -23.078 1 93.38 322 MET B C 1
ATOM 6993 O O . MET B 1 322 ? 16.859 -26.859 -22.391 1 93.38 322 MET B O 1
ATOM 6997 N N . ARG B 1 323 ? 15.008 -27.531 -23.5 1 89 323 ARG B N 1
ATOM 6998 C CA . ARG B 1 323 ? 15.266 -28.938 -23.25 1 89 323 ARG B CA 1
ATOM 6999 C C . ARG B 1 323 ? 16.578 -29.375 -23.875 1 89 323 ARG B C 1
ATOM 7001 O O . ARG B 1 323 ? 17.359 -30.109 -23.25 1 89 323 ARG B O 1
ATOM 7008 N N . LYS B 1 324 ? 16.797 -28.875 -25.062 1 87.56 324 LYS B N 1
ATOM 7009 C CA . LYS B 1 324 ? 18.031 -29.203 -25.781 1 87.56 324 LYS B CA 1
ATOM 7010 C C . LYS B 1 324 ? 19.234 -28.562 -25.109 1 87.56 324 LYS B C 1
ATOM 7012 O O . LYS B 1 324 ? 20.25 -29.234 -24.891 1 87.56 324 LYS B O 1
ATOM 7017 N N . ILE B 1 325 ? 19.141 -27.375 -24.766 1 91.31 325 ILE B N 1
ATOM 7018 C CA . ILE B 1 325 ? 20.25 -26.594 -24.234 1 91.31 325 ILE B CA 1
ATOM 7019 C C . ILE B 1 325 ? 20.609 -27.094 -22.828 1 91.31 325 ILE B C 1
ATOM 7021 O O . ILE B 1 325 ? 21.781 -27.25 -22.5 1 91.31 325 ILE B O 1
ATOM 7025 N N . ASN B 1 326 ? 19.578 -27.297 -21.984 1 89 326 ASN B N 1
ATOM 7026 C CA . ASN B 1 326 ? 19.812 -27.844 -20.656 1 89 326 ASN B CA 1
ATOM 7027 C C . ASN B 1 326 ? 20.484 -29.219 -20.719 1 89 326 ASN B C 1
ATOM 7029 O O . ASN B 1 326 ? 21.297 -29.562 -19.859 1 89 326 ASN B O 1
ATOM 7033 N N . GLY B 1 327 ? 20.234 -29.812 -21.7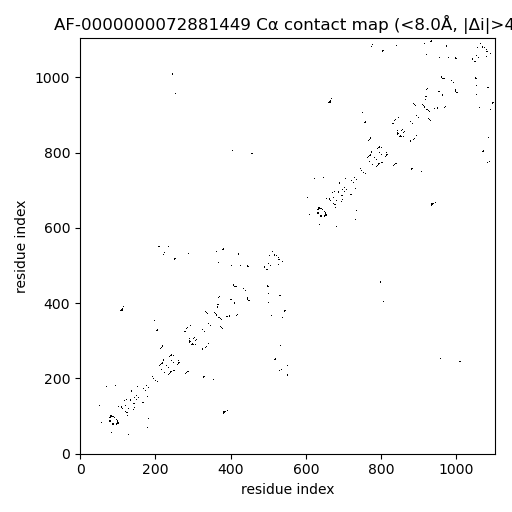66 1 75.88 327 GLY B N 1
ATOM 7034 C CA . GLY B 1 327 ? 20.875 -31.094 -22.016 1 75.88 327 GLY B CA 1
ATOM 7035 C C . GLY B 1 327 ? 20.422 -32.188 -21.062 1 75.88 327 GLY B C 1
ATOM 7036 O O . GLY B 1 327 ? 19.312 -32.125 -20.531 1 75.88 327 GLY B O 1
ATOM 7037 N N . GLN B 1 328 ? 21.344 -33.219 -21.016 1 64.56 328 GLN B N 1
ATOM 7038 C CA . GLN B 1 328 ? 21.016 -34.438 -20.312 1 64.56 328 GLN B CA 1
ATOM 7039 C C . GLN B 1 328 ? 21.234 -34.281 -18.812 1 64.56 328 GLN B C 1
ATOM 7041 O O . GLN B 1 328 ? 20.719 -35.094 -18.016 1 64.56 328 GLN B O 1
ATOM 7046 N N . TYR B 1 329 ? 21.75 -33.188 -18.594 1 66.62 329 TYR B N 1
ATOM 7047 C CA . TYR B 1 329 ? 22.172 -33.219 -17.188 1 66.62 329 TYR B CA 1
ATOM 7048 C C . TYR B 1 329 ? 21.359 -32.25 -16.359 1 66.62 329 TYR B C 1
ATOM 7050 O O . TYR B 1 329 ? 21.609 -32.094 -15.156 1 66.62 329 TYR B O 1
ATOM 7058 N N . GLN B 1 330 ? 20.375 -31.688 -16.969 1 79.12 330 GLN B N 1
ATOM 7059 C CA . GLN B 1 330 ? 19.578 -30.766 -16.156 1 79.12 330 GLN B CA 1
ATOM 7060 C C . GLN B 1 330 ? 18.094 -30.906 -16.469 1 79.12 330 GLN B C 1
ATOM 7062 O O . GLN B 1 330 ? 17.672 -30.625 -17.578 1 79.12 330 GLN B O 1
ATOM 7067 N N . HIS B 1 331 ? 17.344 -31.344 -15.422 1 86.25 331 HIS B N 1
ATOM 7068 C CA . HIS B 1 331 ? 15.898 -31.438 -15.547 1 86.25 331 HIS B CA 1
ATOM 7069 C C . HIS B 1 331 ? 15.258 -30.062 -15.68 1 86.25 331 HIS B C 1
ATOM 7071 O O . HIS B 1 331 ? 15.695 -29.109 -15.039 1 86.25 331 HIS B O 1
ATOM 7077 N N . LEU B 1 332 ? 14.336 -29.984 -16.625 1 92.31 332 LEU B N 1
ATOM 7078 C CA . LEU B 1 332 ? 13.586 -28.75 -16.828 1 92.31 332 LEU B CA 1
ATOM 7079 C C . LEU B 1 332 ? 12.133 -28.922 -16.391 1 92.31 332 LEU B C 1
ATOM 7081 O O . LEU B 1 332 ? 11.383 -29.688 -17 1 92.31 332 LEU B O 1
ATOM 7085 N N . LEU B 1 333 ? 11.828 -28.297 -15.344 1 94.56 333 LEU B N 1
ATOM 7086 C CA . LEU B 1 333 ? 10.422 -28.188 -14.969 1 94.56 333 LEU B CA 1
ATOM 7087 C C . LEU B 1 333 ? 9.719 -27.109 -15.789 1 94.56 333 LEU B C 1
ATOM 7089 O O . LEU B 1 333 ? 10.32 -26.078 -16.125 1 94.56 333 LEU B O 1
ATOM 7093 N N . TRP B 1 334 ? 8.445 -27.375 -16.109 1 96.44 334 TRP B N 1
ATOM 7094 C CA . TRP B 1 334 ? 7.758 -26.359 -16.922 1 96.44 334 TRP B CA 1
ATOM 7095 C C . TRP B 1 334 ? 6.258 -26.375 -16.641 1 96.44 334 TRP B C 1
ATOM 7097 O O . TRP B 1 334 ? 5.719 -27.391 -16.172 1 96.44 334 TRP B O 1
ATOM 7107 N N . LEU B 1 335 ? 5.613 -25.234 -16.812 1 97.81 335 LEU B N 1
ATOM 7108 C CA . LEU B 1 335 ? 4.184 -25.016 -16.609 1 97.81 335 LEU B CA 1
ATOM 7109 C C . LEU B 1 335 ? 3.619 -24.062 -17.641 1 97.81 335 LEU B C 1
ATOM 7111 O O . LEU B 1 335 ? 4.184 -22.984 -17.875 1 97.81 335 LEU B O 1
ATOM 7115 N N . PHE B 1 336 ? 2.543 -24.469 -18.297 1 97.38 336 PHE B N 1
ATOM 7116 C CA . PHE B 1 336 ? 1.821 -23.625 -19.25 1 97.38 336 PHE B CA 1
ATOM 7117 C C . PHE B 1 336 ? 0.356 -23.5 -18.859 1 97.38 336 PHE B C 1
ATOM 7119 O O . PHE B 1 336 ? -0.281 -24.5 -18.484 1 97.38 336 PHE B O 1
ATOM 7126 N N . GLU B 1 337 ? -0.153 -22.297 -18.844 1 96.62 337 GLU B N 1
ATOM 7127 C CA . GLU B 1 337 ? -1.521 -22.031 -18.406 1 96.62 337 GLU B CA 1
ATOM 7128 C C . GLU B 1 337 ? -2.33 -21.344 -19.516 1 96.62 337 GLU B C 1
ATOM 7130 O O . GLU B 1 337 ? -1.812 -20.5 -20.234 1 96.62 337 GLU B O 1
ATOM 7135 N N . ASN B 1 338 ? -3.602 -21.703 -19.641 1 93.62 338 ASN B N 1
ATOM 7136 C CA . ASN B 1 338 ? -4.535 -20.984 -20.5 1 93.62 338 ASN B CA 1
ATOM 7137 C C . ASN B 1 338 ? -5.973 -21.125 -20.016 1 93.62 338 ASN B C 1
ATOM 7139 O O . ASN B 1 338 ? -6.234 -21.828 -19.047 1 93.62 338 ASN B O 1
ATOM 7143 N N . VAL B 1 339 ? -6.914 -20.469 -20.656 1 91.19 339 VAL B N 1
ATOM 7144 C CA . VAL B 1 339 ? -8.297 -20.375 -20.219 1 91.19 339 VAL B CA 1
ATOM 7145 C C . VAL B 1 339 ? -9 -21.719 -20.422 1 91.19 339 VAL B C 1
ATOM 7147 O O . VAL B 1 339 ? -8.75 -22.391 -21.422 1 91.19 339 VAL B O 1
ATOM 7150 N N . ALA B 1 340 ? -9.852 -22.031 -19.516 1 91.19 340 ALA B N 1
ATOM 7151 C CA . ALA B 1 340 ? -10.578 -23.297 -19.578 1 91.19 340 ALA B CA 1
ATOM 7152 C C . ALA B 1 340 ? -11.75 -23.203 -20.547 1 91.19 340 ALA B C 1
ATOM 7154 O O . ALA B 1 340 ? -12.289 -24.234 -20.984 1 91.19 340 ALA B O 1
ATOM 7155 N N . SER B 1 341 ? -12.117 -22.031 -20.875 1 86.44 341 SER B N 1
ATOM 7156 C CA . SER B 1 341 ? -13.281 -21.844 -21.75 1 86.44 341 SER B CA 1
ATOM 7157 C C . SER B 1 341 ? -12.906 -21.984 -23.219 1 86.44 341 SER B C 1
ATOM 7159 O O . SER B 1 341 ? -13.75 -21.812 -24.094 1 86.44 341 SER B O 1
ATOM 7161 N N . MET B 1 342 ? -11.688 -22.359 -23.516 1 86.44 342 MET B N 1
ATOM 7162 C CA . MET B 1 342 ? -11.273 -22.5 -24.906 1 86.44 342 MET B CA 1
ATOM 7163 C C . MET B 1 342 ? -11.977 -23.672 -25.562 1 86.44 342 MET B C 1
ATOM 7165 O O . MET B 1 342 ? -12.336 -24.641 -24.891 1 86.44 342 MET B O 1
ATOM 7169 N N . PRO B 1 343 ? -12.102 -23.609 -26.922 1 84.31 343 PRO B N 1
ATOM 7170 C CA . PRO B 1 343 ? -12.68 -24.75 -27.625 1 84.31 343 PRO B CA 1
ATOM 7171 C C . PRO B 1 343 ? -11.852 -26.031 -27.469 1 84.31 343 PRO B C 1
ATOM 7173 O O . PRO B 1 343 ? -10.625 -25.953 -27.359 1 84.31 343 PRO B O 1
ATOM 7176 N N . GLN B 1 344 ? -12.523 -27.094 -27.562 1 87.62 344 GLN B N 1
ATOM 7177 C CA . GLN B 1 344 ? -11.891 -28.391 -27.328 1 87.62 344 GLN B CA 1
ATOM 7178 C C . GLN B 1 344 ? -10.773 -28.641 -28.344 1 87.62 344 GLN B C 1
ATOM 7180 O O . GLN B 1 344 ? -9.734 -29.203 -28 1 87.62 344 GLN B O 1
ATOM 7185 N N . HIS B 1 345 ? -10.969 -28.297 -29.516 1 84.12 345 HIS B N 1
ATOM 7186 C CA . HIS B 1 345 ? -9.969 -28.562 -30.531 1 84.12 345 HIS B CA 1
ATOM 7187 C C . HIS B 1 345 ? -8.672 -27.797 -30.266 1 84.12 345 HIS B C 1
ATOM 7189 O O . HIS B 1 345 ? -7.582 -28.281 -30.578 1 84.12 345 HIS B O 1
ATOM 7195 N N . TYR B 1 346 ? -8.82 -26.609 -29.641 1 84.88 346 TYR B N 1
ATOM 7196 C CA . TYR B 1 346 ? -7.625 -25.891 -29.234 1 84.88 346 TYR B CA 1
ATOM 7197 C C . TYR B 1 346 ? -6.926 -26.609 -28.078 1 84.88 346 TYR B C 1
ATOM 7199 O O . TYR B 1 346 ? -5.703 -26.75 -28.078 1 84.88 346 TYR B O 1
ATOM 7207 N N . ARG B 1 347 ? -7.707 -27.062 -27.172 1 89.44 347 ARG B N 1
ATOM 7208 C CA . ARG B 1 347 ? -7.176 -27.812 -26.047 1 89.44 347 ARG B CA 1
ATOM 7209 C C . ARG B 1 347 ? -6.43 -29.062 -26.531 1 89.44 347 ARG B C 1
ATOM 7211 O O . ARG B 1 347 ? -5.332 -29.344 -26.047 1 89.44 347 ARG B O 1
ATOM 7218 N N . ASP B 1 348 ? -7.008 -29.656 -27.5 1 90.25 348 ASP B N 1
ATOM 7219 C CA . ASP B 1 348 ? -6.398 -30.859 -28.062 1 90.25 348 ASP B CA 1
ATOM 7220 C C . ASP B 1 348 ? -5.086 -30.531 -28.766 1 90.25 348 ASP B C 1
ATOM 7222 O O . ASP B 1 348 ? -4.113 -31.281 -28.656 1 90.25 348 ASP B O 1
ATOM 7226 N N . THR B 1 349 ? -5.133 -29.469 -29.5 1 86.31 349 THR B N 1
ATOM 7227 C CA . THR B 1 349 ? -3.932 -29.047 -30.203 1 86.31 349 THR B CA 1
ATOM 7228 C C . THR B 1 349 ? -2.805 -28.734 -29.219 1 86.31 349 THR B C 1
ATOM 7230 O O . THR B 1 349 ? -1.67 -29.188 -29.406 1 86.31 349 THR B O 1
ATOM 7233 N N . ILE B 1 350 ? -3.119 -28.016 -28.156 1 91.44 350 ILE B N 1
ATOM 7234 C CA . ILE B 1 350 ? -2.129 -27.672 -27.141 1 91.44 350 ILE B CA 1
ATOM 7235 C C . ILE B 1 350 ? -1.607 -28.953 -26.484 1 91.44 350 ILE B C 1
ATOM 7237 O O . ILE B 1 350 ? -0.396 -29.141 -26.359 1 91.44 350 ILE B O 1
ATOM 7241 N N . SER B 1 351 ? -2.467 -29.875 -26.141 1 92.56 351 SER B N 1
ATOM 7242 C CA . SER B 1 351 ? -2.104 -31.109 -25.469 1 92.56 351 SER B CA 1
ATOM 7243 C C . SER B 1 351 ? -1.229 -31.984 -26.359 1 92.56 351 SER B C 1
ATOM 7245 O O . SER B 1 351 ? -0.32 -32.656 -25.875 1 92.56 351 SER B O 1
ATOM 7247 N N . ARG B 1 352 ? -1.467 -31.922 -27.641 1 89.75 352 ARG B N 1
ATOM 7248 C CA . ARG B 1 352 ? -0.667 -32.688 -28.594 1 89.75 352 ARG B CA 1
ATOM 7249 C C . ARG B 1 352 ? 0.752 -32.156 -28.688 1 89.75 352 ARG B C 1
ATOM 7251 O O . ARG B 1 352 ? 1.721 -32.906 -28.672 1 89.75 352 ARG B O 1
ATOM 7258 N N . HIS B 1 353 ? 0.819 -30.844 -28.766 1 88.19 353 HIS B N 1
ATOM 7259 C CA . HIS B 1 353 ? 2.131 -30.234 -28.922 1 88.19 353 HIS B CA 1
ATOM 7260 C C . HIS B 1 353 ? 2.941 -30.328 -27.641 1 88.19 353 HIS B C 1
ATOM 7262 O O . HIS B 1 353 ? 4.172 -30.406 -27.672 1 88.19 353 HIS B O 1
ATOM 7268 N N . LEU B 1 354 ? 2.26 -30.375 -26.547 1 92.44 354 LEU B N 1
ATOM 7269 C CA . LEU B 1 354 ? 2.955 -30.469 -25.266 1 92.44 354 LEU B CA 1
ATOM 7270 C C . LEU B 1 354 ? 3.021 -31.906 -24.781 1 92.44 354 LEU B C 1
ATOM 7272 O O . LEU B 1 354 ? 3.652 -32.188 -23.75 1 92.44 354 LEU B O 1
ATOM 7276 N N . ASP B 1 355 ? 2.318 -32.781 -25.422 1 89.06 355 ASP B N 1
ATOM 7277 C CA . ASP B 1 355 ? 2.299 -34.25 -25.188 1 89.06 355 ASP B CA 1
ATOM 7278 C C . ASP B 1 355 ? 1.809 -34.562 -23.781 1 89.06 355 ASP B C 1
ATOM 7280 O O . ASP B 1 355 ? 2.395 -35.406 -23.094 1 89.06 355 ASP B O 1
ATOM 7284 N N . CYS B 1 356 ? 0.89 -33.812 -23.266 1 88 356 CYS B N 1
ATOM 7285 C CA . CYS B 1 356 ? 0.26 -34.094 -21.969 1 88 356 CYS B CA 1
ATOM 7286 C C . CYS B 1 356 ? -1.108 -33.438 -21.875 1 88 356 CYS B C 1
ATOM 7288 O O . CYS B 1 356 ? -1.362 -32.438 -22.531 1 88 356 CYS B O 1
ATOM 7290 N N . GLN B 1 357 ? -1.987 -34.031 -21.109 1 89.5 357 GLN B N 1
ATOM 7291 C CA . GLN B 1 357 ? -3.297 -33.438 -20.828 1 89.5 357 GLN B CA 1
ATOM 7292 C C . GLN B 1 357 ? -3.215 -32.406 -19.719 1 89.5 357 GLN B C 1
ATOM 7294 O O . GLN B 1 357 ? -2.348 -32.5 -18.844 1 89.5 357 GLN B O 1
ATOM 7299 N N . PRO B 1 358 ? -4.094 -31.422 -19.75 1 93.25 358 PRO B N 1
ATOM 7300 C CA . PRO B 1 358 ? -4.043 -30.391 -18.734 1 93.25 358 PRO B CA 1
ATOM 7301 C C . PRO B 1 358 ? -4.781 -30.781 -17.453 1 93.25 358 PRO B C 1
ATOM 7303 O O . PRO B 1 358 ? -5.719 -31.578 -17.5 1 93.25 358 PRO B O 1
ATOM 7306 N N . ALA B 1 359 ? -4.273 -30.219 -16.344 1 91.75 359 ALA B N 1
ATOM 7307 C CA . ALA B 1 359 ? -5.066 -30.172 -15.125 1 91.75 359 ALA B CA 1
ATOM 7308 C C . ALA B 1 359 ? -6.027 -28.984 -15.141 1 91.75 359 ALA B C 1
ATOM 7310 O O . ALA B 1 359 ? -5.668 -27.891 -15.586 1 91.75 359 ALA B O 1
ATOM 7311 N N . VAL B 1 360 ? -7.266 -29.188 -14.766 1 92 360 VAL B N 1
ATOM 7312 C CA . VAL B 1 360 ? -8.234 -28.109 -14.633 1 92 360 VAL B CA 1
ATOM 7313 C C . VAL B 1 360 ? -8.281 -27.641 -13.18 1 92 360 VAL B C 1
ATOM 7315 O O . VAL B 1 360 ? -8.664 -28.406 -12.281 1 92 360 VAL B O 1
ATOM 7318 N N . ILE B 1 361 ? -7.891 -26.438 -12.953 1 91.75 361 ILE B N 1
ATOM 7319 C CA . ILE B 1 361 ? -7.859 -25.906 -11.594 1 91.75 361 ILE B CA 1
ATOM 7320 C C . ILE B 1 361 ? -8.664 -24.609 -11.531 1 91.75 361 ILE B C 1
ATOM 7322 O O . ILE B 1 361 ? -8.477 -23.719 -12.352 1 91.75 361 ILE B O 1
ATOM 7326 N N . ASP B 1 362 ? -9.602 -24.594 -10.555 1 91.38 362 ASP B N 1
ATOM 7327 C CA . ASP B 1 362 ? -10.398 -23.391 -10.312 1 91.38 362 ASP B CA 1
ATOM 7328 C C . ASP B 1 362 ? -9.93 -22.656 -9.062 1 91.38 362 ASP B C 1
ATOM 7330 O O . ASP B 1 362 ? -9.812 -23.25 -7.992 1 91.38 362 ASP B O 1
ATOM 7334 N N . ALA B 1 363 ? -9.766 -21.391 -9.203 1 91.56 363 ALA B N 1
ATOM 7335 C CA . ALA B 1 363 ? -9.289 -20.578 -8.086 1 91.56 363 ALA B CA 1
ATOM 7336 C C . ALA B 1 363 ? -10.297 -20.578 -6.938 1 91.56 363 ALA B C 1
ATOM 7338 O O . ALA B 1 363 ? -9.961 -20.219 -5.809 1 91.56 363 ALA B O 1
ATOM 7339 N N . LYS B 1 364 ? -11.578 -20.969 -7.164 1 88.94 364 LYS B N 1
ATOM 7340 C CA . LYS B 1 364 ? -12.641 -20.938 -6.168 1 88.94 364 LYS B CA 1
ATOM 7341 C C . LYS B 1 364 ? -12.273 -21.75 -4.938 1 88.94 364 LYS B C 1
ATOM 7343 O O . LYS B 1 364 ? -12.812 -21.516 -3.852 1 88.94 364 LYS B O 1
ATOM 7348 N N . ASN B 1 365 ? -11.328 -22.641 -5.133 1 84.25 365 ASN B N 1
ATOM 7349 C CA . ASN B 1 365 ? -10.93 -23.5 -4.027 1 84.25 365 ASN B CA 1
ATOM 7350 C C . ASN B 1 365 ? -9.805 -22.891 -3.205 1 84.25 365 ASN B C 1
ATOM 7352 O O . ASN B 1 365 ? -9.445 -23.406 -2.146 1 84.25 365 ASN B O 1
ATOM 7356 N N . PHE B 1 366 ? -9.289 -21.766 -3.699 1 88.56 366 PHE B N 1
ATOM 7357 C CA . PHE B 1 366 ? -8.117 -21.172 -3.059 1 88.56 366 PHE B CA 1
ATOM 7358 C C . PHE B 1 366 ? -8.367 -19.703 -2.73 1 88.56 366 PHE B C 1
ATOM 7360 O O . PHE B 1 366 ? -7.648 -19.109 -1.923 1 88.56 366 PHE B O 1
ATOM 7367 N N . SER B 1 367 ? -9.273 -19.078 -3.311 1 90.44 367 SER B N 1
ATOM 7368 C CA . SER B 1 367 ? -9.609 -17.656 -3.154 1 90.44 367 SER B CA 1
ATOM 7369 C C . SER B 1 367 ? -11.086 -17.406 -3.455 1 90.44 367 SER B C 1
ATOM 7371 O O . SER B 1 367 ? -11.773 -18.281 -3.998 1 90.44 367 SER B O 1
ATOM 7373 N N . PRO B 1 368 ? -11.602 -16.281 -3.061 1 92.44 368 PRO B N 1
ATOM 7374 C CA . PRO B 1 368 ? -13.031 -16.031 -3.271 1 92.44 368 PRO B CA 1
ATOM 7375 C C . PRO B 1 368 ? -13.344 -15.547 -4.688 1 92.44 368 PRO B C 1
ATOM 7377 O O . PRO B 1 368 ? -14.016 -14.531 -4.867 1 92.44 368 PRO B O 1
ATOM 7380 N N . GLN B 1 369 ? -12.938 -16.297 -5.68 1 93.5 369 GLN B N 1
ATOM 7381 C CA . GLN B 1 369 ? -13.227 -15.984 -7.078 1 93.5 369 GLN B CA 1
ATOM 7382 C C . GLN B 1 369 ? -13.359 -17.25 -7.91 1 93.5 369 GLN B C 1
ATOM 7384 O O . GLN B 1 369 ? -12.641 -18.234 -7.684 1 93.5 369 GLN B O 1
ATOM 7389 N N . LEU B 1 370 ? -14.25 -17.203 -8.812 1 92.44 370 LEU B N 1
ATOM 7390 C CA . LEU B 1 370 ? -14.289 -18.219 -9.859 1 92.44 370 LEU B CA 1
ATOM 7391 C C . LEU B 1 370 ? -13.289 -17.891 -10.961 1 92.44 370 LEU B C 1
ATOM 7393 O O . LEU B 1 370 ? -13.328 -16.812 -11.547 1 92.44 370 LEU B O 1
ATOM 7397 N N . ARG B 1 371 ? -12.414 -18.781 -11.172 1 93.12 371 ARG B N 1
ATOM 7398 C CA . ARG B 1 371 ? -11.398 -18.625 -12.203 1 93.12 371 ARG B CA 1
ATOM 7399 C C . ARG B 1 371 ? -10.797 -19.969 -12.594 1 93.12 371 ARG B C 1
ATOM 7401 O O . ARG B 1 371 ? -9.742 -20.359 -12.086 1 93.12 371 ARG B O 1
ATOM 7408 N N . ARG B 1 372 ? -11.438 -20.594 -13.492 1 92.69 372 ARG B N 1
ATOM 7409 C CA . ARG B 1 372 ? -11.039 -21.922 -13.969 1 92.69 372 ARG B CA 1
ATOM 7410 C C . ARG B 1 372 ? -10.016 -21.812 -15.094 1 92.69 372 ARG B C 1
ATOM 7412 O O . ARG B 1 372 ? -10.227 -21.078 -16.062 1 92.69 372 ARG B O 1
ATOM 7419 N N . ARG B 1 373 ? -8.906 -22.516 -14.945 1 93.75 373 ARG B N 1
ATOM 7420 C CA . ARG B 1 373 ? -7.844 -22.5 -15.945 1 93.75 373 ARG B CA 1
ATOM 7421 C C . ARG B 1 373 ? -7.324 -23.906 -16.219 1 93.75 373 ARG B C 1
ATOM 7423 O O . ARG B 1 373 ? -7.582 -24.828 -15.43 1 93.75 373 ARG B O 1
ATOM 7430 N N . LEU B 1 374 ? -6.711 -24.047 -17.391 1 94.69 374 LEU B N 1
ATOM 7431 C CA . LEU B 1 374 ? -6.012 -25.266 -17.781 1 94.69 374 LEU B CA 1
ATOM 7432 C C . LEU B 1 374 ? -4.508 -25.125 -17.562 1 94.69 374 LEU B C 1
ATOM 7434 O O . LEU B 1 374 ? -3.92 -24.109 -17.922 1 94.69 374 LEU B O 1
ATOM 7438 N N . PHE B 1 375 ? -3.928 -26.125 -16.922 1 96.12 375 PHE B N 1
ATOM 7439 C CA . PHE B 1 375 ? -2.494 -26.125 -16.641 1 96.12 375 PHE B CA 1
ATOM 7440 C C . PHE B 1 375 ? -1.828 -27.375 -17.219 1 96.12 375 PHE B C 1
ATOM 7442 O O . PHE B 1 375 ? -2.188 -28.5 -16.859 1 96.12 375 PHE B O 1
ATOM 7449 N N . TRP B 1 376 ? -0.922 -27.172 -18.156 1 95.94 376 TRP B N 1
ATOM 7450 C CA . TRP B 1 376 ? -0.062 -28.234 -18.672 1 95.94 376 TRP B CA 1
ATOM 7451 C C . TRP B 1 376 ? 1.328 -28.156 -18.047 1 95.94 376 TRP B C 1
ATOM 7453 O O . TRP B 1 376 ? 1.859 -27.062 -17.828 1 95.94 376 TRP B O 1
ATOM 7463 N N . GLY B 1 377 ? 1.913 -29.297 -17.719 1 95.38 377 GLY B N 1
ATOM 7464 C CA . GLY B 1 377 ? 3.283 -29.219 -17.234 1 95.38 377 GLY B CA 1
ATOM 7465 C C . GLY B 1 377 ? 3.74 -30.5 -16.562 1 95.38 377 GLY B C 1
ATOM 7466 O O . GLY B 1 377 ? 2.988 -31.484 -16.5 1 95.38 377 GLY B O 1
ATOM 7467 N N . ASN B 1 378 ? 4.977 -30.547 -16.109 1 92.75 378 ASN B N 1
ATOM 7468 C CA . ASN B 1 378 ? 5.566 -31.719 -15.461 1 92.75 378 ASN B CA 1
ATOM 7469 C C . ASN B 1 378 ? 5.895 -31.438 -14 1 92.75 378 ASN B C 1
ATOM 7471 O O . ASN B 1 378 ? 6.801 -32.062 -13.43 1 92.75 378 ASN B O 1
ATOM 7475 N N . ILE B 1 379 ? 5.156 -30.438 -13.438 1 94.12 379 ILE B N 1
ATOM 7476 C CA . ILE B 1 379 ? 5.34 -30.109 -12.023 1 94.12 379 ILE B CA 1
ATOM 7477 C C . ILE B 1 379 ? 4.766 -31.234 -11.164 1 94.12 379 ILE B C 1
ATOM 7479 O O . ILE B 1 379 ? 3.613 -31.641 -11.344 1 94.12 379 ILE B O 1
ATOM 7483 N N . PRO B 1 380 ? 5.547 -31.688 -10.227 1 90.88 380 PRO B N 1
ATOM 7484 C CA . PRO B 1 380 ? 5.031 -32.75 -9.352 1 90.88 380 PRO B CA 1
ATOM 7485 C C . PRO B 1 380 ? 3.756 -32.344 -8.617 1 90.88 380 PRO B C 1
ATOM 7487 O O . PRO B 1 380 ? 3.717 -31.281 -7.984 1 90.88 380 PRO B O 1
ATOM 7490 N N . GLY B 1 381 ? 2.75 -33.156 -8.797 1 88.69 381 GLY B N 1
ATOM 7491 C CA . GLY B 1 381 ? 1.521 -32.906 -8.062 1 88.69 381 GLY B CA 1
ATOM 7492 C C . GLY B 1 381 ? 0.554 -32 -8.797 1 88.69 381 GLY B C 1
ATOM 7493 O O . GLY B 1 381 ? -0.454 -31.562 -8.227 1 88.69 381 GLY B O 1
ATOM 7494 N N . LEU B 1 382 ? 0.811 -31.641 -10.016 1 90.94 382 LEU B N 1
ATOM 7495 C CA . LEU B 1 382 ? -0.035 -30.734 -10.789 1 90.94 382 LEU B CA 1
ATOM 7496 C C . LEU B 1 382 ? -1.475 -31.234 -10.828 1 90.94 382 LEU B C 1
ATOM 7498 O O . LEU B 1 382 ? -2.416 -30.453 -10.695 1 90.94 382 LEU B O 1
ATOM 7502 N N . PHE B 1 383 ? -1.632 -32.562 -10.867 1 85.19 383 PHE B N 1
ATOM 7503 C CA . PHE B 1 383 ? -2.961 -33.125 -11.023 1 85.19 383 PHE B CA 1
ATOM 7504 C C . PHE B 1 383 ? -3.602 -33.375 -9.664 1 85.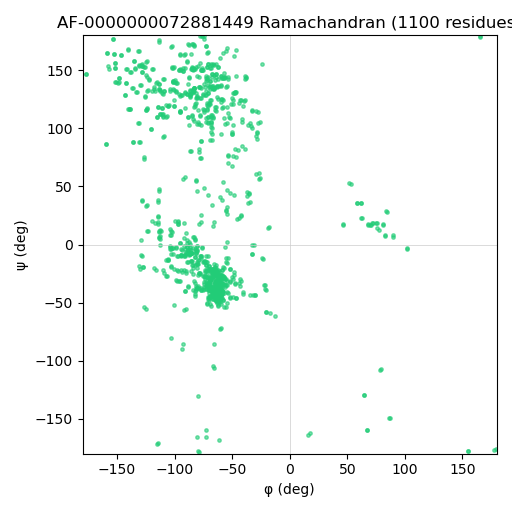19 383 PHE B C 1
ATOM 7506 O O . PHE B 1 383 ? -4.773 -33.75 -9.586 1 85.19 383 PHE B O 1
ATOM 7513 N N . THR B 1 384 ? -2.83 -33.219 -8.594 1 79.31 384 THR B N 1
ATOM 7514 C CA . THR B 1 384 ? -3.352 -33.5 -7.258 1 79.31 384 THR B CA 1
ATOM 7515 C C . THR B 1 384 ? -3.871 -32.219 -6.613 1 79.31 384 THR B C 1
ATOM 7517 O O . THR B 1 384 ? -4.594 -32.281 -5.617 1 79.31 384 THR B O 1
ATOM 7520 N N . VAL B 1 385 ? -3.443 -31.016 -7.039 1 68.12 385 VAL B N 1
ATOM 7521 C CA . VAL B 1 385 ? -3.842 -29.734 -6.477 1 68.12 385 VAL B CA 1
ATOM 7522 C C . VAL B 1 385 ? -5.363 -29.688 -6.324 1 68.12 385 VAL B C 1
ATOM 7524 O O . VAL B 1 385 ? -5.879 -29.094 -5.375 1 68.12 385 VAL B O 1
ATOM 7527 N N . HIS B 1 386 ? -6.09 -30.297 -7.152 1 56.03 386 HIS B N 1
ATOM 7528 C CA . HIS B 1 386 ? -7.543 -30.266 -7.223 1 56.03 386 HIS B CA 1
ATOM 7529 C C . HIS B 1 386 ? -8.164 -30.812 -5.941 1 56.03 386 HIS B C 1
ATOM 7531 O O . HIS B 1 386 ? -9.148 -30.266 -5.441 1 56.03 386 HIS B O 1
ATOM 7537 N N . ALA B 1 387 ? -7.562 -31.844 -5.387 1 51.31 387 ALA B N 1
ATOM 7538 C CA . ALA B 1 387 ? -8.18 -32.625 -4.328 1 51.31 387 ALA B CA 1
ATOM 7539 C C . ALA B 1 387 ? -8.031 -31.953 -2.973 1 51.31 387 ALA B C 1
ATOM 7541 O O . ALA B 1 387 ? -8.906 -32.094 -2.107 1 51.31 387 ALA B O 1
ATOM 7542 N N . GLU B 1 388 ? -6.957 -31.344 -2.691 1 52.06 388 GLU B N 1
ATOM 7543 C CA . GLU B 1 388 ? -6.652 -30.641 -1.443 1 52.06 388 GLU B CA 1
ATOM 7544 C C . GLU B 1 388 ? -7.531 -29.406 -1.271 1 52.06 388 GLU B C 1
ATOM 7546 O O . GLU B 1 388 ? -7.699 -28.906 -0.155 1 52.06 388 GLU B O 1
ATOM 7551 N N . GLN B 1 389 ? -8.008 -28.922 -2.291 1 51.59 389 GLN B N 1
ATOM 7552 C CA . GLN B 1 389 ? -8.969 -27.844 -2.395 1 51.59 389 GLN B CA 1
ATOM 7553 C C . GLN B 1 389 ? -10.078 -27.984 -1.355 1 51.59 389 GLN B C 1
ATOM 7555 O O . GLN B 1 389 ? -10.594 -26.984 -0.842 1 51.59 389 GLN B O 1
ATOM 7560 N N . MET B 1 390 ? -10.328 -29.25 -1.067 1 45.88 390 MET B N 1
ATOM 7561 C CA . MET B 1 390 ? -11.594 -29.484 -0.368 1 45.88 390 MET B CA 1
ATOM 7562 C C . MET B 1 390 ? -11.469 -29.125 1.109 1 45.88 390 MET B C 1
ATOM 7564 O O . MET B 1 390 ? -12.469 -29.062 1.822 1 45.88 390 MET B O 1
ATOM 7568 N N . THR B 1 391 ? -10.219 -29.172 1.63 1 43.44 391 THR B N 1
ATOM 7569 C CA . THR B 1 391 ? -10.242 -29.094 3.086 1 43.44 391 THR B CA 1
ATOM 7570 C C . THR B 1 391 ? -9.984 -27.672 3.557 1 43.44 391 THR B C 1
ATOM 7572 O O . THR B 1 391 ? -10 -27.391 4.758 1 43.44 391 THR B O 1
ATOM 7575 N N . MET B 1 392 ? -9.398 -26.828 2.859 1 47 392 MET B N 1
ATOM 7576 C CA . MET B 1 392 ? -9.102 -25.562 3.508 1 47 392 MET B CA 1
ATOM 7577 C C . MET B 1 392 ? -10.383 -24.828 3.887 1 47 392 MET B C 1
ATOM 7579 O O . MET B 1 392 ? -11.375 -24.875 3.16 1 47 392 MET B O 1
ATOM 7583 N N . ASP B 1 393 ? -10.578 -24.672 5.141 1 48.97 393 ASP B N 1
ATOM 7584 C CA . ASP B 1 393 ? -11.742 -24.094 5.801 1 48.97 393 ASP B CA 1
ATOM 7585 C C . ASP B 1 393 ? -12.359 -22.984 4.953 1 48.97 393 ASP B C 1
ATOM 7587 O O . ASP B 1 393 ? -11.648 -22.078 4.488 1 48.97 393 ASP B O 1
ATOM 7591 N N . GLY B 1 394 ? -13.422 -23.281 4.297 1 51 394 GLY B N 1
ATOM 7592 C CA . GLY B 1 394 ? -14.406 -22.516 3.549 1 51 394 GLY B CA 1
ATOM 7593 C C . GLY B 1 394 ? -14.594 -21.109 4.078 1 51 394 GLY B C 1
ATOM 7594 O O . GLY B 1 394 ? -14.828 -20.172 3.309 1 51 394 GLY B O 1
ATOM 7595 N N . GLU B 1 395 ? -14.656 -21.062 5.355 1 52.78 395 GLU B N 1
ATOM 7596 C CA . GLU B 1 395 ? -14.961 -19.766 5.953 1 52.78 395 GLU B CA 1
ATOM 7597 C C . GLU B 1 395 ? -13.844 -18.75 5.672 1 52.78 395 GLU B C 1
ATOM 7599 O O . GLU B 1 395 ? -14.086 -17.547 5.625 1 52.78 395 GLU B O 1
ATOM 7604 N N . LEU B 1 396 ? -12.672 -19.406 5.32 1 60.22 396 LEU B N 1
ATOM 7605 C CA . LEU B 1 396 ? -11.492 -18.547 5.223 1 60.22 396 LEU B CA 1
ATOM 7606 C C . LEU B 1 396 ? -11.383 -17.938 3.83 1 60.22 396 LEU B C 1
ATOM 7608 O O . LEU B 1 396 ? -10.641 -16.969 3.631 1 60.22 396 LEU B O 1
ATOM 7612 N N . LEU B 1 397 ? -12.352 -18.516 2.949 1 79.5 397 LEU B N 1
ATOM 7613 C CA . LEU B 1 397 ? -12.211 -18.031 1.583 1 79.5 397 LEU B CA 1
ATOM 7614 C C . LEU B 1 397 ? -13.43 -17.203 1.173 1 79.5 397 LEU B C 1
ATOM 7616 O O . LEU B 1 397 ? -14.086 -17.516 0.178 1 79.5 397 LEU B O 1
ATOM 7620 N N . THR B 1 398 ? -13.789 -16.344 2.059 1 88 398 THR B N 1
ATOM 7621 C CA . THR B 1 398 ? -14.93 -15.5 1.729 1 88 398 THR B CA 1
ATOM 7622 C C . THR B 1 398 ? -14.477 -14.117 1.273 1 88 398 THR B C 1
ATOM 7624 O O . THR B 1 398 ? -13.43 -13.633 1.71 1 88 398 THR B O 1
ATOM 7627 N N . LEU B 1 399 ? -15.367 -13.625 0.478 1 94.69 399 LEU B N 1
ATOM 7628 C CA . LEU B 1 399 ? -15.07 -12.328 -0.102 1 94.69 399 LEU B CA 1
ATOM 7629 C C . LEU B 1 399 ? -14.945 -11.258 0.984 1 94.69 399 LEU B C 1
ATOM 7631 O O . LEU B 1 399 ? -14.188 -10.305 0.838 1 94.69 399 LEU B O 1
ATOM 7635 N N . ASP B 1 400 ? -15.617 -11.422 2.133 1 93.25 400 ASP B N 1
ATOM 7636 C CA . ASP B 1 400 ? -15.625 -10.445 3.215 1 93.25 400 ASP B CA 1
ATOM 7637 C C . ASP B 1 400 ? -14.219 -10.203 3.752 1 93.25 400 ASP B C 1
ATOM 7639 O O . ASP B 1 400 ? -13.867 -9.078 4.117 1 93.25 400 ASP B O 1
ATOM 7643 N N . LYS B 1 401 ? -13.461 -11.227 3.721 1 91.69 401 LYS B N 1
ATOM 7644 C CA . LYS B 1 401 ? -12.109 -11.133 4.258 1 91.69 401 LYS B CA 1
ATOM 7645 C C . LYS B 1 401 ? -11.203 -10.32 3.334 1 91.69 401 LYS B C 1
ATOM 7647 O O . LYS B 1 401 ? -10.133 -9.875 3.742 1 91.69 401 LYS B O 1
ATOM 7652 N N . SER B 1 402 ? -11.648 -10.164 2.088 1 94.44 402 SER B N 1
ATOM 7653 C CA . SER B 1 402 ? -10.836 -9.453 1.108 1 94.44 402 SER B CA 1
ATOM 7654 C C . SER B 1 402 ? -11.227 -7.98 1.031 1 94.44 402 SER B C 1
ATOM 7656 O O . SER B 1 402 ? -10.57 -7.195 0.344 1 94.44 402 SER B O 1
ATOM 7658 N N . LEU B 1 403 ? -12.32 -7.605 1.693 1 94.56 403 LEU B N 1
ATOM 7659 C CA . LEU B 1 403 ? -12.758 -6.215 1.656 1 94.56 403 LEU B CA 1
ATOM 7660 C C . LEU B 1 403 ? -11.898 -5.348 2.568 1 94.56 403 LEU B C 1
ATOM 7662 O O . LEU B 1 403 ? -11.32 -5.84 3.543 1 94.56 403 LEU B O 1
ATOM 7666 N N . MET B 1 404 ? -11.719 -4.043 2.221 1 91.75 404 MET B N 1
ATOM 7667 C CA . MET B 1 404 ? -10.883 -3.121 2.988 1 91.75 404 MET B CA 1
ATOM 7668 C C . MET B 1 404 ? -11.438 -2.926 4.395 1 91.75 404 MET B C 1
ATOM 7670 O O . MET B 1 404 ? -12.648 -2.746 4.57 1 91.75 404 MET B O 1
ATOM 7674 N N . PRO B 1 405 ? -10.555 -2.941 5.383 1 86.44 405 PRO B N 1
ATOM 7675 C CA . PRO B 1 405 ? -11.023 -2.713 6.75 1 86.44 405 PRO B CA 1
ATOM 7676 C C . PRO B 1 405 ? -11.5 -1.28 6.98 1 86.44 405 PRO B C 1
ATOM 7678 O O . PRO B 1 405 ? -11.078 -0.364 6.27 1 86.44 405 PRO B O 1
ATOM 7681 N N . ASN B 1 406 ? -12.438 -1.076 7.926 1 82.44 406 ASN B N 1
ATOM 7682 C CA . ASN B 1 406 ? -12.93 0.224 8.367 1 82.44 406 ASN B CA 1
ATOM 7683 C C . ASN B 1 406 ? -13.602 0.985 7.234 1 82.44 406 ASN B C 1
ATOM 7685 O O . ASN B 1 406 ? -13.594 2.217 7.215 1 82.44 406 ASN B O 1
ATOM 7689 N N . SER B 1 407 ? -14.047 0.246 6.242 1 85.5 407 SER B N 1
ATOM 7690 C CA . SER B 1 407 ? -14.633 0.911 5.082 1 85.5 407 SER B CA 1
ATOM 7691 C C . SER B 1 407 ? -16.156 0.801 5.082 1 85.5 407 SER B C 1
ATOM 7693 O O . SER B 1 407 ? -16.828 1.356 4.211 1 85.5 407 SER B O 1
ATOM 7695 N N . GLY B 1 408 ? -16.734 0.132 6.047 1 83.62 408 GLY B N 1
ATOM 7696 C CA . GLY B 1 408 ? -18.172 -0.076 6.102 1 83.62 408 GLY B CA 1
ATOM 7697 C C . GLY B 1 408 ? -18.688 -0.981 5 1 83.62 408 GLY B C 1
ATOM 7698 O O . GLY B 1 408 ? -19.875 -0.996 4.711 1 83.62 408 GLY B O 1
ATOM 7699 N N . ARG B 1 409 ? -17.781 -1.735 4.379 1 90.12 409 ARG B N 1
ATOM 7700 C CA . ARG B 1 409 ? -18.109 -2.574 3.229 1 90.12 409 ARG B CA 1
ATOM 7701 C C . ARG B 1 409 ? -18.328 -4.02 3.654 1 90.12 409 ARG B C 1
ATOM 7703 O O . ARG B 1 409 ? -17.641 -4.527 4.539 1 90.12 409 ARG B O 1
ATOM 7710 N N . SER B 1 410 ? -19.344 -4.652 3.059 1 92.69 410 SER B N 1
ATOM 7711 C CA . SER B 1 410 ? -19.641 -6.062 3.289 1 92.69 410 SER B CA 1
ATOM 7712 C C . SER B 1 410 ? -19.906 -6.793 1.979 1 92.69 410 SER B C 1
ATOM 7714 O O . SER B 1 410 ? -20.375 -6.188 1.012 1 92.69 410 SER B O 1
ATOM 7716 N N . ALA B 1 411 ? -19.609 -8.055 1.977 1 94.62 411 ALA B N 1
ATOM 7717 C CA . ALA B 1 411 ? -19.781 -8.844 0.758 1 94.62 411 ALA B CA 1
ATOM 7718 C C . ALA B 1 411 ? -21.234 -9.227 0.541 1 94.62 411 ALA B C 1
ATOM 7720 O O . ALA B 1 411 ? -21.922 -9.625 1.48 1 94.62 411 ALA B O 1
ATOM 7721 N N . ALA B 1 412 ? -21.734 -9.094 -0.702 1 93.25 412 ALA B N 1
ATOM 7722 C CA . ALA B 1 412 ? -23.094 -9.5 -1.068 1 93.25 412 ALA B CA 1
ATOM 7723 C C . ALA B 1 412 ? -23.125 -10.961 -1.512 1 93.25 412 ALA B C 1
ATOM 7725 O O . ALA B 1 412 ? -24.203 -11.555 -1.644 1 93.25 412 ALA B O 1
ATOM 7726 N N . GLN B 1 413 ? -22 -11.555 -1.798 1 92.19 413 GLN B N 1
ATOM 7727 C CA . GLN B 1 413 ? -21.828 -12.953 -2.197 1 92.19 413 GLN B CA 1
ATOM 7728 C C . GLN B 1 413 ? -20.5 -13.508 -1.671 1 92.19 413 GLN B C 1
ATOM 7730 O O . GLN B 1 413 ? -19.625 -12.758 -1.276 1 92.19 413 GLN B O 1
ATOM 7735 N N . ALA B 1 414 ? -20.391 -14.734 -1.655 1 89.75 414 ALA B N 1
ATOM 7736 C CA . ALA B 1 414 ? -19.234 -15.383 -1.047 1 89.75 414 ALA B CA 1
ATOM 7737 C C . ALA B 1 414 ? -18.016 -15.305 -1.968 1 89.75 414 ALA B C 1
ATOM 7739 O O . ALA B 1 414 ? -16.875 -15.172 -1.501 1 89.75 414 ALA B O 1
ATOM 7740 N N . LYS B 1 415 ? -18.312 -15.445 -3.264 1 92.44 415 LYS B N 1
ATOM 7741 C CA . LYS B 1 415 ? -17.25 -15.453 -4.258 1 92.44 415 LYS B CA 1
ATOM 7742 C C . LYS B 1 415 ? -17.641 -14.641 -5.492 1 92.44 415 LYS B C 1
ATOM 7744 O O . LYS B 1 415 ? -18.828 -14.562 -5.836 1 92.44 415 LYS B O 1
ATOM 7749 N N . ILE B 1 416 ? -16.656 -14.07 -6.074 1 94.12 416 ILE B N 1
ATOM 7750 C CA . ILE B 1 416 ? -16.938 -13.289 -7.273 1 94.12 416 ILE B CA 1
ATOM 7751 C C . ILE B 1 416 ? -16.703 -14.141 -8.516 1 94.12 416 ILE B C 1
ATOM 7753 O O . ILE B 1 416 ? -16 -15.156 -8.461 1 94.12 416 ILE B O 1
ATOM 7757 N N . ARG B 1 417 ? -17.25 -13.695 -9.648 1 92.5 417 ARG B N 1
ATOM 7758 C CA . ARG B 1 417 ? -17.031 -14.328 -10.945 1 92.5 417 ARG B CA 1
ATOM 7759 C C . ARG B 1 417 ? -15.656 -13.992 -11.5 1 92.5 417 ARG B C 1
ATOM 7761 O O . ARG B 1 417 ? -14.891 -13.25 -10.875 1 92.5 417 ARG B O 1
ATOM 7768 N N . THR B 1 418 ? -15.414 -14.539 -12.648 1 92 418 THR B N 1
ATOM 7769 C CA . THR B 1 418 ? -14.086 -14.391 -13.242 1 92 418 THR B CA 1
ATOM 7770 C C . THR B 1 418 ? -13.859 -12.945 -13.688 1 92 418 THR B C 1
ATOM 7772 O O . THR B 1 418 ? -14.641 -12.398 -14.461 1 92 418 THR B O 1
ATOM 7775 N N . LEU B 1 419 ? -12.828 -12.406 -13.109 1 91.06 419 LEU B N 1
ATOM 7776 C CA . LEU B 1 419 ? -12.398 -11.078 -13.531 1 91.06 419 LEU B CA 1
ATOM 7777 C C . LEU B 1 419 ? -11.625 -11.148 -14.844 1 91.06 419 LEU B C 1
ATOM 7779 O O . LEU B 1 419 ? -10.703 -11.953 -14.977 1 91.06 419 LEU B O 1
ATOM 7783 N N . THR B 1 420 ? -12.039 -10.375 -15.836 1 87.38 420 THR B N 1
ATOM 7784 C CA . THR B 1 420 ? -11.328 -10.242 -17.109 1 87.38 420 THR B CA 1
ATOM 7785 C C . THR B 1 420 ? -10.805 -8.82 -17.281 1 87.38 420 THR B C 1
ATOM 7787 O O . THR B 1 420 ? -10.789 -8.031 -16.344 1 87.38 420 THR B O 1
ATOM 7790 N N . THR B 1 421 ? -10.297 -8.516 -18.453 1 86.44 421 THR B N 1
ATOM 7791 C CA . THR B 1 421 ? -9.789 -7.176 -18.734 1 86.44 421 THR B CA 1
ATOM 7792 C C . THR B 1 421 ? -10.93 -6.203 -18.984 1 86.44 421 THR B C 1
ATOM 7794 O O . THR B 1 421 ? -10.734 -4.988 -18.984 1 86.44 421 THR B O 1
ATOM 7797 N N . ASN B 1 422 ? -12.078 -6.789 -19.094 1 85.38 422 ASN B N 1
ATOM 7798 C CA . ASN B 1 422 ? -13.266 -5.961 -19.297 1 85.38 422 ASN B CA 1
ATOM 7799 C C . ASN B 1 422 ? -13.852 -5.488 -17.984 1 85.38 422 ASN B C 1
ATOM 7801 O O . ASN B 1 422 ? -14.094 -6.293 -17.078 1 85.38 422 ASN B O 1
ATOM 7805 N N . THR B 1 423 ? -14.148 -4.184 -17.922 1 86.25 423 THR B N 1
ATOM 7806 C CA . THR B 1 423 ? -14.648 -3.58 -16.688 1 86.25 423 THR B CA 1
ATOM 7807 C C . THR B 1 423 ? -16 -4.172 -16.297 1 86.25 423 THR B C 1
ATOM 7809 O O . THR B 1 423 ? -16.375 -4.168 -15.133 1 86.25 423 THR B O 1
ATOM 7812 N N . ASN B 1 424 ? -16.734 -4.711 -17.25 1 84.38 424 ASN B N 1
ATOM 7813 C CA . ASN B 1 424 ? -18.047 -5.305 -16.969 1 84.38 424 ASN B CA 1
ATOM 7814 C C . ASN B 1 424 ? -17.922 -6.551 -16.094 1 84.38 424 ASN B C 1
ATOM 7816 O O . ASN B 1 424 ? -18.906 -6.977 -15.477 1 84.38 424 ASN B O 1
ATOM 7820 N N . SER B 1 425 ? -16.766 -7.082 -16.125 1 88.19 425 SER B N 1
ATOM 7821 C CA . SER B 1 425 ? -16.562 -8.305 -15.352 1 88.19 425 SER B CA 1
ATOM 7822 C C . SER B 1 425 ? -16.562 -8.031 -13.852 1 88.19 425 SER B C 1
ATOM 7824 O O . SER B 1 425 ? -16.594 -8.953 -13.047 1 88.19 425 SER B O 1
ATOM 7826 N N . LEU B 1 426 ? -16.531 -6.805 -13.531 1 87.56 426 LEU B N 1
ATOM 7827 C CA . LEU B 1 426 ? -16.625 -6.434 -12.125 1 87.56 426 LEU B CA 1
ATOM 7828 C C . LEU B 1 426 ? -18.031 -6.711 -11.586 1 87.56 426 LEU B C 1
ATOM 7830 O O . LEU B 1 426 ? -18.219 -6.816 -10.367 1 87.56 426 LEU B O 1
ATOM 7834 N N . LEU B 1 427 ? -18.922 -6.785 -12.461 1 90.25 427 LEU B N 1
ATOM 7835 C CA . LEU B 1 427 ? -20.297 -7.125 -12.094 1 90.25 427 LEU B CA 1
ATOM 7836 C C . LEU B 1 427 ? -20.5 -8.641 -12.125 1 90.25 427 LEU B C 1
ATOM 7838 O O . LEU B 1 427 ? -19.75 -9.359 -12.781 1 90.25 427 LEU B O 1
ATOM 7842 N N . GLN B 1 428 ? -21.469 -9.07 -11.422 1 90.75 428 GLN B N 1
ATOM 7843 C CA . GLN B 1 428 ? -21.688 -10.508 -11.258 1 90.75 428 GLN B CA 1
ATOM 7844 C C . GLN B 1 428 ? -22.734 -11.016 -12.242 1 90.75 428 GLN B C 1
ATOM 7846 O O . GLN B 1 428 ? -23.375 -12.039 -11.992 1 90.75 428 GLN B O 1
ATOM 7851 N N . GLY B 1 429 ? -22.938 -10.281 -13.258 1 87.38 429 GLY B N 1
ATOM 7852 C CA . GLY B 1 429 ? -23.891 -10.633 -14.312 1 87.38 429 GLY B CA 1
ATOM 7853 C C . GLY B 1 429 ? -24 -9.57 -15.391 1 87.38 429 GLY B C 1
ATOM 7854 O O . GLY B 1 429 ? -23.25 -8.594 -15.391 1 87.38 429 GLY B O 1
ATOM 7855 N N . ARG B 1 430 ? -24.875 -9.836 -16.281 1 86.12 430 ARG B N 1
ATOM 7856 C CA . ARG B 1 430 ? -25.062 -8.906 -17.391 1 86.12 430 ARG B CA 1
ATOM 7857 C C . ARG B 1 430 ? -26.172 -7.91 -17.078 1 86.12 430 ARG B C 1
ATOM 7859 O O . ARG B 1 430 ? -27.281 -8.305 -16.688 1 86.12 430 ARG B O 1
ATOM 7866 N N . THR B 1 431 ? -25.812 -6.691 -17.266 1 84.06 431 THR B N 1
ATOM 7867 C CA . THR B 1 431 ? -26.766 -5.633 -16.984 1 84.06 431 THR B CA 1
ATOM 7868 C C . THR B 1 431 ? -27.984 -5.746 -17.891 1 84.06 431 THR B C 1
ATOM 7870 O O . THR B 1 431 ? -29.094 -5.359 -17.516 1 84.06 431 THR B O 1
ATOM 7873 N N . GLU B 1 432 ? -27.797 -6.293 -19.094 1 83.5 432 GLU B N 1
ATOM 7874 C CA . GLU B 1 432 ? -28.875 -6.406 -20.094 1 83.5 432 GLU B CA 1
ATOM 7875 C C . GLU B 1 432 ? -29.969 -7.336 -19.609 1 83.5 432 GLU B C 1
ATOM 7877 O O . GLU B 1 432 ? -31.125 -7.23 -20.047 1 83.5 432 GLU B O 1
ATOM 7882 N N . ASN B 1 433 ? -29.625 -8.156 -18.719 1 85.12 433 ASN B N 1
ATOM 7883 C CA . ASN B 1 433 ? -30.578 -9.148 -18.219 1 85.12 433 ASN B CA 1
ATOM 7884 C C . ASN B 1 433 ? -31.375 -8.609 -17.031 1 85.12 433 ASN B C 1
ATOM 7886 O O . ASN B 1 433 ? -32.25 -9.297 -16.516 1 85.12 433 ASN B O 1
ATOM 7890 N N . CYS B 1 434 ? -31.062 -7.371 -16.609 1 84.19 434 CYS B N 1
ATOM 7891 C CA . CYS B 1 434 ? -31.719 -6.824 -15.43 1 84.19 434 CYS B CA 1
ATOM 7892 C C . CYS B 1 434 ? -33.031 -6.156 -15.797 1 84.19 434 CYS B C 1
ATOM 7894 O O . CYS B 1 434 ? -33.094 -5.348 -16.719 1 84.19 434 CYS B O 1
ATOM 7896 N N . LYS B 1 435 ? -34.125 -6.516 -15.086 1 85.38 435 LYS B N 1
ATOM 7897 C CA . LYS B 1 435 ? -35.469 -5.996 -15.367 1 85.38 435 LYS B CA 1
ATOM 7898 C C . LYS B 1 435 ? -35.844 -4.938 -14.344 1 85.38 435 LYS B C 1
ATOM 7900 O O . LYS B 1 435 ? -36.844 -4.23 -14.531 1 85.38 435 LYS B O 1
ATOM 7905 N N . SER B 1 436 ? -35.219 -4.863 -13.211 1 83.31 436 SER B N 1
ATOM 7906 C CA . SER B 1 436 ? -35.562 -3.932 -12.141 1 83.31 436 SER B CA 1
ATOM 7907 C C . SER B 1 436 ? -34.281 -3.373 -11.492 1 83.31 436 SER B C 1
ATOM 7909 O O . SER B 1 436 ? -33.188 -3.846 -11.773 1 83.31 436 SER B O 1
ATOM 7911 N N . ARG B 1 437 ? -34.531 -2.369 -10.711 1 80.56 437 ARG B N 1
ATOM 7912 C CA . ARG B 1 437 ? -33.406 -1.796 -9.938 1 80.56 437 ARG B CA 1
ATOM 7913 C C . ARG B 1 437 ? -32.844 -2.816 -8.953 1 80.56 437 ARG B C 1
ATOM 7915 O O . ARG B 1 437 ? -31.656 -2.814 -8.68 1 80.56 437 ARG B O 1
ATOM 7922 N N . LYS B 1 438 ? -33.75 -3.551 -8.562 1 82.62 438 LYS B N 1
ATOM 7923 C CA . LYS B 1 438 ? -33.312 -4.59 -7.633 1 82.62 438 LYS B CA 1
ATOM 7924 C C . LYS B 1 438 ? -32.406 -5.609 -8.32 1 82.62 438 LYS B C 1
ATOM 7926 O O . LYS B 1 438 ? -31.406 -6.051 -7.746 1 82.62 438 LYS B O 1
ATOM 7931 N N . ASP B 1 439 ? -32.719 -5.934 -9.57 1 85.56 439 ASP B N 1
ATOM 7932 C CA . ASP B 1 439 ? -31.891 -6.848 -10.352 1 85.56 439 ASP B CA 1
ATOM 7933 C C . ASP B 1 439 ? -30.5 -6.262 -10.602 1 85.56 439 ASP B C 1
ATOM 7935 O O . ASP B 1 439 ? -29.5 -6.965 -10.492 1 85.56 439 ASP B O 1
ATOM 7939 N N . LEU B 1 440 ? -30.594 -5.027 -10.875 1 86.69 440 LEU B N 1
ATOM 7940 C CA . LEU B 1 440 ? -29.328 -4.352 -11.133 1 86.69 440 LEU B CA 1
ATOM 7941 C C . LEU B 1 440 ? -28.453 -4.328 -9.883 1 86.69 440 LEU B C 1
ATOM 7943 O O . LEU B 1 440 ? -27.25 -4.57 -9.953 1 86.69 440 LEU B O 1
ATOM 7947 N N . ALA B 1 441 ? -29.031 -4.047 -8.734 1 87 441 ALA B N 1
ATOM 7948 C CA . ALA B 1 441 ? -28.312 -3.99 -7.469 1 87 441 ALA B CA 1
ATOM 7949 C C . ALA B 1 441 ? -27.703 -5.344 -7.125 1 87 441 ALA B C 1
ATOM 7951 O O . ALA B 1 441 ? -26.625 -5.41 -6.516 1 87 441 ALA B O 1
ATOM 7952 N N . SER B 1 442 ? -28.297 -6.355 -7.594 1 88.5 442 SER B N 1
ATOM 7953 C CA . SER B 1 442 ? -27.844 -7.703 -7.262 1 88.5 442 SER B CA 1
ATOM 7954 C C . SER B 1 442 ? -26.578 -8.07 -8.016 1 88.5 442 SER B C 1
ATOM 7956 O O . SER B 1 442 ? -25.891 -9.039 -7.672 1 88.5 442 SER B O 1
ATOM 7958 N N . LEU B 1 443 ? -26.266 -7.273 -9.055 1 91.94 443 LEU B N 1
ATOM 7959 C CA . LEU B 1 443 ? -25.078 -7.551 -9.844 1 91.94 443 LEU B CA 1
ATOM 7960 C C . LEU B 1 443 ? -23.828 -7.055 -9.125 1 91.94 443 LEU B C 1
ATOM 7962 O O . LEU B 1 443 ? -22.703 -7.418 -9.5 1 91.94 443 LEU B O 1
ATOM 7966 N N . PHE B 1 444 ? -24.031 -6.242 -8.102 1 92.94 444 PHE B N 1
ATOM 7967 C CA . PHE B 1 444 ? -22.891 -5.688 -7.379 1 92.94 444 PHE B CA 1
ATOM 7968 C C . PHE B 1 444 ? -22.469 -6.605 -6.234 1 92.94 444 PHE B C 1
ATOM 7970 O O . PHE B 1 444 ? -23.297 -6.965 -5.391 1 92.94 444 PHE B O 1
ATOM 7977 N N . PRO B 1 445 ? -21.219 -6.93 -6.156 1 94.75 445 PRO B N 1
ATOM 7978 C CA . PRO B 1 445 ? -20.781 -7.922 -5.172 1 94.75 445 PRO B CA 1
ATOM 7979 C C . PRO B 1 445 ? -20.594 -7.328 -3.775 1 94.75 445 PRO B C 1
ATOM 7981 O O . PRO B 1 445 ? -20.375 -8.062 -2.812 1 94.75 445 PRO B O 1
ATOM 7984 N N . VAL B 1 446 ? -20.688 -5.977 -3.578 1 94.31 446 VAL B N 1
ATOM 7985 C CA . VAL B 1 446 ? -20.375 -5.344 -2.299 1 94.31 446 VAL B CA 1
ATOM 7986 C C . VAL B 1 446 ? -21.516 -4.414 -1.896 1 94.31 446 VAL B C 1
ATOM 7988 O O . VAL B 1 446 ? -22.094 -3.732 -2.742 1 94.31 446 VAL B O 1
ATOM 7991 N N . ARG B 1 447 ? -21.859 -4.465 -0.638 1 91.69 447 ARG B N 1
ATOM 7992 C CA . ARG B 1 447 ? -22.766 -3.516 -0.005 1 91.69 447 ARG B CA 1
ATOM 7993 C C . ARG B 1 447 ? -22.016 -2.609 0.969 1 91.69 447 ARG B C 1
ATOM 7995 O O . ARG B 1 447 ? -21 -3.008 1.537 1 91.69 447 ARG B O 1
ATOM 8002 N N . PHE B 1 448 ? -22.391 -1.367 1.016 1 85.38 448 PHE B N 1
ATOM 8003 C CA . PHE B 1 448 ? -21.75 -0.502 2.002 1 85.38 448 PHE B CA 1
ATOM 8004 C C . PHE B 1 448 ? -22.766 0.478 2.59 1 85.38 448 PHE B C 1
ATOM 8006 O O . PHE B 1 448 ? -23.797 0.749 1.982 1 85.38 448 PHE B O 1
ATOM 8013 N N . SER B 1 449 ? -22.672 0.698 3.951 1 73.88 449 SER B N 1
ATOM 8014 C CA . SER B 1 449 ? -23.5 1.666 4.656 1 73.88 449 SER B CA 1
ATOM 8015 C C . SER B 1 449 ? -22.672 2.803 5.234 1 73.88 449 SER B C 1
ATOM 8017 O O . SER B 1 449 ? -21.531 2.586 5.664 1 73.88 449 SER B O 1
ATOM 8019 N N . PHE B 1 450 ? -22.844 4.039 4.594 1 57.66 450 PHE B N 1
ATOM 8020 C CA . PHE B 1 450 ? -22.203 5.141 5.293 1 57.66 450 PHE B CA 1
ATOM 8021 C C . PHE B 1 450 ? -23.016 5.562 6.512 1 57.66 450 PHE B C 1
ATOM 8023 O O . PHE B 1 450 ? -24.25 5.52 6.484 1 57.66 450 PHE B O 1
ATOM 8030 N N . GLN B 1 451 ? -22.859 5.363 7.602 1 48.78 451 GLN B N 1
ATOM 8031 C CA . GLN B 1 451 ? -23.625 6.016 8.656 1 48.78 451 GLN B CA 1
ATOM 8032 C C . GLN B 1 451 ? -23.969 7.457 8.289 1 48.78 451 GLN B C 1
ATOM 8034 O O . GLN B 1 451 ? -23.125 8.18 7.754 1 48.78 451 GLN B O 1
ATOM 8039 N N . GLN B 1 452 ? -25.25 7.746 7.895 1 41.91 452 GLN B N 1
ATOM 8040 C CA . GLN B 1 452 ? -26 8.922 7.473 1 41.91 452 GLN B CA 1
ATOM 8041 C C . GLN B 1 452 ? -25.312 10.203 7.941 1 41.91 452 GLN B C 1
ATOM 8043 O O . GLN B 1 452 ? -25.391 11.234 7.27 1 41.91 452 GLN B O 1
ATOM 8048 N N . ASP B 1 453 ? -25.125 10.328 9.242 1 39.31 453 ASP B N 1
ATOM 8049 C CA . ASP B 1 453 ? -24.938 11.742 9.555 1 39.31 453 ASP B CA 1
ATOM 8050 C C . ASP B 1 453 ? -23.875 12.367 8.641 1 39.31 453 ASP B C 1
ATOM 8052 O O . ASP B 1 453 ? -23.688 13.586 8.641 1 39.31 453 ASP B O 1
ATOM 8056 N N . GLU B 1 454 ? -22.891 11.625 8.133 1 42.25 454 GLU B N 1
ATOM 8057 C CA . GLU B 1 454 ? -21.656 12.336 7.832 1 42.25 454 GLU B CA 1
ATOM 8058 C C . GLU B 1 454 ? -21.625 12.805 6.379 1 42.25 454 GLU B C 1
ATOM 8060 O O . GLU B 1 454 ? -21.344 13.977 6.102 1 42.25 454 GLU B O 1
ATOM 8065 N N . LEU B 1 455 ? -21.078 11.977 5.273 1 43.75 455 LEU B N 1
ATOM 8066 C CA . LEU B 1 455 ? -20.438 12.531 4.09 1 43.75 455 LEU B CA 1
ATOM 8067 C C . LEU B 1 455 ? -21.453 12.773 2.98 1 43.75 455 LEU B C 1
ATOM 8069 O O . LEU B 1 455 ? -21.969 11.828 2.385 1 43.75 455 LEU B O 1
ATOM 8073 N N . ARG B 1 456 ? -22.469 13.539 3.137 1 36.22 456 ARG B N 1
ATOM 8074 C CA . ARG B 1 456 ? -23.172 13.906 1.916 1 36.22 456 ARG B CA 1
ATOM 8075 C C . ARG B 1 456 ? -22.203 14.156 0.77 1 36.22 456 ARG B C 1
ATOM 8077 O O . ARG B 1 456 ? -21.047 14.539 0.998 1 36.22 456 ARG B O 1
ATOM 8084 N N . ASN B 1 457 ? -22.484 13.773 -0.604 1 36.66 457 ASN B N 1
ATOM 8085 C CA . ASN B 1 457 ? -21.875 13.586 -1.917 1 36.66 457 ASN B CA 1
ATOM 8086 C C . ASN B 1 457 ? -21.141 14.836 -2.385 1 36.66 457 ASN B C 1
ATOM 8088 O O . ASN B 1 457 ? -21.703 15.648 -3.119 1 36.66 457 ASN B O 1
ATOM 8092 N N . ALA B 1 458 ? -20.562 15.664 -1.717 1 35.12 458 ALA B N 1
ATOM 8093 C CA . ALA B 1 458 ? -19.953 16.734 -2.508 1 35.12 458 ALA B CA 1
ATOM 8094 C C . ALA B 1 458 ? -18.797 16.203 -3.348 1 35.12 458 ALA B C 1
ATOM 8096 O O . ALA B 1 458 ? -17.906 15.531 -2.826 1 35.12 458 ALA B O 1
ATOM 8097 N N . ASP B 1 459 ? -18.969 15.844 -4.594 1 34.72 459 ASP B N 1
ATOM 8098 C CA . ASP B 1 459 ? -17.969 15.414 -5.578 1 34.72 459 ASP B CA 1
ATOM 8099 C C . ASP B 1 459 ? -16.766 16.359 -5.586 1 34.72 459 ASP B C 1
ATOM 8101 O O . ASP B 1 459 ? -16.906 17.547 -5.305 1 34.72 459 ASP B O 1
ATOM 8105 N N . VAL B 1 460 ? -15.617 15.828 -5.531 1 37.44 460 VAL B N 1
ATOM 8106 C CA . VAL B 1 460 ? -14.336 16.531 -5.625 1 37.44 460 VAL B CA 1
ATOM 8107 C C . VAL B 1 460 ? -14.398 17.562 -6.75 1 37.44 460 VAL B C 1
ATOM 8109 O O . VAL B 1 460 ? -13.539 18.438 -6.848 1 37.44 460 VAL B O 1
ATOM 8112 N N . GLU B 1 461 ? -15.125 17.375 -7.871 1 30.88 461 GLU B N 1
ATOM 8113 C CA . GLU B 1 461 ? -15.023 18.266 -9.016 1 30.88 461 GLU B CA 1
ATOM 8114 C C . GLU B 1 461 ? -15.422 19.688 -8.633 1 30.88 461 GLU B C 1
ATOM 8116 O O . GLU B 1 461 ? -14.797 20.656 -9.062 1 30.88 461 GLU B O 1
ATOM 8121 N N . ASN B 1 462 ? -16.922 20.016 -8.383 1 28.88 462 ASN B N 1
ATOM 8122 C CA . ASN B 1 462 ? -17.453 21.375 -8.383 1 28.88 462 ASN B CA 1
ATOM 8123 C C . ASN B 1 462 ? -17.156 22.094 -7.066 1 28.88 462 ASN B C 1
ATOM 8125 O O . ASN B 1 462 ? -17.562 21.641 -6 1 28.88 462 ASN B O 1
ATOM 8129 N N . ASP B 1 463 ? -16.062 22.688 -6.754 1 31.27 463 ASP B N 1
ATOM 8130 C CA . ASP B 1 463 ? -15.906 23.594 -5.629 1 31.27 463 ASP B CA 1
ATOM 8131 C C . ASP B 1 463 ? -17.266 24.078 -5.117 1 31.27 463 A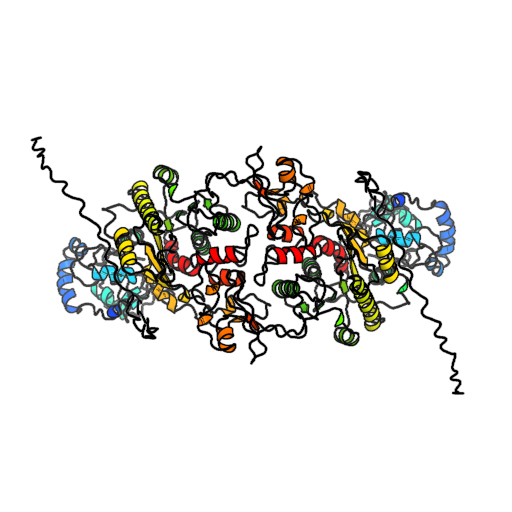SP B C 1
ATOM 8133 O O . ASP B 1 463 ? -17.359 24.641 -4.027 1 31.27 463 ASP B O 1
ATOM 8137 N N . VAL B 1 464 ? -18.234 24.844 -6.113 1 26.7 464 VAL B N 1
ATOM 8138 C CA . VAL B 1 464 ? -19.547 25.453 -5.852 1 26.7 464 VAL B CA 1
ATOM 8139 C C . VAL B 1 464 ? -20.594 24.359 -5.672 1 26.7 464 VAL B C 1
ATOM 8141 O O . VAL B 1 464 ? -20.641 23.406 -6.449 1 26.7 464 VAL B O 1
ATOM 8144 N N . ALA B 1 465 ? -21.125 24.109 -4.496 1 28.48 465 ALA B N 1
ATOM 8145 C CA . ALA B 1 465 ? -22.391 23.422 -4.258 1 28.48 465 ALA B CA 1
ATOM 8146 C C . ALA B 1 465 ? -23.328 23.594 -5.441 1 28.48 465 ALA B C 1
ATOM 8148 O O . ALA B 1 465 ? -23.891 24.672 -5.645 1 28.48 465 ALA B O 1
ATOM 8149 N N . ARG B 1 466 ? -23.188 23.219 -6.715 1 25.8 466 ARG B N 1
ATOM 8150 C CA . ARG B 1 466 ? -24.359 23.328 -7.574 1 25.8 466 ARG B CA 1
ATOM 8151 C C . ARG B 1 466 ? -25.562 22.641 -6.949 1 25.8 466 ARG B C 1
ATOM 8153 O O . ARG B 1 466 ? -25.438 21.531 -6.402 1 25.8 466 ARG B O 1
ATOM 8160 N N . HIS B 1 467 ? -26.516 23.422 -6.504 1 24.5 467 HIS B N 1
ATOM 8161 C CA . HIS B 1 467 ? -27.875 22.953 -6.273 1 24.5 467 HIS B CA 1
ATOM 8162 C C . HIS B 1 467 ? -28.266 21.859 -7.266 1 24.5 467 HIS B C 1
ATOM 8164 O O . HIS B 1 467 ? -27.984 21.969 -8.461 1 24.5 467 HIS B O 1
ATOM 8170 N N . SER B 1 468 ? -28.469 20.75 -6.777 1 26.2 468 SER B N 1
ATOM 8171 C CA . SER B 1 468 ? -29.172 19.75 -7.594 1 26.2 468 SER B CA 1
ATOM 8172 C C . SER B 1 468 ? -30.297 20.391 -8.406 1 26.2 468 SER B C 1
ATOM 8174 O O . SER B 1 468 ? -31.188 21.016 -7.84 1 26.2 468 SER B O 1
ATOM 8176 N N . LYS B 1 469 ? -30.141 21 -9.539 1 25.83 469 LYS B N 1
ATOM 8177 C CA . LYS B 1 469 ? -31.375 21.125 -10.312 1 25.83 469 LYS B CA 1
ATOM 8178 C C . LYS B 1 469 ? -32.188 19.844 -10.258 1 25.83 469 LYS B C 1
ATOM 8180 O O . LYS B 1 469 ? -31.656 18.75 -10.523 1 25.83 469 LYS B O 1
ATOM 8185 N N . LYS B 1 470 ? -33.312 19.734 -9.508 1 25.45 470 LYS B N 1
ATOM 8186 C CA . LYS B 1 470 ? -34.438 18.812 -9.656 1 25.45 470 LYS B CA 1
ATOM 8187 C C . LYS B 1 470 ? -34.688 18.469 -11.125 1 25.45 470 LYS B C 1
ATOM 8189 O O . LYS B 1 470 ? -35.719 17.938 -11.477 1 25.45 470 LYS B O 1
ATOM 8194 N N . GLY B 1 471 ? -34.125 19.016 -12.141 1 24.31 471 GLY B N 1
ATOM 8195 C CA . GLY B 1 471 ? -34.812 18.484 -13.312 1 24.31 471 GLY B CA 1
ATOM 8196 C C . GLY B 1 471 ? -34.844 16.969 -13.344 1 24.31 471 GLY B C 1
ATOM 8197 O O . GLY B 1 471 ? -34.062 16.312 -12.656 1 24.31 471 GLY B O 1
ATOM 8198 N N . LYS B 1 472 ? -36.031 16.375 -13.883 1 23.69 472 LYS B N 1
ATOM 8199 C CA . LYS B 1 472 ? -36.375 15.008 -14.273 1 23.69 472 LYS B CA 1
ATOM 8200 C C . LYS B 1 472 ? -35.156 14.32 -14.914 1 23.69 472 LYS B C 1
ATOM 8202 O O . LYS B 1 472 ? -34.938 14.469 -16.109 1 23.69 472 LYS B O 1
ATOM 8207 N N . ARG B 1 473 ? -34.094 14.445 -14.469 1 24.86 473 ARG B N 1
ATOM 8208 C CA . ARG B 1 473 ? -33.25 13.609 -15.32 1 24.86 473 ARG B CA 1
ATOM 8209 C C . ARG B 1 473 ? -33.844 12.211 -15.461 1 24.86 473 ARG B C 1
ATOM 8211 O O . ARG B 1 473 ? -34.125 11.547 -14.461 1 24.86 473 ARG B O 1
ATOM 8218 N N . ASP B 1 474 ? -34.594 11.984 -16.516 1 23.5 474 ASP B N 1
ATOM 8219 C CA . ASP B 1 474 ? -35.031 10.734 -17.141 1 23.5 474 ASP B CA 1
ATOM 8220 C C . ASP B 1 474 ? -34.031 9.609 -16.891 1 23.5 474 ASP B C 1
ATOM 8222 O O . ASP B 1 474 ? -32.812 9.828 -16.938 1 23.5 474 ASP B O 1
ATOM 8226 N N . SER B 1 475 ? -34.438 8.547 -16.109 1 27.38 475 SER B N 1
ATOM 8227 C CA . SER B 1 475 ? -34.062 7.16 -15.812 1 27.38 475 SER B CA 1
ATOM 8228 C C . SER B 1 475 ? -33.219 6.57 -16.938 1 27.38 475 SER B C 1
ATOM 8230 O O . SER B 1 475 ? -32.625 5.492 -16.766 1 27.38 475 SER B O 1
ATOM 8232 N N . THR B 1 476 ? -33.531 6.895 -18.219 1 24.95 476 THR B N 1
ATOM 8233 C CA . THR B 1 476 ? -33.188 6.086 -19.375 1 24.95 476 THR B CA 1
ATOM 8234 C C . THR B 1 476 ? -31.734 6.332 -19.781 1 24.95 476 THR B C 1
ATOM 8236 O O . THR B 1 476 ? -31.328 6.012 -20.906 1 24.95 476 THR B O 1
ATOM 8239 N N . SER B 1 477 ? -31.141 7.309 -19.328 1 28.98 477 SER B N 1
ATOM 8240 C CA . SER B 1 477 ? -30 7.492 -20.219 1 28.98 477 SER B CA 1
ATOM 8241 C C . SER B 1 477 ? -29.109 6.258 -20.219 1 28.98 477 SER B C 1
ATOM 8243 O O . SER B 1 477 ? -28.922 5.613 -19.188 1 28.98 477 SER B O 1
ATOM 8245 N N . GLY B 1 478 ? -28.828 5.668 -21.391 1 26.86 478 GLY B N 1
ATOM 8246 C CA . GLY B 1 478 ? -28.219 4.453 -21.922 1 26.86 478 GLY B CA 1
ATOM 8247 C C . GLY B 1 478 ? -26.859 4.152 -21.312 1 26.86 478 GLY B C 1
ATOM 8248 O O . GLY B 1 478 ? -26.141 5.07 -20.922 1 26.86 478 GLY B O 1
ATOM 8249 N N . ILE B 1 479 ? -26.688 2.924 -20.734 1 30.73 479 ILE B N 1
ATOM 8250 C CA . ILE B 1 479 ? -25.703 1.935 -20.297 1 30.73 479 ILE B CA 1
ATOM 8251 C C . ILE B 1 479 ? -24.406 2.104 -21.078 1 30.73 479 ILE B C 1
ATOM 8253 O O . ILE B 1 479 ? -23.422 1.396 -20.828 1 30.73 479 ILE B O 1
ATOM 8257 N N . ASN B 1 480 ? -24.344 2.852 -22.109 1 28.17 480 ASN B N 1
ATOM 8258 C CA . ASN B 1 480 ? -23.297 2.504 -23.062 1 28.17 480 ASN B CA 1
ATOM 8259 C C . ASN B 1 480 ? -21.969 3.148 -22.688 1 28.17 480 ASN B C 1
ATOM 8261 O O . ASN B 1 480 ? -21.047 3.225 -23.5 1 28.17 480 ASN B O 1
ATOM 8265 N N . ALA B 1 481 ? -22 4.289 -21.891 1 32.41 481 ALA B N 1
ATOM 8266 C CA . ALA B 1 481 ? -20.641 4.82 -22.031 1 32.41 481 ALA B CA 1
ATOM 8267 C C . ALA B 1 481 ? -19.625 3.912 -21.359 1 32.41 481 ALA B C 1
ATOM 8269 O O . ALA B 1 481 ? -19.703 3.66 -20.156 1 32.41 481 ALA B O 1
ATOM 8270 N N . THR B 1 482 ? -18.797 3.072 -22 1 35.72 482 THR B N 1
ATOM 8271 C CA . THR B 1 482 ? -17.922 1.918 -21.844 1 35.72 482 THR B CA 1
ATOM 8272 C C . THR B 1 482 ? -16.969 2.119 -20.672 1 35.72 482 THR B C 1
ATOM 8274 O O . THR B 1 482 ? -16.562 1.153 -20.016 1 35.72 482 THR B O 1
ATOM 8277 N N . ASP B 1 483 ? -16.266 3.359 -20.484 1 38.62 483 ASP B N 1
ATOM 8278 C CA . ASP B 1 483 ? -15.031 3.379 -19.688 1 38.62 483 ASP B CA 1
ATOM 8279 C C . ASP B 1 483 ? -15.328 3.76 -18.234 1 38.62 483 ASP B C 1
ATOM 8281 O O . ASP B 1 483 ? -14.406 4.016 -17.453 1 38.62 483 ASP B O 1
ATOM 8285 N N . LYS B 1 484 ? -16.625 4.211 -17.906 1 45.06 484 LYS B N 1
ATOM 8286 C CA . LYS B 1 484 ? -16.781 4.645 -16.516 1 45.06 484 LYS B CA 1
ATOM 8287 C C . LYS B 1 484 ? -17.219 3.486 -15.633 1 45.06 484 LYS B C 1
ATOM 8289 O O . LYS B 1 484 ? -18.062 2.682 -16.031 1 45.06 484 LYS B O 1
ATOM 8294 N N . PRO B 1 485 ? -16.578 3.221 -14.469 1 49.66 485 PRO B N 1
ATOM 8295 C CA . PRO B 1 485 ? -17 2.178 -13.531 1 49.66 485 PRO B CA 1
ATOM 8296 C C . PRO B 1 485 ? -18.484 2.254 -13.203 1 49.66 485 PRO B C 1
ATOM 8298 O O . PRO B 1 485 ? -19.078 3.34 -13.234 1 49.66 485 PRO B O 1
ATOM 8301 N N . PRO B 1 486 ? -19.266 1.126 -13.281 1 52.53 486 PRO B N 1
ATOM 8302 C CA . PRO B 1 486 ? -20.703 1.074 -12.961 1 52.53 486 PRO B CA 1
ATOM 8303 C C . PRO B 1 486 ? -21.047 1.844 -11.695 1 52.53 486 PRO B C 1
ATOM 8305 O O . PRO B 1 486 ? -20.281 1.84 -10.734 1 52.53 486 PRO B O 1
ATOM 8308 N N . ARG B 1 487 ? -22 2.811 -11.781 1 55.06 487 ARG B N 1
ATOM 8309 C CA . ARG B 1 487 ? -22.438 3.709 -10.719 1 55.06 487 ARG B CA 1
ATOM 8310 C C . ARG B 1 487 ? -23.219 2.949 -9.641 1 55.06 487 ARG B C 1
ATOM 8312 O O . ARG B 1 487 ? -23.875 1.948 -9.938 1 55.06 487 ARG B O 1
ATOM 8319 N N . THR B 1 488 ? -22.922 3.234 -8.352 1 61.94 488 THR B N 1
ATOM 8320 C CA . THR B 1 488 ? -23.594 2.73 -7.16 1 61.94 488 THR B CA 1
ATOM 8321 C C . THR B 1 488 ? -25.094 2.924 -7.262 1 61.94 488 THR B C 1
ATOM 8323 O O . THR B 1 488 ? -25.562 3.893 -7.863 1 61.94 488 THR B O 1
ATOM 8326 N N . VAL B 1 489 ? -25.938 1.872 -7.203 1 56.84 489 VAL B N 1
ATOM 8327 C CA . VAL B 1 489 ? -27.391 1.94 -7.164 1 56.84 489 VAL B CA 1
ATOM 8328 C C . VAL B 1 489 ? -27.875 1.743 -5.73 1 56.84 489 VAL B C 1
ATOM 8330 O O . VAL B 1 489 ? -27.312 0.946 -4.98 1 56.84 489 VAL B O 1
ATOM 8333 N N . ALA B 1 490 ? -28.594 2.814 -5.172 1 56.25 490 ALA B N 1
ATOM 8334 C CA . ALA B 1 490 ? -29.219 2.648 -3.861 1 56.25 490 ALA B CA 1
ATOM 8335 C C . ALA B 1 490 ? -30.203 1.49 -3.869 1 56.25 490 ALA B C 1
ATOM 8337 O O . ALA B 1 490 ? -30.969 1.319 -4.832 1 56.25 490 ALA B O 1
ATOM 8338 N N . ASP B 1 491 ? -29.875 0.483 -2.99 1 51.34 491 ASP B N 1
ATOM 8339 C CA . ASP B 1 491 ? -30.875 -0.57 -2.812 1 51.34 491 ASP B CA 1
ATOM 8340 C C . ASP B 1 491 ? -32.062 -0.065 -2.008 1 51.34 491 ASP B C 1
ATOM 8342 O O . ASP B 1 491 ? -31.906 0.489 -0.92 1 51.34 491 ASP B O 1
ATOM 8346 N N . GLU B 1 492 ? -33.25 0.215 -2.557 1 50.88 492 GLU B N 1
ATOM 8347 C CA . GLU B 1 492 ? -34.469 0.741 -1.959 1 50.88 492 GLU B CA 1
ATOM 8348 C C . GLU B 1 492 ? -34.719 0.107 -0.597 1 50.88 492 GLU B C 1
ATOM 8350 O O . GLU B 1 492 ? -35.219 0.771 0.317 1 50.88 492 GLU B O 1
ATOM 8355 N N . ASP B 1 493 ? -34.531 -1.197 -0.423 1 52.59 493 ASP B N 1
ATOM 8356 C CA . ASP B 1 493 ? -35.125 -1.837 0.741 1 52.59 493 ASP B CA 1
ATOM 8357 C C . ASP B 1 493 ? -34.281 -1.64 1.985 1 52.59 493 ASP B C 1
ATOM 8359 O O . ASP B 1 493 ? -34.781 -1.624 3.107 1 52.59 493 ASP B O 1
ATOM 8363 N N . ASP B 1 494 ? -32.906 -1.654 1.957 1 55.06 494 ASP B N 1
ATOM 8364 C CA . ASP B 1 494 ? -32.156 -1.778 3.203 1 55.06 494 ASP B CA 1
ATOM 8365 C C . ASP B 1 494 ? -31.156 -0.634 3.361 1 55.06 494 ASP B C 1
ATOM 8367 O O . ASP B 1 494 ? -30.25 -0.7 4.199 1 55.06 494 ASP B O 1
ATOM 8371 N N . ASN B 1 495 ? -31.422 0.565 2.902 1 61.81 495 ASN B N 1
ATOM 8372 C CA . ASN B 1 495 ? -30.578 1.74 3.102 1 61.81 495 ASN B CA 1
ATOM 8373 C C . ASN B 1 495 ? -29.109 1.432 2.822 1 61.81 495 ASN B C 1
ATOM 8375 O O . ASN B 1 495 ? -28.219 2.033 3.424 1 61.81 495 ASN B O 1
ATOM 8379 N N . GLN B 1 496 ? -28.906 0.299 2.127 1 74.81 496 GLN B N 1
ATOM 8380 C CA . GLN B 1 496 ? -27.516 -0.006 1.795 1 74.81 496 GLN B CA 1
ATOM 8381 C C . GLN B 1 496 ? -27.203 0.357 0.345 1 74.81 496 GLN B C 1
ATOM 8383 O O . GLN B 1 496 ? -28.078 0.292 -0.519 1 74.81 496 GLN B O 1
ATOM 8388 N N . GLN B 1 497 ? -26.031 0.893 0.144 1 85.94 497 GLN B N 1
ATOM 8389 C CA . GLN B 1 497 ? -25.516 1.199 -1.188 1 85.94 497 GLN B CA 1
ATOM 8390 C C . GLN B 1 497 ? -24.688 0.04 -1.74 1 85.94 497 GLN B C 1
ATOM 8392 O O . GLN B 1 497 ? -24.297 -0.862 -0.996 1 85.94 497 GLN B O 1
ATOM 8397 N N . THR B 1 498 ? -24.734 -0.073 -3.117 1 89.62 498 THR B N 1
ATOM 8398 C CA . THR B 1 498 ? -23.984 -1.149 -3.76 1 89.62 498 THR B CA 1
ATOM 8399 C C . THR B 1 498 ? -22.688 -0.621 -4.363 1 89.62 498 THR B C 1
ATOM 8401 O O . THR B 1 498 ? -22.562 0.575 -4.637 1 89.62 498 THR B O 1
ATOM 8404 N N . ASP B 1 499 ? -21.703 -1.467 -4.449 1 91.12 499 ASP B N 1
ATOM 8405 C CA . ASP B 1 499 ? -20.422 -1.089 -5.043 1 91.12 499 ASP B CA 1
ATOM 8406 C C . ASP B 1 499 ? -19.734 -2.301 -5.656 1 91.12 499 ASP B C 1
ATOM 8408 O O . ASP B 1 499 ? -20.078 -3.443 -5.359 1 91.12 499 ASP B O 1
ATOM 8412 N N . VAL B 1 500 ? -18.859 -2.037 -6.609 1 93.75 500 VAL B N 1
ATOM 8413 C CA . VAL B 1 500 ? -17.938 -3.062 -7.098 1 93.75 500 VAL B CA 1
ATOM 8414 C C . VAL B 1 500 ? -16.719 -3.16 -6.172 1 93.75 500 VAL B C 1
ATOM 8416 O O . VAL B 1 500 ? -16.578 -2.354 -5.25 1 93.75 500 VAL B O 1
ATOM 8419 N N . LEU B 1 501 ? -15.945 -4.152 -6.422 1 95.44 501 LEU B N 1
ATOM 8420 C CA . LEU B 1 501 ? -14.727 -4.281 -5.625 1 95.44 501 LEU B CA 1
ATOM 8421 C C . LEU B 1 501 ? -13.742 -3.168 -5.961 1 95.44 501 LEU B C 1
ATOM 8423 O O . LEU B 1 501 ? -13.594 -2.793 -7.129 1 95.44 501 LEU B O 1
ATOM 8427 N N . TRP B 1 502 ? -13.109 -2.684 -4.887 1 94.88 502 TRP B N 1
ATOM 8428 C CA . TRP B 1 502 ? -11.953 -1.817 -5.098 1 94.88 502 TRP B CA 1
ATOM 8429 C C . TRP B 1 502 ? -10.766 -2.615 -5.617 1 94.88 502 TRP B C 1
ATOM 8431 O O . TRP B 1 502 ? -10.672 -3.826 -5.402 1 94.88 502 TRP B O 1
ATOM 8441 N N . LEU B 1 503 ? -9.82 -1.955 -6.324 1 95.88 503 LEU B N 1
ATOM 8442 C CA . LEU B 1 503 ? -8.664 -2.631 -6.902 1 95.88 503 LEU B CA 1
ATOM 8443 C C . LEU B 1 503 ? -7.836 -3.314 -5.82 1 95.88 503 LEU B C 1
ATOM 8445 O O . LEU B 1 503 ? -7.301 -4.402 -6.035 1 95.88 503 LEU B O 1
ATOM 8449 N N . GLN B 1 504 ? -7.719 -2.682 -4.641 1 95.56 504 GLN B N 1
ATOM 8450 C CA . GLN B 1 504 ? -6.969 -3.273 -3.537 1 95.56 504 GLN B CA 1
ATOM 8451 C C . GLN B 1 504 ? -7.617 -4.574 -3.066 1 95.56 504 GLN B C 1
ATOM 8453 O O . GLN B 1 504 ? -6.93 -5.488 -2.615 1 95.56 504 GLN B O 1
ATOM 8458 N N . GLU B 1 505 ? -8.922 -4.582 -3.131 1 96.5 505 GLU B N 1
ATOM 8459 C CA . GLU B 1 505 ? -9.664 -5.785 -2.752 1 96.5 505 GLU B CA 1
ATOM 8460 C C . GLU B 1 505 ? -9.477 -6.895 -3.781 1 96.5 505 GLU B C 1
ATOM 8462 O O . GLU B 1 505 ? -9.328 -8.062 -3.42 1 96.5 505 GLU B O 1
ATOM 8467 N N . ILE B 1 506 ? -9.461 -6.535 -5.074 1 97.25 506 ILE B N 1
ATOM 8468 C CA . ILE B 1 506 ? -9.219 -7.496 -6.148 1 97.25 506 ILE B CA 1
ATOM 8469 C C . ILE B 1 506 ? -7.801 -8.055 -6.023 1 97.25 506 ILE B C 1
ATOM 8471 O O . ILE B 1 506 ? -7.59 -9.266 -6.191 1 97.25 506 ILE B O 1
ATOM 8475 N N . GLU B 1 507 ? -6.84 -7.125 -5.754 1 97.69 507 GLU B N 1
ATOM 8476 C CA . GLU B 1 507 ? -5.469 -7.574 -5.531 1 97.69 507 GLU B CA 1
ATOM 8477 C C . GLU B 1 507 ? -5.406 -8.641 -4.438 1 97.69 507 GLU B C 1
ATOM 8479 O O . GLU B 1 507 ? -4.742 -9.664 -4.598 1 97.69 507 GLU B O 1
ATOM 8484 N N . HIS B 1 508 ? -6.156 -8.438 -3.373 1 96.44 508 HIS B N 1
ATOM 8485 C CA . HIS B 1 508 ? -6.195 -9.398 -2.271 1 96.44 508 HIS B CA 1
ATOM 8486 C C . HIS B 1 508 ? -6.832 -10.711 -2.705 1 96.44 508 HIS B C 1
ATOM 8488 O O . HIS B 1 508 ? -6.352 -11.789 -2.338 1 96.44 508 HIS B O 1
ATOM 8494 N N . VAL B 1 509 ? -7.859 -10.656 -3.496 1 95.69 509 VAL B N 1
ATOM 8495 C CA . VAL B 1 509 ? -8.531 -11.844 -4.016 1 95.69 509 VAL B CA 1
ATOM 8496 C C . VAL B 1 509 ? -7.551 -12.656 -4.859 1 95.69 509 VAL B C 1
ATOM 8498 O O . VAL B 1 509 ? -7.555 -13.891 -4.801 1 95.69 509 VAL B O 1
ATOM 8501 N N . PHE B 1 510 ? -6.684 -12.023 -5.609 1 96.75 510 PHE B N 1
ATOM 8502 C CA . PHE B 1 510 ? -5.715 -12.688 -6.473 1 96.75 510 PHE B CA 1
ATOM 8503 C C . PHE B 1 510 ? -4.512 -13.172 -5.668 1 96.75 510 PHE B C 1
ATOM 8505 O O . PHE B 1 510 ? -3.59 -13.773 -6.219 1 96.75 510 PHE B O 1
ATOM 8512 N N . GLY B 1 511 ? -4.516 -12.906 -4.371 1 95.94 511 GLY B N 1
ATOM 8513 C CA . GLY B 1 511 ? -3.43 -13.336 -3.506 1 95.94 511 GLY B CA 1
ATOM 8514 C C . GLY B 1 511 ? -2.225 -12.414 -3.562 1 95.94 511 GLY B C 1
ATOM 8515 O O . GLY B 1 511 ? -1.118 -12.812 -3.191 1 95.94 511 GLY B O 1
ATOM 8516 N N . LEU B 1 512 ? -2.385 -11.164 -4.07 1 97.44 512 LEU B N 1
ATOM 8517 C CA . LEU B 1 512 ? -1.344 -10.148 -4.129 1 97.44 512 LEU B CA 1
ATOM 8518 C C . LEU B 1 512 ? -1.444 -9.195 -2.941 1 97.44 512 LEU B C 1
ATOM 8520 O O . LEU B 1 512 ? -2.521 -9.023 -2.365 1 97.44 512 LEU B O 1
ATOM 8524 N N . PRO B 1 513 ? -0.274 -8.664 -2.539 1 95.75 513 PRO B N 1
ATOM 8525 C CA . PRO B 1 513 ? -0.399 -7.594 -1.548 1 95.75 513 PRO B CA 1
ATOM 8526 C C . PRO B 1 513 ? -1.282 -6.441 -2.027 1 95.75 513 PRO B C 1
ATOM 8528 O O . PRO B 1 513 ? -1.291 -6.121 -3.219 1 95.75 513 PRO B O 1
ATOM 8531 N N . ARG B 1 514 ? -2.031 -5.867 -1.064 1 95.88 514 ARG B N 1
ATOM 8532 C CA . ARG B 1 514 ? -2.812 -4.688 -1.422 1 95.88 514 ARG B CA 1
ATOM 8533 C C . ARG B 1 514 ? -1.918 -3.588 -1.989 1 95.88 514 ARG B C 1
ATOM 8535 O O . ARG B 1 514 ? -0.781 -3.416 -1.546 1 95.88 514 ARG B O 1
ATOM 8542 N N . HIS B 1 515 ? -2.434 -2.844 -2.992 1 96.19 515 HIS B N 1
ATOM 8543 C CA . HIS B 1 515 ? -1.768 -1.729 -3.654 1 96.19 515 HIS B CA 1
ATOM 8544 C C . HIS B 1 515 ? -0.632 -2.217 -4.551 1 96.19 515 HIS B C 1
ATOM 8546 O O . HIS B 1 515 ? 0.263 -1.445 -4.898 1 96.19 515 HIS B O 1
ATOM 8552 N N . PHE B 1 516 ? -0.652 -3.453 -4.895 1 97.62 516 PHE B N 1
ATOM 8553 C CA . PHE B 1 516 ? 0.418 -4.059 -5.676 1 97.62 516 PHE B CA 1
ATOM 8554 C C . PHE B 1 516 ? 0.553 -3.377 -7.031 1 97.62 516 PHE B C 1
ATOM 8556 O O . PHE B 1 516 ? 1.665 -3.189 -7.531 1 97.62 516 PHE B O 1
ATOM 8563 N N . THR B 1 517 ? -0.52 -3.012 -7.664 1 96.94 517 THR B N 1
ATOM 8564 C CA . THR B 1 517 ? -0.501 -2.455 -9.016 1 96.94 517 THR B CA 1
ATOM 8565 C C . THR B 1 517 ? -0.508 -0.929 -8.969 1 96.94 517 THR B C 1
ATOM 8567 O O . THR B 1 517 ? -0.618 -0.272 -10.008 1 96.94 517 THR B O 1
ATOM 8570 N N . ASP B 1 518 ? -0.5 -0.345 -7.754 1 95.75 518 ASP B N 1
ATOM 8571 C CA . ASP B 1 518 ? -0.458 1.106 -7.605 1 95.75 518 ASP B CA 1
ATOM 8572 C C . ASP B 1 518 ? 0.955 1.641 -7.832 1 95.75 518 ASP B C 1
ATOM 8574 O O . ASP B 1 518 ? 1.624 2.064 -6.887 1 95.75 518 ASP B O 1
ATOM 8578 N N . VAL B 1 519 ? 1.349 1.654 -9.133 1 92.75 519 VAL B N 1
ATOM 8579 C CA . VAL B 1 519 ? 2.668 2.123 -9.539 1 92.75 519 VAL B CA 1
ATOM 8580 C C . VAL B 1 519 ? 2.559 2.9 -10.852 1 92.75 519 VAL B C 1
ATOM 8582 O O . VAL B 1 519 ? 1.615 2.701 -11.617 1 92.75 519 VAL B O 1
ATOM 8585 N N . GLY B 1 520 ? 3.463 3.854 -11.039 1 89.25 520 GLY B N 1
ATOM 8586 C CA . GLY B 1 520 ? 3.645 4.492 -12.336 1 89.25 520 GLY B CA 1
ATOM 8587 C C . GLY B 1 520 ? 2.488 5.395 -12.719 1 89.25 520 GLY B C 1
ATOM 8588 O O . GLY B 1 520 ? 2.242 5.625 -13.906 1 89.25 520 GLY B O 1
ATOM 8589 N N . ASN B 1 521 ? 1.639 5.777 -11.742 1 88.69 521 ASN B N 1
ATOM 8590 C CA . ASN B 1 521 ? 0.464 6.605 -12 1 88.69 521 ASN B CA 1
ATOM 8591 C C . ASN B 1 521 ? -0.48 5.949 -13 1 88.69 521 ASN B C 1
ATOM 8593 O O . ASN B 1 521 ? -1.046 6.625 -13.859 1 88.69 521 ASN B O 1
ATOM 8597 N N . MET B 1 522 ? -0.573 4.672 -12.93 1 90.31 522 MET B N 1
ATOM 8598 C CA . MET B 1 522 ? -1.457 3.918 -13.812 1 90.31 522 MET B CA 1
ATOM 8599 C C . MET B 1 522 ? -2.92 4.215 -13.5 1 90.31 522 MET B C 1
ATOM 8601 O O . MET B 1 522 ? -3.287 4.395 -12.336 1 90.31 522 MET B O 1
ATOM 8605 N N . SER B 1 523 ? -3.725 4.188 -14.594 1 89.12 523 SER B N 1
ATOM 8606 C CA . SER B 1 523 ? -5.16 4.387 -14.414 1 89.12 523 SER B CA 1
ATOM 8607 C C . SER B 1 523 ? -5.805 3.176 -13.742 1 89.12 523 SER B C 1
ATOM 8609 O O . SER B 1 523 ? -5.23 2.086 -13.727 1 89.12 523 SER B O 1
ATOM 8611 N N . ARG B 1 524 ? -6.984 3.383 -13.289 1 89.56 524 ARG B N 1
ATOM 8612 C CA . ARG B 1 524 ? -7.746 2.293 -12.688 1 89.56 524 ARG B CA 1
ATOM 8613 C C . ARG B 1 524 ? -8.016 1.186 -13.703 1 89.56 524 ARG B C 1
ATOM 8615 O O . ARG B 1 524 ? -7.91 0.001 -13.383 1 89.56 524 ARG B O 1
ATOM 8622 N N . THR B 1 525 ? -8.328 1.58 -14.859 1 89.81 525 THR B N 1
ATOM 8623 C CA . THR B 1 525 ? -8.641 0.618 -15.914 1 89.81 525 THR B CA 1
ATOM 8624 C C . THR B 1 525 ? -7.414 -0.211 -16.266 1 89.81 525 THR B C 1
ATOM 8626 O O . THR B 1 525 ? -7.504 -1.431 -16.422 1 89.81 525 THR B O 1
ATOM 8629 N N . ASP B 1 526 ? -6.281 0.467 -16.344 1 91.94 526 ASP B N 1
ATOM 8630 C CA . ASP B 1 526 ? -5.055 -0.256 -16.656 1 91.94 526 ASP B CA 1
ATOM 8631 C C . ASP B 1 526 ? -4.707 -1.252 -15.555 1 91.94 526 ASP B C 1
ATOM 8633 O O . ASP B 1 526 ? -4.305 -2.385 -15.836 1 91.94 526 ASP B O 1
ATOM 8637 N N . ARG B 1 527 ? -4.859 -0.81 -14.336 1 95.38 527 ARG B N 1
ATOM 8638 C CA . ARG B 1 527 ? -4.594 -1.688 -13.203 1 95.38 527 ARG B CA 1
ATOM 8639 C C . ARG B 1 527 ? -5.516 -2.9 -13.219 1 95.38 527 ARG B C 1
ATOM 8641 O O . ARG B 1 527 ? -5.078 -4.027 -12.977 1 95.38 527 ARG B O 1
ATOM 8648 N N . GLN B 1 528 ? -6.773 -2.695 -13.539 1 94.19 528 GLN B N 1
ATOM 8649 C CA . GLN B 1 528 ? -7.742 -3.787 -13.625 1 94.19 528 GLN B CA 1
ATOM 8650 C C . GLN B 1 528 ? -7.367 -4.762 -14.734 1 94.19 528 GLN B C 1
ATOM 8652 O O . GLN B 1 528 ? -7.469 -5.98 -14.562 1 94.19 528 GLN B O 1
ATOM 8657 N N . LYS B 1 529 ? -6.926 -4.242 -15.859 1 93.56 529 LYS B N 1
ATOM 8658 C CA . LYS B 1 529 ? -6.535 -5.086 -16.984 1 93.56 529 LYS B CA 1
ATOM 8659 C C . LYS B 1 529 ? -5.348 -5.973 -16.625 1 93.56 529 LYS B C 1
ATOM 8661 O O . LYS B 1 529 ? -5.32 -7.156 -16.953 1 93.56 529 LYS B O 1
ATOM 8666 N N . LEU B 1 530 ? -4.383 -5.375 -15.938 1 96.44 530 LEU B N 1
ATOM 8667 C CA . LEU B 1 530 ? -3.225 -6.152 -15.5 1 96.44 530 LEU B CA 1
ATOM 8668 C C . LEU B 1 530 ? -3.65 -7.309 -14.609 1 96.44 530 LEU B C 1
ATOM 8670 O O . LEU B 1 530 ? -3.135 -8.422 -14.734 1 96.44 530 LEU B O 1
ATOM 8674 N N . LEU B 1 531 ? -4.621 -7.062 -13.734 1 96.62 531 LEU B N 1
ATOM 8675 C CA . LEU B 1 531 ? -5.117 -8.102 -12.836 1 96.62 531 LEU B CA 1
ATOM 8676 C C . LEU B 1 531 ? -5.906 -9.156 -13.602 1 96.62 531 LEU B C 1
ATOM 8678 O O . LEU B 1 531 ? -5.809 -10.344 -13.312 1 96.62 531 LEU B O 1
ATOM 8682 N N . GLY B 1 532 ? -6.617 -8.742 -14.594 1 94.12 532 GLY B N 1
ATOM 8683 C CA . GLY B 1 532 ? -7.352 -9.68 -15.43 1 94.12 532 GLY B CA 1
ATOM 8684 C C . GLY B 1 532 ? -6.449 -10.648 -16.172 1 94.12 532 GLY B C 1
ATOM 8685 O O . GLY B 1 532 ? -6.844 -11.789 -16.438 1 94.12 532 GLY B O 1
ATOM 8686 N N . HIS B 1 533 ? -5.211 -10.227 -16.406 1 93.56 533 HIS B N 1
ATOM 8687 C CA . HIS B 1 533 ? -4.246 -11.055 -17.125 1 93.56 533 HIS B CA 1
ATOM 8688 C C . HIS B 1 533 ? -3.43 -11.906 -16.156 1 93.56 533 HIS B C 1
ATOM 8690 O O . HIS B 1 533 ? -2.744 -12.844 -16.578 1 93.56 533 HIS B O 1
ATOM 8696 N N . ALA B 1 534 ? -3.549 -11.656 -14.906 1 96.56 534 ALA B N 1
ATOM 8697 C CA . ALA B 1 534 ? -2.629 -12.242 -13.93 1 96.56 534 ALA B CA 1
ATOM 8698 C C . ALA B 1 534 ? -3.094 -13.633 -13.508 1 96.56 534 ALA B C 1
ATOM 8700 O O . ALA B 1 534 ? -4.289 -13.93 -13.547 1 96.56 534 ALA B O 1
ATOM 8701 N N . TRP B 1 535 ? -2.137 -14.445 -13.148 1 97.38 535 TRP B N 1
ATOM 8702 C CA . TRP B 1 535 ? -2.455 -15.711 -12.5 1 97.38 535 TRP B CA 1
ATOM 8703 C C . TRP B 1 535 ? -2.961 -15.492 -11.078 1 97.38 535 TRP B C 1
ATOM 8705 O O . TRP B 1 535 ? -2.541 -14.547 -10.406 1 97.38 535 TRP B O 1
ATOM 8715 N N . SER B 1 536 ? -3.934 -16.359 -10.672 1 96.06 536 SER B N 1
ATOM 8716 C CA . SER B 1 536 ? -4.23 -16.438 -9.242 1 96.06 536 SER B CA 1
ATOM 8717 C C . SER B 1 536 ? -3.037 -16.953 -8.453 1 96.06 536 SER B C 1
ATOM 8719 O O . SER B 1 536 ? -2.637 -18.109 -8.617 1 96.06 536 SER B O 1
ATOM 8721 N N . VAL B 1 537 ? -2.504 -16.156 -7.539 1 96.88 537 VAL B N 1
ATOM 8722 C CA . VAL B 1 537 ? -1.291 -16.5 -6.805 1 96.88 537 VAL B CA 1
ATOM 8723 C C . VAL B 1 537 ? -1.556 -17.703 -5.914 1 96.88 537 VAL B C 1
ATOM 8725 O O . VAL B 1 537 ? -0.751 -18.641 -5.871 1 96.88 537 VAL B O 1
ATOM 8728 N N . PRO B 1 538 ? -2.699 -17.797 -5.273 1 93.44 538 PRO B N 1
ATOM 8729 C CA . PRO B 1 538 ? -2.947 -18.984 -4.445 1 93.44 538 PRO B CA 1
ATOM 8730 C C . PRO B 1 538 ? -2.938 -20.281 -5.246 1 93.44 538 PRO B C 1
ATOM 8732 O O . PRO B 1 538 ? -2.482 -21.312 -4.75 1 93.44 538 PRO B O 1
ATOM 8735 N N . VAL B 1 539 ? -3.41 -20.219 -6.441 1 93.56 539 VAL B N 1
ATOM 8736 C CA . VAL B 1 539 ? -3.398 -21.406 -7.289 1 93.56 539 VAL B CA 1
ATOM 8737 C C . VAL B 1 539 ? -1.958 -21.781 -7.629 1 93.56 539 VAL B C 1
ATOM 8739 O O . VAL B 1 539 ? -1.566 -22.938 -7.496 1 93.56 539 VAL B O 1
ATOM 8742 N N . ILE B 1 540 ? -1.181 -20.828 -8.016 1 96.31 540 ILE B N 1
ATOM 8743 C CA . ILE B 1 540 ? 0.197 -21.094 -8.422 1 96.31 540 ILE B CA 1
ATOM 8744 C C . ILE B 1 540 ? 1.008 -21.562 -7.215 1 96.31 540 ILE B C 1
ATOM 8746 O O . ILE B 1 540 ? 1.858 -22.453 -7.336 1 96.31 540 ILE B O 1
ATOM 8750 N N . VAL B 1 541 ? 0.745 -21.016 -6.035 1 94.5 541 VAL B N 1
ATOM 8751 C CA . VAL B 1 541 ? 1.398 -21.453 -4.809 1 94.5 541 VAL B CA 1
ATOM 8752 C C . VAL B 1 541 ? 1.088 -22.922 -4.562 1 94.5 541 VAL B C 1
ATOM 8754 O O . VAL B 1 541 ? 1.979 -23.703 -4.219 1 94.5 541 VAL B O 1
ATOM 8757 N N . SER B 1 542 ? -0.129 -23.266 -4.785 1 91.69 542 SER B N 1
ATOM 8758 C CA . SER B 1 542 ? -0.525 -24.656 -4.578 1 91.69 542 SER B CA 1
ATOM 8759 C C . SER B 1 542 ? 0.168 -25.578 -5.574 1 91.69 542 SER B C 1
ATOM 8761 O O . SER B 1 542 ? 0.648 -26.656 -5.199 1 91.69 542 SER B O 1
ATOM 8763 N N . ILE B 1 543 ? 0.255 -25.141 -6.773 1 93.81 543 ILE B N 1
ATOM 8764 C CA . ILE B 1 543 ? 0.89 -25.938 -7.816 1 93.81 543 ILE B CA 1
ATOM 8765 C C . ILE B 1 543 ? 2.375 -26.109 -7.504 1 93.81 543 ILE B C 1
ATOM 8767 O O . ILE B 1 543 ? 2.918 -27.203 -7.621 1 93.81 543 ILE B O 1
ATOM 8771 N N . PHE B 1 544 ? 3.051 -25.062 -7.02 1 95.25 544 PHE B N 1
ATOM 8772 C CA . PHE B 1 544 ? 4.492 -25.062 -6.801 1 95.25 544 PHE B CA 1
ATOM 8773 C C . PHE B 1 544 ? 4.828 -25.625 -5.426 1 95.25 544 PHE B C 1
ATOM 8775 O O . PHE B 1 544 ? 6.004 -25.812 -5.094 1 95.25 544 PHE B O 1
ATOM 8782 N N . SER B 1 545 ? 3.883 -25.953 -4.609 1 90.94 545 SER B N 1
ATOM 8783 C CA . SER B 1 545 ? 4.105 -26.312 -3.217 1 90.94 545 SER B CA 1
ATOM 8784 C C . SER B 1 545 ? 5.008 -27.531 -3.104 1 90.94 545 SER B C 1
ATOM 8786 O O . SER B 1 545 ? 5.855 -27.609 -2.209 1 90.94 545 SER B O 1
ATOM 8788 N N . ASN B 1 546 ? 4.883 -28.469 -4.016 1 87.62 546 ASN B N 1
ATOM 8789 C CA . ASN B 1 546 ? 5.66 -29.703 -3.932 1 87.62 546 ASN B CA 1
ATOM 8790 C C . ASN B 1 546 ? 7.102 -29.484 -4.383 1 87.62 546 ASN B C 1
ATOM 8792 O O . ASN B 1 546 ? 7.965 -30.328 -4.141 1 87.62 546 ASN B O 1
ATOM 8796 N N . LEU B 1 547 ? 7.359 -28.344 -4.98 1 91.25 547 LEU B N 1
ATOM 8797 C CA . LEU B 1 547 ? 8.727 -28.031 -5.395 1 91.25 547 LEU B CA 1
ATOM 8798 C C . LEU B 1 547 ? 9.609 -27.734 -4.184 1 91.25 547 LEU B C 1
ATOM 8800 O O . LEU B 1 547 ? 10.836 -27.734 -4.293 1 91.25 547 LEU B O 1
ATOM 8804 N N . LYS B 1 548 ? 9.008 -27.5 -3.078 1 88.31 548 LYS B N 1
ATOM 8805 C CA . LYS B 1 548 ? 9.758 -27.172 -1.869 1 88.31 548 LYS B CA 1
ATOM 8806 C C . LYS B 1 548 ? 10.727 -28.297 -1.507 1 88.31 548 LYS B C 1
ATOM 8808 O O . LYS B 1 548 ? 11.828 -28.047 -1.019 1 88.31 548 LYS B O 1
ATOM 8813 N N . SER B 1 549 ? 10.305 -29.484 -1.783 1 84.12 549 SER B N 1
ATOM 8814 C CA . SER B 1 549 ? 11.133 -30.641 -1.448 1 84.12 549 SER B CA 1
ATOM 8815 C C . SER B 1 549 ? 12.32 -30.766 -2.396 1 84.12 549 SER B C 1
ATOM 8817 O O . SER B 1 549 ? 13.273 -31.5 -2.113 1 84.12 549 SER B O 1
ATOM 8819 N N . TYR B 1 550 ? 12.258 -30.047 -3.475 1 85.69 550 TYR B N 1
ATOM 8820 C CA . TYR B 1 550 ? 13.297 -30.172 -4.492 1 85.69 550 TYR B CA 1
ATOM 8821 C C . TYR B 1 550 ? 14.117 -28.891 -4.594 1 85.69 550 TYR B C 1
ATOM 8823 O O . TYR B 1 550 ? 15 -28.766 -5.445 1 85.69 550 TYR B O 1
ATOM 8831 N N . THR B 1 551 ? 13.828 -27.984 -3.73 1 85.44 551 THR B N 1
ATOM 8832 C CA . THR B 1 551 ? 14.484 -26.688 -3.814 1 85.44 551 THR B CA 1
ATOM 8833 C C . THR B 1 551 ? 15.047 -26.266 -2.457 1 85.44 551 THR B C 1
ATOM 8835 O O . THR B 1 551 ? 14.844 -26.969 -1.459 1 85.44 551 THR B O 1
ATOM 8838 N N . VAL B 1 552 ? 15.914 -25.219 -2.512 1 84.69 552 VAL B N 1
ATOM 8839 C CA . VAL B 1 552 ? 16.438 -24.641 -1.286 1 84.69 552 VAL B CA 1
ATOM 8840 C C . VAL B 1 552 ? 15.555 -23.469 -0.849 1 84.69 552 VAL B C 1
ATOM 8842 O O . VAL B 1 552 ? 14.961 -22.781 -1.686 1 84.69 552 VAL B O 1
#

Solvent-accessible surface area (backbone atoms only — not comparable to full-atom values): 62064 Å² total; per-residue (Å²): 142,89,84,81,95,79,88,78,92,87,78,90,78,86,85,82,82,88,82,85,77,80,80,81,78,88,74,84,81,75,76,79,72,79,75,77,73,74,69,71,67,67,72,68,56,69,67,62,72,70,59,56,71,62,63,67,65,75,69,70,72,64,48,56,64,52,44,59,59,39,74,76,35,69,80,50,36,50,47,24,7,73,53,72,66,42,66,21,79,38,72,36,38,56,34,64,23,7,20,27,70,70,49,43,54,41,27,59,47,24,69,63,24,42,40,88,86,61,32,40,57,23,14,71,77,48,25,41,67,51,94,53,60,48,63,33,52,46,91,89,45,47,52,24,37,27,51,67,59,38,45,70,43,35,92,50,33,71,53,61,70,68,39,78,64,81,73,43,64,41,52,80,81,50,69,50,86,87,43,76,58,31,50,40,92,57,21,74,48,34,44,53,56,67,37,45,44,73,86,72,60,60,93,53,65,54,40,78,73,71,41,56,35,28,33,38,28,40,56,32,50,55,36,39,67,58,52,22,37,51,75,71,61,43,41,62,64,34,35,38,30,18,32,42,39,37,70,30,45,50,31,25,34,43,74,60,27,87,47,56,40,65,56,4,43,68,88,63,60,39,73,69,52,48,62,70,61,52,64,55,41,35,39,36,35,38,48,68,46,69,39,41,35,69,82,33,89,74,60,51,55,70,79,32,82,89,30,43,43,50,47,49,52,49,49,51,51,49,52,54,51,46,54,59,69,38,36,53,60,35,47,67,37,34,42,38,39,43,64,55,61,34,54,65,69,56,53,49,52,53,24,60,77,64,46,44,76,61,32,75,45,51,32,55,53,62,22,30,27,42,48,56,28,30,38,34,64,32,45,62,37,52,56,14,49,61,65,45,36,73,56,59,66,66,82,75,39,30,33,54,78,34,47,64,63,62,56,52,59,42,52,68,46,53,55,42,56,53,59,41,62,49,76,64,32,59,33,68,54,62,72,86,77,40,87,46,72,66,48,49,41,65,25,29,48,24,34,33,49,73,74,74,80,16,59,58,81,42,62,86,79,61,88,64,82,70,72,75,72,76,68,78,71,70,89,66,75,74,85,64,71,81,87,59,78,84,76,65,44,77,40,85,88,70,78,30,34,31,33,60,79,34,63,45,26,49,30,37,49,35,57,40,61,65,58,60,62,75,46,85,68,56,49,66,66,57,43,44,30,54,56,30,71,42,64,50,22,51,48,50,31,54,42,51,52,60,48,55,82,57,38,68,141,90,86,77,94,76,84,76,88,85,80,91,79,80,86,84,80,84,81,76,77,81,75,82,78,87,70,83,80,75,77,78,72,80,76,77,71,72,70,70,68,68,72,67,56,71,67,61,71,72,58,56,71,64,62,67,67,76,71,70,71,64,48,56,64,50,43,59,60,39,74,76,36,70,83,51,36,50,48,24,7,73,53,75,66,43,65,21,79,37,74,36,39,56,35,64,23,7,19,26,70,69,49,44,55,42,26,58,46,24,69,63,24,42,42,87,87,62,31,41,58,24,15,70,77,47,25,42,68,50,94,54,60,46,63,34,53,46,92,89,44,48,52,23,36,27,51,66,58,38,45,69,43,34,90,49,33,70,53,60,72,68,38,77,63,81,73,45,63,41,50,82,80,50,69,49,87,88,44,75,58,32,49,39,91,56,22,74,49,35,43,53,55,67,37,48,47,76,81,62,75,64,96,52,64,55,41,80,74,71,42,55,34,28,34,39,28,39,54,33,50,55,36,40,69,58,53,22,38,52,75,70,61,44,42,62,64,33,36,37,30,18,31,41,39,37,70,30,46,49,30,26,33,42,74,61,27,86,46,56,40,66,57,6,42,68,87,64,60,37,74,69,53,48,62,70,62,51,65,54,40,36,40,35,34,38,46,68,46,70,38,41,34,71,82,34,90,71,62,50,58,70,80,33,82,89,30,44,43,50,49,48,52,51,50,52,49,48,52,55,50,46,53,58,70,40,37,52,61,36,45,67,39,35,40,38,39,43,62,56,59,34,54,65,68,56,53,49,52,52,24,60,77,64,45,43,76,60,32,75,46,50,32,55,53,63,22,29,29,41,48,56,27,29,38,34,63,32,46,62,37,51,56,13,49,63,66,45,34,72,54,60,64,64,82,75,39,31,33,55,77,34,47,64,62,64,57,52,58,41,52,68,46,54,54,42,55,52,59,42,63,49,78,66,34,59,34,67,55,61,72,88,78,42,87,45,71,66,48,49,40,66,24,29,48,25,35,32,48,74,72,75,80,17,60,58,80,42,59,86,79,60,89,62,83,69,71,76,71,77,68,79,73,70,88,67,74,75,88,64,71,82,86,59,78,85,76,67,43,76,40,86,86,71,79,30,35,30,33,60,78,34,63,44,26,49,30,37,48,34,58,39,60,66,57,59,62,74,47,84,67,57,50,68,65,58,43,44,29,53,56,30,71,42,64,52,21,49,48,50,32,54,42,50,53,60,49,56,83,57,40,68